Protein AF-A0A194WCG0-F1 (afdb_monomer)

Solvent-accessible surface area (backbone atoms only — not comparable to full-atom values): 43434 Å² total; per-residue (Å²): 142,77,84,77,77,89,77,83,50,80,59,58,76,60,67,34,46,60,79,80,66,92,74,76,60,65,72,45,49,50,42,41,38,70,67,43,61,43,55,81,87,48,47,56,61,50,52,44,55,47,35,55,57,46,24,75,78,45,75,44,50,48,42,30,57,53,47,71,57,54,56,66,57,75,72,36,95,58,32,68,61,48,52,58,54,40,54,40,88,88,36,28,35,36,29,47,62,33,55,50,42,55,51,62,52,50,42,38,69,76,64,28,60,41,70,41,34,32,36,27,28,74,56,62,67,37,47,56,51,18,35,64,71,42,71,33,76,91,72,59,58,45,46,76,43,73,53,58,63,84,52,39,61,79,72,35,66,76,44,44,52,46,44,72,68,35,23,43,38,34,39,46,44,67,49,61,50,67,29,35,60,70,54,34,39,52,37,43,41,42,52,60,58,27,44,31,80,64,10,38,36,37,35,40,34,65,16,15,85,67,57,46,79,41,62,32,93,54,86,97,42,52,12,30,26,38,35,60,70,57,47,36,52,43,43,47,54,23,13,66,80,64,78,48,46,60,47,67,51,61,51,75,46,85,51,87,70,50,88,68,40,95,69,53,54,96,49,40,20,36,32,39,42,38,38,35,31,43,63,88,67,76,38,58,81,77,78,48,76,76,45,44,43,80,80,40,69,67,32,27,53,52,47,47,58,42,43,80,76,45,79,45,46,30,32,63,39,52,74,95,41,43,68,61,44,53,62,48,52,67,82,28,54,27,37,33,45,30,39,58,45,72,57,15,64,65,47,22,59,73,74,64,70,45,53,76,63,57,51,46,53,50,49,50,52,40,45,48,51,52,36,54,75,34,77,68,24,78,91,40,69,80,34,50,71,41,51,30,43,26,43,31,33,37,62,69,26,62,58,69,59,49,44,54,48,51,50,48,44,45,65,65,63,59,52,38,70,92,55,39,31,32,43,33,53,19,20,67,54,43,78,72,60,36,68,62,53,12,53,49,40,26,53,42,55,73,64,51,75,69,54,74,27,48,39,38,26,38,33,32,23,20,69,74,73,42,17,60,56,26,49,57,39,22,39,75,33,60,35,79,42,77,52,61,22,75,81,19,47,61,73,93,62,5,24,18,30,47,53,51,53,36,47,54,35,42,64,73,74,37,84,58,77,56,60,52,50,51,36,65,60,50,48,54,51,50,29,63,75,70,74,47,80,79,56,48,70,38,72,90,72,15,79,46,53,68,40,37,52,46,23,68,53,41,43,45,29,52,54,19,49,53,51,46,57,58,31,39,76,69,74,74,42,88,73,88,70,37,59,98,46,86,60,64,52,60,66,33,60,41,58,79,72,59,29,60,51,41,31,64,63,33,32,44,52,51,53,43,49,37,33,37,66,77,69,52,40,77,72,56,75,70,54,28,52,56,49,31,58,50,53,26,53,52,14,60,74,70,75,39,74,42,52,58,68,55,52,46,50,48,49,36,62,77,42,35,63,87,47,81,52,88,45,54,78,44,72,48,68,43,82,38,51,67,64,71,77,72,76,61,82,79,76,91,79,85,83,90,79,95,71,93,73,86,69,66,53,35,22,38,35,44,30,37,30,49,57,98,87,39,82,43,82,39,61,21,58,23,82,35,60,65,47,2,47,46,48,17,36,50,74,67,72,73,49,61,66,47,80,47,79,50,74,38,80,29,80,44,99,80,79,49,74,47,36,38,40,39,25,41,27,40,37,73,82,73,81,50,77,33,68,12,41,29,63,60,80,48,71,61,47,32,50,46,50,13,46,50,53,15,62,52,76,74,69,95,66,84,129

Structure (mmCIF, N/CA/C/O backbone):
data_AF-A0A194WCG0-F1
#
_entry.id   AF-A0A194WCG0-F1
#
loop_
_atom_site.group_PDB
_atom_site.id
_atom_site.type_symbol
_atom_site.label_atom_id
_atom_site.label_alt_id
_atom_site.label_comp_id
_atom_site.label_asym_id
_atom_site.label_entity_id
_atom_site.label_seq_id
_atom_site.pdbx_PDB_ins_code
_atom_site.Cartn_x
_atom_site.Cartn_y
_atom_site.Cartn_z
_atom_site.occupancy
_atom_site.B_iso_or_equiv
_atom_site.auth_seq_id
_atom_site.auth_comp_id
_atom_site.auth_asym_id
_atom_site.auth_atom_id
_atom_site.pdbx_PDB_model_num
ATOM 1 N N . MET A 1 1 ? -49.045 -46.075 -21.753 1.00 34.19 1 MET A N 1
ATOM 2 C CA . MET A 1 1 ? -50.036 -45.223 -21.065 1.00 34.19 1 MET A CA 1
ATOM 3 C C . MET A 1 1 ? -49.951 -45.493 -19.572 1.00 34.19 1 MET A C 1
ATOM 5 O O . MET A 1 1 ? -50.466 -46.500 -19.114 1.00 34.19 1 MET A O 1
ATOM 9 N N . ALA A 1 2 ? -49.259 -44.629 -18.839 1.00 23.14 2 ALA A N 1
ATOM 10 C CA . ALA A 1 2 ? -49.370 -44.507 -17.391 1.00 23.14 2 ALA A CA 1
ATOM 11 C C . ALA A 1 2 ? -49.388 -43.001 -17.125 1.00 23.14 2 ALA A C 1
ATOM 13 O O . ALA A 1 2 ? -48.493 -42.288 -17.575 1.00 23.14 2 ALA A O 1
ATOM 14 N N . ALA A 1 3 ? -50.490 -42.528 -16.553 1.00 23.86 3 ALA A N 1
ATOM 15 C CA . ALA A 1 3 ? -50.811 -41.120 -16.398 1.00 23.86 3 ALA A CA 1
ATOM 16 C C . ALA A 1 3 ? -49.719 -40.393 -15.601 1.00 23.86 3 ALA A C 1
ATOM 18 O O . ALA A 1 3 ? -49.442 -40.731 -14.451 1.00 23.86 3 ALA A O 1
ATOM 19 N N . THR A 1 4 ? -49.102 -39.389 -16.217 1.00 30.25 4 THR A N 1
ATOM 20 C CA . THR A 1 4 ? -48.288 -38.401 -15.519 1.00 30.25 4 THR A CA 1
ATOM 21 C C . THR A 1 4 ? -49.223 -37.581 -14.634 1.00 30.25 4 THR A C 1
ATOM 23 O O . THR A 1 4 ? -50.083 -36.852 -15.124 1.00 30.25 4 THR A O 1
ATOM 26 N N . ASN A 1 5 ? -49.089 -37.720 -13.314 1.00 29.30 5 ASN A N 1
ATOM 27 C CA . ASN A 1 5 ? -49.716 -36.815 -12.353 1.00 29.30 5 ASN A CA 1
ATOM 28 C C . ASN A 1 5 ? -49.150 -35.401 -12.580 1.00 29.30 5 ASN A C 1
ATOM 30 O O . ASN A 1 5 ? -48.127 -35.028 -12.011 1.00 29.30 5 ASN A O 1
ATOM 34 N N . GLN A 1 6 ? -49.815 -34.617 -13.429 1.00 36.31 6 GLN A N 1
ATOM 35 C CA . GLN A 1 6 ? -49.516 -33.208 -13.726 1.00 36.31 6 GLN A CA 1
ATOM 36 C C . GLN A 1 6 ? -49.820 -32.253 -12.549 1.00 36.31 6 GLN A C 1
ATOM 38 O O . GLN A 1 6 ? -49.759 -31.037 -12.702 1.00 36.31 6 GLN A O 1
ATOM 43 N N . THR A 1 7 ? -50.148 -32.772 -11.363 1.00 35.06 7 THR A N 1
ATOM 44 C CA . THR A 1 7 ? -50.688 -31.985 -10.243 1.00 35.06 7 THR A CA 1
ATOM 45 C C . THR A 1 7 ? -49.753 -31.823 -9.042 1.00 35.06 7 THR A C 1
ATOM 47 O O . THR A 1 7 ? -50.140 -31.141 -8.099 1.00 35.06 7 THR A O 1
ATOM 50 N N . SER A 1 8 ? -48.537 -32.388 -9.025 1.00 42.34 8 SER A N 1
ATOM 51 C CA . SER A 1 8 ? -47.750 -32.436 -7.776 1.00 42.34 8 SER A CA 1
ATOM 52 C C . SER A 1 8 ? -46.796 -31.269 -7.492 1.00 42.34 8 SER A C 1
ATOM 54 O O . SER A 1 8 ? -46.352 -31.169 -6.358 1.00 42.34 8 SER A O 1
ATOM 56 N N . HIS A 1 9 ? -46.512 -30.347 -8.420 1.00 52.53 9 HIS A N 1
ATOM 57 C CA . HIS A 1 9 ? -45.732 -29.136 -8.105 1.00 52.53 9 HIS A CA 1
ATOM 58 C C . HIS A 1 9 ? -46.114 -27.976 -9.041 1.00 52.53 9 HIS A C 1
ATOM 60 O O . HIS A 1 9 ? -45.849 -28.080 -10.241 1.00 52.53 9 HIS A O 1
ATOM 66 N N . PRO A 1 10 ? -46.670 -26.855 -8.538 1.00 54.72 10 PRO A N 1
ATOM 67 C CA . PRO A 1 10 ? -46.996 -25.678 -9.354 1.00 54.72 10 PRO A CA 1
ATOM 68 C C . PRO A 1 10 ? -45.805 -25.153 -10.175 1.00 54.72 10 PRO A C 1
ATOM 70 O O . PRO A 1 10 ? -45.989 -24.619 -11.264 1.00 54.72 10 PRO A O 1
ATOM 73 N N . GLU A 1 11 ? -44.578 -25.357 -9.687 1.00 59.66 11 GLU A N 1
ATOM 74 C CA . GLU A 1 11 ? -43.340 -24.918 -10.342 1.00 59.66 11 GLU A CA 1
ATOM 75 C C . GLU A 1 11 ? -42.967 -25.734 -11.587 1.00 59.66 11 GLU A C 1
ATOM 77 O O . GLU A 1 11 ? -42.365 -25.192 -12.514 1.00 59.66 11 GLU A O 1
ATOM 82 N N . ARG A 1 12 ? -43.398 -27.004 -11.684 1.00 63.03 12 ARG A N 1
ATOM 83 C CA . ARG A 1 12 ? -43.220 -27.805 -12.915 1.00 63.03 12 ARG A CA 1
ATOM 84 C C . ARG A 1 12 ? -43.956 -27.178 -14.103 1.00 63.03 12 ARG A C 1
ATOM 86 O O . ARG A 1 12 ? -43.505 -27.304 -15.235 1.00 63.03 12 ARG A O 1
ATOM 93 N N . ASN A 1 13 ? -45.029 -26.433 -13.834 1.00 53.50 13 ASN A N 1
ATOM 94 C CA . ASN A 1 13 ? -45.828 -25.747 -14.847 1.00 53.50 13 ASN A CA 1
ATOM 95 C C . ASN A 1 13 ? -45.262 -24.369 -15.249 1.00 53.50 13 ASN A C 1
ATOM 97 O O . ASN A 1 13 ? -45.801 -23.748 -16.160 1.00 53.50 13 ASN A O 1
ATOM 101 N N . ARG A 1 14 ? -44.175 -23.888 -14.618 1.00 62.72 14 ARG A N 1
ATOM 102 C CA . ARG A 1 14 ? -43.513 -22.601 -14.934 1.00 62.72 14 ARG A CA 1
ATOM 103 C C . ARG A 1 14 ? -42.373 -22.717 -15.958 1.00 62.72 14 ARG A C 1
ATOM 105 O O . ARG A 1 14 ? -41.613 -21.774 -16.141 1.00 62.72 14 ARG A O 1
ATOM 112 N N . GLY A 1 15 ? -42.219 -23.877 -16.604 1.00 66.38 15 GLY A N 1
ATOM 113 C CA . GLY A 1 15 ? -41.150 -24.113 -17.584 1.00 66.38 15 GLY A CA 1
ATOM 114 C C . GLY A 1 15 ? -39.755 -24.297 -16.970 1.00 66.38 15 GLY A C 1
ATOM 115 O O . GLY A 1 15 ? -38.759 -24.246 -17.686 1.00 66.38 15 GLY A O 1
ATOM 116 N N . TRP A 1 16 ? -39.663 -24.520 -15.654 1.00 73.44 16 TRP A N 1
ATOM 117 C CA . TRP A 1 16 ? -38.401 -24.722 -14.922 1.00 73.44 16 TRP A CA 1
ATOM 118 C C . TRP A 1 16 ? -38.023 -26.185 -14.734 1.00 73.44 16 TRP A C 1
ATOM 120 O O . TRP A 1 16 ? -37.150 -26.510 -13.936 1.00 73.44 16 TRP A O 1
ATOM 130 N N . TYR A 1 17 ? -38.676 -27.077 -15.466 1.00 82.81 17 TYR A N 1
ATOM 131 C CA . TYR A 1 17 ? -38.476 -28.507 -15.362 1.00 82.81 17 TYR A CA 1
ATOM 132 C C . TYR A 1 17 ? -38.464 -29.098 -16.772 1.00 82.81 17 TYR A C 1
ATOM 134 O O . TYR A 1 17 ? -39.476 -29.055 -17.467 1.00 82.81 17 TYR A O 1
ATOM 142 N N . GLN A 1 18 ? -37.314 -29.621 -17.200 1.00 85.00 18 GLN A N 1
ATOM 143 C CA . GLN A 1 18 ? -37.173 -30.294 -18.496 1.00 85.00 18 GLN A CA 1
ATOM 144 C C . GLN A 1 18 ? -37.283 -31.821 -18.370 1.00 85.00 18 GLN A C 1
ATOM 146 O O . GLN A 1 18 ? -37.270 -32.367 -17.263 1.00 85.00 18 GLN A O 1
ATOM 151 N N . GLU A 1 19 ? -37.409 -32.516 -19.499 1.00 87.19 19 GLU A N 1
ATOM 152 C CA . GLU A 1 19 ? -37.378 -33.982 -19.531 1.00 87.19 19 GLU A CA 1
ATOM 153 C C . GLU A 1 19 ? -36.006 -34.535 -19.109 1.00 87.19 19 GLU A C 1
ATOM 155 O O . GLU A 1 19 ? -35.008 -33.812 -19.063 1.00 87.19 19 GLU A O 1
ATOM 160 N N . ASN A 1 20 ? -35.968 -35.825 -18.764 1.00 91.75 20 ASN A N 1
ATOM 161 C CA . ASN A 1 20 ? -34.742 -36.487 -18.326 1.00 91.75 20 ASN A CA 1
ATOM 162 C C . ASN A 1 20 ? -33.634 -36.361 -19.374 1.00 91.75 20 ASN A C 1
ATOM 164 O O . ASN A 1 20 ? -33.873 -36.536 -20.570 1.00 91.75 20 ASN A O 1
ATOM 168 N N . LEU A 1 21 ? -32.407 -36.131 -18.904 1.00 90.88 21 LEU A N 1
ATOM 169 C CA . LEU A 1 21 ? -31.246 -36.113 -19.780 1.00 90.88 21 LEU A CA 1
ATOM 170 C C . LEU A 1 21 ? -31.043 -37.487 -20.420 1.00 90.88 21 LEU A C 1
ATOM 172 O O . LEU A 1 21 ? -31.121 -38.515 -19.742 1.00 90.88 21 LEU A O 1
ATOM 176 N N . THR A 1 22 ? -30.743 -37.477 -21.715 1.00 90.25 22 THR A N 1
ATOM 177 C CA . THR A 1 22 ? -30.221 -38.627 -22.464 1.00 90.25 22 THR A CA 1
ATOM 178 C C . THR A 1 22 ? -28.699 -38.576 -22.591 1.00 90.25 22 THR A C 1
ATOM 180 O O . THR A 1 22 ? -28.074 -39.618 -22.764 1.00 90.25 22 THR A O 1
ATOM 183 N N . ASP A 1 23 ? -28.107 -37.387 -22.450 1.00 90.38 23 ASP A N 1
ATOM 184 C CA . ASP A 1 23 ? -26.667 -37.149 -22.404 1.00 90.38 23 ASP A CA 1
ATOM 185 C C . ASP A 1 23 ? -26.342 -35.948 -21.492 1.00 90.38 23 ASP A C 1
ATOM 187 O O . ASP A 1 23 ? -27.233 -35.182 -21.115 1.00 90.38 23 ASP A O 1
ATOM 191 N N . ILE A 1 24 ? -25.076 -35.789 -21.111 1.00 93.12 24 ILE A N 1
ATOM 192 C CA . ILE A 1 24 ? -24.585 -34.739 -20.215 1.00 93.12 24 ILE A CA 1
ATOM 193 C C . ILE A 1 24 ? -23.322 -34.103 -20.795 1.00 93.12 24 ILE A C 1
ATOM 195 O O . ILE A 1 24 ? -22.564 -34.748 -21.515 1.00 93.12 24 ILE A O 1
ATOM 199 N N . ASN A 1 25 ? -23.084 -32.832 -20.472 1.00 92.69 25 ASN A N 1
ATOM 200 C CA . ASN A 1 25 ? -21.894 -32.131 -20.942 1.00 92.69 25 ASN A CA 1
ATOM 201 C C . ASN A 1 25 ? -20.598 -32.827 -20.484 1.00 92.69 25 ASN A C 1
ATOM 203 O O . ASN A 1 25 ? -20.519 -33.376 -19.381 1.00 92.69 25 ASN A O 1
ATOM 207 N N . GLU A 1 26 ? -19.583 -32.775 -21.347 1.00 94.62 26 GLU A N 1
ATOM 208 C CA . GLU A 1 26 ? -18.306 -33.463 -21.149 1.00 94.62 26 GLU A CA 1
ATOM 209 C C . GLU A 1 26 ? -17.584 -33.064 -19.847 1.00 94.62 26 GLU A C 1
ATOM 211 O O . GLU A 1 26 ? -17.147 -33.976 -19.143 1.00 94.62 26 GLU A O 1
ATOM 216 N N . PRO A 1 27 ? -17.513 -31.777 -19.439 1.00 95.38 27 PRO A N 1
ATOM 217 C CA . PRO A 1 27 ? -16.887 -31.407 -18.167 1.00 95.38 27 PRO A CA 1
ATOM 218 C C . PRO A 1 27 ? -17.516 -32.098 -16.951 1.00 95.38 27 PRO A C 1
ATOM 220 O O . PRO A 1 27 ? -16.807 -32.663 -16.121 1.00 95.38 27 PRO A O 1
ATOM 223 N N . MET A 1 28 ? -18.848 -32.130 -16.862 1.00 96.75 28 MET A N 1
ATOM 224 C CA . MET A 1 28 ? -19.536 -32.794 -15.752 1.00 96.75 28 MET A CA 1
ATOM 225 C C . MET A 1 28 ? -19.419 -34.315 -15.814 1.00 96.75 28 MET A C 1
ATOM 227 O O . MET A 1 28 ? -19.259 -34.956 -14.776 1.00 96.75 28 MET A O 1
ATOM 231 N N . ARG A 1 29 ? -19.466 -34.904 -17.016 1.00 97.00 29 ARG A N 1
ATOM 232 C CA . ARG A 1 29 ? -19.195 -36.336 -17.201 1.00 97.00 29 ARG A CA 1
ATOM 233 C C . ARG A 1 29 ? -17.808 -36.689 -16.670 1.00 97.00 29 ARG A C 1
ATOM 235 O O . ARG A 1 29 ? -17.678 -37.593 -15.852 1.00 97.00 29 ARG A O 1
ATOM 242 N N . ASN A 1 30 ? -16.800 -35.928 -17.086 1.00 96.94 30 ASN A N 1
ATOM 243 C CA . ASN A 1 30 ? -15.416 -36.094 -16.666 1.00 96.94 30 ASN A CA 1
ATOM 244 C C . ASN A 1 30 ? -15.267 -35.970 -15.142 1.00 96.94 30 ASN A C 1
ATOM 246 O O . ASN A 1 30 ? -14.578 -36.786 -14.533 1.00 96.94 30 ASN A O 1
ATOM 250 N N . LEU A 1 31 ? -15.948 -35.004 -14.518 1.00 97.69 31 LEU A N 1
ATOM 251 C CA . LEU A 1 31 ? -15.962 -34.863 -13.065 1.00 97.69 31 LEU A CA 1
ATOM 252 C C . LEU A 1 31 ? -16.551 -36.114 -12.391 1.00 97.69 31 LEU A C 1
ATOM 254 O O . LEU A 1 31 ? -15.888 -36.735 -11.569 1.00 97.69 31 LEU A O 1
ATOM 258 N N . LEU A 1 32 ? -17.747 -36.556 -12.777 1.00 97.88 32 LEU A N 1
ATOM 259 C CA . LEU A 1 32 ? -18.396 -37.726 -12.164 1.00 97.88 32 LEU A CA 1
ATOM 260 C C . LEU A 1 32 ? -17.608 -39.034 -12.379 1.00 97.88 32 LEU A C 1
ATOM 262 O O . LEU A 1 32 ? -17.514 -39.866 -11.476 1.00 97.88 32 LEU A O 1
ATOM 266 N N . GLU A 1 33 ? -16.993 -39.214 -13.544 1.00 97.62 33 GLU A N 1
ATOM 267 C CA . GLU A 1 33 ? -16.214 -40.417 -13.854 1.00 97.62 33 GLU A CA 1
ATOM 268 C C . GLU A 1 33 ? -14.833 -40.399 -13.177 1.00 97.62 33 GLU A C 1
ATOM 270 O O . GLU A 1 33 ? -14.420 -41.385 -12.561 1.00 97.62 33 GLU A O 1
ATOM 275 N N . LYS A 1 34 ? -14.095 -39.282 -13.243 1.00 97.12 34 LYS A N 1
ATOM 276 C CA . LYS A 1 34 ? -12.721 -39.217 -12.715 1.00 97.12 34 LYS A CA 1
ATOM 277 C C . LYS A 1 34 ? -12.653 -38.904 -11.231 1.00 97.12 34 LYS A C 1
ATOM 279 O O . LYS A 1 34 ? -11.806 -39.497 -10.560 1.00 97.12 34 LYS A O 1
ATOM 284 N N . TYR A 1 35 ? -13.495 -38.011 -10.722 1.00 96.94 35 TYR A N 1
ATOM 285 C CA . TYR A 1 35 ? -13.529 -37.664 -9.301 1.00 96.94 35 TYR A CA 1
ATOM 286 C C . TYR A 1 35 ? -14.354 -38.691 -8.519 1.00 96.94 35 TYR A C 1
ATOM 288 O O . TYR A 1 35 ? -13.811 -39.370 -7.650 1.00 96.94 35 TYR A O 1
ATOM 296 N N . SER A 1 36 ? -15.624 -38.882 -8.889 1.00 96.31 36 SER A N 1
ATOM 297 C CA . SER A 1 36 ? -16.563 -39.735 -8.138 1.00 96.31 36 SER A CA 1
ATOM 298 C C . SER A 1 36 ? -16.492 -41.224 -8.476 1.00 96.31 36 SER A C 1
ATOM 300 O O . SER A 1 36 ? -17.112 -42.031 -7.787 1.00 96.31 36 SER A O 1
ATOM 302 N N . LYS A 1 37 ? -15.739 -41.608 -9.517 1.00 96.62 37 LYS A N 1
ATOM 303 C CA . LYS A 1 37 ? -15.576 -43.004 -9.970 1.00 96.62 37 LYS A CA 1
ATOM 304 C C . LYS A 1 37 ? -16.892 -43.681 -10.365 1.00 96.62 37 LYS A C 1
ATOM 306 O O . LYS A 1 37 ? -17.018 -44.900 -10.255 1.00 96.62 37 LYS A O 1
ATOM 311 N N . ILE A 1 38 ? -17.866 -42.904 -10.834 1.00 96.88 38 ILE A N 1
ATOM 312 C CA . ILE A 1 38 ? -19.142 -43.436 -11.319 1.00 96.88 38 ILE A CA 1
ATOM 313 C C . ILE A 1 38 ? -18.917 -44.041 -12.717 1.00 96.88 38 ILE A C 1
ATOM 315 O O . ILE A 1 38 ? -18.371 -43.348 -13.575 1.00 96.88 38 ILE A O 1
ATOM 319 N N . PRO A 1 39 ? -19.322 -45.301 -12.977 1.00 96.81 39 PRO A N 1
ATOM 320 C CA . PRO A 1 39 ? -19.223 -45.903 -14.307 1.00 96.81 39 PRO A CA 1
ATOM 321 C C . PRO A 1 39 ? -20.012 -45.112 -15.357 1.00 96.81 39 PRO A C 1
ATOM 323 O O . PRO A 1 39 ? -21.136 -44.677 -15.085 1.00 96.81 39 PRO A O 1
ATOM 326 N N . SER A 1 40 ? -19.449 -44.944 -16.557 1.00 94.88 40 SER A N 1
ATOM 327 C CA . SER A 1 40 ? -20.010 -44.112 -17.634 1.00 94.88 40 SER A CA 1
ATOM 328 C C . SER A 1 40 ? -21.468 -44.436 -17.978 1.00 94.88 40 SER A C 1
ATOM 330 O O . SER A 1 40 ? -22.245 -43.533 -18.302 1.00 94.88 40 SER A O 1
ATOM 332 N N . GLU A 1 41 ? -21.849 -45.710 -17.890 1.00 95.56 41 GLU A N 1
ATOM 333 C CA . GLU A 1 41 ? -23.197 -46.219 -18.142 1.00 95.56 41 GLU A CA 1
ATOM 334 C C . GLU A 1 41 ? -24.223 -45.828 -17.062 1.00 95.56 41 GLU A C 1
ATOM 336 O O . GLU A 1 41 ? -25.411 -45.703 -17.365 1.00 95.56 41 GLU A O 1
ATOM 341 N N . GLU A 1 42 ? -23.788 -45.565 -15.825 1.00 96.62 42 GLU A N 1
ATOM 342 C CA . GLU A 1 42 ? -24.672 -45.178 -14.716 1.00 96.62 42 GLU A CA 1
ATOM 343 C C . GLU A 1 42 ? -24.774 -43.654 -14.535 1.00 96.62 42 GLU A C 1
ATOM 345 O O . GLU A 1 42 ? -25.716 -43.186 -13.892 1.00 96.62 42 GLU A O 1
ATOM 350 N N . VAL A 1 43 ? -23.873 -42.859 -15.133 1.00 96.62 43 VAL A N 1
ATOM 351 C CA . VAL A 1 43 ? -23.810 -41.389 -14.966 1.00 96.62 43 VAL A CA 1
ATOM 352 C C . VAL A 1 43 ? -25.166 -40.715 -15.203 1.00 96.62 43 VAL A C 1
ATOM 354 O O . VAL A 1 43 ? -25.649 -39.971 -14.352 1.00 96.62 43 VAL A O 1
ATOM 357 N N . ILE A 1 44 ? -25.815 -40.985 -16.339 1.00 97.19 44 ILE A N 1
ATOM 358 C CA . ILE A 1 44 ? -27.073 -40.315 -16.713 1.00 97.19 44 ILE A CA 1
ATOM 359 C C . ILE A 1 44 ? -28.209 -40.683 -15.759 1.00 97.19 44 ILE A C 1
ATOM 361 O O . ILE A 1 44 ? -28.963 -39.821 -15.303 1.00 97.19 44 ILE A O 1
ATOM 365 N N . LYS A 1 45 ? -28.319 -41.969 -15.420 1.00 96.38 45 LYS A N 1
ATOM 366 C CA . LYS A 1 45 ? -29.331 -42.474 -14.491 1.00 96.38 45 LYS A CA 1
ATOM 367 C C . LYS A 1 45 ? -29.139 -41.885 -13.094 1.00 96.38 45 LYS A C 1
ATOM 369 O O . LYS A 1 45 ? -30.119 -41.457 -12.483 1.00 96.38 45 LYS A O 1
ATOM 374 N N . HIS A 1 46 ? -27.894 -41.806 -12.626 1.00 97.06 46 HIS A N 1
ATOM 375 C CA . HIS A 1 46 ? -27.531 -41.200 -11.345 1.00 97.06 46 HIS A CA 1
ATOM 376 C C . HIS A 1 46 ? -27.898 -39.715 -11.295 1.00 97.06 46 HIS A C 1
ATOM 378 O O . HIS A 1 46 ? -28.635 -39.289 -10.406 1.00 97.06 46 HIS A O 1
ATOM 384 N N . VAL A 1 47 ? -27.487 -38.937 -12.302 1.00 96.88 47 VAL A N 1
ATOM 385 C CA . VAL A 1 47 ? -27.779 -37.496 -12.392 1.00 96.88 47 VAL A CA 1
ATOM 386 C C . VAL A 1 47 ? -29.284 -37.228 -12.453 1.00 96.88 47 VAL A C 1
ATOM 388 O O . VAL A 1 47 ? -29.780 -36.366 -11.727 1.00 96.88 47 VAL A O 1
ATOM 391 N N . ASN A 1 48 ? -30.037 -37.986 -13.258 1.00 96.50 48 ASN A N 1
ATOM 392 C CA . ASN A 1 48 ? -31.497 -37.871 -13.322 1.00 96.50 48 ASN A CA 1
ATOM 393 C C . ASN A 1 48 ? -32.151 -38.199 -11.968 1.00 96.50 48 ASN A C 1
ATOM 395 O O . ASN A 1 48 ? -33.047 -37.481 -11.524 1.00 96.50 48 ASN A O 1
ATOM 399 N N . SER A 1 49 ? -31.673 -39.236 -11.271 1.00 95.56 49 SER A N 1
ATOM 400 C CA . SER A 1 49 ? -32.185 -39.599 -9.946 1.00 95.56 49 SER A CA 1
ATOM 401 C C . SER A 1 49 ? -31.898 -38.537 -8.883 1.00 95.56 49 SER A C 1
ATOM 403 O O . SER A 1 49 ? -32.751 -38.301 -8.024 1.00 95.56 49 SER A O 1
ATOM 405 N N . ILE A 1 50 ? -30.717 -37.915 -8.908 1.00 95.88 50 ILE A N 1
ATOM 406 C CA . ILE A 1 50 ? -30.367 -36.806 -8.011 1.00 95.88 50 ILE A CA 1
ATOM 407 C C . ILE A 1 50 ? -31.241 -35.597 -8.317 1.00 95.88 50 ILE A C 1
ATOM 409 O O . ILE A 1 50 ? -31.821 -35.016 -7.405 1.00 95.88 50 ILE A O 1
ATOM 413 N N . ARG A 1 51 ? -31.405 -35.257 -9.599 1.00 94.75 51 ARG A N 1
ATOM 414 C CA . ARG A 1 51 ? -32.236 -34.134 -10.032 1.00 94.75 51 ARG A CA 1
ATOM 415 C C . ARG A 1 51 ? -33.679 -34.268 -9.548 1.00 94.75 51 ARG A C 1
ATOM 417 O O . ARG A 1 51 ? -34.226 -33.284 -9.059 1.00 94.75 51 ARG A O 1
ATOM 424 N N . GLU A 1 52 ? -34.289 -35.452 -9.634 1.00 92.31 52 GLU A N 1
ATOM 425 C CA . GLU A 1 52 ? -35.658 -35.658 -9.132 1.00 92.31 52 GLU A CA 1
ATOM 426 C C . GLU A 1 52 ? -35.777 -35.388 -7.629 1.00 92.31 52 GLU A C 1
ATOM 428 O O . GLU A 1 52 ? -36.691 -34.685 -7.196 1.00 92.31 52 GLU A O 1
ATOM 433 N N . ARG A 1 53 ? -34.842 -35.910 -6.829 1.00 92.38 53 ARG A N 1
ATOM 434 C CA . ARG A 1 53 ? -34.856 -35.755 -5.364 1.00 92.38 53 ARG A CA 1
ATOM 435 C C . ARG A 1 53 ? -34.494 -34.331 -4.934 1.00 92.38 53 ARG A C 1
ATOM 437 O O . ARG A 1 53 ? -35.137 -33.765 -4.047 1.00 92.38 53 ARG A O 1
ATOM 444 N N . GLY A 1 54 ? -33.523 -33.729 -5.613 1.00 90.00 54 GLY A N 1
ATOM 445 C CA . GLY A 1 54 ? -33.141 -32.334 -5.442 1.00 90.00 54 GLY A CA 1
ATOM 446 C C . GLY A 1 54 ? -34.304 -31.394 -5.747 1.00 90.00 54 GLY A C 1
ATOM 447 O O . GLY A 1 54 ? -34.659 -30.583 -4.901 1.00 90.00 54 GLY A O 1
ATOM 448 N N . PHE A 1 55 ? -34.969 -31.557 -6.894 1.00 89.38 55 PHE A N 1
ATOM 449 C CA . PHE A 1 55 ? -36.075 -30.683 -7.297 1.00 89.38 55 PHE A CA 1
ATOM 450 C C . PHE A 1 55 ? -37.319 -30.858 -6.417 1.00 89.38 55 PHE A C 1
ATOM 452 O O . PHE A 1 55 ? -38.020 -29.889 -6.145 1.00 89.38 55 PHE A O 1
ATOM 459 N N . ALA A 1 56 ? -37.595 -32.080 -5.949 1.00 87.00 56 ALA A N 1
ATOM 460 C CA . ALA A 1 56 ? -38.712 -32.335 -5.039 1.00 87.00 56 ALA A CA 1
ATOM 461 C C . ALA A 1 56 ? -38.550 -31.616 -3.689 1.00 87.00 56 ALA A C 1
ATOM 463 O O . ALA A 1 56 ? -39.543 -31.198 -3.097 1.00 87.00 56 ALA A O 1
ATOM 464 N N . SER A 1 57 ? -37.309 -31.475 -3.211 1.00 82.81 57 SER A N 1
ATOM 465 C CA . SER A 1 57 ? -37.001 -30.761 -1.966 1.00 82.81 57 SER A CA 1
ATOM 466 C C . SER A 1 57 ? -36.820 -29.256 -2.172 1.00 82.81 57 SER A C 1
ATOM 468 O O . SER A 1 57 ? -37.225 -28.476 -1.319 1.00 82.81 57 SER A O 1
ATOM 470 N N . ASN A 1 58 ? -36.246 -28.853 -3.307 1.00 83.75 58 ASN A N 1
ATOM 471 C CA . ASN A 1 58 ? -35.877 -27.479 -3.625 1.00 83.75 58 ASN A CA 1
ATOM 472 C C . ASN A 1 58 ? -36.172 -27.215 -5.114 1.00 83.75 58 ASN A C 1
ATOM 474 O O . ASN A 1 58 ? -35.320 -27.498 -5.959 1.00 83.75 58 ASN A O 1
ATOM 478 N N . PRO A 1 59 ? -37.358 -26.706 -5.487 1.00 84.31 59 PRO A N 1
ATOM 479 C CA . PRO A 1 59 ? -37.798 -26.632 -6.885 1.00 84.31 59 PRO A CA 1
ATOM 480 C C . PRO A 1 59 ? -37.119 -25.516 -7.711 1.00 84.31 59 PRO A C 1
ATOM 482 O O . PRO A 1 59 ? -37.721 -24.914 -8.593 1.00 84.31 59 PRO A O 1
ATOM 485 N N . TYR A 1 60 ? -35.830 -25.250 -7.491 1.00 82.06 60 TYR A N 1
ATOM 486 C CA . TYR A 1 60 ? -35.105 -24.202 -8.199 1.00 82.06 60 TYR A CA 1
ATOM 487 C C . TYR A 1 60 ? -34.882 -24.529 -9.688 1.00 82.06 60 TYR A C 1
ATOM 489 O O . TYR A 1 60 ? -34.565 -25.675 -10.042 1.00 82.06 60 TYR A O 1
ATOM 497 N N . PRO A 1 61 ? -34.911 -23.514 -10.580 1.00 82.44 61 PRO A N 1
ATOM 498 C CA . PRO A 1 61 ? -34.635 -23.700 -12.006 1.00 82.44 61 PRO A CA 1
ATOM 499 C C . PRO A 1 61 ? -33.253 -24.291 -12.287 1.00 82.44 61 PRO A C 1
ATOM 501 O O . PRO A 1 61 ? -33.074 -25.006 -13.272 1.00 82.44 61 PRO A O 1
ATOM 504 N N . CYS A 1 62 ? -32.262 -24.019 -11.431 1.00 85.69 62 CYS A N 1
ATOM 505 C CA . CYS A 1 62 ? -30.925 -24.583 -11.589 1.00 85.69 62 CYS A CA 1
ATOM 506 C C . CYS A 1 62 ? -30.907 -26.115 -11.462 1.00 85.69 62 CYS A C 1
ATOM 508 O O . CYS A 1 62 ? -30.085 -26.761 -12.113 1.00 85.69 62 CYS A O 1
ATOM 510 N N . ILE A 1 63 ? -31.848 -26.692 -10.708 1.00 89.88 63 ILE A N 1
ATOM 511 C CA . ILE A 1 63 ? -32.012 -28.137 -10.537 1.00 89.88 63 ILE A CA 1
ATOM 512 C C . ILE A 1 63 ? -32.916 -28.694 -11.632 1.00 89.88 63 ILE A C 1
ATOM 514 O O . ILE A 1 63 ? -32.544 -29.620 -12.355 1.00 89.88 63 ILE A O 1
ATOM 518 N N . GLY A 1 64 ? -34.091 -28.091 -11.812 1.00 88.12 64 GLY A N 1
ATOM 519 C CA . GLY A 1 64 ? -35.089 -28.579 -12.759 1.00 88.12 64 GLY A CA 1
ATOM 520 C C . GLY A 1 64 ? -34.651 -28.488 -14.226 1.00 88.12 64 GLY A C 1
ATOM 521 O O . GLY A 1 64 ? -35.070 -29.318 -15.030 1.00 88.12 64 GLY A O 1
ATOM 522 N N . LEU A 1 65 ? -33.751 -27.567 -14.575 1.00 87.06 65 LEU A N 1
ATOM 523 C CA . LEU A 1 65 ? -33.172 -27.433 -15.920 1.00 87.06 65 LEU A CA 1
ATOM 524 C C . LEU A 1 65 ? -31.745 -28.000 -16.026 1.00 87.06 65 LEU A C 1
ATOM 526 O O . LEU A 1 65 ? -31.026 -27.664 -16.962 1.00 87.06 65 LEU A O 1
ATOM 530 N N . TYR A 1 66 ? -31.303 -28.810 -15.056 1.00 91.50 66 TYR A N 1
ATOM 531 C CA . TYR A 1 66 ? -29.959 -29.408 -15.011 1.00 91.50 66 TYR A CA 1
ATOM 532 C C . TYR A 1 66 ? -28.800 -28.399 -15.089 1.00 91.50 66 TYR A C 1
ATOM 534 O O . TYR A 1 66 ? -27.674 -28.769 -15.422 1.00 91.50 66 TYR A O 1
ATOM 542 N N . ARG A 1 67 ? -29.016 -27.120 -14.748 1.00 88.81 67 ARG A N 1
ATOM 543 C CA . ARG A 1 67 ? -27.942 -26.110 -14.775 1.00 88.81 67 ARG A CA 1
ATOM 544 C C . ARG A 1 67 ? -26.850 -26.395 -13.739 1.00 88.81 67 ARG A C 1
ATOM 546 O O . ARG A 1 67 ? -25.723 -25.979 -13.970 1.00 88.81 67 ARG A O 1
ATOM 553 N N . PHE A 1 68 ? -27.144 -27.150 -12.673 1.00 91.94 68 PHE A N 1
ATOM 554 C CA . PHE A 1 68 ? -26.137 -27.665 -11.728 1.00 91.94 68 PHE A CA 1
ATOM 555 C C . PHE A 1 68 ? -25.086 -28.576 -12.387 1.00 91.94 68 PHE A C 1
ATOM 557 O O . PHE A 1 68 ? -24.036 -28.822 -11.809 1.00 91.94 68 PHE A O 1
ATOM 564 N N . THR A 1 69 ? -25.351 -29.086 -13.596 1.00 93.38 69 THR A N 1
ATOM 565 C CA . THR A 1 69 ? -24.359 -29.843 -14.373 1.00 93.38 69 THR A CA 1
ATOM 566 C C . THR A 1 69 ? -23.366 -28.935 -15.095 1.00 93.38 69 THR A C 1
ATOM 568 O O . THR A 1 69 ? -22.435 -29.431 -15.711 1.00 93.38 69 THR A O 1
ATOM 571 N N . ILE A 1 70 ? -23.540 -27.613 -15.077 1.00 91.31 70 ILE A N 1
ATOM 572 C CA . ILE A 1 70 ? -22.641 -26.685 -15.764 1.00 91.31 70 ILE A CA 1
ATOM 573 C C . ILE A 1 70 ? -21.594 -26.187 -14.766 1.00 91.31 70 ILE A C 1
ATOM 575 O O . ILE A 1 70 ? -21.935 -25.443 -13.851 1.00 91.31 70 ILE A O 1
ATOM 579 N N . LEU A 1 71 ? -20.328 -26.548 -14.985 1.00 94.06 71 LEU A N 1
ATOM 580 C CA . LEU A 1 71 ? -19.189 -26.079 -14.185 1.00 94.06 71 LEU A CA 1
ATOM 581 C C . LEU A 1 71 ? -18.876 -24.624 -14.546 1.00 94.06 71 LEU A C 1
ATOM 583 O O . LEU A 1 71 ? -18.242 -24.329 -15.564 1.00 94.06 71 LEU A O 1
ATOM 587 N N . THR A 1 72 ? -19.436 -23.695 -13.776 1.00 92.38 72 THR A N 1
ATOM 588 C CA . THR A 1 72 ? -19.441 -22.275 -14.144 1.00 92.38 72 THR A CA 1
ATOM 589 C C . THR A 1 72 ? -18.091 -21.610 -13.941 1.00 92.38 72 THR A C 1
ATOM 591 O O . THR A 1 72 ? -17.731 -20.751 -14.747 1.00 92.38 72 THR A O 1
ATOM 594 N N . LEU A 1 73 ? -17.348 -22.025 -12.915 1.00 94.81 73 LEU A N 1
ATOM 595 C CA . LEU A 1 73 ? -16.003 -21.538 -12.639 1.00 94.81 73 LEU A CA 1
ATOM 596 C C . LEU A 1 73 ? -15.004 -22.128 -13.633 1.00 94.81 73 LEU A C 1
ATOM 598 O O . LEU A 1 73 ? -14.168 -21.398 -14.151 1.00 94.81 73 LEU A O 1
ATOM 602 N N . HIS A 1 74 ? -15.140 -23.417 -13.958 1.00 94.38 74 HIS A N 1
ATOM 603 C CA . HIS A 1 74 ? -14.270 -24.106 -14.920 1.00 94.38 74 HIS A CA 1
ATOM 604 C C . HIS A 1 74 ? -14.280 -23.462 -16.314 1.00 94.38 74 HIS A C 1
ATOM 606 O O . HIS A 1 74 ? -13.267 -23.427 -17.000 1.00 94.38 74 HIS A O 1
ATOM 612 N N . ALA A 1 75 ? -15.423 -22.910 -16.727 1.00 90.38 75 ALA A N 1
ATOM 613 C CA . ALA A 1 75 ? -15.557 -22.196 -17.995 1.00 90.38 75 ALA A CA 1
ATOM 614 C C . ALA A 1 75 ? -15.097 -20.723 -17.939 1.00 90.38 75 ALA A C 1
ATOM 616 O O . ALA A 1 75 ? -15.214 -20.010 -18.937 1.00 90.38 75 ALA A O 1
ATOM 617 N N . HIS A 1 76 ? -14.646 -20.229 -16.782 1.00 92.31 76 HIS A N 1
ATOM 618 C CA . HIS A 1 76 ? -14.218 -18.845 -16.615 1.00 92.31 76 HIS A CA 1
ATOM 619 C C . HIS A 1 76 ? -12.803 -18.640 -17.202 1.00 92.31 76 HIS A C 1
ATOM 621 O O . HIS A 1 76 ? -11.925 -19.456 -16.933 1.00 92.31 76 HIS A O 1
ATOM 627 N N . PRO A 1 77 ? -12.516 -17.541 -17.931 1.00 89.12 77 PRO A N 1
ATOM 628 C CA . PRO A 1 77 ? -11.198 -17.292 -18.531 1.00 89.12 77 PRO A CA 1
ATOM 629 C C . PRO A 1 77 ? -10.025 -17.304 -17.541 1.00 89.12 77 PRO A C 1
ATOM 631 O O . PRO A 1 77 ? -8.906 -17.631 -17.909 1.00 89.12 77 PRO A O 1
ATOM 634 N N . LEU A 1 78 ? -10.288 -16.959 -16.278 1.00 87.06 78 LEU A N 1
ATOM 635 C CA . LEU A 1 78 ? -9.296 -16.965 -15.194 1.00 87.06 78 LEU A CA 1
ATOM 636 C C . LEU A 1 78 ? -9.166 -18.311 -14.460 1.00 87.06 78 LEU A C 1
ATOM 638 O O . LEU A 1 78 ? -8.529 -18.353 -13.410 1.00 87.06 78 LEU A O 1
ATOM 642 N N . TYR A 1 79 ? -9.784 -19.393 -14.943 1.00 93.88 79 TYR A N 1
ATOM 643 C CA . TYR A 1 79 ? -9.817 -20.663 -14.213 1.00 93.88 79 TYR A CA 1
ATOM 644 C C . TYR A 1 79 ? -8.418 -21.192 -13.870 1.00 93.88 79 TYR A C 1
ATOM 646 O O . TYR A 1 79 ? -8.138 -21.461 -12.703 1.00 93.88 79 TYR A O 1
ATOM 654 N N . ASP A 1 80 ? -7.513 -21.257 -14.849 1.00 88.56 80 ASP A N 1
ATOM 655 C CA . ASP A 1 80 ? -6.152 -21.766 -14.632 1.00 88.56 80 ASP A CA 1
ATOM 656 C C . ASP A 1 80 ? -5.365 -20.894 -13.641 1.00 88.56 80 ASP A C 1
ATOM 658 O O . ASP A 1 80 ? -4.676 -21.407 -12.755 1.00 88.56 80 ASP A O 1
ATOM 662 N N . THR A 1 81 ? -5.528 -19.570 -13.722 1.00 80.19 81 THR A N 1
ATOM 663 C CA . THR A 1 81 ? -4.946 -18.613 -12.768 1.00 80.19 81 THR A CA 1
ATOM 664 C C . THR A 1 81 ? -5.484 -18.834 -11.353 1.00 80.19 81 THR A C 1
ATOM 666 O O . THR A 1 81 ? -4.723 -18.800 -10.386 1.00 80.19 81 THR A O 1
ATOM 669 N N . ILE A 1 82 ? -6.786 -19.099 -11.214 1.00 92.38 82 ILE A N 1
ATOM 670 C CA . ILE A 1 82 ? -7.435 -19.390 -9.930 1.00 92.38 82 ILE A CA 1
ATOM 671 C C . ILE A 1 82 ? -6.922 -20.705 -9.349 1.00 92.38 82 ILE A C 1
ATOM 673 O O . ILE A 1 82 ? -6.556 -20.743 -8.176 1.00 92.38 82 ILE A O 1
ATOM 677 N N . VAL A 1 83 ? -6.842 -21.767 -10.155 1.00 93.94 83 VAL A N 1
ATOM 678 C CA . VAL A 1 83 ? -6.294 -23.061 -9.723 1.00 93.94 83 VAL A CA 1
ATOM 679 C C . VAL A 1 83 ? -4.851 -22.899 -9.255 1.00 93.94 83 VAL A C 1
ATOM 681 O O . VAL A 1 83 ? -4.489 -23.424 -8.202 1.00 93.94 83 VAL A O 1
ATOM 684 N N . HIS A 1 84 ? -4.031 -22.154 -9.999 1.00 82.69 84 HIS A N 1
ATOM 685 C CA . HIS A 1 84 ? -2.654 -21.873 -9.606 1.00 82.69 84 HIS A CA 1
ATOM 686 C C . HIS A 1 84 ? -2.592 -21.128 -8.266 1.00 82.69 84 HIS A C 1
ATOM 688 O O . HIS A 1 84 ? -1.897 -21.569 -7.352 1.00 82.69 84 HIS A O 1
ATOM 694 N N . ARG A 1 85 ? -3.385 -20.060 -8.106 1.00 84.12 85 ARG A N 1
ATOM 695 C CA . ARG A 1 85 ? -3.453 -19.274 -6.866 1.00 84.12 85 ARG A CA 1
ATOM 696 C C . ARG A 1 85 ? -3.898 -20.110 -5.666 1.00 84.12 85 ARG A C 1
ATOM 698 O O . ARG A 1 85 ? -3.316 -19.993 -4.593 1.00 84.12 85 ARG A O 1
ATOM 705 N N . LEU A 1 86 ? -4.913 -20.956 -5.831 1.00 90.06 86 LEU A N 1
ATOM 706 C CA . LEU A 1 86 ? -5.481 -21.753 -4.738 1.00 90.06 86 LEU A CA 1
ATOM 707 C C . LEU A 1 86 ? -4.612 -22.952 -4.325 1.00 90.06 86 LEU A C 1
ATOM 709 O O . LEU A 1 86 ? -4.839 -23.529 -3.261 1.00 90.06 86 LEU A O 1
ATOM 713 N N . LYS A 1 87 ? -3.606 -23.322 -5.126 1.00 86.31 87 LYS A N 1
ATOM 714 C CA . LYS A 1 87 ? -2.587 -24.313 -4.737 1.00 86.31 87 LYS A CA 1
ATOM 715 C C . LYS A 1 87 ? -1.558 -23.754 -3.753 1.00 86.31 87 LYS A C 1
ATOM 717 O O . LYS A 1 87 ? -0.881 -24.540 -3.089 1.00 86.31 87 LYS A O 1
ATOM 722 N N . SER A 1 88 ? -1.449 -22.432 -3.632 1.00 75.38 88 SER A N 1
ATOM 723 C CA . SER A 1 88 ? -0.556 -21.795 -2.665 1.00 75.38 88 SER A CA 1
ATOM 724 C C . SER A 1 88 ? -0.990 -22.091 -1.220 1.00 75.38 88 SER A C 1
ATOM 726 O O . SER A 1 88 ? -2.189 -22.079 -0.917 1.00 75.38 88 SER A O 1
ATOM 728 N N . PRO A 1 89 ? -0.045 -22.338 -0.292 1.00 75.06 89 PRO A N 1
ATOM 729 C CA . PRO A 1 89 ? -0.368 -22.560 1.115 1.00 75.06 89 PRO A CA 1
ATOM 730 C C . PRO A 1 89 ? -1.176 -21.397 1.710 1.00 75.06 89 PRO A C 1
ATOM 732 O O . PRO A 1 89 ? -0.795 -20.240 1.577 1.00 75.06 89 PRO A O 1
ATOM 735 N N . GLY A 1 90 ? -2.291 -21.706 2.377 1.00 75.94 90 GLY A N 1
ATOM 736 C CA . GLY A 1 90 ? -3.137 -20.708 3.047 1.00 75.94 90 GLY A CA 1
ATOM 737 C C . GLY A 1 90 ? -4.091 -19.915 2.143 1.00 75.94 90 GLY A C 1
ATOM 738 O O . GLY A 1 90 ? -4.866 -19.113 2.666 1.00 75.94 90 GLY A O 1
ATOM 739 N N . ALA A 1 91 ? -4.083 -20.143 0.824 1.00 83.94 91 ALA A N 1
ATOM 740 C CA . ALA A 1 91 ? -5.054 -19.535 -0.085 1.00 83.94 91 ALA A CA 1
ATOM 741 C C . ALA A 1 91 ? -6.464 -20.091 0.169 1.00 83.94 91 ALA A C 1
ATOM 743 O O . ALA A 1 91 ? -6.632 -21.302 0.324 1.00 83.94 91 ALA A O 1
ATOM 744 N N . THR A 1 92 ? -7.474 -19.221 0.204 1.00 95.00 92 THR A N 1
ATOM 745 C CA . THR A 1 92 ? -8.854 -19.584 0.575 1.00 95.00 92 THR A CA 1
ATOM 746 C C . THR A 1 92 ? -9.858 -19.339 -0.549 1.00 95.00 92 THR A C 1
ATOM 748 O O . THR A 1 92 ? -9.790 -18.340 -1.268 1.00 95.00 92 THR A O 1
ATOM 751 N N . TYR A 1 93 ? -10.839 -20.235 -0.674 1.00 98.19 93 TYR A N 1
ATOM 752 C CA . TYR A 1 93 ? -11.914 -20.135 -1.663 1.00 98.19 93 TYR A CA 1
ATOM 753 C C . TYR A 1 93 ? -13.297 -20.224 -1.015 1.00 98.19 93 TYR A C 1
ATOM 755 O O . TYR A 1 93 ? -13.511 -21.034 -0.109 1.00 98.19 93 TYR A O 1
ATOM 763 N N . LEU A 1 94 ? -14.241 -19.428 -1.519 1.00 98.25 94 LEU A N 1
ATOM 764 C CA . LEU A 1 94 ? -15.649 -19.467 -1.125 1.00 98.25 94 LEU A CA 1
ATOM 765 C C . LEU A 1 94 ? -16.559 -19.474 -2.356 1.00 98.25 94 LEU A C 1
ATOM 767 O O . LEU A 1 94 ? -16.454 -18.575 -3.182 1.00 98.25 94 LEU A O 1
ATOM 771 N N . ASP A 1 95 ? -1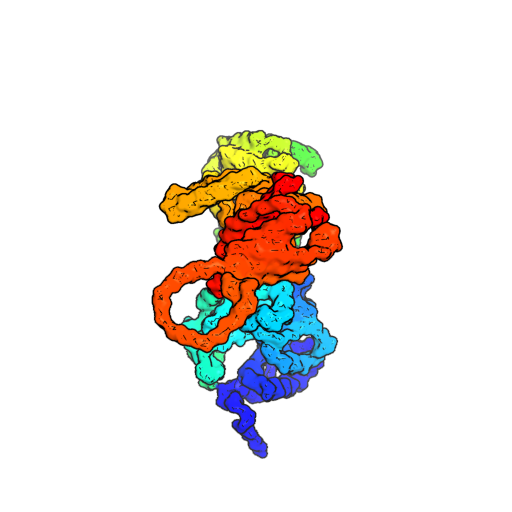7.491 -20.420 -2.427 1.00 98.00 95 ASP A N 1
ATOM 772 C CA . ASP A 1 95 ? -18.581 -20.449 -3.413 1.00 98.00 95 ASP A CA 1
ATOM 773 C C . ASP A 1 95 ? -19.905 -20.037 -2.749 1.00 98.00 95 ASP A C 1
ATOM 775 O O . ASP A 1 95 ? -20.388 -20.735 -1.854 1.00 98.00 95 ASP A O 1
ATOM 779 N N . ILE A 1 96 ? -20.475 -18.896 -3.144 1.00 96.62 96 ILE A N 1
ATOM 780 C CA . ILE A 1 96 ? -21.765 -18.396 -2.646 1.00 96.62 96 ILE A CA 1
ATOM 781 C C . ILE A 1 96 ? -22.886 -18.842 -3.585 1.00 96.62 96 ILE A C 1
ATOM 783 O O . ILE A 1 96 ? -22.907 -18.475 -4.760 1.00 96.62 96 ILE A O 1
ATOM 787 N N . GLY A 1 97 ? -23.871 -19.552 -3.031 1.00 93.31 97 GLY A N 1
ATOM 788 C CA . GLY A 1 97 ? -24.933 -20.185 -3.815 1.00 93.31 97 GLY A CA 1
ATOM 789 C C . GLY A 1 97 ? -24.441 -21.464 -4.489 1.00 93.31 97 GLY A C 1
ATOM 790 O O . GLY A 1 97 ? -24.774 -21.730 -5.644 1.00 93.31 97 GLY A O 1
ATOM 791 N N . CYS A 1 98 ? -23.617 -22.237 -3.772 1.00 94.19 98 CYS A N 1
ATOM 792 C CA . CYS A 1 98 ? -22.886 -23.375 -4.326 1.00 94.19 98 CYS A CA 1
ATOM 793 C C . CYS A 1 98 ? -23.785 -24.532 -4.797 1.00 94.19 98 CYS A C 1
ATOM 795 O O . CYS A 1 98 ? -23.321 -25.413 -5.528 1.00 94.19 98 CYS A O 1
ATOM 797 N N . CYS A 1 99 ? -25.069 -24.554 -4.417 1.00 94.00 99 CYS A N 1
ATOM 798 C CA . CYS A 1 99 ? -26.014 -25.613 -4.757 1.00 94.00 99 CYS A CA 1
ATOM 799 C C . CYS A 1 99 ? -25.482 -27.002 -4.343 1.00 94.00 99 CYS A C 1
ATOM 801 O O . CYS A 1 99 ? -25.379 -27.296 -3.154 1.00 94.00 99 CYS A O 1
ATOM 803 N N . PHE A 1 100 ? -25.135 -27.870 -5.300 1.00 96.06 100 PHE A N 1
ATOM 804 C CA . PHE A 1 100 ? -24.571 -29.199 -5.030 1.00 96.06 100 PHE A CA 1
ATOM 805 C C . PHE A 1 100 ? -23.041 -29.187 -4.851 1.00 96.06 100 PHE A C 1
ATOM 807 O O . PHE A 1 100 ? -22.449 -30.230 -4.573 1.00 96.06 100 PHE A O 1
ATOM 814 N N . GLY A 1 101 ? -22.382 -28.032 -4.989 1.00 95.81 101 GLY A N 1
ATOM 815 C CA . GLY A 1 101 ? -20.942 -27.855 -4.790 1.00 95.81 101 GLY A CA 1
ATOM 816 C C . GLY A 1 101 ? -20.087 -28.494 -5.886 1.00 95.81 101 GLY A C 1
ATOM 817 O O . GLY A 1 101 ? -19.044 -29.081 -5.589 1.00 95.81 101 GLY A O 1
ATOM 818 N N . GLN A 1 102 ? -20.550 -28.451 -7.137 1.00 96.00 102 GLN A N 1
ATOM 819 C CA . GLN A 1 102 ? -19.868 -29.046 -8.292 1.00 96.00 102 GLN A CA 1
ATOM 820 C C . GLN A 1 102 ? -18.539 -28.354 -8.636 1.00 96.00 102 GLN A C 1
ATOM 822 O O . GLN A 1 102 ? -17.558 -29.035 -8.928 1.00 96.00 102 GLN A O 1
ATOM 827 N N . ASP A 1 103 ? -18.475 -27.021 -8.549 1.00 96.44 103 ASP A N 1
ATOM 828 C CA . ASP A 1 103 ? -17.272 -26.255 -8.899 1.00 96.44 103 ASP A CA 1
ATOM 829 C C . ASP A 1 103 ? -16.146 -26.480 -7.864 1.00 96.44 103 ASP A C 1
ATOM 831 O O . ASP A 1 103 ? -14.988 -26.643 -8.249 1.00 96.44 103 ASP A O 1
ATOM 835 N N . LEU A 1 104 ? -16.475 -26.649 -6.570 1.00 97.25 104 LEU A N 1
ATOM 836 C CA . LEU A 1 104 ? -15.501 -27.055 -5.541 1.00 97.25 104 LEU A CA 1
ATOM 837 C C . LEU A 1 104 ? -14.809 -28.371 -5.904 1.00 97.25 104 LEU A C 1
ATOM 839 O O . LEU A 1 104 ? -13.599 -28.511 -5.758 1.00 97.25 104 LEU A O 1
ATOM 843 N N . ARG A 1 105 ? -15.573 -29.359 -6.367 1.00 97.50 105 ARG A N 1
ATOM 844 C CA . ARG A 1 105 ? -15.046 -30.698 -6.660 1.00 97.50 105 ARG A CA 1
ATOM 845 C C . ARG A 1 105 ? -14.232 -30.723 -7.940 1.00 97.50 105 ARG A C 1
ATOM 847 O O . ARG A 1 105 ? -13.260 -31.471 -8.011 1.00 97.50 105 ARG A O 1
ATOM 854 N N . GLN A 1 106 ? -14.569 -29.866 -8.900 1.00 98.00 106 GLN A N 1
ATOM 855 C CA . GLN A 1 106 ? -13.715 -29.633 -10.058 1.00 98.00 106 GLN A CA 1
ATOM 856 C C . GLN A 1 106 ? -12.359 -29.041 -9.638 1.00 98.00 106 GLN A C 1
ATOM 858 O O . GLN A 1 106 ? -11.327 -29.557 -10.061 1.00 98.00 106 GLN A O 1
ATOM 863 N N . LEU A 1 107 ? -12.331 -28.065 -8.719 1.00 98.00 107 LEU A N 1
ATOM 864 C CA . LEU A 1 107 ? -11.071 -27.545 -8.162 1.00 98.00 107 LEU A CA 1
ATOM 865 C C . LEU A 1 107 ? -10.252 -28.643 -7.460 1.00 98.00 107 LEU A C 1
ATOM 867 O O . LEU A 1 107 ? -9.033 -28.708 -7.628 1.00 98.00 107 LEU A O 1
ATOM 871 N N . VAL A 1 108 ? -10.904 -29.529 -6.697 1.00 97.69 108 VAL A N 1
ATOM 872 C CA . VAL A 1 108 ? -10.226 -30.664 -6.042 1.00 97.69 108 VAL A CA 1
ATOM 873 C C . VAL A 1 108 ? -9.658 -31.643 -7.068 1.00 97.69 108 VAL A C 1
ATOM 875 O O . VAL A 1 108 ? -8.516 -32.081 -6.916 1.00 97.69 108 VAL A O 1
ATOM 878 N N . LEU A 1 109 ? -10.416 -31.970 -8.119 1.00 97.38 109 LEU A N 1
ATOM 879 C CA . LEU A 1 109 ? -9.940 -32.817 -9.215 1.00 97.38 109 LEU A CA 1
ATOM 880 C C . LEU A 1 109 ? -8.691 -32.220 -9.886 1.00 97.38 109 LEU A C 1
ATOM 882 O O . LEU A 1 109 ? -7.761 -32.961 -10.203 1.00 97.38 109 LEU A O 1
ATOM 886 N N . ASP A 1 110 ? -8.632 -30.893 -10.013 1.00 97.00 110 ASP A N 1
ATOM 887 C CA . ASP A 1 110 ? -7.504 -30.164 -10.606 1.00 97.00 110 ASP A CA 1
ATOM 888 C C . ASP A 1 110 ? -6.350 -29.893 -9.612 1.00 97.00 110 ASP A C 1
ATOM 890 O O . ASP A 1 110 ? -5.352 -29.237 -9.942 1.00 97.00 110 ASP A O 1
ATOM 894 N N . GLY A 1 111 ? -6.434 -30.457 -8.402 1.00 95.50 111 GLY A N 1
ATOM 895 C CA . GLY A 1 111 ? -5.352 -30.519 -7.420 1.00 95.50 111 GLY A CA 1
ATOM 896 C C . GLY A 1 111 ? -5.347 -29.403 -6.376 1.00 95.50 111 GLY A C 1
ATOM 897 O O . GLY A 1 111 ? -4.317 -29.197 -5.733 1.00 95.50 111 GLY A O 1
ATOM 898 N N . VAL A 1 112 ? -6.448 -28.669 -6.204 1.00 96.62 112 VAL A N 1
ATOM 899 C CA . VAL A 1 112 ? -6.588 -27.690 -5.116 1.00 96.62 112 VAL A CA 1
ATOM 900 C C . VAL A 1 112 ? -6.885 -28.413 -3.788 1.00 96.62 112 VAL A C 1
ATOM 902 O O . VAL A 1 112 ? -7.755 -29.290 -3.753 1.00 96.62 112 VAL A O 1
ATOM 905 N N . PRO A 1 113 ? -6.209 -28.072 -2.670 1.00 93.56 113 PRO A N 1
ATOM 906 C CA . PRO A 1 113 ? -6.464 -28.705 -1.375 1.00 93.56 113 PRO A CA 1
ATOM 907 C C . PRO A 1 113 ? -7.904 -28.490 -0.888 1.00 93.56 113 PRO A C 1
ATOM 909 O O . PRO A 1 113 ? -8.313 -27.368 -0.596 1.00 93.56 113 PRO A O 1
ATOM 912 N N . SER A 1 114 ? -8.670 -29.576 -0.742 1.00 95.81 114 SER A N 1
ATOM 913 C CA . SER A 1 114 ? -10.102 -29.491 -0.400 1.00 95.81 114 SER A CA 1
ATOM 914 C C . SER A 1 114 ? -10.397 -28.781 0.930 1.00 95.81 114 SER A C 1
ATOM 916 O O . SER A 1 114 ? -11.416 -28.103 1.031 1.00 95.81 114 SER A O 1
ATOM 918 N N . GLN A 1 115 ? -9.494 -28.861 1.914 1.00 94.06 115 GLN A N 1
ATOM 919 C CA . GLN A 1 115 ? -9.607 -28.192 3.222 1.00 94.06 115 GLN A CA 1
ATOM 920 C C . GLN A 1 115 ? -9.657 -26.654 3.146 1.00 94.06 115 GLN A C 1
ATOM 922 O O . GLN A 1 115 ? -10.106 -26.006 4.089 1.00 94.06 115 GLN A O 1
ATOM 927 N N . ASN A 1 116 ? -9.219 -26.073 2.025 1.00 90.94 116 ASN A N 1
ATOM 928 C CA . ASN A 1 116 ? -9.202 -24.627 1.802 1.00 90.94 116 ASN A CA 1
ATOM 929 C C . ASN A 1 116 ? -10.474 -24.115 1.105 1.00 90.94 116 ASN A C 1
ATOM 931 O O . ASN A 1 116 ? -10.620 -22.910 0.889 1.00 90.94 116 ASN A O 1
ATOM 935 N N . LEU A 1 117 ? -11.373 -25.025 0.716 1.00 97.62 117 LEU A N 1
ATOM 936 C CA . LEU A 1 117 ? -12.572 -24.713 -0.049 1.00 97.62 117 LEU A CA 1
ATOM 937 C C . LEU A 1 117 ? -13.793 -24.683 0.866 1.00 97.62 117 LEU A C 1
ATOM 939 O O . LEU A 1 117 ? -14.033 -25.612 1.649 1.00 97.62 117 LEU A O 1
ATOM 943 N N . VAL A 1 118 ? -14.590 -23.629 0.726 1.00 97.81 118 VAL A N 1
ATOM 944 C CA . VAL A 1 118 ? -15.846 -23.462 1.449 1.00 97.81 118 VAL A CA 1
ATOM 945 C C . VAL A 1 118 ? -16.994 -23.300 0.459 1.00 97.81 118 VAL A C 1
ATOM 947 O O . VAL A 1 118 ? -16.922 -22.481 -0.451 1.00 97.81 118 VAL A O 1
ATOM 950 N N . GLY A 1 119 ? -18.057 -24.081 0.637 1.00 97.38 119 GLY A N 1
ATOM 951 C CA . GLY A 1 119 ? -19.318 -23.915 -0.086 1.00 97.38 119 GLY A CA 1
ATOM 952 C C . GLY A 1 119 ? -20.363 -23.297 0.832 1.00 97.38 119 GLY A C 1
ATOM 953 O O . GLY A 1 119 ? -20.515 -23.738 1.972 1.00 97.38 119 GLY A O 1
ATOM 954 N N . LEU A 1 120 ? -21.076 -22.281 0.363 1.00 96.31 120 LEU A N 1
ATOM 955 C CA . LEU A 1 120 ? -22.113 -21.587 1.116 1.00 96.31 120 LEU A CA 1
ATOM 956 C C . LEU A 1 120 ? -23.434 -21.638 0.357 1.00 96.31 120 LEU A C 1
ATOM 958 O O . LEU A 1 120 ? -23.498 -21.323 -0.831 1.00 96.31 120 LEU A O 1
ATOM 962 N N . ASP A 1 121 ? -24.496 -22.011 1.060 1.00 94.38 121 ASP A N 1
ATOM 963 C CA . ASP A 1 121 ? -25.866 -21.936 0.553 1.00 94.38 121 ASP A CA 1
ATOM 964 C C . ASP A 1 121 ? -26.835 -21.665 1.711 1.00 94.38 121 ASP A C 1
ATOM 966 O O . ASP A 1 121 ? -26.503 -21.899 2.873 1.00 94.38 121 ASP A O 1
ATOM 970 N N . ILE A 1 122 ? -28.034 -21.176 1.412 1.00 91.44 122 ILE A N 1
ATOM 971 C CA . ILE A 1 122 ? -29.083 -20.990 2.423 1.00 91.44 122 ILE A CA 1
ATOM 972 C C . ILE A 1 122 ? -29.801 -22.307 2.743 1.00 91.44 122 ILE A C 1
ATOM 974 O O . ILE A 1 122 ? -30.335 -22.452 3.842 1.00 91.44 122 ILE A O 1
ATOM 978 N N . GLU A 1 123 ? -29.775 -23.280 1.824 1.00 89.25 123 GLU A N 1
ATOM 979 C CA . GLU A 1 123 ? -30.480 -24.558 1.963 1.00 89.25 123 GLU A CA 1
ATOM 980 C C . GLU A 1 123 ? -29.515 -25.729 2.186 1.00 89.25 123 GLU A C 1
ATOM 982 O O . GLU A 1 123 ? -28.925 -26.279 1.252 1.00 89.25 123 GLU A O 1
ATOM 987 N N . GLY A 1 124 ? -29.407 -26.193 3.434 1.00 89.06 124 GLY A N 1
ATOM 988 C CA . GLY A 1 124 ? -28.524 -27.313 3.791 1.00 89.06 124 GLY A CA 1
ATOM 989 C C . GLY A 1 124 ? -28.834 -28.627 3.057 1.00 89.06 124 GLY A C 1
ATOM 990 O O . GLY A 1 124 ? -27.940 -29.440 2.840 1.00 89.06 124 GLY A O 1
ATOM 991 N N . ALA A 1 125 ? -30.077 -28.830 2.608 1.00 90.00 125 ALA A N 1
ATOM 992 C CA . ALA A 1 125 ? -30.468 -30.026 1.859 1.00 90.00 125 ALA A CA 1
ATOM 993 C C . ALA A 1 125 ? -29.758 -30.144 0.496 1.00 90.00 125 ALA A C 1
ATOM 995 O O . ALA A 1 125 ? -29.542 -31.254 0.012 1.00 90.00 125 ALA A O 1
ATOM 996 N N . LEU A 1 126 ? -29.369 -29.023 -0.123 1.00 91.56 126 LEU A N 1
ATOM 997 C CA . LEU A 1 126 ? -28.630 -29.032 -1.390 1.00 91.56 126 LEU A CA 1
ATOM 998 C C . LEU A 1 126 ? -27.232 -29.637 -1.212 1.00 91.56 126 LEU A C 1
ATOM 1000 O O . LEU A 1 126 ? -26.788 -30.434 -2.036 1.00 91.56 126 LEU A O 1
ATOM 1004 N N . MET A 1 127 ? -26.582 -29.343 -0.088 1.00 92.19 127 MET A N 1
ATOM 1005 C CA . MET A 1 127 ? -25.261 -29.880 0.250 1.00 92.19 127 MET A CA 1
ATOM 1006 C C . MET A 1 127 ? -25.314 -31.404 0.415 1.00 92.19 127 MET A C 1
ATOM 1008 O O . MET A 1 127 ? -24.435 -32.121 -0.067 1.00 92.19 127 MET A O 1
ATOM 1012 N N . GLU A 1 128 ? -26.387 -31.906 1.031 1.00 93.94 128 GLU A N 1
ATOM 1013 C CA . GLU A 1 128 ? -26.627 -33.339 1.212 1.00 93.94 128 GLU A CA 1
ATOM 1014 C C . GLU A 1 128 ? -26.787 -34.064 -0.132 1.00 93.94 128 GLU A C 1
ATOM 1016 O O . GLU A 1 128 ? -26.120 -35.076 -0.361 1.00 93.94 128 GLU A O 1
ATOM 1021 N N . HIS A 1 129 ? -27.573 -33.505 -1.060 1.00 95.31 129 HIS A N 1
ATOM 1022 C CA . HIS A 1 129 ? -27.673 -34.028 -2.431 1.00 95.31 129 HIS A CA 1
ATOM 1023 C C . HIS A 1 129 ? -26.346 -33.936 -3.188 1.00 95.31 129 HIS A C 1
ATOM 1025 O O . HIS A 1 129 ? -26.054 -34.807 -4.004 1.00 95.31 129 HIS A O 1
ATOM 1031 N N . GLY A 1 130 ? -25.514 -32.931 -2.903 1.00 96.31 130 GLY A N 1
ATOM 1032 C CA . GLY A 1 130 ? -24.158 -32.824 -3.439 1.00 96.31 130 GLY A CA 1
ATOM 1033 C C . GLY A 1 130 ? -23.273 -34.005 -3.038 1.00 96.31 130 GLY A C 1
ATOM 1034 O O . GLY A 1 130 ? -22.673 -34.648 -3.898 1.00 96.31 130 GLY A O 1
ATOM 1035 N N . TYR A 1 131 ? -23.245 -34.363 -1.752 1.00 97.38 131 TYR A N 1
ATOM 1036 C CA . TYR A 1 131 ? -22.499 -35.540 -1.286 1.00 97.38 131 TYR A CA 1
ATOM 1037 C C . TYR A 1 131 ? -22.966 -36.846 -1.937 1.00 97.38 131 TYR A C 1
ATOM 1039 O O . TYR A 1 131 ? -22.163 -37.749 -2.168 1.00 97.38 131 TYR A O 1
ATOM 1047 N N . GLU A 1 132 ? -24.256 -36.966 -2.237 1.00 96.56 132 GLU A N 1
ATOM 1048 C CA . GLU A 1 132 ? -24.802 -38.132 -2.931 1.00 96.56 132 GLU A CA 1
ATOM 1049 C C . GLU A 1 132 ? -24.520 -38.112 -4.436 1.00 96.56 132 GLU A C 1
ATOM 1051 O O . GLU A 1 132 ? -24.275 -39.160 -5.031 1.00 96.56 132 GLU A O 1
ATOM 1056 N N . LEU A 1 133 ? -24.525 -36.931 -5.059 1.00 97.06 133 LEU A N 1
ATOM 1057 C CA . LEU A 1 133 ? -24.183 -36.766 -6.468 1.00 97.06 133 LEU A CA 1
ATOM 1058 C C . LEU A 1 133 ? -22.736 -37.190 -6.723 1.00 97.06 133 LEU A C 1
ATOM 1060 O O . LEU A 1 133 ? -22.475 -37.876 -7.708 1.00 97.06 133 LEU A O 1
ATOM 1064 N N . PHE A 1 134 ? -21.829 -36.827 -5.816 1.00 97.94 134 PHE A N 1
ATOM 1065 C CA . PHE A 1 134 ? -20.394 -37.024 -5.993 1.00 97.94 134 PHE A CA 1
ATOM 1066 C C . PHE A 1 134 ? -19.782 -38.167 -5.171 1.00 97.94 134 PHE A C 1
ATOM 1068 O O . PHE A 1 134 ? -18.600 -38.456 -5.345 1.00 97.94 134 PHE A O 1
ATOM 1075 N N . LEU A 1 135 ? -20.574 -38.843 -4.331 1.00 97.19 135 LEU A N 1
ATOM 1076 C CA . LEU A 1 135 ? -20.187 -40.026 -3.547 1.00 97.19 135 LEU A CA 1
ATOM 1077 C C . LEU A 1 135 ? -18.966 -39.813 -2.630 1.00 97.19 135 LEU A C 1
ATOM 1079 O O . LEU A 1 135 ? -18.154 -40.717 -2.442 1.00 97.19 135 LEU A O 1
ATOM 1083 N N . ASP A 1 136 ? -18.836 -38.629 -2.032 1.00 96.88 136 ASP A N 1
ATOM 1084 C CA . ASP A 1 136 ? -17.572 -38.157 -1.449 1.00 96.88 136 ASP A CA 1
ATOM 1085 C C . ASP A 1 136 ? -17.659 -37.689 0.011 1.00 96.88 136 ASP A C 1
ATOM 1087 O O . ASP A 1 136 ? -16.723 -37.076 0.527 1.00 96.88 136 ASP A O 1
ATOM 1091 N N . ARG A 1 137 ? -18.745 -38.016 0.725 1.00 95.69 137 ARG A N 1
ATOM 1092 C CA . ARG A 1 137 ? -18.956 -37.601 2.129 1.00 95.69 137 ARG A CA 1
ATOM 1093 C C . ARG A 1 137 ? -17.793 -37.940 3.065 1.00 95.69 137 ARG A C 1
ATOM 1095 O O . ARG A 1 137 ? -17.576 -37.242 4.047 1.00 95.69 137 ARG A O 1
ATOM 1102 N N . GLN A 1 138 ? -17.079 -39.027 2.788 1.00 93.81 138 GLN A N 1
ATOM 1103 C CA . GLN A 1 138 ? -15.953 -39.480 3.608 1.00 93.81 138 GLN A CA 1
ATOM 1104 C C . GLN A 1 138 ? -14.594 -38.970 3.108 1.00 93.81 138 GLN A C 1
ATOM 1106 O O . GLN A 1 138 ? -13.611 -39.069 3.837 1.00 93.81 138 GLN A O 1
ATOM 1111 N N . THR A 1 139 ? -14.516 -38.458 1.878 1.00 94.12 139 THR A N 1
ATOM 1112 C CA . THR A 1 139 ? -13.251 -38.116 1.208 1.00 94.12 139 THR A CA 1
ATOM 1113 C C . THR A 1 139 ? -13.049 -36.614 1.038 1.00 94.12 139 THR A C 1
ATOM 1115 O O . THR A 1 139 ? -11.907 -36.155 1.035 1.00 94.12 139 THR A O 1
ATOM 1118 N N . LEU A 1 140 ? -14.125 -35.838 0.899 1.00 96.56 140 LEU A N 1
ATOM 1119 C CA . LEU A 1 140 ? -14.058 -34.390 0.732 1.00 96.56 140 LEU A CA 1
ATOM 1120 C C . LEU A 1 140 ? -13.867 -33.695 2.089 1.00 96.56 140 LEU A C 1
ATOM 1122 O O . LEU A 1 140 ? -14.709 -33.820 2.973 1.00 96.56 140 LEU A O 1
ATOM 1126 N N . GLN A 1 141 ? -12.784 -32.924 2.239 1.00 96.31 141 GLN A N 1
ATOM 1127 C CA . GLN A 1 141 ? -12.492 -32.168 3.472 1.00 96.31 141 GLN A CA 1
ATOM 1128 C C . GLN A 1 141 ? -12.978 -30.710 3.422 1.00 96.31 141 GLN A C 1
ATOM 1130 O O . GLN A 1 141 ? -12.738 -29.944 4.353 1.00 96.31 141 GLN A O 1
ATOM 1135 N N . SER A 1 142 ? -13.643 -30.310 2.335 1.00 96.00 142 SER A N 1
ATOM 1136 C CA . SER A 1 142 ? -14.231 -28.977 2.188 1.00 96.00 142 SER A CA 1
ATOM 1137 C C . SER A 1 142 ? -15.348 -28.737 3.193 1.00 96.00 142 SER A C 1
ATOM 1139 O O . SER A 1 142 ? -16.092 -29.650 3.561 1.00 96.00 142 SER A O 1
ATOM 1141 N N . ARG A 1 143 ? -15.495 -27.480 3.615 1.00 94.44 143 ARG A N 1
ATOM 1142 C CA . ARG A 1 143 ? -16.519 -27.082 4.582 1.00 94.44 143 ARG A CA 1
ATOM 1143 C C . ARG A 1 143 ? -17.748 -26.552 3.855 1.00 94.44 143 ARG A C 1
ATOM 1145 O O . ARG A 1 143 ? -17.646 -25.575 3.123 1.00 94.44 143 ARG A O 1
ATOM 1152 N N . PHE A 1 144 ? -18.914 -27.134 4.112 1.00 95.75 144 PHE A N 1
ATOM 1153 C CA . PHE A 1 144 ? -20.186 -26.561 3.675 1.00 95.75 144 PHE A CA 1
ATOM 1154 C C . PHE A 1 144 ? -20.857 -25.795 4.810 1.00 95.75 144 PHE A C 1
ATOM 1156 O O . PHE A 1 144 ? -20.851 -26.229 5.964 1.00 95.75 144 PHE A O 1
ATOM 1163 N N . VAL A 1 145 ? -21.389 -24.623 4.485 1.00 94.62 145 VAL A N 1
ATOM 1164 C CA . VAL A 1 145 ? -21.868 -23.641 5.451 1.00 94.62 145 VAL A CA 1
ATOM 1165 C C . VAL A 1 145 ? -23.266 -23.185 5.078 1.00 94.62 145 VAL A C 1
ATOM 1167 O O . VAL A 1 145 ? -23.470 -22.629 4.003 1.00 94.62 145 VAL A O 1
ATOM 1170 N N . VAL A 1 146 ? -24.213 -23.365 6.000 1.00 94.62 146 VAL A N 1
ATOM 1171 C CA . VAL A 1 146 ? -25.559 -22.805 5.863 1.00 94.62 146 VAL A CA 1
ATOM 1172 C C . VAL A 1 146 ? -25.562 -21.382 6.408 1.00 94.62 146 VAL A C 1
ATOM 1174 O O . VAL A 1 146 ? -25.413 -21.188 7.617 1.00 94.62 146 VAL A O 1
ATOM 1177 N N . ALA A 1 147 ? -25.680 -20.390 5.527 1.00 94.06 147 ALA A N 1
ATOM 1178 C CA . ALA A 1 147 ? -25.639 -18.979 5.904 1.00 94.06 147 ALA A CA 1
ATOM 1179 C C . ALA A 1 147 ? -26.383 -18.087 4.904 1.00 94.06 147 ALA A C 1
ATOM 1181 O O . ALA A 1 147 ? -26.462 -18.376 3.714 1.00 94.06 147 ALA A O 1
ATOM 1182 N N . ASP A 1 148 ? -26.888 -16.968 5.412 1.00 93.88 148 ASP A N 1
ATOM 1183 C CA . ASP A 1 148 ? -27.585 -15.932 4.661 1.00 93.88 148 ASP A CA 1
ATOM 1184 C C . ASP A 1 148 ? -26.675 -14.703 4.522 1.00 93.88 148 ASP A C 1
ATOM 1186 O O . ASP A 1 148 ? -26.321 -14.055 5.514 1.00 93.88 148 ASP A O 1
ATOM 1190 N N . VAL A 1 149 ? -26.296 -14.376 3.284 1.00 94.12 149 VAL A N 1
ATOM 1191 C CA . VAL A 1 149 ? -25.408 -13.244 2.970 1.00 94.12 149 VAL A CA 1
ATOM 1192 C C . VAL A 1 149 ? -25.962 -11.927 3.518 1.00 94.12 149 VAL A C 1
ATOM 1194 O O . VAL A 1 149 ? -25.193 -11.102 4.011 1.00 94.12 149 VAL A O 1
ATOM 1197 N N . PHE A 1 150 ? -27.284 -11.741 3.523 1.00 93.81 150 PHE A N 1
ATOM 1198 C CA . PHE A 1 150 ? -27.916 -10.495 3.964 1.00 93.81 150 PHE A CA 1
ATOM 1199 C C . PHE A 1 150 ? -27.818 -10.278 5.476 1.00 93.81 150 PHE A C 1
ATOM 1201 O O . PHE A 1 150 ? -27.819 -9.137 5.940 1.00 93.81 150 PHE A O 1
ATOM 1208 N N . LYS A 1 151 ? -27.686 -11.354 6.260 1.00 92.06 151 LYS A N 1
ATOM 1209 C CA . LYS A 1 151 ? -27.551 -11.259 7.720 1.00 92.06 151 LYS A CA 1
ATOM 1210 C C . LYS A 1 151 ? -26.135 -10.888 8.154 1.00 92.06 151 LYS A C 1
ATOM 1212 O O . LYS A 1 151 ? -25.972 -10.347 9.251 1.00 92.06 151 LYS A O 1
ATOM 1217 N N . GLY A 1 152 ? -25.117 -11.147 7.333 1.00 90.81 152 GLY A N 1
ATOM 1218 C CA . GLY A 1 152 ? -23.721 -10.849 7.664 1.00 90.81 152 GLY A CA 1
ATOM 1219 C C . GLY A 1 152 ? -23.330 -11.349 9.062 1.00 90.81 152 GLY A C 1
ATOM 1220 O O . GLY A 1 152 ? -23.776 -12.413 9.494 1.00 90.81 152 GLY A O 1
ATOM 1221 N N . ALA A 1 153 ? -22.573 -10.554 9.822 1.00 88.19 153 ALA A N 1
ATOM 1222 C CA . ALA A 1 153 ? -22.146 -10.895 11.184 1.00 88.19 153 ALA A CA 1
ATOM 1223 C C . ALA A 1 153 ? -23.296 -11.120 12.195 1.00 88.19 153 ALA A C 1
ATOM 1225 O O . ALA A 1 153 ? -23.085 -11.761 13.226 1.00 88.19 153 ALA A O 1
ATOM 1226 N N . SER A 1 154 ? -24.523 -10.653 11.919 1.00 90.50 154 SER A N 1
ATOM 1227 C CA . SER A 1 154 ? -25.661 -10.845 12.838 1.00 90.50 154 SER A CA 1
ATOM 1228 C C . SER A 1 154 ? -26.095 -12.310 12.972 1.00 90.50 154 SER A C 1
ATOM 1230 O O . SER A 1 154 ? -26.712 -12.674 13.972 1.00 90.50 154 SER A O 1
ATOM 1232 N N . GLN A 1 155 ? -25.719 -13.174 12.019 1.00 89.56 155 GLN A N 1
ATOM 1233 C CA . GLN A 1 155 ? -25.957 -14.621 12.103 1.00 89.56 155 GLN A CA 1
ATOM 1234 C C . GLN A 1 155 ? -24.902 -15.375 12.934 1.00 89.56 155 GLN A C 1
ATOM 1236 O O . GLN A 1 155 ? -24.942 -16.600 13.038 1.00 89.56 155 GLN A O 1
ATOM 1241 N N . GLY A 1 156 ? -23.967 -14.649 13.551 1.00 92.19 156 GLY A N 1
ATOM 1242 C CA . GLY A 1 156 ? -23.028 -15.181 14.529 1.00 92.19 156 GLY A CA 1
ATOM 1243 C C . GLY A 1 156 ? -21.751 -15.764 13.927 1.00 92.19 156 GLY A C 1
ATOM 1244 O O . GLY A 1 156 ? -21.288 -15.369 12.856 1.00 92.19 156 GLY A O 1
ATOM 1245 N N . LYS A 1 157 ? -21.155 -16.704 14.673 1.00 90.56 157 LYS A N 1
ATOM 1246 C CA . LYS A 1 157 ? -19.766 -17.159 14.497 1.00 90.56 157 LYS A CA 1
ATOM 1247 C C . LYS A 1 157 ? -19.443 -17.624 13.076 1.00 90.56 157 LYS A C 1
ATOM 1249 O O . LYS A 1 157 ? -18.365 -17.347 12.576 1.00 90.56 157 LYS A O 1
ATOM 1254 N N . VAL A 1 158 ? -20.390 -18.287 12.419 1.00 89.06 158 VAL A N 1
ATOM 1255 C CA . VAL A 1 158 ? -20.213 -18.851 11.075 1.00 89.06 158 VAL A CA 1
ATOM 1256 C C . VAL A 1 158 ? -19.755 -17.803 10.055 1.00 89.06 158 VAL A C 1
ATOM 1258 O O . VAL A 1 158 ? -18.855 -18.082 9.264 1.00 89.06 158 VAL A O 1
ATOM 1261 N N . TRP A 1 159 ? -20.357 -16.611 10.088 1.00 93.00 159 TRP A N 1
ATOM 1262 C CA . TRP A 1 159 ? -20.007 -15.514 9.187 1.00 93.00 159 TRP A CA 1
ATOM 1263 C C . TRP A 1 159 ? -18.780 -14.745 9.677 1.00 93.00 159 TRP A C 1
ATOM 1265 O O . TRP A 1 159 ? -17.901 -14.417 8.888 1.00 93.00 159 TRP A O 1
ATOM 1275 N N . VAL A 1 160 ? -18.684 -14.521 10.991 1.00 90.75 160 VAL A N 1
ATOM 1276 C CA . VAL A 1 160 ? -17.534 -13.844 11.613 1.00 90.75 160 VAL A CA 1
ATOM 1277 C C . VAL A 1 160 ? -16.224 -14.584 11.320 1.00 90.75 160 VAL A C 1
ATOM 1279 O O . VAL A 1 160 ? -15.219 -13.945 11.031 1.00 90.75 160 VAL A O 1
ATOM 1282 N N . ASP A 1 161 ? -16.233 -15.919 11.319 1.00 90.75 161 ASP A N 1
ATOM 1283 C CA . ASP A 1 161 ? -15.062 -16.729 10.964 1.00 90.75 161 ASP A CA 1
ATOM 1284 C C . ASP A 1 161 ? -14.641 -16.526 9.495 1.00 90.75 161 ASP A C 1
ATOM 1286 O O . ASP A 1 161 ? -13.449 -16.537 9.190 1.00 90.75 161 ASP A O 1
ATOM 1290 N N . LEU A 1 162 ? -15.600 -16.335 8.577 1.00 92.31 162 LEU A N 1
ATOM 1291 C CA . LEU A 1 162 ? -15.310 -16.051 7.165 1.00 92.31 162 LEU A CA 1
ATOM 1292 C C . LEU A 1 162 ? -14.723 -14.646 6.987 1.00 92.31 162 LEU A C 1
ATOM 1294 O O . LEU A 1 162 ? -13.743 -14.492 6.261 1.00 92.31 162 LEU A O 1
ATOM 1298 N N . GLU A 1 163 ? -15.279 -13.642 7.673 1.00 90.69 163 GLU A N 1
ATOM 1299 C CA . GLU A 1 163 ? -14.746 -12.271 7.675 1.00 90.69 163 GLU A CA 1
ATOM 1300 C C . GLU A 1 163 ? -13.320 -12.220 8.244 1.00 90.69 163 GLU A C 1
ATOM 1302 O O . GLU A 1 163 ? -12.450 -11.573 7.667 1.00 90.69 163 GLU A O 1
ATOM 1307 N N . GLN A 1 164 ? -13.056 -12.928 9.347 1.00 85.31 164 GLN A N 1
ATOM 1308 C CA . GLN A 1 164 ? -11.735 -12.954 9.984 1.00 85.31 164 GLN A CA 1
ATOM 1309 C C . GLN A 1 164 ? -10.695 -13.745 9.184 1.00 85.31 164 GLN A C 1
ATOM 1311 O O . GLN A 1 164 ? -9.531 -13.351 9.150 1.00 85.31 164 GLN A O 1
ATOM 1316 N N . GLY A 1 165 ? -11.089 -14.861 8.562 1.00 84.44 165 GLY A N 1
ATOM 1317 C CA . GLY A 1 165 ? -10.180 -15.679 7.753 1.00 84.44 165 GLY A CA 1
ATOM 1318 C C . GLY A 1 165 ? -9.833 -15.045 6.405 1.00 84.44 165 GLY A C 1
ATOM 1319 O O . GLY A 1 165 ? -8.725 -15.231 5.898 1.00 84.44 165 GLY A O 1
ATOM 1320 N N . GLY A 1 166 ? -10.769 -14.280 5.838 1.00 91.62 166 GLY A N 1
ATOM 1321 C CA . GLY A 1 166 ? -10.639 -13.657 4.529 1.00 91.62 166 GLY A CA 1
ATOM 1322 C C . GLY A 1 166 ? -10.650 -14.668 3.374 1.00 91.62 166 GLY A C 1
ATOM 132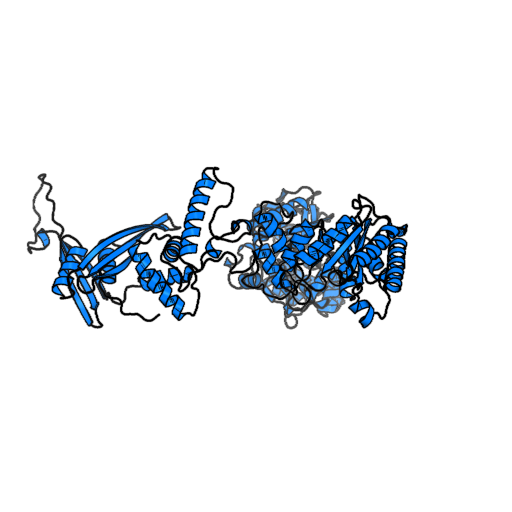3 O O . GLY A 1 166 ? -10.206 -15.811 3.500 1.00 91.62 166 GLY A O 1
ATOM 1324 N N . ILE A 1 167 ? -11.121 -14.234 2.209 1.00 97.06 167 ILE A N 1
ATOM 1325 C CA . ILE A 1 167 ? -11.263 -15.050 0.998 1.00 97.06 167 ILE A CA 1
ATOM 1326 C C . ILE A 1 167 ? -10.369 -14.514 -0.127 1.00 97.06 167 ILE A C 1
ATOM 1328 O O . ILE A 1 167 ? -10.476 -13.345 -0.496 1.00 97.06 167 ILE A O 1
ATOM 1332 N N . ASP A 1 168 ? -9.499 -15.358 -0.686 1.00 93.19 168 ASP A N 1
ATOM 1333 C CA . ASP A 1 168 ? -8.658 -15.012 -1.843 1.00 93.19 168 ASP A CA 1
ATOM 1334 C C . ASP A 1 168 ? -9.433 -15.035 -3.160 1.00 93.19 168 ASP A C 1
ATOM 1336 O O . ASP A 1 168 ? -9.285 -14.139 -3.994 1.00 93.19 168 ASP A O 1
ATOM 1340 N N . VAL A 1 169 ? -10.257 -16.067 -3.345 1.00 97.44 169 VAL A N 1
ATOM 1341 C CA . VAL A 1 169 ? -11.101 -16.240 -4.529 1.00 97.44 169 VAL A CA 1
ATOM 1342 C C . VAL A 1 169 ? -12.527 -16.516 -4.084 1.00 97.44 169 VAL A C 1
ATOM 1344 O O . VAL A 1 169 ? -12.812 -17.548 -3.478 1.00 97.44 169 VAL A O 1
ATOM 1347 N N . LEU A 1 170 ? -13.434 -15.601 -4.398 1.00 98.31 170 LEU A N 1
ATOM 1348 C CA . LEU A 1 170 ? -14.856 -15.770 -4.147 1.00 98.31 170 LEU A CA 1
ATOM 1349 C C . LEU A 1 170 ? -15.568 -16.042 -5.468 1.00 98.31 170 LEU A C 1
ATOM 1351 O O . LEU A 1 170 ? -15.510 -15.250 -6.403 1.00 98.31 170 LEU A O 1
ATOM 1355 N N . HIS A 1 171 ? -16.254 -17.166 -5.562 1.00 98.19 171 HIS A N 1
ATOM 1356 C CA . HIS A 1 171 ? -17.085 -17.510 -6.703 1.00 98.19 171 HIS A CA 1
ATOM 1357 C C . HIS A 1 171 ? -18.546 -17.245 -6.357 1.00 98.19 171 HIS A C 1
ATOM 1359 O O . HIS A 1 171 ? -19.029 -17.605 -5.288 1.00 98.19 171 HIS A O 1
ATOM 1365 N N . CYS A 1 172 ? -19.232 -16.525 -7.237 1.00 94.88 172 CYS A N 1
ATOM 1366 C CA . CYS A 1 172 ? -20.608 -16.105 -7.020 1.00 94.88 172 CYS A CA 1
ATOM 1367 C C . CYS A 1 172 ? -21.333 -16.083 -8.365 1.00 94.88 172 CYS A C 1
ATOM 1369 O O . CYS A 1 172 ? -21.337 -15.082 -9.082 1.00 94.88 172 CYS A O 1
ATOM 1371 N N . SER A 1 173 ? -21.895 -17.223 -8.762 1.00 93.94 173 SER A N 1
ATOM 1372 C CA . SER A 1 173 ? -22.612 -17.356 -10.032 1.00 93.94 173 SER A CA 1
ATOM 1373 C C . SER A 1 173 ? -24.113 -17.444 -9.822 1.00 93.94 173 SER A C 1
ATOM 1375 O O . SER A 1 173 ? -24.597 -18.041 -8.873 1.00 93.94 173 SER A O 1
ATOM 1377 N N . ALA A 1 174 ? -24.862 -16.851 -10.748 1.00 90.12 174 ALA A N 1
ATOM 1378 C CA . ALA A 1 174 ? -26.319 -16.821 -10.731 1.00 90.12 174 ALA A CA 1
ATOM 1379 C C . ALA A 1 174 ? -26.948 -16.271 -9.428 1.00 90.12 174 ALA A C 1
ATOM 1381 O O . ALA A 1 174 ? -28.047 -16.678 -9.070 1.00 90.12 174 ALA A O 1
ATOM 1382 N N . PHE A 1 175 ? -26.275 -15.321 -8.769 1.00 92.94 175 PHE A N 1
ATOM 1383 C CA . PHE A 1 175 ? -26.663 -14.810 -7.452 1.00 92.94 175 PHE A CA 1
ATOM 1384 C C . PHE A 1 175 ? -27.280 -13.404 -7.490 1.00 92.94 175 PHE A C 1
ATOM 1386 O O . PHE A 1 175 ? -28.469 -13.264 -7.224 1.00 92.94 175 PHE A O 1
ATOM 1393 N N . PHE A 1 176 ? -26.522 -12.356 -7.856 1.00 94.81 176 PHE A N 1
ATOM 1394 C CA . PHE A 1 176 ? -26.998 -10.966 -7.707 1.00 94.81 176 PHE A CA 1
ATOM 1395 C C . PHE A 1 176 ? -28.297 -10.714 -8.468 1.00 94.81 176 PHE A C 1
ATOM 1397 O O . PHE A 1 176 ? -29.232 -10.115 -7.949 1.00 94.81 176 PHE A O 1
ATOM 1404 N N . HIS A 1 177 ? -28.401 -11.270 -9.672 1.00 91.75 177 HIS A N 1
ATOM 1405 C CA . HIS A 1 177 ? -29.573 -11.105 -10.519 1.00 91.75 177 HIS A CA 1
ATOM 1406 C C . HIS A 1 177 ? -30.882 -11.668 -9.937 1.00 91.75 177 HIS A C 1
ATOM 1408 O O . HIS A 1 177 ? -31.924 -11.545 -10.574 1.00 91.75 177 HIS A O 1
ATOM 1414 N N . LEU A 1 178 ? -30.861 -12.346 -8.792 1.00 90.00 178 LEU A N 1
ATOM 1415 C CA . LEU A 1 178 ? -32.067 -12.826 -8.120 1.00 90.00 178 LEU A CA 1
ATOM 1416 C C . LEU A 1 178 ? -32.801 -11.711 -7.361 1.00 90.00 178 LEU A C 1
ATOM 1418 O O . LEU A 1 178 ? -33.962 -11.898 -7.005 1.00 90.00 178 LEU A O 1
ATOM 1422 N N . PHE A 1 179 ? -32.149 -10.568 -7.143 1.00 93.81 179 PHE A N 1
ATOM 1423 C CA . PHE A 1 179 ? -32.594 -9.541 -6.205 1.00 93.81 179 PHE A CA 1
ATOM 1424 C C . PHE A 1 179 ? -32.831 -8.181 -6.883 1.00 93.81 179 PHE A C 1
ATOM 1426 O O . PHE A 1 179 ? -32.282 -7.924 -7.962 1.00 93.81 179 PHE A O 1
ATOM 1433 N N . PRO A 1 180 ? -33.631 -7.285 -6.282 1.00 95.38 180 PRO A N 1
ATOM 1434 C CA . PRO A 1 180 ? -33.689 -5.878 -6.679 1.00 95.38 180 PRO A CA 1
ATOM 1435 C C . PRO A 1 180 ? -32.366 -5.156 -6.370 1.00 95.38 180 PRO A C 1
ATOM 1437 O O . PRO A 1 180 ? -31.547 -5.642 -5.590 1.00 95.38 180 PRO A O 1
ATOM 1440 N N . LEU A 1 181 ? -32.148 -3.988 -6.982 1.00 95.56 181 LEU A N 1
ATOM 1441 C CA . LEU A 1 181 ? -30.862 -3.277 -6.926 1.00 95.56 181 LEU A CA 1
ATOM 1442 C C . LEU A 1 181 ? -30.376 -2.993 -5.491 1.00 95.56 181 LEU A C 1
ATOM 1444 O O . LEU A 1 181 ? -29.205 -3.217 -5.193 1.00 95.56 181 LEU A O 1
ATOM 1448 N N . GLU A 1 182 ? -31.263 -2.554 -4.595 1.00 95.38 182 GLU A N 1
ATOM 1449 C CA . GLU A 1 182 ? -30.913 -2.247 -3.197 1.00 95.38 182 GLU A CA 1
ATOM 1450 C C . GLU A 1 182 ? -30.368 -3.472 -2.448 1.00 95.38 182 GLU A C 1
ATOM 1452 O O . GLU A 1 182 ? -29.363 -3.391 -1.736 1.00 95.38 182 GLU A O 1
ATOM 1457 N N . ASP A 1 183 ? -30.984 -4.632 -2.668 1.00 95.75 183 ASP A N 1
ATOM 1458 C CA . ASP A 1 183 ? -30.543 -5.895 -2.087 1.00 95.75 183 ASP A CA 1
ATOM 1459 C C . ASP A 1 183 ? -29.218 -6.350 -2.713 1.00 95.75 183 ASP A C 1
ATOM 1461 O O . ASP A 1 183 ? -28.327 -6.814 -2.001 1.00 95.75 183 ASP A O 1
ATOM 1465 N N . GLN A 1 184 ? -29.021 -6.158 -4.022 1.00 97.38 184 GLN A N 1
ATOM 1466 C CA . GLN A 1 184 ? -27.734 -6.454 -4.664 1.00 97.38 184 GLN A CA 1
ATOM 1467 C C . GLN A 1 184 ? -26.596 -5.622 -4.063 1.00 97.38 184 GLN A C 1
ATOM 1469 O O . GLN A 1 184 ? -25.528 -6.163 -3.770 1.00 97.38 184 GLN A O 1
ATOM 1474 N N . ILE A 1 185 ? -26.834 -4.331 -3.820 1.00 96.56 185 ILE A N 1
ATOM 1475 C CA . ILE A 1 185 ? -25.886 -3.431 -3.153 1.00 96.56 185 ILE A CA 1
ATOM 1476 C C . ILE A 1 185 ? -25.615 -3.909 -1.719 1.00 96.56 185 ILE A C 1
ATOM 1478 O O . ILE A 1 185 ? -24.463 -3.951 -1.282 1.00 96.56 185 ILE A O 1
ATOM 1482 N N . SER A 1 186 ? -26.660 -4.286 -0.976 1.00 96.88 186 SER A N 1
ATOM 1483 C CA . SER A 1 186 ? -26.533 -4.815 0.388 1.00 96.88 186 SER A CA 1
ATOM 1484 C C . SER A 1 186 ? -25.671 -6.081 0.426 1.00 96.88 186 SER A C 1
ATOM 1486 O O . SER A 1 186 ? -24.724 -6.172 1.213 1.00 96.88 186 SER A O 1
ATOM 1488 N N . ALA A 1 187 ? -25.920 -7.023 -0.485 1.00 96.88 187 ALA A N 1
ATOM 1489 C CA . ALA A 1 187 ? -25.128 -8.238 -0.609 1.00 96.88 187 ALA A CA 1
ATOM 1490 C C . ALA A 1 187 ? -23.674 -7.935 -1.001 1.00 96.88 187 ALA A C 1
ATOM 1492 O O . ALA A 1 187 ? -22.755 -8.481 -0.389 1.00 96.88 187 ALA A O 1
ATOM 1493 N N . ALA A 1 188 ? -23.443 -7.022 -1.951 1.00 97.81 188 ALA A N 1
ATOM 1494 C CA . ALA A 1 188 ? -22.100 -6.603 -2.352 1.00 97.81 188 ALA A CA 1
ATOM 1495 C C . ALA A 1 188 ? -21.309 -6.008 -1.175 1.00 97.81 188 ALA A C 1
ATOM 1497 O O . ALA A 1 188 ? -20.145 -6.355 -0.986 1.00 97.81 188 ALA A O 1
ATOM 1498 N N . LYS A 1 189 ? -21.948 -5.198 -0.317 1.00 96.81 189 LYS A N 1
ATOM 1499 C CA . LYS A 1 189 ? -21.333 -4.647 0.907 1.00 96.81 189 LYS A CA 1
ATOM 1500 C C . LYS A 1 189 ? -20.914 -5.736 1.899 1.00 96.81 189 LYS A C 1
ATOM 1502 O O . LYS A 1 189 ? -19.899 -5.578 2.571 1.00 96.81 189 LYS A O 1
ATOM 1507 N N . GLN A 1 190 ? -21.670 -6.828 2.018 1.00 96.38 190 GLN A N 1
ATOM 1508 C CA . GLN A 1 190 ? -21.290 -7.948 2.891 1.00 96.38 190 GLN A CA 1
ATOM 1509 C C . GLN A 1 190 ? -20.179 -8.794 2.263 1.00 96.38 190 GLN A C 1
ATOM 1511 O O . GLN A 1 190 ? -19.206 -9.122 2.935 1.00 96.38 190 GLN A O 1
ATOM 1516 N N . ILE A 1 191 ? -20.275 -9.080 0.963 1.00 97.12 191 ILE A N 1
ATOM 1517 C CA . ILE A 1 191 ? -19.258 -9.824 0.208 1.00 97.12 191 ILE A CA 1
ATOM 1518 C C . ILE A 1 191 ? -17.912 -9.083 0.223 1.00 97.12 191 ILE A C 1
ATOM 1520 O O . ILE A 1 191 ? -16.874 -9.705 0.444 1.00 97.12 191 ILE A O 1
ATOM 1524 N N . ALA A 1 192 ? -17.916 -7.757 0.076 1.00 95.44 192 ALA A N 1
ATOM 1525 C CA . ALA A 1 192 ? -16.714 -6.924 0.108 1.00 95.44 192 ALA A CA 1
ATOM 1526 C C . ALA A 1 192 ? -15.898 -7.075 1.405 1.00 95.44 192 ALA A C 1
ATOM 1528 O O . ALA A 1 192 ? -14.671 -6.972 1.374 1.00 95.44 192 ALA A O 1
ATOM 1529 N N . LYS A 1 193 ? -16.556 -7.359 2.538 1.00 94.19 193 LYS A N 1
ATOM 1530 C CA . LYS A 1 193 ? -15.893 -7.590 3.833 1.00 94.19 193 LYS A CA 1
ATOM 1531 C C . LYS A 1 193 ? -15.192 -8.944 3.914 1.00 94.19 193 LYS A C 1
ATOM 1533 O O . LYS A 1 193 ? -14.271 -9.090 4.709 1.00 94.19 193 LYS A O 1
ATOM 1538 N N . LEU A 1 194 ? -15.621 -9.923 3.115 1.00 95.75 194 LEU A N 1
ATOM 1539 C CA . LEU A 1 194 ? -15.057 -11.274 3.116 1.00 95.75 194 LEU A CA 1
ATOM 1540 C C . LEU A 1 194 ? -13.763 -11.366 2.311 1.00 95.75 194 LEU A C 1
ATOM 1542 O O . LEU A 1 194 ? -12.878 -12.144 2.643 1.00 95.75 194 LEU A O 1
ATOM 1546 N N . VAL A 1 195 ? -13.657 -10.627 1.214 1.00 95.69 195 VAL A N 1
ATOM 1547 C CA . VAL A 1 195 ? -12.591 -10.825 0.224 1.00 95.69 195 VAL A CA 1
ATOM 1548 C C . VAL A 1 195 ? -11.324 -10.096 0.657 1.00 95.69 195 VAL A C 1
ATOM 1550 O O . VAL A 1 195 ? -11.379 -8.909 0.962 1.00 95.69 195 VAL A O 1
ATOM 1553 N N . LYS A 1 196 ? -10.171 -10.771 0.661 1.00 89.00 196 LYS A N 1
ATOM 1554 C CA . LYS A 1 196 ? -8.861 -10.190 1.011 1.00 89.00 196 LYS A CA 1
ATOM 1555 C C . LYS A 1 196 ? -8.442 -9.100 0.019 1.00 89.00 196 LYS A C 1
ATOM 1557 O O . LYS A 1 196 ? -8.935 -9.040 -1.106 1.00 89.00 196 LYS A O 1
ATOM 1562 N N . LYS A 1 197 ? -7.511 -8.229 0.419 1.00 80.75 197 LYS A N 1
ATOM 1563 C CA . LYS A 1 197 ? -6.862 -7.278 -0.502 1.00 80.75 197 LYS A CA 1
ATOM 1564 C C . LYS A 1 197 ? -6.187 -8.052 -1.648 1.00 80.75 197 LYS A C 1
ATOM 1566 O O . LYS A 1 197 ? -5.600 -9.100 -1.405 1.00 80.75 197 LYS A O 1
ATOM 1571 N N . GLY A 1 198 ? -6.339 -7.596 -2.894 1.00 77.81 198 GLY A N 1
ATOM 1572 C CA . GLY A 1 198 ? -5.895 -8.350 -4.077 1.00 77.81 198 GLY A CA 1
ATOM 1573 C C . GLY A 1 198 ? -6.698 -9.634 -4.351 1.00 77.81 198 GLY A C 1
ATOM 1574 O O . GLY A 1 198 ? -6.365 -10.402 -5.255 1.00 77.81 198 GLY A O 1
ATOM 1575 N N . GLY A 1 199 ? -7.738 -9.916 -3.564 1.00 88.69 199 GLY A N 1
ATOM 1576 C CA . GLY A 1 199 ? -8.683 -11.000 -3.800 1.00 88.69 199 GLY A CA 1
ATOM 1577 C C . GLY A 1 199 ? -9.595 -10.706 -4.987 1.00 88.69 199 GLY A C 1
ATOM 1578 O O . GLY A 1 199 ? -9.806 -9.551 -5.367 1.00 88.69 199 GLY A O 1
ATOM 1579 N N . VAL A 1 200 ? -10.136 -11.766 -5.577 1.00 94.56 200 VAL A N 1
ATOM 1580 C CA . VAL A 1 200 ? -10.998 -11.673 -6.760 1.00 94.56 200 VAL A CA 1
ATOM 1581 C C . VAL A 1 200 ? -12.352 -12.302 -6.496 1.00 94.56 200 VAL A C 1
ATOM 1583 O O . VAL A 1 200 ? -12.461 -13.329 -5.827 1.00 94.56 200 VAL A O 1
ATOM 1586 N N . ILE A 1 201 ? -13.385 -11.691 -7.061 1.00 97.94 201 ILE A N 1
ATOM 1587 C CA . ILE A 1 201 ? -14.726 -12.248 -7.137 1.00 97.94 201 ILE A CA 1
ATOM 1588 C C . ILE A 1 201 ? -14.983 -12.597 -8.591 1.00 97.94 201 ILE A C 1
ATOM 1590 O O . ILE A 1 201 ? -14.900 -11.733 -9.459 1.00 97.94 201 ILE A O 1
ATOM 1594 N N . VAL A 1 202 ? -15.314 -13.846 -8.867 1.00 97.44 202 VAL A N 1
ATOM 1595 C CA . VAL A 1 202 ? -15.597 -14.310 -10.224 1.00 97.44 202 VAL A CA 1
ATOM 1596 C C . VAL A 1 202 ? -16.984 -14.902 -10.303 1.00 97.44 202 VAL A C 1
ATOM 1598 O O . VAL A 1 202 ? -17.493 -15.503 -9.354 1.00 97.44 202 VAL A O 1
ATOM 1601 N N . GLY A 1 203 ? -17.612 -14.759 -11.456 1.00 95.62 203 GLY A N 1
ATOM 1602 C CA . GLY A 1 203 ? -18.912 -15.359 -11.650 1.00 95.62 203 GLY A CA 1
ATOM 1603 C C . GLY A 1 203 ? -19.524 -15.046 -12.990 1.00 95.62 203 GLY A C 1
ATOM 1604 O O . GLY A 1 203 ? -18.996 -14.304 -13.819 1.00 95.62 203 GLY A O 1
ATOM 1605 N N . ARG A 1 204 ? -20.688 -15.647 -13.196 1.00 93.81 204 ARG A N 1
ATOM 1606 C CA . ARG A 1 204 ? -21.544 -15.333 -14.329 1.00 93.81 204 ARG A CA 1
ATOM 1607 C C . ARG A 1 204 ? -22.988 -15.235 -13.891 1.00 93.81 204 ARG A C 1
ATOM 1609 O O . ARG A 1 204 ? -23.443 -15.981 -13.023 1.00 93.81 204 ARG A O 1
ATOM 1616 N N . GLN A 1 205 ? -23.746 -14.377 -14.550 1.00 92.75 205 GLN A N 1
ATOM 1617 C CA . GLN A 1 205 ? -25.166 -14.219 -14.287 1.00 92.75 205 GLN A CA 1
ATOM 1618 C C . GLN A 1 205 ? -25.934 -13.755 -15.516 1.00 92.75 205 GLN A C 1
ATOM 1620 O O . GLN A 1 205 ? -25.346 -13.403 -16.532 1.00 92.75 205 GLN A O 1
ATOM 1625 N N . ILE A 1 206 ? -27.262 -13.773 -15.437 1.00 91.00 206 ILE A N 1
ATOM 1626 C CA . ILE A 1 206 ? -28.092 -13.168 -16.477 1.00 91.00 206 ILE A CA 1
ATOM 1627 C C . ILE A 1 206 ? -28.117 -11.653 -16.231 1.00 91.00 206 ILE A C 1
ATOM 1629 O O . ILE A 1 206 ? -28.592 -11.199 -15.186 1.00 91.00 206 ILE A O 1
ATOM 1633 N N . GLY A 1 207 ? -27.607 -10.905 -17.204 1.00 93.38 207 GLY A N 1
ATOM 1634 C CA . GLY A 1 207 ? -27.669 -9.452 -17.319 1.00 93.38 207 GLY A CA 1
ATOM 1635 C C . GLY A 1 207 ? -28.546 -9.014 -18.496 1.00 93.38 207 GLY A C 1
ATOM 1636 O O . GLY A 1 207 ? -29.278 -9.816 -19.079 1.00 93.38 207 GLY A O 1
ATOM 1637 N N . SER A 1 208 ? -28.466 -7.739 -18.863 1.00 92.81 208 SER A N 1
ATOM 1638 C CA . SER A 1 208 ? -29.248 -7.159 -19.960 1.00 92.81 208 SER A CA 1
ATOM 1639 C C . SER A 1 208 ? -28.451 -6.088 -20.692 1.00 92.81 208 SER A C 1
ATOM 1641 O O . SER A 1 208 ? -27.768 -5.290 -20.057 1.00 92.81 208 SER A O 1
ATOM 1643 N N . VAL A 1 209 ? -28.572 -6.018 -22.022 1.00 91.94 209 VAL A N 1
ATOM 1644 C CA . VAL A 1 209 ? -28.040 -4.867 -22.785 1.00 91.94 209 VAL A CA 1
ATOM 1645 C C . VAL A 1 209 ? -28.714 -3.548 -22.391 1.00 91.94 209 VAL A C 1
ATOM 1647 O O . VAL A 1 209 ? -28.127 -2.486 -22.568 1.00 91.94 209 VAL A O 1
ATOM 1650 N N . LYS A 1 210 ? -29.939 -3.614 -21.857 1.00 92.75 210 LYS A N 1
ATOM 1651 C CA . LYS A 1 210 ? -30.676 -2.483 -21.286 1.00 92.75 210 LYS A CA 1
ATOM 1652 C C . LYS A 1 210 ? -30.855 -2.734 -19.789 1.00 92.75 210 LYS A C 1
ATOM 1654 O O . LYS A 1 210 ? -31.769 -3.485 -19.434 1.00 92.75 210 LYS A O 1
ATOM 1659 N N . PRO A 1 211 ? -29.973 -2.202 -18.930 1.00 93.50 211 PRO A N 1
ATOM 1660 C CA . PRO A 1 211 ? -30.054 -2.465 -17.504 1.00 93.50 211 PRO A CA 1
ATOM 1661 C C . PRO A 1 211 ? -31.335 -1.879 -16.902 1.00 93.50 211 PRO A C 1
ATOM 1663 O O . PRO A 1 211 ? -31.824 -0.845 -17.362 1.00 93.50 211 PRO A O 1
ATOM 1666 N N . GLY A 1 212 ? -31.890 -2.550 -15.896 1.00 93.44 212 GLY A N 1
ATOM 1667 C CA . GLY A 1 212 ? -33.151 -2.145 -15.277 1.00 93.44 212 GLY A CA 1
ATOM 1668 C C . GLY A 1 212 ? -33.883 -3.274 -14.563 1.00 93.44 212 GLY A C 1
ATOM 1669 O O . GLY A 1 212 ? -33.432 -4.424 -14.550 1.00 93.44 212 GLY A O 1
ATOM 1670 N N . ASP A 1 213 ? -35.030 -2.922 -13.986 1.00 92.00 213 ASP A N 1
ATOM 1671 C CA . ASP A 1 213 ? -35.908 -3.865 -13.302 1.00 92.00 213 ASP A CA 1
ATOM 1672 C C . ASP A 1 213 ? -36.651 -4.768 -14.289 1.00 92.00 213 ASP A C 1
ATOM 1674 O O . ASP A 1 213 ? -37.223 -4.322 -15.287 1.00 92.00 213 ASP A O 1
ATOM 1678 N N . VAL A 1 214 ? -36.682 -6.055 -13.968 1.00 88.06 214 VAL A N 1
ATOM 1679 C CA . VAL A 1 214 ? -37.452 -7.087 -14.659 1.00 88.06 214 VAL A CA 1
ATOM 1680 C C . VAL A 1 214 ? -38.271 -7.883 -13.648 1.00 88.06 214 VAL A C 1
ATOM 1682 O O . VAL A 1 214 ? -37.990 -7.875 -12.447 1.00 88.06 214 VAL A O 1
ATOM 1685 N N . ALA A 1 215 ? -39.283 -8.606 -14.128 1.00 83.69 215 ALA A N 1
ATOM 1686 C CA . ALA A 1 215 ? -39.994 -9.565 -13.293 1.00 83.69 215 ALA A CA 1
ATOM 1687 C C . ALA A 1 215 ? -39.012 -10.626 -12.765 1.00 83.69 215 ALA A C 1
ATOM 1689 O O . ALA A 1 215 ? -38.205 -11.174 -13.521 1.00 83.69 215 ALA A O 1
ATOM 1690 N N . ALA A 1 216 ? -39.059 -10.907 -11.465 1.00 79.62 216 ALA A N 1
ATOM 1691 C CA . ALA A 1 216 ? -38.264 -11.969 -10.870 1.00 79.62 216 ALA A CA 1
ATOM 1692 C C . ALA A 1 216 ? -38.969 -13.330 -10.983 1.00 79.62 216 ALA A C 1
ATOM 1694 O O . ALA A 1 216 ? -40.134 -13.446 -11.357 1.00 79.62 216 ALA A O 1
ATOM 1695 N N . ILE A 1 217 ? -38.231 -14.382 -10.625 1.00 71.56 217 ILE A N 1
ATOM 1696 C CA . ILE A 1 217 ? -38.709 -15.772 -10.561 1.00 71.56 217 ILE A CA 1
ATOM 1697 C C . ILE A 1 217 ? -39.910 -15.880 -9.604 1.00 71.56 217 ILE A C 1
ATOM 1699 O O . ILE A 1 217 ? -40.915 -16.526 -9.909 1.00 71.56 217 ILE A O 1
ATOM 1703 N N . LYS A 1 218 ? -39.843 -15.212 -8.449 1.00 73.62 218 LYS A N 1
ATOM 1704 C CA . LYS A 1 218 ? -40.947 -15.191 -7.490 1.00 73.62 218 LYS A CA 1
ATOM 1705 C C . LYS A 1 218 ? -42.035 -14.220 -7.958 1.00 73.62 218 LYS A C 1
ATOM 1707 O O . LYS A 1 218 ? -41.789 -13.050 -8.238 1.00 73.62 218 LYS A O 1
ATOM 1712 N N . GLU A 1 219 ? -43.263 -14.715 -8.017 1.00 71.50 219 GLU A N 1
ATOM 1713 C CA . GLU A 1 219 ? -44.407 -13.950 -8.513 1.00 71.50 219 GLU A CA 1
ATOM 1714 C C . GLU A 1 219 ? -44.639 -12.697 -7.655 1.00 71.50 219 GLU A C 1
ATOM 1716 O O . GLU A 1 219 ? -44.617 -12.770 -6.426 1.00 71.50 219 GLU A O 1
ATOM 1721 N N . GLY A 1 220 ? -44.806 -11.541 -8.306 1.00 75.62 220 GLY A N 1
ATOM 1722 C CA . GLY A 1 220 ? -44.967 -10.247 -7.635 1.00 75.62 220 GLY A CA 1
ATOM 1723 C C . GLY A 1 220 ? -43.671 -9.599 -7.129 1.00 75.62 220 GLY A C 1
ATOM 1724 O O . GLY A 1 220 ? -43.749 -8.557 -6.486 1.00 75.62 220 GLY A O 1
ATOM 1725 N N . SER A 1 221 ? -42.496 -10.178 -7.408 1.00 83.31 221 SER A N 1
ATOM 1726 C CA . SER A 1 221 ? -41.193 -9.574 -7.085 1.00 83.31 221 SER A CA 1
ATOM 1727 C C . SER A 1 221 ? -40.434 -9.099 -8.327 1.00 83.31 221 SER A C 1
ATOM 1729 O O . SER A 1 221 ? -40.703 -9.540 -9.449 1.00 83.31 221 SER A O 1
ATOM 1731 N N . THR A 1 222 ? -39.490 -8.181 -8.120 1.00 88.88 222 THR A N 1
ATOM 1732 C CA . THR A 1 222 ? -38.621 -7.612 -9.156 1.00 88.88 222 THR A CA 1
ATOM 1733 C C . THR A 1 222 ? -37.167 -8.021 -8.947 1.00 88.88 222 THR A C 1
ATOM 1735 O O . THR A 1 222 ? -36.742 -8.375 -7.849 1.00 88.88 222 THR A O 1
ATOM 1738 N N . SER A 1 223 ? -36.406 -8.001 -10.034 1.00 91.38 223 SER A N 1
ATOM 1739 C CA . SER A 1 223 ? -34.968 -8.250 -10.071 1.00 91.38 223 SER A CA 1
ATOM 1740 C C . SER A 1 223 ? -34.316 -7.185 -10.942 1.00 91.38 223 SER A C 1
ATOM 1742 O O . SER A 1 223 ? -34.886 -6.807 -11.964 1.00 91.38 223 SER A O 1
ATOM 1744 N N . TYR A 1 224 ? -33.121 -6.726 -10.577 1.00 94.81 224 TYR A N 1
ATOM 1745 C CA . TYR A 1 224 ? -32.373 -5.779 -11.399 1.00 94.81 224 TYR A CA 1
ATOM 1746 C C . TYR A 1 224 ? -31.353 -6.505 -12.286 1.00 94.81 224 TYR A C 1
ATOM 1748 O O . TYR A 1 224 ? -30.541 -7.309 -11.812 1.00 94.81 224 TYR A O 1
ATOM 1756 N N . ARG A 1 225 ? -31.368 -6.226 -13.592 1.00 94.38 225 ARG A N 1
ATOM 1757 C CA . ARG A 1 225 ? -30.416 -6.794 -14.560 1.00 94.38 225 ARG A CA 1
ATOM 1758 C C . ARG A 1 225 ? -29.366 -5.765 -14.926 1.00 94.38 225 ARG A C 1
ATOM 1760 O O . ARG A 1 225 ? -29.694 -4.685 -15.397 1.00 94.38 225 ARG A O 1
ATOM 1767 N N . HIS A 1 226 ? -28.105 -6.146 -14.777 1.00 96.81 226 HIS A N 1
ATOM 1768 C CA . HIS A 1 226 ? -26.969 -5.289 -15.086 1.00 96.81 226 HIS A CA 1
ATOM 1769 C C . HIS A 1 226 ? -26.440 -5.498 -16.513 1.00 96.81 226 HIS A C 1
ATOM 1771 O O . HIS A 1 226 ? -26.450 -6.615 -17.040 1.00 96.81 226 HIS A O 1
ATOM 1777 N N . ASN A 1 227 ? -25.925 -4.424 -17.106 1.00 96.25 227 ASN A N 1
ATOM 1778 C CA . ASN A 1 227 ? -24.829 -4.485 -18.077 1.00 96.25 227 ASN A CA 1
ATOM 1779 C C . ASN A 1 227 ? -23.482 -4.346 -17.329 1.00 96.25 227 ASN A C 1
ATOM 1781 O O . ASN A 1 227 ? -23.474 -4.189 -16.109 1.00 96.25 227 ASN A O 1
ATOM 1785 N N . VAL A 1 228 ? -22.341 -4.382 -18.028 1.00 95.31 228 VAL A N 1
ATOM 1786 C CA . VAL A 1 228 ? -21.019 -4.237 -17.376 1.00 95.31 228 VAL A CA 1
ATOM 1787 C C . VAL A 1 228 ? -20.908 -2.915 -16.602 1.00 95.31 228 VAL A C 1
ATOM 1789 O O . VAL A 1 228 ? -20.519 -2.921 -15.441 1.00 95.31 228 VAL A O 1
ATOM 1792 N N . GLU A 1 229 ? -21.330 -1.799 -17.202 1.00 96.25 229 GLU A N 1
ATOM 1793 C CA . GLU A 1 229 ? -21.221 -0.449 -16.621 1.00 96.25 229 GLU A CA 1
ATOM 1794 C C . GLU A 1 229 ? -22.019 -0.286 -15.319 1.00 96.25 229 GLU A C 1
ATOM 1796 O O . GLU A 1 229 ? -21.539 0.274 -14.338 1.00 96.25 229 GLU A O 1
ATOM 1801 N N . THR A 1 230 ? -23.254 -0.786 -15.282 1.00 97.25 230 THR A N 1
ATOM 1802 C CA . THR A 1 230 ? -24.090 -0.710 -14.074 1.00 97.25 230 THR A CA 1
ATOM 1803 C C . THR A 1 230 ? -23.641 -1.700 -13.006 1.00 97.25 230 THR A C 1
ATOM 1805 O O . THR A 1 230 ? -23.888 -1.456 -11.827 1.00 97.25 230 THR A O 1
ATOM 1808 N N . PHE A 1 231 ? -22.994 -2.807 -13.385 1.00 97.75 231 PHE A N 1
ATOM 1809 C CA . PHE A 1 231 ? -22.385 -3.719 -12.418 1.00 97.75 231 PHE A CA 1
ATOM 1810 C C . PHE A 1 231 ? -21.128 -3.100 -11.790 1.00 97.75 231 PHE A C 1
ATOM 1812 O O . PHE A 1 231 ? -20.940 -3.207 -10.582 1.00 97.75 231 PHE A O 1
ATOM 1819 N N . ASP A 1 232 ? -20.321 -2.382 -12.577 1.00 95.75 232 ASP A N 1
ATOM 1820 C CA . ASP A 1 232 ? -19.217 -1.554 -12.072 1.00 95.75 232 ASP A CA 1
ATOM 1821 C C . ASP A 1 232 ? -19.713 -0.480 -11.091 1.00 95.75 232 ASP A C 1
ATOM 1823 O O . ASP A 1 232 ? -19.196 -0.361 -9.980 1.00 95.75 232 ASP A O 1
ATOM 1827 N N . ALA A 1 233 ? -20.798 0.222 -11.433 1.00 95.75 233 ALA A N 1
ATOM 1828 C CA . ALA A 1 233 ? -21.400 1.217 -10.546 1.00 95.75 233 ALA A CA 1
ATOM 1829 C C . ALA A 1 233 ? -21.851 0.630 -9.193 1.00 95.75 233 ALA A C 1
ATOM 1831 O O . ALA A 1 233 ? -21.644 1.263 -8.157 1.00 95.75 233 ALA A O 1
ATOM 1832 N N . LEU A 1 234 ? -22.413 -0.585 -9.187 1.00 97.69 234 LEU A N 1
ATOM 1833 C CA . LEU A 1 234 ? -22.780 -1.301 -7.961 1.00 97.69 234 LEU A CA 1
ATOM 1834 C C . LEU A 1 234 ? -21.556 -1.574 -7.072 1.00 97.69 234 LEU A C 1
ATOM 1836 O O . LEU A 1 234 ? -21.608 -1.355 -5.860 1.00 97.69 234 LEU A O 1
ATOM 1840 N N . TRP A 1 235 ? -20.441 -2.011 -7.661 1.00 97.00 235 TRP A N 1
ATOM 1841 C CA . TRP A 1 235 ? -19.204 -2.264 -6.917 1.00 97.00 235 TRP A CA 1
ATOM 1842 C C . TRP A 1 235 ? -18.504 -0.990 -6.451 1.00 97.00 235 TRP A C 1
ATOM 1844 O O . TRP A 1 235 ? -17.899 -0.999 -5.377 1.00 97.00 235 TRP A O 1
ATOM 1854 N N . ARG A 1 236 ? -18.645 0.121 -7.180 1.00 91.38 236 ARG A N 1
ATOM 1855 C CA . ARG A 1 236 ? -18.199 1.440 -6.715 1.00 91.38 236 ARG A CA 1
ATOM 1856 C C . ARG A 1 236 ? -18.951 1.870 -5.457 1.00 91.38 236 ARG A C 1
ATOM 1858 O O . ARG A 1 236 ? -18.315 2.230 -4.471 1.00 91.38 236 ARG A O 1
ATOM 1865 N N . GLU A 1 237 ? -20.278 1.748 -5.443 1.00 94.69 237 GLU A N 1
ATOM 1866 C CA . GLU A 1 237 ? -21.084 2.082 -4.260 1.00 94.69 237 GLU A CA 1
ATOM 1867 C C . GLU A 1 237 ? -20.782 1.154 -3.069 1.00 94.69 237 GLU A C 1
ATOM 1869 O O . GLU A 1 237 ? -20.644 1.601 -1.925 1.00 94.69 237 GLU A O 1
ATOM 1874 N N . ALA A 1 238 ? -20.646 -0.153 -3.318 1.00 94.00 238 ALA A N 1
ATOM 1875 C CA . ALA A 1 238 ? -20.236 -1.097 -2.281 1.00 94.00 238 ALA A CA 1
ATOM 1876 C C . ALA A 1 238 ? -18.842 -0.755 -1.725 1.00 94.00 238 ALA A C 1
ATOM 1878 O O . ALA A 1 238 ? -18.631 -0.828 -0.510 1.00 94.00 238 ALA A O 1
ATOM 1879 N N . GLY A 1 239 ? -17.918 -0.340 -2.595 1.00 89.12 239 GLY A N 1
ATOM 1880 C CA . GLY A 1 239 ? -16.581 0.130 -2.246 1.00 89.12 239 GLY A CA 1
ATOM 1881 C C . GLY A 1 239 ? -16.595 1.353 -1.334 1.00 89.12 239 GLY A C 1
ATOM 1882 O O . GLY A 1 239 ? -16.003 1.313 -0.256 1.00 89.12 239 GLY A O 1
ATOM 1883 N N . GLU A 1 240 ? -17.345 2.395 -1.696 1.00 85.25 240 GLU A N 1
ATOM 1884 C CA . GLU A 1 240 ? -17.504 3.612 -0.885 1.00 85.25 240 GLU A CA 1
ATOM 1885 C C . GLU A 1 240 ? -18.018 3.295 0.527 1.00 85.25 240 GLU A C 1
ATOM 1887 O O . GLU A 1 240 ? -17.440 3.730 1.524 1.00 85.25 240 GLU A O 1
ATOM 1892 N N . ALA A 1 241 ? -19.061 2.466 0.631 1.00 84.56 241 ALA A N 1
ATOM 1893 C CA . ALA A 1 241 ? -19.664 2.111 1.915 1.00 84.56 241 ALA A CA 1
ATOM 1894 C C . ALA A 1 241 ? -18.772 1.228 2.802 1.00 84.56 241 ALA A C 1
ATOM 1896 O O . ALA A 1 241 ? -18.963 1.181 4.018 1.00 84.56 241 ALA A O 1
ATOM 1897 N N . THR A 1 242 ? -17.828 0.499 2.207 1.00 86.44 242 THR A N 1
ATOM 1898 C CA . THR A 1 242 ? -16.930 -0.421 2.922 1.00 86.44 242 THR A CA 1
ATOM 1899 C C . THR A 1 242 ? -15.492 0.082 3.000 1.00 86.44 242 THR A C 1
ATOM 1901 O O . THR A 1 242 ? -14.643 -0.627 3.534 1.00 86.44 242 THR A O 1
ATOM 1904 N N . GLN A 1 243 ? -15.216 1.294 2.503 1.00 82.19 243 GLN A N 1
ATOM 1905 C CA . GLN A 1 243 ? -13.872 1.870 2.395 1.00 82.19 243 GLN A CA 1
ATOM 1906 C C . GLN A 1 243 ? -12.901 0.943 1.645 1.00 82.19 243 GLN A C 1
ATOM 1908 O O . GLN A 1 243 ? -11.782 0.671 2.081 1.00 82.19 243 GLN A O 1
ATOM 1913 N N . THR A 1 244 ? -13.351 0.420 0.506 1.00 83.81 244 THR A N 1
ATOM 1914 C CA . THR A 1 244 ? -12.578 -0.456 -0.380 1.00 83.81 244 THR A CA 1
ATOM 1915 C C . THR A 1 244 ? -12.653 0.026 -1.829 1.00 83.81 244 THR A C 1
ATOM 1917 O O . THR A 1 244 ? -13.591 0.719 -2.208 1.00 83.81 244 THR A O 1
ATOM 1920 N N . GLN A 1 245 ? -11.661 -0.326 -2.650 1.00 82.62 245 GLN A N 1
ATOM 1921 C CA . GLN A 1 245 ? -11.685 -0.065 -4.092 1.00 82.62 245 GLN A CA 1
ATOM 1922 C C . GLN A 1 245 ? -11.805 -1.369 -4.871 1.00 82.62 245 GLN A C 1
ATOM 1924 O O . GLN A 1 245 ? -11.191 -2.382 -4.524 1.00 82.62 245 GLN A O 1
ATOM 1929 N N . TRP A 1 246 ? -12.589 -1.321 -5.942 1.00 89.69 246 TRP A N 1
ATOM 1930 C CA . TRP A 1 246 ? -12.906 -2.465 -6.782 1.00 89.69 246 TRP A CA 1
ATOM 1931 C C . TRP A 1 246 ? -12.785 -2.076 -8.243 1.00 89.69 246 TRP A C 1
ATOM 1933 O O . TRP A 1 246 ? -13.160 -0.971 -8.625 1.00 89.69 246 TRP A O 1
ATOM 1943 N N . ARG A 1 247 ? -12.283 -3.005 -9.050 1.00 87.50 247 ARG A N 1
ATOM 1944 C CA . ARG A 1 247 ? -12.312 -2.920 -10.509 1.00 87.50 247 ARG A CA 1
ATOM 1945 C C . ARG A 1 247 ? -13.184 -4.044 -11.037 1.00 87.50 247 ARG A C 1
ATOM 1947 O O . ARG A 1 247 ? -12.984 -5.187 -10.626 1.00 87.50 247 ARG A O 1
ATOM 1954 N N . VAL A 1 248 ? -14.100 -3.732 -11.948 1.00 93.62 248 VAL A N 1
ATOM 1955 C CA . VAL A 1 248 ? -14.925 -4.725 -12.638 1.00 93.62 248 VAL A CA 1
ATOM 1956 C C . VAL A 1 248 ? -14.443 -4.900 -14.072 1.00 93.62 248 VAL A C 1
ATOM 1958 O O . VAL A 1 248 ? -14.483 -3.971 -14.871 1.00 93.62 248 VAL A O 1
ATOM 1961 N N . ASP A 1 249 ? -14.049 -6.121 -14.416 1.00 91.12 249 ASP A N 1
ATOM 1962 C CA . ASP A 1 249 ? -13.817 -6.555 -15.789 1.00 91.12 249 ASP A CA 1
ATOM 1963 C C . ASP A 1 249 ? -14.956 -7.499 -16.185 1.00 91.12 249 ASP A C 1
ATOM 1965 O O . ASP A 1 249 ? -15.188 -8.524 -15.540 1.00 91.12 249 ASP A O 1
ATOM 1969 N N . GLY A 1 250 ? -15.710 -7.153 -17.229 1.00 91.31 250 GLY A N 1
ATOM 1970 C CA . GLY A 1 250 ? -16.897 -7.908 -17.615 1.00 91.31 250 GLY A CA 1
ATOM 1971 C C . GLY A 1 250 ? -17.085 -8.022 -19.118 1.00 91.31 250 GLY A C 1
ATOM 1972 O O . GLY A 1 250 ? -16.737 -7.124 -19.881 1.00 91.31 250 GLY A O 1
ATOM 1973 N N . THR A 1 251 ? -17.678 -9.132 -19.545 1.00 92.81 251 THR A N 1
ATOM 1974 C CA . THR A 1 251 ? -18.098 -9.350 -20.933 1.00 92.81 251 THR A CA 1
ATOM 1975 C C . THR A 1 251 ? -19.547 -9.802 -20.976 1.00 92.81 251 THR A C 1
ATOM 1977 O O . THR A 1 251 ? -20.076 -10.362 -20.012 1.00 92.81 251 THR A O 1
ATOM 1980 N N . MET A 1 252 ? -20.211 -9.523 -22.097 1.00 92.19 252 MET A N 1
ATOM 1981 C CA . MET A 1 252 ? -21.600 -9.906 -22.305 1.00 92.19 252 MET A CA 1
ATOM 1982 C C . MET A 1 252 ? -21.753 -10.682 -23.599 1.00 92.19 252 MET A C 1
ATOM 1984 O O . MET A 1 252 ? -21.341 -10.213 -24.659 1.00 92.19 252 MET A O 1
ATOM 1988 N N . ASP A 1 253 ? -22.400 -11.837 -23.522 1.00 88.38 253 ASP A N 1
ATOM 1989 C CA . ASP A 1 253 ? -22.692 -12.666 -24.683 1.00 88.38 253 ASP A CA 1
ATOM 1990 C C . ASP A 1 253 ? -24.140 -13.171 -24.691 1.00 88.38 253 ASP A C 1
ATOM 1992 O O . ASP A 1 253 ? -24.910 -12.996 -23.740 1.00 88.38 253 ASP A O 1
ATOM 1996 N N . MET A 1 254 ? -24.562 -13.715 -25.831 1.00 82.44 254 MET A N 1
ATOM 1997 C CA . MET A 1 254 ? -25.939 -14.163 -26.025 1.00 82.44 254 MET A CA 1
ATOM 1998 C C . MET A 1 254 ? -26.246 -15.367 -25.135 1.00 82.44 254 MET A C 1
ATOM 2000 O O . MET A 1 254 ? -25.525 -16.361 -25.137 1.00 82.44 254 MET A O 1
ATOM 2004 N N . VAL A 1 255 ? -27.373 -15.305 -24.430 1.00 70.44 255 VAL A N 1
ATOM 2005 C CA . VAL A 1 255 ? -27.998 -16.490 -23.837 1.00 70.44 255 VAL A CA 1
ATOM 2006 C C . VAL A 1 255 ? -29.019 -17.047 -24.817 1.00 70.44 255 VAL A C 1
ATOM 2008 O O . VAL A 1 255 ? -29.700 -16.287 -25.504 1.00 70.44 255 VAL A O 1
ATOM 2011 N N . GLY A 1 256 ? -29.129 -18.373 -24.899 1.00 64.31 256 GLY A N 1
ATOM 2012 C CA . GLY A 1 256 ? -30.261 -18.993 -25.581 1.00 64.31 256 GLY A CA 1
ATOM 2013 C C . GLY A 1 256 ? -31.540 -18.589 -24.854 1.00 64.31 256 GLY A C 1
ATOM 2014 O O . GLY A 1 256 ? -31.714 -18.963 -23.699 1.00 64.31 256 GLY A O 1
ATOM 2015 N N . ILE A 1 257 ? -32.387 -17.790 -25.505 1.00 62.47 257 ILE A N 1
ATOM 2016 C CA . ILE A 1 257 ? -33.647 -17.314 -24.928 1.00 62.47 257 ILE A CA 1
ATOM 2017 C C . ILE A 1 257 ? -34.590 -18.508 -24.852 1.00 62.47 257 ILE A C 1
ATOM 2019 O O . ILE A 1 257 ? -34.937 -19.070 -25.893 1.00 62.47 257 ILE A O 1
ATOM 2023 N N . ASN A 1 258 ? -35.013 -18.895 -23.649 1.00 64.88 258 ASN A N 1
ATOM 2024 C CA . ASN A 1 258 ? -36.107 -19.847 -23.515 1.00 64.88 258 ASN A CA 1
ATOM 2025 C C . ASN A 1 258 ? -37.430 -19.112 -23.804 1.00 64.88 258 ASN A C 1
ATOM 2027 O O . ASN A 1 258 ? -37.839 -18.293 -22.981 1.00 64.88 258 ASN A O 1
ATOM 2031 N N . PRO A 1 259 ? -38.143 -19.405 -24.911 1.00 58.78 259 PRO A N 1
ATOM 2032 C CA . PRO A 1 259 ? -39.384 -18.703 -25.255 1.00 58.78 259 PRO A CA 1
ATOM 2033 C C . PRO A 1 259 ? -40.499 -18.915 -24.223 1.00 58.78 259 PRO A C 1
ATOM 2035 O O . PRO A 1 259 ? -41.463 -18.157 -24.194 1.00 58.78 259 PRO A O 1
ATOM 2038 N N . ALA A 1 260 ? -40.382 -19.957 -23.394 1.00 58.19 260 ALA A N 1
ATOM 2039 C CA . ALA A 1 260 ? -41.305 -20.258 -22.306 1.00 58.19 260 ALA A CA 1
ATOM 2040 C C . ALA A 1 260 ? -40.917 -19.588 -20.974 1.00 58.19 260 ALA A C 1
ATOM 2042 O O . ALA A 1 260 ? -41.652 -19.721 -19.997 1.00 58.19 260 ALA A O 1
ATOM 2043 N N . SER A 1 261 ? -39.771 -18.899 -20.901 1.00 63.59 261 SER A N 1
ATOM 2044 C CA . SER A 1 261 ? -39.341 -18.198 -19.690 1.00 63.59 261 SER A CA 1
ATOM 2045 C C . SER A 1 261 ? -40.047 -16.843 -19.580 1.00 63.59 261 SER A C 1
ATOM 2047 O O . SER A 1 261 ? -39.888 -16.007 -20.467 1.00 63.59 261 SER A O 1
ATOM 2049 N N . PRO A 1 262 ? -40.771 -16.563 -18.482 1.00 62.00 262 PRO A N 1
ATOM 2050 C CA . PRO A 1 262 ? -41.441 -15.276 -18.291 1.00 62.00 262 PRO A CA 1
ATOM 2051 C C . PRO A 1 262 ? -40.477 -14.127 -17.941 1.00 62.00 262 PRO A C 1
ATOM 2053 O O . PRO A 1 262 ? -40.916 -12.991 -17.788 1.00 62.00 262 PRO A O 1
ATOM 2056 N N . VAL A 1 263 ? -39.182 -14.420 -17.774 1.00 67.88 263 VAL A N 1
ATOM 2057 C CA . VAL A 1 263 ? -38.163 -13.485 -17.262 1.00 67.88 263 VAL A CA 1
ATOM 2058 C C . VAL A 1 263 ? -36.969 -13.297 -18.205 1.00 67.88 263 VAL A C 1
ATOM 2060 O O . VAL A 1 263 ? -36.050 -12.553 -17.872 1.00 67.88 263 VAL A O 1
ATOM 2063 N N . GLU A 1 264 ? -36.955 -13.975 -19.357 1.00 73.81 264 GLU A N 1
ATOM 2064 C CA . GLU A 1 264 ? -35.929 -13.813 -20.395 1.00 73.81 264 GLU A CA 1
ATOM 2065 C C . GLU A 1 264 ? -36.551 -13.141 -21.629 1.00 73.81 264 GLU A C 1
ATOM 2067 O O . GLU A 1 264 ? -37.643 -13.495 -22.065 1.00 73.81 264 GLU A O 1
ATOM 2072 N N . ASP A 1 265 ? -35.850 -12.164 -22.199 1.00 78.56 265 ASP A N 1
ATOM 2073 C CA . ASP A 1 265 ? -36.291 -11.375 -23.352 1.00 78.56 265 ASP A CA 1
ATOM 2074 C C . ASP A 1 265 ? -35.162 -11.204 -24.389 1.00 78.56 265 ASP A C 1
ATOM 2076 O O . ASP A 1 265 ? -34.045 -11.700 -24.225 1.00 78.56 265 ASP A O 1
ATOM 2080 N N . SER A 1 266 ? -35.417 -10.453 -25.466 1.00 83.19 266 SER A N 1
ATOM 2081 C CA . SER A 1 266 ? -34.406 -10.182 -26.502 1.00 83.19 266 SER A CA 1
ATOM 2082 C C . SER A 1 266 ? -33.188 -9.389 -26.004 1.00 83.19 266 SER A C 1
ATOM 2084 O O . SER A 1 266 ? -32.149 -9.368 -26.674 1.00 83.19 266 SER A O 1
ATOM 2086 N N . ASN A 1 267 ? -33.293 -8.715 -24.855 1.00 87.62 267 ASN A N 1
ATOM 2087 C CA . ASN A 1 267 ? -32.215 -7.925 -24.257 1.00 87.62 267 ASN A CA 1
ATOM 2088 C C . ASN A 1 267 ? -31.344 -8.749 -23.302 1.00 87.62 267 ASN A C 1
ATOM 2090 O O . ASN A 1 267 ? -30.230 -8.334 -22.980 1.00 87.62 267 ASN A O 1
ATOM 2094 N N . SER A 1 268 ? -31.820 -9.919 -22.887 1.00 88.94 268 SER A N 1
ATOM 2095 C CA . SER A 1 268 ? -31.140 -10.793 -21.939 1.00 88.94 268 SER A CA 1
ATOM 2096 C C . SER A 1 268 ? -29.791 -11.263 -22.484 1.00 88.94 268 SER A C 1
ATOM 2098 O O . SER A 1 268 ? -29.666 -11.692 -23.635 1.00 88.94 268 SER A O 1
ATOM 2100 N N . ARG A 1 269 ? -28.748 -11.157 -21.662 1.00 91.19 269 ARG A N 1
ATOM 2101 C CA . ARG A 1 269 ? -27.374 -11.581 -21.975 1.00 91.19 269 ARG A CA 1
ATOM 2102 C C . ARG A 1 269 ? -26.789 -12.332 -20.794 1.00 91.19 269 ARG A C 1
ATOM 2104 O O . ARG A 1 269 ? -27.222 -12.146 -19.659 1.00 91.19 269 ARG A O 1
ATOM 2111 N N . ARG A 1 270 ? -25.768 -13.142 -21.032 1.00 91.81 270 ARG A N 1
ATOM 2112 C CA . ARG A 1 270 ? -24.915 -13.648 -19.961 1.00 91.81 270 ARG A CA 1
ATOM 2113 C C . ARG A 1 270 ? -23.861 -12.586 -19.691 1.00 91.81 270 ARG A C 1
ATOM 2115 O O . ARG A 1 270 ? -23.129 -12.213 -20.593 1.00 91.81 270 ARG A O 1
ATOM 2122 N N . LEU A 1 271 ? -23.834 -12.085 -18.463 1.00 94.56 271 LEU A N 1
ATOM 2123 C CA . LEU A 1 271 ? -22.783 -11.232 -17.931 1.00 94.56 271 LEU A CA 1
ATOM 2124 C C . LEU A 1 271 ? -21.770 -12.134 -17.231 1.00 94.56 271 LEU A C 1
ATOM 2126 O O . LEU A 1 271 ? -22.091 -12.748 -16.211 1.00 94.56 271 LEU A O 1
ATOM 2130 N N . LEU A 1 272 ? -20.577 -12.230 -17.797 1.00 94.94 272 LEU A N 1
ATOM 2131 C CA . LEU A 1 272 ? -19.410 -12.843 -17.176 1.00 94.94 272 LEU A CA 1
ATOM 2132 C C . LEU A 1 272 ? -18.591 -11.728 -16.530 1.00 94.94 272 LEU A C 1
ATOM 2134 O O . LEU A 1 272 ? -18.363 -10.709 -17.183 1.00 94.94 272 LEU A O 1
ATOM 2138 N N . PHE A 1 273 ? -18.173 -11.895 -15.279 1.00 96.00 273 PHE A N 1
ATOM 2139 C CA . PHE A 1 273 ? -17.491 -10.835 -14.545 1.00 96.00 273 PHE A CA 1
ATOM 2140 C C . PHE A 1 273 ? -16.342 -11.349 -13.680 1.00 96.00 273 PHE A C 1
ATOM 2142 O O . PHE A 1 273 ? -16.396 -12.433 -13.097 1.00 96.00 273 PHE A O 1
ATOM 2149 N N . THR A 1 274 ? -15.332 -10.498 -13.554 1.00 96.31 274 THR A N 1
ATOM 2150 C CA . THR A 1 274 ? -14.301 -10.525 -12.523 1.00 96.31 274 THR A CA 1
ATOM 2151 C C . THR A 1 274 ? -14.331 -9.185 -11.802 1.00 96.31 274 THR A C 1
ATOM 2153 O O . THR A 1 274 ? -14.271 -8.137 -12.435 1.00 96.31 274 THR A O 1
ATOM 2156 N N . VAL A 1 275 ? -14.435 -9.212 -10.481 1.00 96.56 275 VAL A N 1
ATOM 2157 C CA . VAL A 1 275 ? -14.353 -8.030 -9.624 1.00 96.56 275 VAL A CA 1
ATOM 2158 C C . VAL A 1 275 ? -13.106 -8.184 -8.773 1.00 96.56 275 VAL A C 1
ATOM 2160 O O . VAL A 1 275 ? -13.023 -9.074 -7.928 1.00 96.56 275 VAL A O 1
ATOM 2163 N N . THR A 1 276 ? -12.120 -7.335 -9.001 1.00 91.38 276 THR A N 1
ATOM 2164 C CA . THR A 1 276 ? -10.841 -7.394 -8.296 1.00 91.38 276 THR A CA 1
ATOM 2165 C C . THR A 1 276 ? -10.844 -6.369 -7.178 1.00 91.38 276 THR A C 1
ATOM 2167 O O . THR A 1 276 ? -11.005 -5.174 -7.454 1.00 91.38 276 THR A O 1
ATOM 2170 N N . ARG A 1 277 ? -10.632 -6.812 -5.930 1.00 90.06 277 ARG A N 1
ATOM 2171 C CA . ARG A 1 277 ? -10.376 -5.895 -4.814 1.00 90.06 277 ARG A CA 1
ATOM 2172 C C . ARG A 1 277 ? -9.022 -5.260 -5.063 1.00 90.06 277 ARG A C 1
ATOM 2174 O O . ARG A 1 277 ? -7.995 -5.926 -4.925 1.00 90.06 277 ARG A O 1
ATOM 2181 N N . GLN A 1 278 ? -9.025 -3.990 -5.446 1.00 76.56 278 GLN A N 1
ATOM 2182 C CA . GLN A 1 278 ? -7.785 -3.276 -5.681 1.00 76.56 278 GLN A CA 1
ATOM 2183 C C . GLN A 1 278 ? -6.978 -3.265 -4.386 1.00 76.56 278 GLN A C 1
ATOM 2185 O O . GLN A 1 278 ? -7.506 -3.065 -3.284 1.00 76.56 278 GLN A O 1
ATOM 2190 N N . LEU A 1 279 ? -5.680 -3.508 -4.533 1.00 60.59 279 LEU A N 1
ATOM 2191 C CA . LEU A 1 279 ? -4.723 -3.072 -3.537 1.00 60.59 279 LEU A CA 1
ATOM 2192 C C . LEU A 1 279 ? -4.894 -1.556 -3.498 1.00 60.59 279 LEU A C 1
ATOM 2194 O O . LEU A 1 279 ? -4.689 -0.884 -4.498 1.00 60.59 279 LEU A O 1
ATOM 2198 N N . LEU A 1 280 ? -5.414 -1.048 -2.386 1.00 51.25 280 LEU A N 1
ATOM 2199 C CA . LEU A 1 280 ? -5.898 0.326 -2.212 1.00 51.25 280 LEU A CA 1
ATOM 2200 C C . LEU A 1 280 ? -4.765 1.377 -2.220 1.00 51.25 280 LEU A C 1
ATOM 2202 O O . LEU A 1 280 ? -4.822 2.365 -1.494 1.00 51.25 280 LEU A O 1
ATOM 2206 N N . ILE A 1 281 ? -3.674 1.109 -2.931 1.00 58.31 281 ILE A N 1
ATOM 2207 C CA . ILE A 1 281 ? -2.421 1.845 -2.856 1.00 58.31 281 ILE A CA 1
ATOM 2208 C C . ILE A 1 281 ? -1.867 1.917 -4.275 1.00 58.31 281 ILE A C 1
ATOM 2210 O O . ILE A 1 281 ? -0.982 1.159 -4.658 1.00 58.31 281 ILE A O 1
ATOM 2214 N N . ASP A 1 282 ? -2.425 2.836 -5.053 1.00 69.12 282 ASP A N 1
ATOM 2215 C CA . ASP A 1 282 ? -1.698 3.461 -6.150 1.00 69.12 282 ASP A CA 1
ATOM 2216 C C . ASP A 1 282 ? -1.345 4.874 -5.683 1.00 69.12 282 ASP A C 1
ATOM 2218 O O . ASP A 1 282 ? -2.168 5.782 -5.812 1.00 69.12 282 ASP A O 1
ATOM 2222 N N . PRO A 1 283 ? -0.149 5.085 -5.103 1.00 74.94 283 PRO A N 1
ATOM 2223 C CA . PRO A 1 283 ? 0.292 6.420 -4.742 1.00 74.94 283 PRO A CA 1
ATOM 2224 C C . PRO A 1 283 ? 0.463 7.308 -5.977 1.00 74.94 283 PRO A C 1
ATOM 2226 O O . PRO A 1 283 ? 0.680 8.493 -5.813 1.00 74.94 283 PRO A O 1
ATOM 2229 N N . GLY A 1 284 ? 0.391 6.789 -7.207 1.00 85.00 284 GLY A N 1
ATOM 2230 C CA . GLY A 1 284 ? 0.464 7.577 -8.433 1.00 85.00 284 GLY A CA 1
ATOM 2231 C C . GLY A 1 284 ? 1.801 7.493 -9.172 1.00 85.00 284 GLY A C 1
ATOM 2232 O O . GLY A 1 284 ? 1.971 8.213 -10.158 1.00 85.00 284 GLY A O 1
ATOM 2233 N N . TYR A 1 285 ? 2.726 6.615 -8.762 1.00 87.88 285 TYR A N 1
ATOM 2234 C CA . TYR A 1 285 ? 4.006 6.407 -9.456 1.00 87.88 285 TYR A CA 1
ATOM 2235 C C . TYR A 1 285 ? 3.796 5.974 -10.916 1.00 87.88 285 TYR A C 1
ATOM 2237 O O . TYR A 1 285 ? 2.964 5.120 -11.213 1.00 87.88 285 TYR A O 1
ATOM 2245 N N . LYS A 1 286 ? 4.553 6.579 -11.842 1.00 86.19 286 LYS A N 1
ATOM 2246 C CA . LYS A 1 286 ? 4.420 6.349 -13.298 1.00 86.19 286 LYS A CA 1
ATOM 2247 C C . LYS A 1 286 ? 5.534 5.504 -13.902 1.00 86.19 286 LYS A C 1
ATOM 2249 O O . LYS A 1 286 ? 5.363 4.949 -14.982 1.00 86.19 286 LYS A O 1
ATOM 2254 N N . GLU A 1 287 ? 6.654 5.402 -13.201 1.00 87.50 287 GLU A N 1
ATOM 2255 C CA . GLU A 1 287 ? 7.780 4.554 -13.564 1.00 87.50 287 GLU A CA 1
ATOM 2256 C C . GLU A 1 287 ? 8.051 3.617 -12.394 1.00 87.50 287 GLU A C 1
ATOM 2258 O O . GLU A 1 287 ? 8.329 4.073 -11.286 1.00 87.50 287 GLU A O 1
ATOM 2263 N N . ILE A 1 288 ? 7.919 2.314 -12.634 1.00 87.50 288 ILE A N 1
ATOM 2264 C CA . ILE A 1 288 ? 8.075 1.275 -11.617 1.00 87.50 288 ILE A CA 1
ATOM 2265 C C . ILE A 1 288 ? 9.109 0.281 -12.133 1.00 87.50 288 ILE A C 1
ATOM 2267 O O . ILE A 1 288 ? 8.955 -0.270 -13.227 1.00 87.50 288 ILE A O 1
ATOM 2271 N N . GLU A 1 289 ? 10.166 0.069 -11.351 1.00 88.12 289 GLU A N 1
ATOM 2272 C CA . GLU A 1 289 ? 11.088 -1.043 -11.559 1.00 88.12 289 GLU A CA 1
ATOM 2273 C C . GLU A 1 289 ? 10.397 -2.331 -11.121 1.00 88.12 289 GLU A C 1
ATOM 2275 O O . GLU A 1 289 ? 10.078 -2.496 -9.945 1.00 88.12 289 GLU A O 1
ATOM 2280 N N . VAL A 1 290 ? 10.086 -3.206 -12.077 1.00 80.00 290 VAL A N 1
ATOM 2281 C CA . VAL A 1 290 ? 9.162 -4.322 -11.820 1.00 80.00 290 VAL A CA 1
ATOM 2282 C C . VAL A 1 290 ? 9.860 -5.595 -11.356 1.00 80.00 290 VAL A C 1
ATOM 2284 O O . VAL A 1 290 ? 9.336 -6.300 -10.500 1.00 80.00 290 VAL A O 1
ATOM 2287 N N . SER A 1 291 ? 11.012 -5.910 -11.943 1.00 82.50 291 SER A N 1
ATOM 2288 C CA . SER A 1 291 ? 11.701 -7.191 -11.771 1.00 82.50 291 SER A CA 1
ATOM 2289 C C . SER A 1 291 ? 13.018 -7.208 -12.537 1.00 82.50 291 SER A C 1
ATOM 2291 O O . SER A 1 291 ? 13.240 -6.417 -13.457 1.00 82.50 291 SER A O 1
ATOM 2293 N N . THR A 1 292 ? 13.874 -8.173 -12.204 1.00 84.88 292 THR A N 1
ATOM 2294 C CA . THR A 1 292 ? 15.061 -8.531 -12.988 1.00 84.88 292 THR A CA 1
ATOM 2295 C C . THR A 1 292 ? 14.812 -9.875 -13.697 1.00 84.88 292 THR A C 1
ATOM 2297 O O . THR A 1 292 ? 15.174 -10.929 -13.170 1.00 84.88 292 THR A O 1
ATOM 2300 N N . PRO A 1 293 ? 14.242 -9.897 -14.921 1.00 82.94 293 PRO A N 1
ATOM 2301 C CA . PRO A 1 293 ? 13.763 -11.103 -15.622 1.00 82.94 293 PRO A CA 1
ATOM 2302 C C . PRO A 1 293 ? 14.856 -12.128 -15.932 1.00 82.94 293 PRO A C 1
ATOM 2304 O O . PRO A 1 293 ? 14.594 -13.253 -16.353 1.00 82.94 293 PRO A O 1
ATOM 2307 N N . THR A 1 294 ? 16.113 -11.734 -15.789 1.00 84.06 294 THR A N 1
ATOM 2308 C CA . THR A 1 294 ? 17.264 -12.592 -16.047 1.00 84.06 294 THR A CA 1
ATOM 2309 C C . THR A 1 294 ? 17.780 -13.272 -14.780 1.00 84.06 294 THR A C 1
ATOM 2311 O O . THR A 1 294 ? 18.544 -14.229 -14.893 1.00 84.06 294 THR A O 1
ATOM 2314 N N . ALA A 1 295 ? 17.320 -12.844 -13.598 1.00 82.44 295 ALA A N 1
ATOM 2315 C CA . ALA A 1 295 ? 17.721 -13.402 -12.311 1.00 82.44 295 ALA A CA 1
ATOM 2316 C C . ALA A 1 295 ? 17.065 -14.764 -12.025 1.00 82.44 295 ALA A C 1
ATOM 2318 O O . ALA A 1 295 ? 17.707 -15.648 -11.460 1.00 82.44 295 ALA A O 1
ATOM 2319 N N . SER A 1 296 ? 15.806 -14.967 -12.428 1.00 84.19 296 SER A N 1
ATOM 2320 C CA . SER A 1 296 ? 15.105 -16.246 -12.257 1.00 84.19 296 SER A CA 1
ATOM 2321 C C . SER A 1 296 ? 13.961 -16.428 -13.261 1.00 84.19 296 SER A C 1
ATOM 2323 O O . SER A 1 296 ? 13.522 -15.476 -13.903 1.00 84.19 296 SER A O 1
ATOM 2325 N N . THR A 1 297 ? 13.453 -17.659 -13.393 1.00 84.12 297 THR A N 1
ATOM 2326 C CA . THR A 1 297 ? 12.236 -17.931 -14.179 1.00 84.12 297 THR A CA 1
ATOM 2327 C C . THR A 1 297 ? 11.023 -17.203 -13.602 1.00 84.12 297 THR A C 1
ATOM 2329 O O . THR A 1 297 ? 10.244 -16.650 -14.363 1.00 84.12 297 THR A O 1
ATOM 2332 N N . THR A 1 298 ? 10.904 -17.124 -12.274 1.00 83.75 298 THR A N 1
ATOM 2333 C CA . THR A 1 298 ? 9.813 -16.401 -11.606 1.00 83.75 298 THR A CA 1
ATOM 2334 C C . THR A 1 298 ? 9.796 -14.925 -11.995 1.00 83.75 298 THR A C 1
ATOM 2336 O O . THR A 1 298 ? 8.755 -14.402 -12.373 1.00 83.75 298 THR A O 1
ATOM 2339 N N . GLU A 1 299 ? 10.957 -14.268 -11.967 1.00 86.00 299 GLU A N 1
ATOM 2340 C CA . GLU A 1 299 ? 11.099 -12.866 -12.380 1.00 86.00 299 GLU A CA 1
ATOM 2341 C C . GLU A 1 299 ? 10.776 -12.685 -13.868 1.00 86.00 299 GLU A C 1
ATOM 2343 O O . GLU A 1 299 ? 10.149 -11.702 -14.265 1.00 86.00 299 GLU A O 1
ATOM 2348 N N . TYR A 1 300 ? 11.185 -13.643 -14.707 1.00 85.75 300 TYR A N 1
ATOM 2349 C CA . TYR A 1 300 ? 10.873 -13.634 -16.133 1.00 85.75 300 TYR A CA 1
ATOM 2350 C C . TYR A 1 300 ? 9.362 -13.714 -16.371 1.00 85.75 300 TYR A C 1
ATOM 2352 O O . TYR A 1 300 ? 8.809 -12.873 -17.079 1.00 85.75 300 TYR A O 1
ATOM 2360 N N . ASP A 1 301 ? 8.694 -14.688 -15.757 1.00 84.00 301 ASP A N 1
ATOM 2361 C CA . ASP A 1 301 ? 7.258 -14.923 -15.914 1.00 84.00 301 ASP A CA 1
ATOM 2362 C C . ASP A 1 301 ? 6.439 -13.757 -15.347 1.00 84.00 301 ASP A C 1
ATOM 2364 O O . ASP A 1 301 ? 5.485 -13.309 -15.984 1.00 84.00 301 ASP A O 1
ATOM 2368 N N . PHE A 1 302 ? 6.864 -13.189 -14.213 1.00 84.00 302 PHE A N 1
ATOM 2369 C CA . PHE A 1 302 ? 6.265 -11.983 -13.643 1.00 84.00 302 PHE A CA 1
ATOM 2370 C C . PHE A 1 302 ? 6.378 -10.786 -14.597 1.00 84.00 302 PHE A C 1
ATOM 2372 O O . PHE A 1 302 ? 5.383 -10.118 -14.881 1.00 84.00 302 PHE A O 1
ATOM 2379 N N . THR A 1 303 ? 7.560 -10.574 -15.187 1.00 86.06 303 THR A N 1
ATOM 2380 C CA . THR A 1 303 ? 7.770 -9.536 -16.212 1.00 86.06 303 THR A CA 1
ATOM 2381 C C . THR A 1 303 ? 6.844 -9.753 -17.412 1.00 86.06 303 THR A C 1
ATOM 2383 O O . THR A 1 303 ? 6.207 -8.811 -17.882 1.00 86.06 303 THR A O 1
ATOM 2386 N N . ARG A 1 304 ? 6.722 -10.998 -17.901 1.00 86.19 304 ARG A N 1
ATOM 2387 C CA . ARG A 1 304 ? 5.833 -11.351 -19.023 1.00 86.19 304 ARG A CA 1
ATOM 2388 C C . ARG A 1 304 ? 4.373 -11.051 -18.724 1.00 86.19 304 ARG A C 1
ATOM 2390 O O . ARG A 1 304 ? 3.692 -10.522 -19.598 1.00 86.19 304 ARG A O 1
ATOM 2397 N N . GLN A 1 305 ? 3.919 -11.367 -17.517 1.00 81.75 305 GLN A N 1
ATOM 2398 C CA . GLN A 1 305 ? 2.554 -11.102 -17.082 1.00 81.75 305 GLN A CA 1
ATOM 2399 C C . GLN A 1 305 ? 2.271 -9.596 -17.003 1.00 81.75 305 GLN A C 1
ATOM 2401 O O . GLN A 1 305 ? 1.230 -9.134 -17.468 1.00 81.75 305 GLN A O 1
ATOM 2406 N N . LEU A 1 306 ? 3.204 -8.811 -16.458 1.00 79.19 306 LEU A N 1
ATOM 2407 C CA . LEU A 1 306 ? 3.012 -7.371 -16.291 1.00 79.19 306 LEU A CA 1
ATOM 2408 C C . LEU A 1 306 ? 2.905 -6.618 -17.615 1.00 79.19 306 LEU A C 1
ATOM 2410 O O . LEU A 1 306 ? 2.122 -5.677 -17.702 1.00 79.19 306 LEU A O 1
ATOM 2414 N N . ILE A 1 307 ? 3.616 -7.053 -18.656 1.00 79.25 307 ILE A N 1
ATOM 2415 C CA . ILE A 1 307 ? 3.581 -6.431 -19.993 1.00 79.25 307 ILE A CA 1
ATOM 2416 C C . ILE A 1 307 ? 2.173 -6.389 -20.596 1.00 79.25 307 ILE A C 1
ATOM 2418 O O . ILE A 1 307 ? 1.876 -5.502 -21.392 1.00 79.25 307 ILE A O 1
ATOM 2422 N N . GLU A 1 308 ? 1.295 -7.315 -20.216 1.00 68.62 308 GLU A N 1
ATOM 2423 C CA . GLU A 1 308 ? -0.095 -7.329 -20.681 1.00 68.62 308 GLU A CA 1
ATOM 2424 C C . GLU A 1 308 ? -0.965 -6.268 -19.988 1.00 68.62 308 GLU A C 1
ATOM 2426 O O . GLU A 1 308 ? -2.052 -5.950 -20.469 1.00 68.62 308 GLU A O 1
ATOM 2431 N N . THR A 1 309 ? -0.499 -5.720 -18.863 1.00 62.12 309 THR A N 1
ATOM 2432 C CA . THR A 1 309 ? -1.308 -4.895 -17.949 1.00 62.12 309 THR A CA 1
ATOM 2433 C C . THR A 1 309 ? -0.717 -3.525 -17.622 1.00 62.12 309 THR A C 1
ATOM 2435 O O . THR A 1 309 ? -1.466 -2.645 -17.206 1.00 62.12 309 THR A O 1
ATOM 2438 N N . ALA A 1 310 ? 0.593 -3.331 -17.790 1.00 62.59 310 ALA A N 1
ATOM 2439 C CA . ALA A 1 310 ? 1.309 -2.126 -17.387 1.00 62.59 310 ALA A CA 1
ATOM 2440 C C . ALA A 1 310 ? 1.579 -1.187 -18.572 1.00 62.59 310 ALA A C 1
ATOM 2442 O O . ALA A 1 310 ? 1.969 -1.619 -19.658 1.00 62.59 310 ALA A O 1
ATOM 2443 N N . ASP A 1 311 ? 1.439 0.118 -18.335 1.00 61.06 311 ASP A N 1
ATOM 2444 C CA . ASP A 1 311 ? 1.659 1.156 -19.351 1.00 61.06 311 ASP A CA 1
ATOM 2445 C C . ASP A 1 311 ? 3.144 1.452 -19.623 1.00 61.06 311 ASP A C 1
ATOM 2447 O O . ASP A 1 311 ? 3.492 1.953 -20.696 1.00 61.06 311 ASP A O 1
ATOM 2451 N N . ALA A 1 312 ? 4.024 1.173 -18.658 1.00 66.25 312 ALA A N 1
ATOM 2452 C CA . ALA A 1 312 ? 5.470 1.333 -18.775 1.00 66.25 312 ALA A CA 1
ATOM 2453 C C . ALA A 1 312 ? 6.203 0.343 -17.860 1.00 66.25 312 ALA A C 1
ATOM 2455 O O . ALA A 1 312 ? 5.750 0.070 -16.749 1.00 66.25 312 ALA A O 1
ATOM 2456 N N . VAL A 1 313 ? 7.346 -0.173 -18.321 1.00 77.75 313 VAL A N 1
ATOM 2457 C CA . VAL A 1 313 ? 8.152 -1.159 -17.584 1.00 77.75 313 VAL A CA 1
ATOM 2458 C C . VAL A 1 313 ? 9.612 -0.707 -17.507 1.00 77.75 313 VAL A C 1
ATOM 2460 O O . VAL A 1 313 ? 10.239 -0.504 -18.549 1.00 77.75 313 VAL A O 1
ATOM 2463 N N . LEU A 1 314 ? 10.161 -0.570 -16.294 1.00 79.81 314 LEU A N 1
ATOM 2464 C CA . LEU A 1 314 ? 11.596 -0.373 -16.044 1.00 79.81 314 LEU A CA 1
ATOM 2465 C C . LEU A 1 314 ? 12.232 -1.708 -15.634 1.00 79.81 314 LEU A C 1
ATOM 2467 O O . LEU A 1 314 ? 11.709 -2.401 -14.762 1.00 79.81 314 LEU A O 1
ATOM 2471 N N . CYS A 1 315 ? 13.347 -2.068 -16.272 1.00 79.94 315 CYS A N 1
ATOM 2472 C CA . CYS A 1 315 ? 13.975 -3.375 -16.095 1.00 79.94 315 CYS A CA 1
ATOM 2473 C C . CYS A 1 315 ? 15.510 -3.281 -16.001 1.00 79.94 315 CYS A C 1
ATOM 2475 O O . CYS A 1 315 ? 16.150 -2.919 -16.998 1.00 79.94 315 CYS A O 1
ATOM 2477 N N . PRO A 1 316 ? 16.123 -3.668 -14.866 1.00 78.12 316 PRO A N 1
ATOM 2478 C CA . PRO A 1 316 ? 17.567 -3.826 -14.737 1.00 78.12 316 PRO A CA 1
ATOM 2479 C C . PRO A 1 316 ? 18.114 -4.877 -15.697 1.00 78.12 316 PRO A C 1
ATOM 2481 O O . PRO A 1 316 ? 17.489 -5.907 -15.972 1.00 78.12 316 PRO A O 1
ATOM 2484 N N . CYS A 1 317 ? 19.301 -4.613 -16.228 1.00 79.12 317 CYS A N 1
ATOM 2485 C CA . CYS A 1 317 ? 19.887 -5.407 -17.286 1.00 79.12 317 CYS A CA 1
ATOM 2486 C C . CYS A 1 317 ? 21.419 -5.364 -17.248 1.00 79.12 317 CYS A C 1
ATOM 2488 O O . CYS A 1 317 ? 22.052 -4.355 -17.552 1.00 79.12 317 CYS A O 1
ATOM 2490 N N . ARG A 1 318 ? 22.031 -6.516 -16.967 1.00 77.62 318 ARG A N 1
ATOM 2491 C CA . ARG A 1 318 ? 23.473 -6.721 -17.158 1.00 77.62 318 ARG A CA 1
ATOM 2492 C C . ARG A 1 318 ? 23.813 -6.859 -18.649 1.00 77.62 318 ARG A C 1
ATOM 2494 O O . ARG A 1 318 ? 22.977 -7.359 -19.408 1.00 77.62 318 ARG A O 1
ATOM 2501 N N . LEU A 1 319 ? 25.020 -6.470 -19.092 1.00 72.56 319 LEU A N 1
ATOM 2502 C CA . LEU A 1 319 ? 25.342 -6.468 -20.541 1.00 72.56 319 LEU A CA 1
ATOM 2503 C C . LEU A 1 319 ? 25.277 -7.857 -21.161 1.00 72.56 319 LEU A C 1
ATOM 2505 O O . LEU A 1 319 ? 24.819 -8.011 -22.291 1.00 72.56 319 LEU A O 1
ATOM 2509 N N . ASP A 1 320 ? 25.720 -8.871 -20.423 1.00 77.06 320 ASP A N 1
ATOM 2510 C CA . ASP A 1 320 ? 25.732 -10.260 -20.871 1.00 77.06 320 ASP A CA 1
ATOM 2511 C C . ASP A 1 320 ? 24.318 -10.817 -21.103 1.00 77.06 320 ASP A C 1
ATOM 2513 O O . ASP A 1 320 ? 24.146 -11.818 -21.800 1.00 77.06 320 ASP A O 1
ATOM 2517 N N . LEU A 1 321 ? 23.291 -10.142 -20.577 1.00 87.81 321 LEU A N 1
ATOM 2518 C CA . LEU A 1 321 ? 21.910 -10.614 -20.562 1.00 87.81 321 LEU A CA 1
ATOM 2519 C C . LEU A 1 321 ? 20.941 -9.708 -21.343 1.00 87.81 321 LEU A C 1
ATOM 2521 O O . LEU A 1 321 ? 19.744 -9.999 -21.363 1.00 87.81 321 LEU A O 1
ATOM 2525 N N . ILE A 1 322 ? 21.442 -8.691 -22.066 1.00 91.50 322 ILE A N 1
ATOM 2526 C CA . ILE A 1 322 ? 20.634 -7.726 -22.849 1.00 91.50 322 ILE A CA 1
ATOM 2527 C C . ILE A 1 322 ? 19.602 -8.427 -23.728 1.00 91.50 322 ILE A C 1
ATOM 2529 O O . ILE A 1 322 ? 18.423 -8.079 -23.710 1.00 91.50 322 ILE A O 1
ATOM 2533 N N . LYS A 1 323 ? 20.018 -9.463 -24.461 1.00 92.19 323 LYS A N 1
ATOM 2534 C CA . LYS A 1 323 ? 19.117 -10.196 -25.357 1.00 92.19 323 LYS A CA 1
ATOM 2535 C C . LYS A 1 323 ? 17.931 -10.808 -24.606 1.00 92.19 323 LYS A C 1
ATOM 2537 O O . LYS A 1 323 ? 16.795 -10.658 -25.043 1.00 92.19 323 LYS A O 1
ATOM 2542 N N . ARG A 1 324 ? 18.193 -11.475 -23.479 1.00 89.50 324 ARG A N 1
ATOM 2543 C CA . ARG A 1 324 ? 17.159 -12.150 -22.684 1.00 89.50 324 ARG A CA 1
ATOM 2544 C C . ARG A 1 324 ? 16.217 -11.141 -22.029 1.00 89.50 324 ARG A C 1
ATOM 2546 O O . ARG A 1 324 ? 15.012 -11.378 -21.997 1.00 89.50 324 ARG A O 1
ATOM 2553 N N . THR A 1 325 ? 16.746 -10.010 -21.565 1.00 91.25 325 THR A N 1
ATOM 2554 C CA . THR A 1 325 ? 15.934 -8.903 -21.051 1.00 91.25 325 THR A CA 1
ATOM 2555 C C . THR A 1 325 ? 15.007 -8.352 -22.134 1.00 91.25 325 THR A C 1
ATOM 2557 O O . THR A 1 325 ? 13.798 -8.296 -21.932 1.00 91.25 325 THR A O 1
ATOM 2560 N N . VAL A 1 326 ? 15.526 -8.040 -23.325 1.00 91.62 326 VAL A N 1
ATOM 2561 C CA . VAL A 1 326 ? 14.708 -7.548 -24.450 1.00 91.62 326 VAL A CA 1
ATOM 2562 C C . VAL A 1 326 ? 13.654 -8.575 -24.876 1.00 91.62 326 VAL A C 1
ATOM 2564 O O . VAL A 1 326 ? 12.507 -8.211 -25.127 1.00 91.62 326 VAL A O 1
ATOM 2567 N N . GLU A 1 327 ? 13.997 -9.865 -24.906 1.00 89.69 327 GLU A N 1
ATOM 2568 C CA . GLU A 1 327 ? 13.036 -10.944 -25.172 1.00 89.69 327 GLU A CA 1
ATOM 2569 C C . GLU A 1 327 ? 11.906 -10.976 -24.141 1.00 89.69 327 GLU A C 1
ATOM 2571 O O . GLU A 1 327 ? 10.744 -11.118 -24.526 1.00 89.69 327 GLU A O 1
ATOM 2576 N N . SER A 1 328 ? 12.230 -10.785 -22.858 1.00 88.81 328 SER A N 1
ATOM 2577 C CA . SER A 1 328 ? 11.223 -10.697 -21.800 1.00 88.81 328 SER A CA 1
ATOM 2578 C C . SER A 1 328 ? 10.290 -9.501 -21.981 1.00 88.81 328 SER A C 1
ATOM 2580 O O . SER A 1 328 ? 9.133 -9.611 -21.613 1.00 88.81 328 SER A O 1
ATOM 2582 N N . LEU A 1 329 ? 10.722 -8.417 -22.636 1.00 89.94 329 LEU A N 1
ATOM 2583 C CA . LEU A 1 329 ? 9.979 -7.151 -22.757 1.00 89.94 329 LEU A CA 1
ATOM 2584 C C . LEU A 1 329 ? 9.134 -7.030 -24.039 1.00 89.94 329 LEU A C 1
ATOM 2586 O O . LEU A 1 329 ? 8.431 -6.039 -24.247 1.00 89.94 329 LEU A O 1
ATOM 2590 N N . ARG A 1 330 ? 9.150 -8.048 -24.908 1.00 87.38 330 ARG A N 1
ATOM 2591 C CA . ARG A 1 330 ? 8.408 -8.029 -26.180 1.00 87.38 330 ARG A CA 1
ATOM 2592 C C . ARG A 1 330 ? 6.904 -7.855 -25.973 1.00 87.38 330 ARG A C 1
ATOM 2594 O O . ARG A 1 330 ? 6.273 -8.677 -25.306 1.00 87.38 330 ARG A O 1
ATOM 2601 N N . GLY A 1 331 ? 6.332 -6.854 -26.638 1.00 86.06 331 GLY A N 1
ATOM 2602 C CA . GLY A 1 331 ? 4.900 -6.541 -26.588 1.00 86.06 331 GLY A CA 1
ATOM 2603 C C . GLY A 1 331 ? 4.548 -5.348 -25.699 1.00 86.06 331 GLY A C 1
ATOM 2604 O O . GLY A 1 331 ? 3.434 -4.847 -25.816 1.00 86.06 331 GLY A O 1
ATOM 2605 N N . ALA A 1 332 ? 5.485 -4.853 -24.884 1.00 87.25 332 ALA A N 1
ATOM 2606 C CA . ALA A 1 332 ? 5.281 -3.651 -24.081 1.00 87.25 332 ALA A CA 1
ATOM 2607 C C . ALA A 1 332 ? 5.147 -2.400 -24.962 1.00 87.25 332 ALA A C 1
ATOM 2609 O O . ALA A 1 332 ? 5.808 -2.278 -25.994 1.00 87.25 332 ALA A O 1
ATOM 2610 N N . SER A 1 333 ? 4.309 -1.449 -24.551 1.00 87.31 333 SER A N 1
ATOM 2611 C CA . SER A 1 333 ? 4.114 -0.178 -25.262 1.00 87.31 333 SER A CA 1
ATOM 2612 C C . SER A 1 333 ? 5.252 0.812 -24.988 1.00 87.31 333 SER A C 1
ATOM 2614 O O . SER A 1 333 ? 5.743 1.459 -25.916 1.00 87.31 333 SER A O 1
ATOM 2616 N N . LYS A 1 334 ? 5.713 0.900 -23.735 1.00 90.56 334 LYS A N 1
ATOM 2617 C CA . LYS A 1 334 ? 6.837 1.738 -23.297 1.00 90.56 334 LYS A CA 1
ATOM 2618 C C . LYS A 1 334 ? 7.762 0.958 -22.374 1.00 90.56 334 LYS A C 1
ATOM 2620 O O . LYS A 1 334 ? 7.303 0.268 -21.465 1.00 90.56 334 LYS A O 1
ATOM 2625 N N . VAL A 1 335 ? 9.065 1.089 -22.594 1.00 92.12 335 VAL A N 1
ATOM 2626 C CA . VAL A 1 335 ? 10.083 0.360 -21.833 1.00 92.12 335 VAL A CA 1
ATOM 2627 C C . VAL A 1 335 ? 11.259 1.268 -21.512 1.00 92.12 335 VAL A C 1
ATOM 2629 O O . VAL A 1 335 ? 11.737 1.992 -22.384 1.00 92.12 335 VAL A O 1
ATOM 2632 N N . ILE A 1 336 ? 11.763 1.165 -20.285 1.00 93.62 336 ILE A N 1
ATOM 2633 C CA . ILE A 1 336 ? 13.060 1.701 -19.879 1.00 93.62 336 ILE A CA 1
ATOM 2634 C C . ILE A 1 336 ? 13.978 0.511 -19.578 1.00 93.62 336 ILE A C 1
ATOM 2636 O O . ILE A 1 336 ? 13.750 -0.244 -18.632 1.00 93.62 336 ILE A O 1
ATOM 2640 N N . ILE A 1 337 ? 15.019 0.318 -20.388 1.00 93.75 337 ILE A N 1
ATOM 2641 C CA . ILE A 1 337 ? 16.066 -0.669 -20.084 1.00 93.75 337 ILE A CA 1
ATOM 2642 C C . ILE A 1 337 ? 17.113 0.012 -19.209 1.00 93.75 337 ILE A C 1
ATOM 2644 O O . ILE A 1 337 ? 17.678 1.018 -19.625 1.00 93.75 337 ILE A O 1
ATOM 2648 N N . SER A 1 338 ? 17.396 -0.547 -18.036 1.00 93.81 338 SER A N 1
ATOM 2649 C CA . SER A 1 338 ? 18.418 -0.050 -17.111 1.00 93.81 338 SER A CA 1
ATOM 2650 C C . SER A 1 338 ? 19.713 -0.849 -17.251 1.00 93.81 338 SER A C 1
ATOM 2652 O O . SER A 1 338 ? 19.814 -1.979 -16.777 1.00 93.81 338 SER A O 1
ATOM 2654 N N . LEU A 1 339 ? 20.704 -0.281 -17.942 1.00 94.50 339 LEU A N 1
ATOM 2655 C CA . LEU A 1 339 ? 22.060 -0.828 -18.035 1.00 94.50 339 LEU A CA 1
ATOM 2656 C C . LEU A 1 339 ? 22.944 -0.226 -16.941 1.00 94.50 339 LEU A C 1
ATOM 2658 O O . LEU A 1 339 ? 22.933 0.984 -16.733 1.00 94.50 339 LEU A O 1
ATOM 2662 N N . TYR A 1 340 ? 23.773 -1.040 -16.291 1.00 92.25 340 TYR A N 1
ATOM 2663 C CA . TYR A 1 340 ? 24.669 -0.556 -15.240 1.00 92.25 340 TYR A CA 1
ATOM 2664 C C . TYR A 1 340 ? 26.022 -1.272 -15.235 1.00 92.25 340 TYR A C 1
ATOM 2666 O O . TYR A 1 340 ? 26.095 -2.453 -15.578 1.00 92.25 340 TYR A O 1
ATOM 2674 N N . TYR A 1 341 ? 27.077 -0.543 -14.846 1.00 91.19 341 TYR A N 1
ATOM 2675 C CA . TYR A 1 341 ? 28.443 -1.048 -14.623 1.00 91.19 341 TYR A CA 1
ATOM 2676 C C . TYR A 1 341 ? 29.074 -0.421 -13.397 1.00 91.19 341 TYR A C 1
ATOM 2678 O O . TYR A 1 341 ? 29.065 0.803 -13.289 1.00 91.19 341 TYR A O 1
ATOM 2686 N N . ALA A 1 342 ? 29.726 -1.223 -12.557 1.00 93.12 342 ALA A N 1
ATOM 2687 C CA . ALA A 1 342 ? 30.549 -0.682 -11.485 1.00 93.12 342 ALA A CA 1
ATOM 2688 C C . ALA A 1 342 ? 31.747 0.082 -12.058 1.00 93.12 342 ALA A C 1
ATOM 2690 O O . ALA A 1 342 ? 32.579 -0.474 -12.777 1.00 93.12 342 ALA A O 1
ATOM 2691 N N . SER A 1 343 ? 31.830 1.368 -11.723 1.00 94.06 343 SER A N 1
ATOM 2692 C CA . SER A 1 343 ? 32.863 2.283 -12.214 1.00 94.06 343 SER A CA 1
ATOM 2693 C C . SER A 1 343 ? 33.904 2.658 -11.164 1.00 94.06 343 SER A C 1
ATOM 2695 O O . SER A 1 343 ? 34.859 3.371 -11.483 1.00 94.06 343 SER A O 1
ATOM 2697 N N . SER A 1 344 ? 33.729 2.220 -9.914 1.00 96.12 344 SER A N 1
ATOM 2698 C CA . SER A 1 344 ? 34.620 2.635 -8.834 1.00 96.12 344 SER A CA 1
ATOM 2699 C C . SER A 1 344 ? 36.005 2.003 -8.984 1.00 96.12 344 SER A C 1
ATOM 2701 O O . SER A 1 344 ? 36.112 0.840 -9.388 1.00 96.12 344 SER A O 1
ATOM 2703 N N . PRO A 1 345 ? 37.084 2.728 -8.629 1.00 95.12 345 PRO A N 1
ATOM 2704 C CA . PRO A 1 345 ? 38.442 2.206 -8.747 1.00 95.12 345 PRO A CA 1
ATOM 2705 C C . PRO A 1 345 ? 38.632 0.861 -8.041 1.00 95.12 345 PRO A C 1
ATOM 2707 O O . PRO A 1 345 ? 39.302 -0.017 -8.569 1.00 95.12 345 PRO A O 1
ATOM 2710 N N . ILE A 1 346 ? 37.997 0.676 -6.877 1.00 94.75 346 ILE A N 1
ATOM 2711 C CA . ILE A 1 346 ? 38.095 -0.570 -6.115 1.00 94.75 346 ILE A CA 1
ATOM 2712 C C . ILE A 1 346 ? 37.416 -1.741 -6.828 1.00 94.75 346 ILE A C 1
ATOM 2714 O O . ILE A 1 346 ? 37.965 -2.835 -6.831 1.00 94.75 346 ILE A O 1
ATOM 2718 N N . MET A 1 347 ? 36.260 -1.535 -7.464 1.00 93.75 347 MET A N 1
ATOM 2719 C CA . MET A 1 347 ? 35.568 -2.605 -8.191 1.00 93.75 347 MET A CA 1
ATOM 2720 C C . MET A 1 347 ? 36.334 -2.993 -9.457 1.00 93.75 347 MET A C 1
ATOM 2722 O O . MET A 1 347 ? 36.494 -4.179 -9.741 1.00 93.75 347 MET A O 1
ATOM 2726 N N . LEU A 1 348 ? 36.845 -1.999 -10.188 1.00 94.25 348 LEU A N 1
ATOM 2727 C CA . LEU A 1 348 ? 37.668 -2.218 -11.377 1.00 94.25 348 LEU A CA 1
ATOM 2728 C C . LEU A 1 348 ? 38.933 -3.021 -11.064 1.00 94.25 348 LEU A C 1
ATOM 2730 O O . LEU A 1 348 ? 39.241 -3.962 -11.788 1.00 94.25 348 LEU A O 1
ATOM 2734 N N . ASP A 1 349 ? 39.618 -2.688 -9.971 1.00 95.69 349 ASP A N 1
ATOM 2735 C CA . ASP A 1 349 ? 40.835 -3.376 -9.535 1.00 95.69 349 ASP A CA 1
ATOM 2736 C C . ASP A 1 349 ? 40.546 -4.780 -8.978 1.00 95.69 349 ASP A C 1
ATOM 2738 O O . ASP A 1 349 ? 41.174 -5.752 -9.383 1.00 95.69 349 ASP A O 1
ATOM 2742 N N . THR A 1 350 ? 39.570 -4.906 -8.073 1.00 94.25 350 THR A N 1
ATOM 2743 C CA . THR A 1 350 ? 39.404 -6.129 -7.264 1.00 94.25 350 THR A CA 1
ATOM 2744 C C . THR A 1 350 ? 38.416 -7.150 -7.818 1.00 94.25 350 THR A C 1
ATOM 2746 O O . THR A 1 350 ? 38.571 -8.339 -7.546 1.00 94.25 350 THR A O 1
ATOM 2749 N N . VAL A 1 351 ? 37.379 -6.714 -8.540 1.00 92.19 351 VAL A N 1
ATOM 2750 C CA . VAL A 1 351 ? 36.295 -7.596 -9.014 1.00 92.19 351 VAL A CA 1
ATOM 2751 C C . VAL A 1 351 ? 36.450 -7.905 -10.494 1.00 92.19 351 VAL A C 1
ATOM 2753 O O . VAL A 1 351 ? 36.264 -9.050 -10.902 1.00 92.19 351 VAL A O 1
ATOM 2756 N N . PHE A 1 352 ? 36.754 -6.885 -11.295 1.00 90.69 352 PHE A N 1
ATOM 2757 C CA . PHE A 1 352 ? 36.786 -7.018 -12.750 1.00 90.69 352 PHE A CA 1
ATOM 2758 C C . PHE A 1 352 ? 38.192 -7.198 -13.315 1.00 90.69 352 PHE A C 1
ATOM 2760 O O . PHE A 1 352 ? 38.312 -7.727 -14.414 1.00 90.69 352 PHE A O 1
ATOM 2767 N N . GLU A 1 353 ? 39.230 -6.776 -12.587 1.00 94.69 353 GLU A N 1
ATOM 2768 C CA . GLU A 1 353 ? 40.615 -6.732 -13.075 1.00 94.69 353 GLU A CA 1
ATOM 2769 C C . GLU A 1 353 ? 40.716 -5.990 -14.428 1.00 94.69 353 GLU A C 1
ATOM 2771 O O . GLU A 1 353 ? 41.401 -6.415 -15.359 1.00 94.69 353 GLU A O 1
ATOM 2776 N N . MET A 1 354 ? 39.986 -4.873 -14.549 1.00 93.62 354 MET A N 1
ATOM 2777 C CA . MET A 1 354 ? 39.828 -4.092 -15.783 1.00 93.62 354 MET A CA 1
ATOM 2778 C C . MET A 1 354 ? 40.336 -2.662 -15.617 1.00 93.62 354 MET A C 1
ATOM 2780 O O . MET A 1 354 ? 40.198 -2.045 -14.560 1.00 93.62 354 MET A O 1
ATOM 2784 N N . SER A 1 355 ? 40.867 -2.081 -16.694 1.00 95.81 355 SER A N 1
ATOM 2785 C CA . SER A 1 355 ? 41.169 -0.651 -16.732 1.00 95.81 355 SER A CA 1
ATOM 2786 C C . SER A 1 355 ? 39.913 0.189 -16.997 1.00 95.81 355 SER A C 1
ATOM 2788 O O . SER A 1 355 ? 38.896 -0.288 -17.505 1.00 95.81 355 SER A O 1
ATOM 2790 N N . GLN A 1 356 ? 40.003 1.495 -16.731 1.00 95.19 356 GLN A N 1
ATOM 2791 C CA . GLN A 1 356 ? 38.973 2.458 -17.141 1.00 95.19 356 GLN A CA 1
ATOM 2792 C C . GLN A 1 356 ? 38.729 2.460 -18.663 1.00 95.19 356 GLN A C 1
ATOM 2794 O O . GLN A 1 356 ? 37.628 2.757 -19.119 1.00 95.19 356 GLN A O 1
ATOM 2799 N N . GLN A 1 357 ? 39.740 2.135 -19.474 1.00 96.50 357 GLN A N 1
ATOM 2800 C CA . GLN A 1 357 ? 39.549 2.058 -20.920 1.00 96.50 357 GLN A CA 1
ATOM 2801 C C . GLN A 1 357 ? 38.761 0.802 -21.312 1.00 96.50 357 GLN A C 1
ATOM 2803 O O . GLN A 1 357 ? 37.832 0.907 -22.107 1.00 96.50 357 GLN A O 1
ATOM 2808 N N . ASP A 1 358 ? 39.053 -0.344 -20.692 1.00 95.50 358 ASP A N 1
ATOM 2809 C CA . ASP A 1 358 ? 38.327 -1.595 -20.955 1.00 95.50 358 ASP A CA 1
ATOM 2810 C C . ASP A 1 358 ? 36.842 -1.471 -20.572 1.00 95.50 358 ASP A C 1
ATOM 2812 O O . ASP A 1 358 ? 35.952 -1.950 -21.283 1.00 95.50 358 ASP A O 1
ATOM 2816 N N . LEU A 1 359 ? 36.556 -0.781 -19.460 1.00 94.31 359 LEU A N 1
ATOM 2817 C CA . LEU A 1 359 ? 35.187 -0.470 -19.056 1.00 94.31 359 LEU A CA 1
ATOM 2818 C C . LEU A 1 359 ? 34.499 0.461 -20.070 1.00 94.31 359 LEU A C 1
ATOM 2820 O O . LEU A 1 359 ? 33.367 0.196 -20.474 1.00 94.31 359 LEU A O 1
ATOM 2824 N N . TYR A 1 360 ? 35.171 1.528 -20.511 1.00 96.38 360 TYR A N 1
ATOM 2825 C CA . TYR A 1 360 ? 34.634 2.428 -21.534 1.00 96.38 360 TYR A CA 1
ATOM 2826 C C . TYR A 1 360 ? 34.250 1.670 -22.815 1.00 96.38 360 TYR A C 1
ATOM 2828 O O . TYR A 1 360 ? 33.135 1.832 -23.315 1.00 96.38 360 TYR A O 1
ATOM 2836 N N . ASP A 1 361 ? 35.131 0.798 -23.305 1.00 96.12 361 ASP A N 1
ATOM 2837 C CA . ASP A 1 361 ? 34.894 0.008 -24.518 1.00 96.12 361 ASP A CA 1
ATOM 2838 C C . ASP A 1 361 ? 33.716 -0.969 -24.337 1.00 96.12 361 ASP A C 1
ATOM 2840 O O . ASP A 1 361 ? 32.886 -1.126 -25.239 1.00 96.12 361 ASP A O 1
ATOM 2844 N N . SER A 1 362 ? 33.572 -1.550 -23.141 1.00 94.00 362 SER A N 1
ATOM 2845 C CA . SER A 1 362 ? 32.444 -2.426 -22.787 1.00 94.00 362 SER A CA 1
ATOM 2846 C C . SER A 1 362 ? 31.104 -1.685 -22.801 1.00 94.00 362 SER A C 1
ATOM 2848 O O . SER A 1 362 ? 30.120 -2.188 -23.350 1.00 94.00 362 SER A O 1
ATOM 2850 N N . VAL A 1 363 ? 31.059 -0.466 -22.248 1.00 94.31 363 VAL A N 1
ATOM 2851 C CA . VAL A 1 363 ? 29.859 0.389 -22.271 1.00 94.31 363 VAL A CA 1
ATOM 2852 C C . VAL A 1 363 ? 29.481 0.743 -23.708 1.00 94.31 363 VAL A C 1
ATOM 2854 O O . VAL A 1 363 ? 28.320 0.586 -24.090 1.00 94.31 363 VAL A O 1
ATOM 2857 N N . VAL A 1 364 ? 30.455 1.153 -24.527 1.00 96.38 364 VAL A N 1
ATOM 2858 C CA . VAL A 1 364 ? 30.237 1.470 -25.948 1.00 96.38 364 VAL A CA 1
ATOM 2859 C C . VAL A 1 364 ? 29.620 0.279 -26.682 1.00 96.38 364 VAL A C 1
ATOM 2861 O O . VAL A 1 364 ? 28.595 0.422 -27.354 1.00 96.38 364 VAL A O 1
ATOM 2864 N N . GLN A 1 365 ? 30.206 -0.909 -26.523 1.00 95.81 365 GLN A N 1
ATOM 2865 C CA . GLN A 1 365 ? 29.728 -2.119 -27.185 1.00 95.81 365 GLN A CA 1
ATOM 2866 C C . GLN A 1 365 ? 28.306 -2.491 -26.748 1.00 95.81 365 GLN A C 1
ATOM 2868 O O . GLN A 1 365 ? 27.464 -2.816 -27.590 1.00 95.81 365 GLN A O 1
ATOM 2873 N N . ALA A 1 366 ? 28.014 -2.438 -25.450 1.00 95.31 366 ALA A N 1
ATOM 2874 C CA . ALA A 1 366 ? 26.707 -2.826 -24.943 1.00 95.31 366 ALA A CA 1
ATOM 2875 C C . ALA A 1 366 ? 25.590 -1.856 -25.304 1.00 95.31 366 ALA A C 1
ATOM 2877 O O . ALA A 1 366 ? 24.509 -2.312 -25.673 1.00 95.31 366 ALA A O 1
ATOM 2878 N N . VAL A 1 367 ? 25.824 -0.545 -25.223 1.00 96.69 367 VAL A N 1
ATOM 2879 C CA . VAL A 1 367 ? 24.804 0.442 -25.605 1.00 96.69 367 VAL A CA 1
ATOM 2880 C C . VAL A 1 367 ? 24.510 0.333 -27.101 1.00 96.69 367 VAL A C 1
ATOM 2882 O O . VAL A 1 367 ? 23.342 0.331 -27.495 1.00 96.69 367 VAL A O 1
ATOM 2885 N N . ALA A 1 368 ? 25.542 0.135 -27.931 1.00 97.31 368 ALA A N 1
ATOM 2886 C CA . ALA A 1 368 ? 25.371 -0.095 -29.364 1.00 97.31 368 ALA A CA 1
ATOM 2887 C C . ALA A 1 368 ? 24.568 -1.376 -29.642 1.00 97.31 368 ALA A C 1
ATOM 2889 O O . ALA A 1 368 ? 23.636 -1.369 -30.449 1.00 97.31 368 ALA A O 1
ATOM 2890 N N . TYR A 1 369 ? 24.878 -2.468 -28.938 1.00 96.94 369 TYR A N 1
ATOM 2891 C CA . TYR A 1 369 ? 24.145 -3.723 -29.080 1.00 96.94 369 TYR A CA 1
ATOM 2892 C C . TYR A 1 369 ? 22.690 -3.600 -28.612 1.00 96.94 369 TYR A C 1
ATOM 2894 O O . TYR A 1 369 ? 21.784 -4.007 -29.340 1.00 96.94 369 TYR A O 1
ATOM 2902 N N . CYS A 1 370 ? 22.453 -2.981 -27.453 1.00 96.19 370 CYS A N 1
ATOM 2903 C CA . CYS A 1 370 ? 21.119 -2.723 -26.921 1.00 96.19 370 CYS A CA 1
ATOM 2904 C C . CYS A 1 370 ? 20.271 -1.943 -27.930 1.00 96.19 370 CYS A C 1
ATOM 2906 O O . CYS A 1 370 ? 19.184 -2.394 -28.288 1.00 96.19 370 CYS A O 1
ATOM 2908 N N . LYS A 1 371 ? 20.802 -0.841 -28.477 1.00 96.44 371 LYS A N 1
ATOM 2909 C CA . LYS A 1 371 ? 20.142 -0.049 -29.526 1.00 96.44 371 LYS A CA 1
ATOM 2910 C C . LYS A 1 371 ? 19.807 -0.886 -30.762 1.00 96.44 371 LYS A C 1
ATOM 2912 O O . LYS A 1 371 ? 18.676 -0.825 -31.246 1.00 96.44 371 LYS A O 1
ATOM 2917 N N . SER A 1 372 ? 20.749 -1.718 -31.215 1.00 97.06 372 SER A N 1
ATOM 2918 C CA . SER A 1 372 ? 20.599 -2.525 -32.434 1.00 97.06 372 SER A CA 1
ATOM 2919 C C . SER A 1 372 ? 19.453 -3.541 -32.377 1.00 97.06 372 SER A C 1
ATOM 2921 O O . SER A 1 372 ? 18.849 -3.832 -33.406 1.00 97.06 372 SER A O 1
ATOM 2923 N N . ILE A 1 373 ? 19.136 -4.060 -31.185 1.00 95.25 373 ILE A N 1
ATOM 2924 C CA . ILE A 1 373 ? 18.069 -5.053 -30.981 1.00 95.25 373 ILE A CA 1
ATOM 2925 C C . ILE A 1 373 ? 16.785 -4.452 -30.386 1.00 95.25 373 ILE A C 1
ATOM 2927 O O . ILE A 1 373 ? 15.859 -5.192 -30.054 1.00 95.25 373 ILE A O 1
ATOM 2931 N N . THR A 1 374 ? 16.735 -3.127 -30.214 1.00 95.12 374 THR A N 1
ATOM 2932 C CA . THR A 1 374 ? 15.581 -2.401 -29.664 1.00 95.12 374 THR A CA 1
ATOM 2933 C C . THR A 1 374 ? 15.165 -1.265 -30.593 1.00 95.12 374 THR A C 1
ATOM 2935 O O . THR A 1 374 ? 14.413 -1.492 -31.536 1.00 95.12 374 THR A O 1
ATOM 2938 N N . LYS A 1 375 ? 15.676 -0.052 -30.361 1.00 93.38 375 LYS A N 1
ATOM 2939 C CA . LYS A 1 375 ? 15.343 1.186 -31.073 1.00 93.38 375 LYS A CA 1
ATOM 2940 C C . LYS A 1 375 ? 15.548 1.080 -32.587 1.00 93.38 375 LYS A C 1
ATOM 2942 O O . LYS A 1 375 ? 14.719 1.590 -33.340 1.00 93.38 375 LYS A O 1
ATOM 2947 N N . ASP A 1 376 ? 16.602 0.394 -33.024 1.00 95.62 376 ASP A N 1
ATOM 2948 C CA . ASP A 1 376 ? 16.930 0.261 -34.448 1.00 95.62 376 ASP A CA 1
ATOM 2949 C C . ASP A 1 376 ? 16.289 -0.979 -35.101 1.00 95.62 376 ASP A C 1
ATOM 2951 O O . ASP A 1 376 ? 16.224 -1.055 -36.332 1.00 95.62 376 ASP A O 1
ATOM 2955 N N . ASP A 1 377 ? 15.769 -1.932 -34.314 1.00 94.69 377 ASP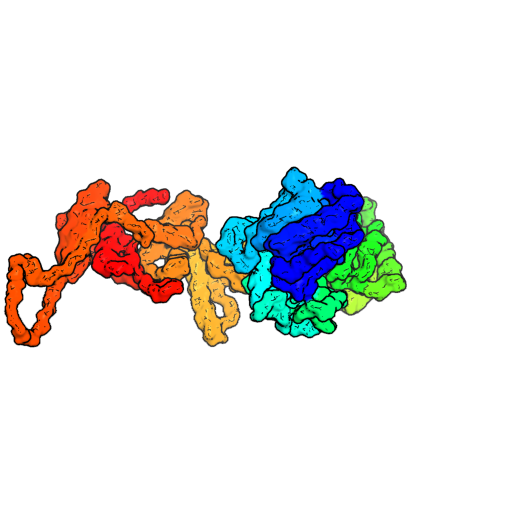 A N 1
ATOM 2956 C CA . ASP A 1 377 ? 15.137 -3.152 -34.826 1.00 94.69 377 ASP A CA 1
ATOM 2957 C C . ASP A 1 377 ? 13.733 -2.841 -35.387 1.00 94.69 377 ASP A C 1
ATOM 2959 O O . ASP A 1 377 ? 12.813 -2.484 -34.639 1.00 94.69 377 ASP A O 1
ATOM 2963 N N . PRO A 1 378 ? 13.490 -3.027 -36.702 1.00 92.75 378 PRO A N 1
ATOM 2964 C CA . PRO A 1 378 ? 12.185 -2.766 -37.296 1.00 92.75 378 PRO A CA 1
ATOM 2965 C C . PRO A 1 378 ? 11.033 -3.573 -36.685 1.00 92.75 378 PRO A C 1
ATOM 2967 O O . PRO A 1 378 ? 9.892 -3.105 -36.717 1.00 92.75 378 PRO A O 1
ATOM 2970 N N . SER A 1 379 ? 11.310 -4.757 -36.131 1.00 91.50 379 SER A N 1
ATOM 2971 C CA . SER A 1 379 ? 10.309 -5.611 -35.481 1.00 91.50 379 SER A CA 1
ATOM 2972 C C . SER A 1 379 ? 9.812 -5.046 -34.146 1.00 91.50 379 SER A C 1
ATOM 2974 O O . SER A 1 379 ? 8.709 -5.385 -33.717 1.00 91.50 379 SER A O 1
ATOM 2976 N N . GLN A 1 380 ? 10.577 -4.140 -33.529 1.00 89.62 380 GLN A N 1
ATOM 2977 C CA . GLN A 1 380 ? 10.296 -3.552 -32.216 1.00 89.62 380 GLN A CA 1
ATOM 2978 C C . GLN A 1 380 ? 9.732 -2.120 -32.291 1.00 89.62 380 GLN A C 1
ATOM 2980 O O . GLN A 1 380 ? 9.510 -1.495 -31.258 1.00 89.62 380 GLN A O 1
ATOM 2985 N N . ARG A 1 381 ? 9.429 -1.595 -33.492 1.00 89.25 381 ARG A N 1
ATOM 2986 C CA . ARG A 1 381 ? 8.964 -0.203 -33.720 1.00 89.25 381 ARG A CA 1
ATOM 2987 C C . ARG A 1 381 ? 7.678 0.198 -32.990 1.00 89.25 381 ARG A C 1
ATOM 2989 O O . ARG A 1 381 ? 7.369 1.383 -32.926 1.00 89.25 381 ARG A O 1
ATOM 2996 N N . LYS A 1 382 ? 6.890 -0.771 -32.517 1.00 90.12 382 LYS A N 1
ATOM 2997 C CA . LYS A 1 382 ? 5.654 -0.512 -31.758 1.00 90.12 382 LYS A CA 1
ATOM 2998 C C . LYS A 1 382 ? 5.919 -0.133 -30.299 1.00 90.12 382 LYS A C 1
ATOM 3000 O O . LYS A 1 382 ? 5.010 0.375 -29.652 1.00 90.12 382 LYS A O 1
ATOM 3005 N N . THR A 1 383 ? 7.126 -0.387 -29.806 1.00 92.44 383 THR A N 1
ATOM 3006 C CA . THR A 1 383 ? 7.540 -0.101 -28.436 1.00 92.44 383 THR A CA 1
ATOM 3007 C C . THR A 1 383 ? 8.374 1.173 -28.418 1.00 92.44 383 THR A C 1
ATOM 3009 O O . THR A 1 383 ? 9.335 1.309 -29.179 1.00 92.44 383 THR A O 1
ATOM 3012 N N . THR A 1 384 ? 8.040 2.103 -27.528 1.00 94.12 384 THR A N 1
ATOM 3013 C CA . THR A 1 384 ? 8.914 3.238 -27.221 1.00 94.12 384 THR A CA 1
ATOM 3014 C C . THR A 1 384 ? 10.004 2.764 -26.268 1.00 94.12 384 THR A C 1
ATOM 3016 O O . THR A 1 384 ? 9.745 2.546 -25.084 1.00 94.12 384 THR A O 1
ATOM 3019 N N . TRP A 1 385 ? 11.218 2.601 -26.792 1.00 95.06 385 TRP A N 1
ATOM 3020 C CA . TRP A 1 385 ? 12.392 2.223 -26.009 1.00 95.06 385 TRP A CA 1
ATOM 3021 C C . TRP A 1 385 ? 13.107 3.461 -25.484 1.00 95.06 385 TRP A C 1
ATOM 3023 O O . TRP A 1 385 ? 13.521 4.321 -26.265 1.00 95.06 385 TRP A O 1
ATOM 3033 N N . ASN A 1 386 ? 13.302 3.512 -24.172 1.00 95.75 386 ASN A N 1
ATOM 3034 C CA . ASN A 1 386 ? 14.214 4.431 -23.517 1.00 95.75 386 ASN A CA 1
ATOM 3035 C C . ASN A 1 386 ? 15.352 3.658 -22.835 1.00 95.75 386 ASN A C 1
ATOM 3037 O O . ASN A 1 386 ? 15.208 2.480 -22.492 1.00 95.75 386 ASN A O 1
ATOM 3041 N N . LEU A 1 387 ? 16.479 4.332 -22.640 1.00 96.62 387 LEU A N 1
ATOM 3042 C CA . LEU A 1 387 ? 17.646 3.792 -21.963 1.00 96.62 387 LEU A CA 1
ATOM 3043 C C . LEU A 1 387 ? 17.867 4.552 -20.660 1.00 96.62 387 LEU A C 1
ATOM 3045 O O . LEU A 1 387 ? 17.870 5.783 -20.632 1.00 96.62 387 LEU A O 1
ATOM 3049 N N . MET A 1 388 ? 18.094 3.790 -19.602 1.00 97.00 388 MET A N 1
ATOM 3050 C CA . MET A 1 388 ? 18.693 4.250 -18.366 1.00 97.00 388 MET A CA 1
ATOM 3051 C C . MET A 1 388 ? 20.102 3.666 -18.277 1.00 97.00 388 MET A C 1
ATOM 3053 O O . MET A 1 388 ? 20.287 2.469 -18.501 1.00 97.00 388 MET A O 1
ATOM 3057 N N . PHE A 1 389 ? 21.098 4.505 -18.005 1.00 97.44 389 PHE A N 1
ATOM 3058 C CA . PHE A 1 389 ? 22.477 4.068 -17.801 1.00 97.44 389 PHE A CA 1
ATOM 3059 C C . PHE A 1 389 ? 23.006 4.540 -16.448 1.00 97.44 389 PHE A C 1
ATOM 3061 O O . PHE A 1 389 ? 22.917 5.726 -16.124 1.00 97.44 389 PHE A O 1
ATOM 3068 N N . SER A 1 390 ? 23.595 3.611 -15.696 1.00 96.75 390 SER A N 1
ATOM 3069 C CA . SER A 1 390 ? 24.094 3.850 -14.342 1.00 96.75 390 SER A CA 1
ATOM 3070 C C . SER A 1 390 ? 25.574 3.458 -14.216 1.00 96.75 390 SER A C 1
ATOM 3072 O O . SER A 1 390 ? 25.892 2.264 -14.257 1.00 96.75 390 SER A O 1
ATOM 3074 N N . PRO A 1 391 ? 26.503 4.410 -14.010 1.00 96.06 391 PRO A N 1
ATOM 3075 C CA . PRO A 1 391 ? 27.809 4.104 -13.432 1.00 96.06 391 PRO A CA 1
ATOM 3076 C C . PRO A 1 391 ? 27.618 3.689 -11.963 1.00 96.06 391 PRO A C 1
ATOM 3078 O O . PRO A 1 391 ? 27.550 4.521 -11.061 1.00 96.06 391 PRO A O 1
ATOM 3081 N N . GLU A 1 392 ? 27.458 2.392 -11.716 1.00 94.88 392 GLU A N 1
ATOM 3082 C CA . GLU A 1 392 ? 27.321 1.828 -10.373 1.00 94.88 392 GLU A CA 1
ATOM 3083 C C . GLU A 1 392 ? 28.540 2.202 -9.511 1.00 94.88 392 GLU A C 1
ATOM 3085 O O . GLU A 1 392 ? 29.682 2.255 -9.974 1.00 94.88 392 GLU A O 1
ATOM 3090 N N . ALA A 1 393 ? 28.284 2.480 -8.231 1.00 95.38 393 ALA A N 1
ATOM 3091 C CA . ALA A 1 393 ? 29.249 3.003 -7.274 1.00 95.38 393 ALA A CA 1
ATOM 3092 C C . ALA A 1 393 ? 29.787 4.403 -7.640 1.00 95.38 393 ALA A C 1
ATOM 3094 O O . ALA A 1 393 ? 30.920 4.752 -7.279 1.00 95.38 393 ALA A O 1
ATOM 3095 N N . PHE A 1 394 ? 28.962 5.230 -8.298 1.00 98.12 394 PHE A N 1
ATOM 3096 C CA . PHE A 1 394 ? 29.258 6.624 -8.654 1.00 98.12 394 PHE A CA 1
ATOM 3097 C C . PHE A 1 394 ? 29.787 7.448 -7.471 1.00 98.12 394 PHE A C 1
ATOM 3099 O O . PHE A 1 394 ? 30.800 8.126 -7.617 1.00 98.12 394 PHE A O 1
ATOM 3106 N N . SER A 1 395 ? 29.188 7.327 -6.279 1.00 96.50 395 SER A N 1
ATOM 3107 C CA . SER A 1 395 ? 29.624 8.055 -5.066 1.00 96.50 395 SER A CA 1
ATOM 3108 C C . SER A 1 395 ? 31.085 7.800 -4.660 1.00 96.50 395 SER A C 1
ATOM 3110 O O . SER A 1 395 ? 31.674 8.592 -3.928 1.00 96.50 395 SER A O 1
ATOM 3112 N N . SER A 1 396 ? 31.676 6.700 -5.131 1.00 96.50 396 SER A N 1
ATOM 3113 C CA . SER A 1 396 ? 33.076 6.312 -4.897 1.00 96.50 396 SER A CA 1
ATOM 3114 C C . SER A 1 396 ? 33.946 6.355 -6.160 1.00 96.50 396 SER A C 1
ATOM 3116 O O . SER A 1 396 ? 35.100 5.927 -6.134 1.00 96.50 396 SER A O 1
ATOM 3118 N N . SER A 1 397 ? 33.393 6.838 -7.271 1.00 96.88 397 SER A N 1
ATOM 3119 C CA . SER A 1 397 ? 34.054 6.916 -8.571 1.00 96.88 397 SER A CA 1
ATOM 3120 C C . SER A 1 397 ? 34.525 8.341 -8.868 1.00 96.88 397 SER A C 1
ATOM 3122 O O . SER A 1 397 ? 34.031 9.311 -8.297 1.00 96.88 397 SER A O 1
ATOM 3124 N N . ASP A 1 398 ? 35.469 8.482 -9.800 1.00 96.56 398 ASP A N 1
ATOM 3125 C CA . ASP A 1 398 ? 35.814 9.791 -10.358 1.00 96.56 398 ASP A CA 1
ATOM 3126 C C . ASP A 1 398 ? 34.630 10.319 -11.192 1.00 96.56 398 ASP A C 1
ATOM 3128 O O . ASP A 1 398 ? 34.201 9.682 -12.162 1.00 96.56 398 ASP A O 1
ATOM 3132 N N . THR A 1 399 ? 34.084 11.475 -10.806 1.00 97.62 399 THR A N 1
ATOM 3133 C CA . THR A 1 399 ? 32.905 12.078 -11.446 1.00 97.62 399 THR A CA 1
ATOM 3134 C C . THR A 1 399 ? 33.141 12.408 -12.922 1.00 97.62 399 THR A C 1
ATOM 3136 O O . THR A 1 399 ? 32.234 12.216 -13.732 1.00 97.62 399 THR A O 1
ATOM 3139 N N . LEU A 1 400 ? 34.342 12.857 -13.305 1.00 97.81 400 LEU A N 1
ATOM 3140 C CA . LEU A 1 400 ? 34.669 13.191 -14.697 1.00 97.81 400 LEU A CA 1
ATOM 3141 C C . LEU A 1 400 ? 34.809 11.931 -15.554 1.00 97.81 400 LEU A C 1
ATOM 3143 O O . LEU A 1 400 ? 34.425 11.923 -16.726 1.00 97.81 400 LEU A O 1
ATOM 3147 N N . TYR A 1 401 ? 35.309 10.843 -14.972 1.00 97.69 401 TYR A N 1
ATOM 3148 C CA . TYR A 1 401 ? 35.306 9.546 -15.640 1.00 97.69 401 TYR A CA 1
ATOM 3149 C C . TYR A 1 401 ? 33.877 9.015 -15.846 1.00 97.69 401 TYR A C 1
ATOM 3151 O O . TYR A 1 401 ? 33.535 8.586 -16.950 1.00 97.69 401 TYR A O 1
ATOM 3159 N N . CYS A 1 402 ? 33.013 9.116 -14.833 1.00 98.19 402 CYS A N 1
ATOM 3160 C CA . CYS A 1 402 ? 31.600 8.744 -14.960 1.00 98.19 402 CYS A CA 1
ATOM 3161 C C . CYS A 1 402 ? 30.883 9.589 -16.022 1.00 98.19 402 CYS A C 1
ATOM 3163 O O . CYS A 1 402 ? 30.151 9.047 -16.848 1.00 98.19 402 CYS A O 1
ATOM 3165 N N . LEU A 1 403 ? 31.151 10.898 -16.058 1.00 98.25 403 LEU A N 1
ATOM 3166 C CA . LEU A 1 403 ? 30.662 11.801 -17.100 1.00 98.25 403 LEU A CA 1
ATOM 3167 C C . LEU A 1 403 ? 31.060 11.312 -18.498 1.00 98.25 403 LEU A C 1
ATOM 3169 O O . LEU A 1 403 ? 30.211 11.237 -19.382 1.00 98.25 403 LEU A O 1
ATOM 3173 N N . ARG A 1 404 ? 32.320 10.904 -18.694 1.00 98.25 404 ARG A N 1
ATOM 3174 C CA . ARG A 1 404 ? 32.806 10.359 -19.972 1.00 98.25 404 ARG A CA 1
ATOM 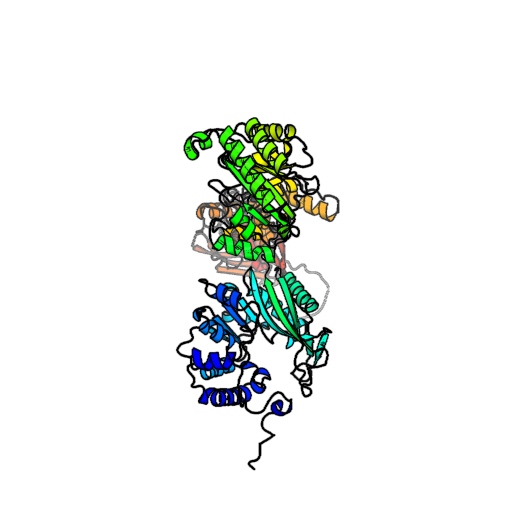3175 C C . ARG A 1 404 ? 32.071 9.075 -20.388 1.00 98.25 404 ARG A C 1
ATOM 3177 O O . ARG A 1 404 ? 31.784 8.916 -21.575 1.00 98.25 404 ARG A O 1
ATOM 3184 N N . LEU A 1 405 ? 31.774 8.167 -19.455 1.00 98.06 405 LEU A N 1
ATOM 3185 C CA . LEU A 1 405 ? 30.988 6.954 -19.740 1.00 98.06 405 LEU A CA 1
ATOM 3186 C C . LEU A 1 405 ? 29.559 7.309 -20.169 1.00 98.06 405 LEU A C 1
ATOM 3188 O O . LEU A 1 405 ? 29.065 6.812 -21.182 1.00 98.06 405 LEU A O 1
ATOM 3192 N N . CYS A 1 406 ? 28.925 8.213 -19.428 1.00 98.38 406 CYS A N 1
ATOM 3193 C CA . CYS A 1 406 ? 27.573 8.685 -19.697 1.00 98.38 406 CYS A CA 1
ATOM 3194 C C . CYS A 1 406 ? 27.468 9.448 -21.030 1.00 98.38 406 CYS A C 1
ATOM 3196 O O . CYS A 1 406 ? 26.503 9.255 -21.768 1.00 98.38 406 CYS A O 1
ATOM 3198 N N . GLU A 1 407 ? 28.475 10.248 -21.391 1.00 98.56 407 GLU A N 1
ATOM 3199 C CA . GLU A 1 407 ? 28.564 10.904 -22.702 1.00 98.56 407 GLU A CA 1
ATOM 3200 C C . GLU A 1 407 ? 28.637 9.892 -23.851 1.00 98.56 407 GLU A C 1
ATOM 3202 O O . GLU A 1 407 ? 27.958 10.047 -24.868 1.00 98.56 407 GLU A O 1
ATOM 3207 N N . ALA A 1 408 ? 29.414 8.818 -23.684 1.00 98.25 408 ALA A N 1
ATOM 3208 C CA . ALA A 1 408 ? 29.485 7.750 -24.677 1.00 98.25 408 ALA A CA 1
ATOM 3209 C C . ALA A 1 408 ? 28.138 7.032 -24.833 1.00 98.25 408 ALA A C 1
ATOM 3211 O O . ALA A 1 408 ? 27.659 6.867 -25.957 1.00 98.25 408 ALA A O 1
ATOM 3212 N N . ALA A 1 409 ? 27.494 6.668 -23.719 1.00 97.88 409 ALA A N 1
ATOM 3213 C CA . ALA A 1 409 ? 26.174 6.044 -23.734 1.00 97.88 409 ALA A CA 1
ATOM 3214 C C . ALA A 1 409 ? 25.130 6.939 -24.425 1.00 97.88 409 ALA A C 1
ATOM 3216 O O . ALA A 1 409 ? 24.413 6.478 -25.314 1.00 97.88 409 ALA A O 1
ATOM 3217 N N . LYS A 1 410 ? 25.094 8.235 -24.086 1.00 98.38 410 LYS A N 1
ATOM 3218 C CA . LYS A 1 410 ? 24.206 9.229 -24.707 1.00 98.38 410 LYS A CA 1
ATOM 3219 C C . LYS A 1 410 ? 24.449 9.351 -26.210 1.00 98.38 410 LYS A C 1
ATOM 3221 O O . LYS A 1 410 ? 23.498 9.294 -26.986 1.00 98.38 410 LYS A O 1
ATOM 3226 N N . SER A 1 411 ? 25.709 9.494 -26.617 1.00 98.31 411 SER A N 1
ATOM 3227 C CA . SER A 1 411 ? 26.099 9.649 -28.023 1.00 98.31 411 SER A CA 1
ATOM 3228 C C . SER A 1 411 ? 25.647 8.462 -28.877 1.00 98.31 411 SER A C 1
ATOM 3230 O O . SER A 1 411 ? 25.091 8.649 -29.953 1.00 98.31 411 SER A O 1
ATOM 3232 N N . ILE A 1 412 ? 25.800 7.236 -28.370 1.00 98.19 412 ILE A N 1
ATOM 3233 C CA . ILE A 1 412 ? 25.406 6.018 -29.091 1.00 98.19 412 ILE A CA 1
ATOM 3234 C C . ILE A 1 412 ? 23.885 5.854 -29.108 1.00 98.19 412 ILE A C 1
ATOM 3236 O O . ILE A 1 412 ? 23.310 5.516 -30.148 1.00 98.19 412 ILE A O 1
ATOM 3240 N N . TRP A 1 413 ? 23.228 6.082 -27.967 1.00 98.00 413 TRP A N 1
ATOM 3241 C CA . TRP A 1 413 ? 21.780 5.921 -27.837 1.00 98.00 413 TRP A CA 1
ATOM 3242 C C . TRP A 1 413 ? 20.993 6.942 -28.667 1.00 98.00 413 TRP A C 1
ATOM 3244 O O . TRP A 1 413 ? 19.903 6.625 -29.152 1.00 98.00 413 TRP A O 1
ATOM 3254 N N . GLU A 1 414 ? 21.556 8.136 -28.873 1.00 97.75 414 GLU A N 1
ATOM 3255 C CA . GLU A 1 414 ? 20.951 9.259 -29.602 1.00 97.75 414 GLU A CA 1
ATOM 3256 C C . GLU A 1 414 ? 19.564 9.637 -29.036 1.00 97.75 414 GLU A C 1
ATOM 3258 O O . GLU A 1 414 ? 18.550 9.502 -29.736 1.00 97.75 414 GLU A O 1
ATOM 3263 N N . PRO A 1 415 ? 19.465 10.037 -27.753 1.00 97.75 415 PRO A N 1
ATOM 3264 C CA . PRO A 1 415 ? 18.196 10.440 -27.158 1.00 97.75 415 PRO A CA 1
ATOM 3265 C C . PRO A 1 415 ? 17.618 11.689 -27.825 1.00 97.75 415 PRO A C 1
ATOM 3267 O O . PRO A 1 415 ? 18.296 12.424 -28.546 1.00 97.75 415 PRO A O 1
ATOM 3270 N N . THR A 1 416 ? 16.342 11.932 -27.553 1.00 97.69 416 THR A N 1
ATOM 3271 C CA . THR A 1 416 ? 15.599 13.101 -28.043 1.00 97.69 416 THR A CA 1
ATOM 3272 C C . THR A 1 416 ? 15.098 13.915 -26.857 1.00 97.69 416 THR A C 1
ATOM 3274 O O . THR A 1 416 ? 15.190 13.457 -25.723 1.00 97.69 416 THR A O 1
ATOM 3277 N N . VAL A 1 417 ? 14.568 15.112 -27.100 1.00 97.56 417 VAL A N 1
ATOM 3278 C CA . VAL A 1 417 ? 13.958 15.916 -26.027 1.00 97.56 417 VAL A CA 1
ATOM 3279 C C . VAL A 1 417 ? 12.681 15.238 -25.519 1.00 97.56 417 VAL A C 1
ATOM 3281 O O . VAL A 1 417 ? 12.378 15.274 -24.333 1.00 97.56 417 VAL A O 1
ATOM 3284 N N . GLU A 1 418 ? 11.946 14.570 -26.408 1.00 96.12 418 GLU A N 1
ATOM 3285 C CA . GLU A 1 418 ? 10.697 13.872 -26.096 1.00 96.12 418 GLU A CA 1
ATOM 3286 C C . GLU A 1 418 ? 10.929 12.558 -25.339 1.00 96.12 418 GLU A C 1
ATOM 3288 O O . GLU A 1 418 ? 10.094 12.143 -24.536 1.00 96.12 418 GLU A O 1
ATOM 3293 N N . VAL A 1 419 ? 12.054 11.895 -25.611 1.00 95.75 419 VAL A N 1
ATOM 3294 C CA . VAL A 1 419 ? 12.492 10.667 -24.936 1.00 95.75 419 VAL A CA 1
ATOM 3295 C C . VAL A 1 419 ? 13.951 10.860 -24.506 1.00 95.75 419 VAL A C 1
ATOM 3297 O O . VAL A 1 419 ? 14.863 10.430 -25.232 1.00 95.75 419 VAL A O 1
ATOM 3300 N N . PRO A 1 420 ? 14.179 11.563 -23.380 1.00 97.75 420 PRO A N 1
ATOM 3301 C CA . PRO A 1 420 ? 15.518 11.816 -22.872 1.00 97.75 420 PRO A CA 1
ATOM 3302 C C . PRO A 1 420 ? 16.119 10.533 -22.297 1.00 97.75 420 PRO A C 1
ATOM 3304 O O . PRO A 1 420 ? 15.414 9.732 -21.677 1.00 97.75 420 PRO A O 1
ATOM 3307 N N . ILE A 1 421 ? 17.431 10.350 -22.471 1.00 98.25 421 ILE A N 1
ATOM 3308 C CA . ILE A 1 421 ? 18.150 9.261 -21.797 1.00 98.25 421 ILE A CA 1
ATOM 3309 C C . ILE A 1 421 ? 18.148 9.527 -20.291 1.00 98.25 421 ILE A C 1
ATOM 3311 O O . ILE A 1 421 ? 18.318 10.671 -19.864 1.00 98.25 421 ILE A O 1
ATOM 3315 N N . ILE A 1 422 ? 17.988 8.484 -19.485 1.00 98.50 422 ILE A N 1
ATOM 3316 C CA . ILE A 1 422 ? 18.086 8.592 -18.029 1.00 98.50 422 ILE A CA 1
ATOM 3317 C C . ILE A 1 422 ? 19.518 8.239 -17.625 1.00 98.50 422 ILE A C 1
ATOM 3319 O O . ILE A 1 422 ? 20.022 7.169 -17.963 1.00 98.50 422 ILE A O 1
ATOM 3323 N N . LEU A 1 423 ? 20.198 9.143 -16.927 1.00 98.56 423 LEU A N 1
ATOM 3324 C CA . LEU A 1 423 ? 21.547 8.916 -16.407 1.00 98.56 423 LEU A CA 1
ATOM 3325 C C . LEU A 1 423 ? 21.459 8.896 -14.886 1.00 98.56 423 LEU A C 1
ATOM 3327 O O . LEU A 1 423 ? 21.292 9.943 -14.257 1.00 98.56 423 LEU A O 1
ATOM 3331 N N . THR A 1 424 ? 21.519 7.698 -14.309 1.00 98.19 424 THR A N 1
ATOM 3332 C CA . THR A 1 424 ? 21.345 7.497 -12.869 1.00 98.19 424 THR A CA 1
ATOM 3333 C C . THR A 1 424 ? 22.697 7.539 -12.172 1.00 98.19 424 THR A C 1
ATOM 3335 O O . THR A 1 424 ? 23.630 6.846 -12.567 1.00 98.19 424 THR A O 1
ATOM 3338 N N . LEU A 1 425 ? 22.815 8.350 -11.122 1.00 98.44 425 LEU A N 1
ATOM 3339 C CA . LEU A 1 425 ? 24.042 8.573 -10.361 1.00 98.44 425 LEU A CA 1
ATOM 3340 C C . LEU A 1 425 ? 23.943 7.876 -8.999 1.00 98.44 425 LEU A C 1
ATOM 3342 O O . LEU A 1 425 ? 23.516 8.498 -8.027 1.00 98.44 425 LEU A O 1
ATOM 3346 N N . PRO A 1 426 ? 24.281 6.584 -8.875 1.00 97.81 426 PRO A N 1
ATOM 3347 C CA . PRO A 1 426 ? 24.006 5.862 -7.647 1.00 97.81 426 PRO A CA 1
ATOM 3348 C C . PRO A 1 426 ? 25.023 6.144 -6.534 1.00 97.81 426 PRO A C 1
ATOM 3350 O O . PRO A 1 426 ? 26.232 5.954 -6.698 1.00 97.81 426 PRO A O 1
ATOM 3353 N N . ALA A 1 427 ? 24.537 6.472 -5.339 1.00 97.75 427 ALA A N 1
ATOM 3354 C CA . ALA A 1 427 ? 25.296 6.230 -4.117 1.00 97.75 427 ALA A CA 1
ATOM 3355 C C . ALA A 1 427 ? 25.065 4.780 -3.672 1.00 97.75 427 ALA A C 1
ATOM 3357 O O . ALA A 1 427 ? 24.391 4.535 -2.674 1.00 97.75 427 ALA A O 1
ATOM 3358 N N . THR A 1 428 ? 25.603 3.824 -4.448 1.00 97.31 428 THR A N 1
ATOM 3359 C CA . THR A 1 428 ? 25.469 2.370 -4.208 1.00 97.31 428 THR A CA 1
ATOM 3360 C C . THR A 1 428 ? 25.861 2.000 -2.785 1.00 97.31 428 THR A C 1
ATOM 3362 O O . THR A 1 428 ? 25.210 1.173 -2.159 1.00 97.31 428 THR A O 1
ATOM 3365 N N . VAL A 1 429 ? 26.909 2.649 -2.279 1.00 97.62 429 VAL A N 1
ATOM 3366 C CA . VAL A 1 429 ? 27.192 2.769 -0.853 1.00 97.62 429 VAL A CA 1
ATOM 3367 C C . VAL A 1 429 ? 27.250 4.258 -0.532 1.00 97.62 429 VAL A C 1
ATOM 3369 O O . VAL A 1 429 ? 27.856 5.046 -1.272 1.00 97.62 429 VAL A O 1
ATOM 3372 N N . GLU A 1 430 ? 26.628 4.661 0.568 1.00 97.75 430 GLU A N 1
ATOM 3373 C CA . GLU A 1 430 ? 26.736 6.029 1.068 1.00 97.75 430 GLU A CA 1
ATOM 3374 C C . GLU A 1 430 ? 28.139 6.251 1.667 1.00 97.75 430 GLU A C 1
ATOM 3376 O O . GLU A 1 430 ? 28.432 5.834 2.785 1.00 97.75 430 GLU A O 1
ATOM 3381 N N . MET A 1 431 ? 29.049 6.873 0.908 1.00 95.44 431 MET A N 1
ATOM 3382 C CA . MET A 1 431 ? 30.477 6.956 1.275 1.00 95.44 431 MET A CA 1
ATOM 3383 C C . MET A 1 431 ? 30.845 8.190 2.107 1.00 95.44 431 MET A C 1
ATOM 3385 O O . MET A 1 431 ? 31.819 8.165 2.859 1.00 95.44 431 MET A O 1
ATOM 3389 N N . SER A 1 432 ? 30.091 9.282 1.976 1.00 96.25 432 SER A N 1
ATOM 3390 C CA . SER A 1 432 ? 30.431 10.583 2.565 1.00 96.25 432 SER A CA 1
ATOM 3391 C C . SER A 1 432 ? 29.189 11.308 3.089 1.00 96.25 432 SER A C 1
ATOM 3393 O O . SER A 1 432 ? 28.116 10.721 3.207 1.00 96.25 432 SER A O 1
ATOM 3395 N N . THR A 1 433 ? 29.335 12.566 3.497 1.00 98.31 433 THR A N 1
ATOM 3396 C CA . THR A 1 433 ? 28.207 13.433 3.851 1.00 98.31 433 THR A CA 1
ATOM 3397 C C . THR A 1 433 ? 27.411 13.830 2.602 1.00 98.31 433 THR A C 1
ATOM 3399 O O . THR A 1 433 ? 27.981 13.923 1.512 1.00 98.31 433 THR A O 1
ATOM 3402 N N . PRO A 1 434 ? 26.101 14.103 2.736 1.00 98.50 434 PRO A N 1
ATOM 3403 C CA . PRO A 1 434 ? 25.213 14.299 1.589 1.00 98.50 434 PRO A CA 1
ATOM 3404 C C . PRO A 1 434 ? 25.574 15.519 0.726 1.00 98.50 434 PRO A C 1
ATOM 3406 O O . PRO A 1 434 ? 25.336 15.503 -0.476 1.00 98.50 434 PRO A O 1
ATOM 3409 N N . ASN A 1 435 ? 26.221 16.544 1.293 1.00 98.56 435 ASN A N 1
ATOM 3410 C CA . ASN A 1 435 ? 26.713 17.689 0.522 1.00 98.56 435 ASN A CA 1
ATOM 3411 C C . ASN A 1 435 ? 27.825 17.306 -0.472 1.00 98.56 435 ASN A C 1
ATOM 3413 O O . ASN A 1 435 ? 27.863 17.855 -1.560 1.00 98.56 435 ASN A O 1
ATOM 3417 N N . VAL A 1 436 ? 28.693 16.341 -0.137 1.00 98.50 436 VAL A N 1
ATOM 3418 C CA . VAL A 1 436 ? 29.755 15.891 -1.056 1.00 98.50 436 VAL A CA 1
ATOM 3419 C C . VAL A 1 436 ? 29.148 15.165 -2.253 1.00 98.50 436 VAL A C 1
ATOM 3421 O O . VAL A 1 436 ? 29.582 15.364 -3.381 1.00 98.50 436 VAL A O 1
ATOM 3424 N N . TYR A 1 437 ? 28.118 14.350 -2.015 1.00 98.62 437 TYR A N 1
ATOM 3425 C CA . TYR A 1 437 ? 27.375 13.712 -3.099 1.00 98.62 437 TYR A CA 1
ATOM 3426 C C . TYR A 1 437 ? 26.649 14.750 -3.967 1.00 98.62 437 TYR A C 1
ATOM 3428 O O . TYR A 1 437 ? 26.713 14.670 -5.189 1.00 98.62 437 TYR A O 1
ATOM 3436 N N . ALA A 1 438 ? 26.030 15.765 -3.357 1.00 98.81 438 ALA A N 1
ATOM 3437 C CA . ALA A 1 438 ? 25.397 16.858 -4.092 1.00 98.81 438 ALA A CA 1
ATOM 3438 C C . ALA A 1 438 ? 26.395 17.638 -4.968 1.00 98.81 438 ALA A C 1
ATOM 3440 O O . ALA A 1 438 ? 26.084 17.891 -6.126 1.00 98.81 438 ALA A O 1
ATOM 3441 N N . ASP A 1 439 ? 27.611 17.916 -4.481 1.00 98.75 439 ASP A N 1
ATOM 3442 C CA . ASP A 1 439 ? 28.673 18.545 -5.284 1.00 98.75 439 ASP A CA 1
ATOM 3443 C C . ASP A 1 439 ? 29.043 17.681 -6.511 1.00 98.75 439 ASP A C 1
ATOM 3445 O O . ASP A 1 439 ? 29.254 18.198 -7.610 1.00 98.75 439 ASP A O 1
ATOM 3449 N N . GLN A 1 440 ? 29.095 16.348 -6.359 1.00 98.56 440 GLN A N 1
ATOM 3450 C CA . GLN A 1 440 ? 29.331 15.427 -7.482 1.00 98.56 440 GLN A CA 1
ATOM 3451 C C . GLN A 1 440 ? 28.176 15.445 -8.491 1.00 98.56 440 GLN A C 1
ATOM 3453 O O . GLN A 1 440 ? 28.420 15.402 -9.700 1.00 98.56 440 GLN A O 1
ATOM 3458 N N . VAL A 1 441 ? 26.932 15.501 -8.008 1.00 98.75 441 VAL A N 1
ATOM 3459 C CA . VAL A 1 441 ? 25.733 15.616 -8.850 1.00 98.75 441 VAL A CA 1
ATOM 3460 C C . VAL A 1 441 ? 25.735 16.945 -9.601 1.00 98.75 441 VAL A C 1
ATOM 3462 O O . VAL A 1 441 ? 25.525 16.932 -10.810 1.00 98.75 441 VAL A O 1
ATOM 3465 N N . GLU A 1 442 ? 26.031 18.066 -8.938 1.00 98.81 442 GLU A N 1
ATOM 3466 C CA . GLU A 1 442 ? 26.087 19.394 -9.563 1.00 98.81 442 GLU A CA 1
ATOM 3467 C C . GLU A 1 442 ? 27.168 19.438 -10.643 1.00 98.81 442 GLU A C 1
ATOM 3469 O O . GLU A 1 442 ? 26.910 19.862 -11.773 1.00 98.81 442 GLU A O 1
ATOM 3474 N N . LEU A 1 443 ? 28.366 18.928 -10.337 1.00 98.69 443 LEU A N 1
ATOM 3475 C CA . LEU A 1 443 ? 29.457 18.835 -11.304 1.00 98.69 443 LEU A CA 1
ATOM 3476 C C . LEU A 1 443 ? 29.042 18.013 -12.529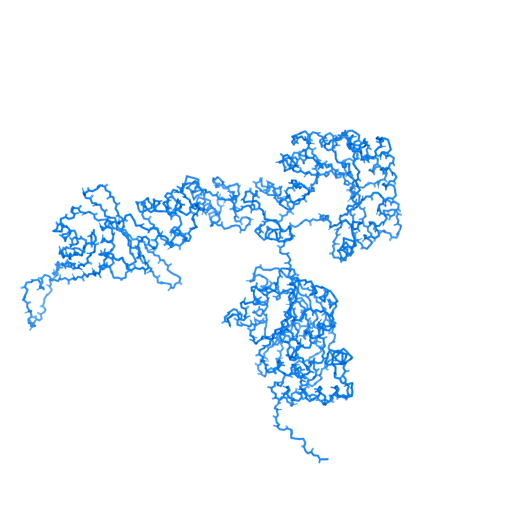 1.00 98.69 443 LEU A C 1
ATOM 3478 O O . LEU A 1 443 ? 29.288 18.432 -13.659 1.00 98.69 443 LEU A O 1
ATOM 3482 N N . PHE A 1 444 ? 28.399 16.862 -12.329 1.00 98.69 444 PHE A N 1
ATOM 3483 C CA . PHE A 1 444 ? 27.914 16.032 -13.430 1.00 98.69 444 PHE A CA 1
ATOM 3484 C C . PHE A 1 444 ? 26.825 16.752 -14.242 1.00 98.69 444 PHE A C 1
ATOM 3486 O O . PHE A 1 444 ? 26.933 16.863 -15.465 1.00 98.69 444 PHE A O 1
ATOM 3493 N N . ALA A 1 445 ? 25.795 17.269 -13.569 1.00 98.12 445 ALA A N 1
ATOM 3494 C CA . ALA A 1 445 ? 24.613 17.864 -14.186 1.00 98.12 445 ALA A CA 1
ATOM 3495 C C . ALA A 1 445 ? 24.930 19.150 -14.962 1.00 98.12 445 ALA A C 1
ATOM 3497 O O . ALA A 1 445 ? 24.290 19.416 -15.979 1.00 98.12 445 ALA A O 1
ATOM 3498 N N . THR A 1 446 ? 25.921 19.925 -14.517 1.00 97.94 446 THR A N 1
ATOM 3499 C CA . THR A 1 446 ? 26.378 21.142 -15.208 1.00 97.94 446 THR A CA 1
ATOM 3500 C C . THR A 1 446 ? 27.381 20.867 -16.329 1.00 97.94 446 THR A C 1
ATOM 3502 O O . THR A 1 446 ? 27.565 21.723 -17.194 1.00 97.94 446 THR A O 1
ATOM 3505 N N . SER A 1 447 ? 28.011 19.687 -16.347 1.00 98.38 447 SER A N 1
ATOM 3506 C CA . SER A 1 447 ? 29.047 19.339 -17.330 1.00 98.38 447 SER A CA 1
ATOM 3507 C C . SER A 1 447 ? 28.554 18.453 -18.477 1.00 98.38 447 SER A C 1
ATOM 3509 O O . SER A 1 447 ? 29.190 18.431 -19.531 1.00 98.38 447 SER A O 1
ATOM 3511 N N . ILE A 1 448 ? 27.454 17.713 -18.302 1.00 98.12 448 ILE A N 1
ATOM 3512 C CA . ILE A 1 448 ? 26.881 16.872 -19.362 1.00 98.12 448 ILE A CA 1
ATOM 3513 C C . ILE A 1 448 ? 26.342 17.739 -20.512 1.00 98.12 448 ILE A C 1
ATOM 3515 O O . ILE A 1 448 ? 25.564 18.671 -20.306 1.00 98.12 448 ILE A O 1
ATOM 3519 N N . SER A 1 449 ? 26.764 17.442 -21.741 1.00 98.00 449 SER A N 1
ATOM 3520 C CA . SER A 1 449 ? 26.306 18.156 -22.940 1.00 98.00 449 SER A CA 1
ATOM 3521 C C . SER A 1 449 ? 24.870 17.771 -23.326 1.00 98.00 449 SER A C 1
ATOM 3523 O O . SER A 1 449 ? 24.355 16.756 -22.854 1.00 98.00 449 SER A O 1
ATOM 3525 N N . ASP A 1 450 ? 24.221 18.549 -24.201 1.00 97.44 450 ASP A N 1
ATOM 3526 C CA . ASP A 1 450 ? 22.823 18.338 -24.630 1.00 97.44 450 ASP A CA 1
ATOM 3527 C C . ASP A 1 450 ? 21.876 18.066 -23.442 1.00 97.44 450 ASP A C 1
ATOM 3529 O O . ASP A 1 450 ? 21.128 17.082 -23.425 1.00 97.44 450 ASP A O 1
ATOM 3533 N N . ARG A 1 451 ? 21.973 18.900 -22.397 1.00 97.38 451 ARG A N 1
ATOM 3534 C CA . ARG A 1 451 ? 21.324 18.692 -21.093 1.00 97.38 451 ARG A CA 1
ATOM 3535 C C . ARG A 1 451 ? 19.811 18.492 -21.200 1.00 97.38 451 ARG A C 1
ATOM 3537 O O . ARG A 1 451 ? 19.247 17.767 -20.386 1.00 97.38 451 ARG A O 1
ATOM 3544 N N . GLU A 1 452 ? 19.170 19.085 -22.202 1.00 97.50 452 GLU A N 1
ATOM 3545 C CA . GLU A 1 452 ? 17.741 18.959 -22.505 1.00 97.50 452 GLU A CA 1
ATOM 3546 C C . GLU A 1 452 ? 17.316 17.566 -23.005 1.00 97.50 452 GLU A C 1
ATOM 3548 O O . GLU A 1 452 ? 16.126 17.263 -23.033 1.00 97.50 452 GLU A O 1
ATOM 3553 N N . LYS A 1 453 ? 18.270 16.714 -23.402 1.00 98.44 453 LYS A N 1
ATOM 3554 C CA . LYS A 1 453 ? 18.039 15.320 -23.828 1.00 98.44 453 LYS A CA 1
ATOM 3555 C C . LYS A 1 453 ? 18.413 14.306 -22.744 1.00 98.44 453 LYS A C 1
ATOM 3557 O O . LYS A 1 453 ? 18.478 13.107 -23.023 1.00 98.44 453 LYS A O 1
ATOM 3562 N N . VAL A 1 454 ? 18.711 14.777 -21.535 1.00 98.50 454 VAL A N 1
ATOM 3563 C CA . VAL A 1 454 ? 19.171 13.971 -20.403 1.00 98.50 454 VAL A CA 1
ATOM 3564 C C . VAL A 1 454 ? 18.248 14.207 -19.216 1.00 98.50 454 VAL A C 1
ATOM 3566 O O . VAL A 1 454 ? 17.996 15.348 -18.856 1.00 98.50 454 VAL A O 1
ATOM 3569 N N . CYS A 1 455 ? 17.799 13.134 -18.576 1.00 98.44 455 CYS A N 1
ATOM 3570 C CA . CYS A 1 455 ? 17.194 13.170 -17.251 1.00 98.44 455 CYS A CA 1
ATOM 3571 C C . CYS A 1 455 ? 18.232 12.669 -16.242 1.00 98.44 455 CYS A C 1
ATOM 3573 O O . CYS A 1 455 ? 18.625 11.500 -16.278 1.00 98.44 455 CYS A O 1
ATOM 3575 N N . VAL A 1 456 ? 18.706 13.549 -15.359 1.00 98.69 456 VAL A N 1
ATOM 3576 C CA . VAL A 1 456 ? 19.628 13.145 -14.285 1.00 98.69 456 VAL A CA 1
ATOM 3577 C C . VAL A 1 456 ? 18.814 12.527 -13.150 1.00 98.69 456 VAL A C 1
ATOM 3579 O O . VAL A 1 456 ? 17.945 13.187 -12.575 1.00 98.69 456 VAL A O 1
ATOM 3582 N N . SER A 1 457 ? 19.101 11.264 -12.839 1.00 98.62 457 SER A N 1
ATOM 3583 C CA . SER A 1 457 ? 18.406 10.470 -11.824 1.00 98.62 457 SER A CA 1
ATOM 3584 C C . SER A 1 457 ? 19.326 10.168 -10.639 1.00 98.62 457 SER A C 1
ATOM 3586 O O . SER A 1 457 ? 20.521 9.937 -10.813 1.00 98.62 457 SER A O 1
ATOM 3588 N N . LEU A 1 458 ? 18.786 10.163 -9.424 1.00 98.69 458 LEU A N 1
ATOM 3589 C CA . LEU A 1 458 ? 19.504 9.811 -8.198 1.00 98.69 458 LEU A CA 1
ATOM 3590 C C . LEU A 1 458 ? 19.062 8.435 -7.713 1.00 98.69 458 LEU A C 1
ATOM 3592 O O . LEU A 1 458 ? 17.870 8.151 -7.686 1.00 98.69 458 LEU A O 1
ATOM 3596 N N . HIS A 1 459 ? 20.008 7.617 -7.261 1.00 98.38 459 HIS A N 1
ATOM 3597 C CA . HIS A 1 459 ? 19.723 6.333 -6.618 1.00 98.38 459 HIS A CA 1
ATOM 3598 C C . HIS A 1 459 ? 20.611 6.204 -5.382 1.00 98.38 459 HIS A C 1
ATOM 3600 O O . HIS A 1 459 ? 21.786 5.853 -5.468 1.00 98.38 459 HIS A O 1
ATOM 3606 N N . VAL A 1 460 ? 20.090 6.580 -4.222 1.00 97.94 460 VAL A N 1
ATOM 3607 C CA . VAL A 1 460 ? 20.901 6.755 -3.011 1.00 97.94 460 VAL A CA 1
ATOM 3608 C C . VAL A 1 460 ? 20.530 5.728 -1.944 1.00 97.94 460 VAL A C 1
ATOM 3610 O O . VAL A 1 460 ? 19.372 5.632 -1.537 1.00 97.94 460 VAL A O 1
ATOM 3613 N N . HIS A 1 461 ? 21.526 4.970 -1.477 1.00 98.62 461 HIS A N 1
ATOM 3614 C CA . HIS A 1 461 ? 21.397 4.097 -0.310 1.00 98.62 461 HIS A CA 1
ATOM 3615 C C . HIS A 1 461 ? 21.667 4.853 0.995 1.00 98.62 461 HIS A C 1
ATOM 3617 O O . HIS A 1 461 ? 22.162 5.980 0.993 1.00 98.62 461 HIS A O 1
ATOM 3623 N N . ASN A 1 462 ? 21.328 4.219 2.118 1.00 98.44 462 ASN A N 1
ATOM 3624 C CA . ASN A 1 462 ? 21.258 4.853 3.434 1.00 98.44 462 ASN A CA 1
ATOM 3625 C C . ASN A 1 462 ? 22.330 4.379 4.435 1.00 98.44 462 ASN A C 1
ATOM 3627 O O . ASN A 1 462 ? 22.094 4.393 5.644 1.00 98.44 462 ASN A O 1
ATOM 3631 N N . ASP A 1 463 ? 23.499 3.926 3.968 1.00 98.50 463 ASP A N 1
ATOM 3632 C CA . ASP A 1 463 ? 24.529 3.298 4.817 1.00 98.50 463 ASP A CA 1
ATOM 3633 C C . ASP A 1 463 ? 25.040 4.202 5.963 1.00 98.50 463 ASP A C 1
ATOM 3635 O O . ASP A 1 463 ? 25.492 3.703 6.996 1.00 98.50 463 ASP A O 1
ATOM 3639 N N . ARG A 1 464 ? 24.951 5.530 5.822 1.00 98.06 464 ARG A N 1
ATOM 3640 C CA . ARG A 1 464 ? 25.319 6.539 6.836 1.00 98.06 464 ARG A CA 1
ATOM 3641 C C . ARG A 1 464 ? 24.097 7.284 7.387 1.00 98.06 464 ARG A C 1
ATOM 3643 O O . ARG A 1 464 ? 24.257 8.260 8.125 1.00 98.06 464 ARG A O 1
ATOM 3650 N N . GLY A 1 465 ? 22.889 6.820 7.070 1.00 97.69 465 GLY A N 1
ATOM 3651 C CA . GLY A 1 465 ? 21.628 7.373 7.556 1.00 97.69 465 GLY A CA 1
ATOM 3652 C C . GLY A 1 465 ? 21.254 8.725 6.947 1.00 97.69 465 GLY A C 1
ATOM 3653 O O . GLY A 1 465 ? 20.484 9.457 7.571 1.00 97.69 465 GLY A O 1
ATOM 3654 N N . CYS A 1 466 ? 21.825 9.099 5.796 1.00 98.12 466 CYS A N 1
ATOM 3655 C CA . CYS A 1 466 ? 21.624 10.414 5.181 1.00 98.12 466 CYS A CA 1
ATOM 3656 C C . CYS A 1 466 ? 21.030 10.355 3.757 1.00 98.12 466 CYS A C 1
ATOM 3658 O O . CYS A 1 466 ? 21.006 11.389 3.088 1.00 98.12 466 CYS A O 1
ATOM 3660 N N . ALA A 1 467 ? 20.458 9.223 3.319 1.00 98.56 467 ALA A N 1
ATOM 3661 C CA . ALA A 1 467 ? 19.934 9.058 1.955 1.00 98.56 467 ALA A CA 1
ATOM 3662 C C . ALA A 1 467 ? 18.890 10.117 1.565 1.00 98.56 467 ALA A C 1
ATOM 3664 O O . ALA A 1 467 ? 18.951 10.682 0.477 1.00 98.56 467 ALA A O 1
ATOM 3665 N N . VAL A 1 468 ? 17.957 10.437 2.472 1.00 98.69 468 VAL A N 1
ATOM 3666 C CA . VAL A 1 468 ? 16.939 11.484 2.250 1.00 98.69 468 VAL A CA 1
ATOM 3667 C C . VAL A 1 468 ? 17.603 12.840 2.000 1.00 98.69 468 VAL A C 1
ATOM 3669 O O . VAL A 1 468 ? 17.277 13.514 1.030 1.00 98.69 468 VAL A O 1
ATOM 3672 N N . ALA A 1 469 ? 18.591 13.206 2.821 1.00 98.75 469 ALA A N 1
ATOM 3673 C CA . ALA A 1 469 ? 19.317 14.461 2.658 1.00 98.75 469 ALA A CA 1
ATOM 3674 C C . ALA A 1 469 ? 20.161 14.478 1.371 1.00 98.75 469 ALA A C 1
ATOM 3676 O O . ALA A 1 469 ? 20.250 15.512 0.713 1.00 98.75 469 ALA A O 1
ATOM 3677 N N . ALA A 1 470 ? 20.771 13.348 0.998 1.00 98.69 470 ALA A N 1
ATOM 3678 C CA . ALA A 1 470 ? 21.530 13.213 -0.244 1.00 98.69 470 ALA A CA 1
ATOM 3679 C C . ALA A 1 470 ? 20.632 13.372 -1.481 1.00 98.69 470 ALA A C 1
ATOM 3681 O O . ALA A 1 470 ? 21.029 14.044 -2.430 1.00 98.69 470 ALA A O 1
ATOM 3682 N N . ALA A 1 471 ? 19.419 12.812 -1.454 1.00 98.69 471 ALA A N 1
ATOM 3683 C CA . ALA A 1 471 ? 18.438 12.975 -2.523 1.00 98.69 471 ALA A CA 1
ATOM 3684 C C . ALA A 1 471 ? 17.953 14.429 -2.642 1.00 98.69 471 ALA A C 1
ATOM 3686 O O . ALA A 1 471 ? 18.025 14.997 -3.728 1.00 98.69 471 ALA A O 1
ATOM 3687 N N . GLU A 1 472 ? 17.530 15.061 -1.542 1.00 98.69 472 GLU A N 1
ATOM 3688 C CA . GLU A 1 472 ? 17.055 16.456 -1.561 1.00 98.69 472 GLU A CA 1
ATOM 3689 C C . GLU A 1 472 ? 18.144 17.430 -2.040 1.00 98.69 472 GLU A C 1
ATOM 3691 O O . GLU A 1 472 ? 17.888 18.293 -2.883 1.00 98.69 472 GLU A O 1
ATOM 3696 N N . LEU A 1 473 ? 19.380 17.278 -1.545 1.00 98.81 473 LEU A N 1
ATOM 3697 C CA . LEU A 1 473 ? 20.516 18.092 -1.989 1.00 98.81 473 LEU A CA 1
ATOM 3698 C C . LEU A 1 473 ? 20.916 17.787 -3.435 1.00 98.81 473 LEU A C 1
ATOM 3700 O O . LEU A 1 473 ? 21.221 18.716 -4.176 1.00 98.81 473 LEU A O 1
ATOM 3704 N N . GLY A 1 474 ? 20.857 16.528 -3.870 1.00 98.62 474 GLY A N 1
ATOM 3705 C CA . GLY A 1 474 ? 21.098 16.156 -5.265 1.00 98.62 474 GLY A CA 1
ATOM 3706 C C . GLY A 1 474 ? 20.053 16.735 -6.229 1.00 98.62 474 GLY A C 1
ATOM 3707 O O . GLY A 1 474 ? 20.396 17.161 -7.330 1.00 98.62 474 GLY A O 1
ATOM 3708 N N . GLN A 1 475 ? 18.783 16.816 -5.820 1.00 98.19 475 GLN A N 1
ATOM 3709 C CA . GLN A 1 475 ? 17.745 17.490 -6.608 1.00 98.19 475 GLN A CA 1
ATOM 3710 C C . GLN A 1 475 ? 18.013 18.995 -6.699 1.00 98.19 475 GLN A C 1
ATOM 3712 O O . GLN A 1 475 ? 17.960 19.565 -7.788 1.00 98.19 475 GLN A O 1
ATOM 3717 N N . MET A 1 476 ? 18.390 19.638 -5.587 1.00 98.06 476 MET A N 1
ATOM 3718 C CA . MET A 1 476 ? 18.821 21.044 -5.599 1.00 98.06 476 MET A CA 1
ATOM 3719 C C . MET A 1 476 ? 20.069 21.280 -6.469 1.00 98.06 476 MET A C 1
ATOM 3721 O O . MET A 1 476 ? 20.199 22.349 -7.059 1.00 98.06 476 MET A O 1
ATOM 3725 N N . ALA A 1 477 ? 20.942 20.278 -6.593 1.00 98.56 477 ALA A N 1
ATOM 3726 C CA . ALA A 1 477 ? 22.119 20.274 -7.461 1.00 98.56 477 ALA A CA 1
ATOM 3727 C C . ALA A 1 477 ? 21.803 20.056 -8.960 1.00 98.56 477 ALA A C 1
ATOM 3729 O O . ALA A 1 477 ? 22.711 20.084 -9.791 1.00 98.56 477 ALA A O 1
ATOM 3730 N N . GLY A 1 478 ? 20.532 19.861 -9.334 1.00 97.75 478 GLY A N 1
ATOM 3731 C CA . GLY A 1 478 ? 20.092 19.797 -10.733 1.00 97.75 478 GLY A CA 1
ATOM 3732 C C . GLY A 1 478 ? 19.670 18.414 -11.231 1.00 97.75 478 GLY A C 1
ATOM 3733 O O . GLY A 1 478 ? 19.531 18.232 -12.445 1.00 97.75 478 GLY A O 1
ATOM 3734 N N . ALA A 1 479 ? 19.465 17.445 -10.333 1.00 98.44 479 ALA A N 1
ATOM 3735 C CA . ALA A 1 479 ? 18.795 16.192 -10.671 1.00 98.44 479 ALA A CA 1
ATOM 3736 C C . ALA A 1 479 ? 17.268 16.355 -10.753 1.00 98.44 479 ALA A C 1
ATOM 3738 O O . ALA A 1 479 ? 16.667 17.133 -10.017 1.00 98.44 479 ALA A O 1
ATOM 3739 N N . GLU A 1 480 ? 16.634 15.590 -11.639 1.00 97.44 480 GLU A N 1
ATOM 3740 C CA . GLU A 1 480 ? 15.198 15.699 -11.952 1.00 97.44 480 GLU A CA 1
ATOM 3741 C C . GLU A 1 480 ? 14.398 14.484 -11.480 1.00 97.44 480 GLU A C 1
ATOM 3743 O O . GLU A 1 480 ? 13.175 14.548 -11.362 1.00 97.44 480 GLU A O 1
ATOM 3748 N N . ARG A 1 481 ? 15.082 13.372 -11.207 1.00 97.69 481 ARG A N 1
ATOM 3749 C CA . ARG A 1 481 ? 14.470 12.082 -10.899 1.00 97.69 481 ARG A CA 1
ATOM 3750 C C . ARG A 1 481 ? 15.148 11.433 -9.699 1.00 97.69 481 ARG A C 1
ATOM 3752 O O . ARG A 1 481 ? 16.347 11.602 -9.494 1.00 97.69 481 ARG A O 1
ATOM 3759 N N . VAL A 1 482 ? 14.380 10.691 -8.904 1.00 98.06 482 VAL A N 1
ATOM 3760 C CA . VAL A 1 482 ? 14.882 9.941 -7.746 1.00 98.06 482 VAL A CA 1
ATOM 3761 C C . VAL A 1 482 ? 14.290 8.538 -7.759 1.00 98.06 482 VAL A C 1
ATOM 3763 O O . VAL A 1 482 ? 13.083 8.365 -7.915 1.00 98.06 482 VAL A O 1
ATOM 3766 N N . GLU A 1 483 ? 15.150 7.547 -7.581 1.00 97.56 483 GLU A N 1
ATOM 3767 C CA . GLU A 1 483 ? 14.816 6.143 -7.377 1.00 97.56 483 GLU A CA 1
ATOM 3768 C C . GLU A 1 483 ? 14.899 5.817 -5.886 1.00 97.56 483 GLU A C 1
ATOM 3770 O O . GLU A 1 483 ? 15.807 6.271 -5.186 1.00 97.56 483 GLU A O 1
ATOM 3775 N N . GLY A 1 484 ? 13.957 5.019 -5.389 1.00 97.00 484 GLY A N 1
ATOM 3776 C CA . GLY A 1 484 ? 13.914 4.637 -3.985 1.00 97.00 484 GLY A CA 1
ATOM 3777 C C . GLY A 1 484 ? 12.848 3.590 -3.703 1.00 97.00 484 GLY A C 1
ATOM 3778 O O . GLY A 1 484 ? 12.284 2.989 -4.616 1.00 97.00 484 GLY A O 1
ATOM 3779 N N . CYS A 1 485 ? 12.548 3.378 -2.426 1.00 96.38 485 CYS A N 1
ATOM 3780 C CA . CYS A 1 485 ? 11.491 2.466 -1.999 1.00 96.38 485 CYS A CA 1
ATOM 3781 C C . CYS A 1 485 ? 10.554 3.139 -0.997 1.00 96.38 485 CYS A C 1
ATOM 3783 O O . CYS A 1 485 ? 10.954 4.028 -0.243 1.00 96.38 485 CYS A O 1
ATOM 3785 N N . LEU A 1 486 ? 9.304 2.674 -0.946 1.00 95.25 486 LEU A N 1
ATOM 3786 C CA . LEU A 1 486 ? 8.388 3.047 0.129 1.00 95.25 486 LEU A CA 1
ATOM 3787 C C . LEU A 1 486 ? 8.991 2.625 1.475 1.00 95.25 486 LEU A C 1
ATOM 3789 O O . LEU A 1 486 ? 9.408 1.477 1.636 1.00 95.25 486 LEU A O 1
ATOM 3793 N N . PHE A 1 487 ? 9.056 3.562 2.421 1.00 96.25 487 PHE A N 1
ATOM 3794 C CA . PHE A 1 487 ? 9.620 3.367 3.761 1.00 96.25 487 PHE A CA 1
ATOM 3795 C C . PHE A 1 487 ? 11.090 2.927 3.781 1.00 96.25 487 PHE A C 1
ATOM 3797 O O . PHE A 1 487 ? 11.550 2.349 4.766 1.00 96.25 487 PHE A O 1
ATOM 3804 N N . GLY A 1 488 ? 11.832 3.216 2.708 1.00 96.31 488 GLY A N 1
ATOM 3805 C CA . GLY A 1 488 ? 13.279 3.016 2.647 1.00 96.31 488 GLY A CA 1
ATOM 3806 C C . GLY A 1 488 ? 13.713 1.551 2.651 1.00 96.31 488 GLY A C 1
ATOM 3807 O O . GLY A 1 488 ? 14.790 1.242 3.146 1.00 96.31 488 GLY A O 1
ATOM 3808 N N . ASN A 1 489 ? 12.895 0.630 2.130 1.00 95.94 489 ASN A N 1
ATOM 3809 C CA . ASN A 1 489 ? 13.340 -0.750 1.914 1.00 95.94 489 ASN A CA 1
ATOM 3810 C C . ASN A 1 489 ? 14.511 -0.817 0.904 1.00 95.94 489 ASN A C 1
ATOM 3812 O O . ASN A 1 489 ? 14.714 0.101 0.108 1.00 95.94 489 ASN A O 1
ATOM 3816 N N . GLY A 1 490 ? 15.283 -1.902 0.917 1.00 93.88 490 GLY A N 1
ATOM 3817 C CA . GLY A 1 490 ? 16.382 -2.136 -0.024 1.00 93.88 490 GLY A CA 1
ATOM 3818 C C . GLY A 1 490 ? 17.591 -2.800 0.627 1.00 93.88 490 GLY A C 1
ATOM 3819 O O . GLY A 1 490 ? 17.553 -3.195 1.789 1.00 93.88 490 GLY A O 1
ATOM 3820 N N . GLU A 1 491 ? 18.683 -2.901 -0.125 1.00 94.06 491 GLU A N 1
ATOM 3821 C CA . GLU A 1 491 ? 19.931 -3.509 0.345 1.00 94.06 491 GLU A CA 1
ATOM 3822 C C . GLU A 1 491 ? 20.480 -2.836 1.618 1.00 94.06 491 GLU A C 1
ATOM 3824 O O . GLU A 1 491 ? 20.568 -1.608 1.708 1.00 94.06 491 GLU A O 1
ATOM 3829 N N . ARG A 1 492 ? 20.939 -3.654 2.578 1.00 97.38 492 ARG A N 1
ATOM 3830 C CA . ARG A 1 492 ? 21.619 -3.247 3.827 1.00 97.38 492 ARG A CA 1
ATOM 3831 C C . ARG A 1 492 ? 20.803 -2.276 4.695 1.00 97.38 492 ARG A C 1
ATOM 3833 O O . ARG A 1 492 ? 19.981 -2.713 5.492 1.00 97.38 492 ARG A O 1
ATOM 3840 N N . ALA A 1 493 ? 21.094 -0.978 4.597 1.00 96.81 493 ALA A N 1
ATOM 3841 C CA . ALA A 1 493 ? 20.416 0.094 5.324 1.00 96.81 493 ALA A CA 1
ATOM 3842 C C . ALA A 1 493 ? 19.208 0.658 4.556 1.00 96.81 493 ALA A C 1
ATOM 3844 O O . ALA A 1 493 ? 18.521 1.539 5.077 1.00 96.81 493 ALA A O 1
ATOM 3845 N N . GLY A 1 494 ? 18.963 0.151 3.344 1.00 97.50 494 GLY A N 1
ATOM 3846 C CA . GLY A 1 494 ? 17.839 0.524 2.502 1.00 97.50 494 GLY A CA 1
ATOM 3847 C C . GLY A 1 494 ? 18.177 1.546 1.422 1.00 97.50 494 GLY A C 1
ATOM 3848 O O . GLY A 1 494 ? 19.245 2.168 1.430 1.00 97.50 494 GLY A O 1
ATOM 3849 N N . ASN A 1 495 ? 17.241 1.709 0.489 1.00 98.31 495 ASN A N 1
ATOM 3850 C CA . ASN A 1 495 ? 17.203 2.843 -0.430 1.00 98.31 495 ASN A CA 1
ATOM 3851 C C . ASN A 1 495 ? 16.662 4.089 0.285 1.00 98.31 495 ASN A C 1
ATOM 3853 O O . ASN A 1 495 ? 16.137 4.011 1.399 1.00 98.31 495 ASN A O 1
ATOM 3857 N N . VAL A 1 496 ? 16.725 5.248 -0.369 1.00 98.56 496 VAL A N 1
ATOM 3858 C CA . VAL A 1 496 ? 16.003 6.431 0.110 1.00 98.56 496 VAL A CA 1
ATOM 3859 C C . VAL A 1 496 ? 14.502 6.162 0.232 1.00 98.56 496 VAL A C 1
ATOM 3861 O O . VAL A 1 496 ? 13.884 5.513 -0.616 1.00 98.56 496 VAL A O 1
ATOM 3864 N N . ASP A 1 497 ? 13.922 6.670 1.317 1.00 98.25 497 ASP A N 1
ATOM 3865 C CA . ASP A 1 497 ? 12.499 6.553 1.601 1.00 98.25 497 ASP A CA 1
ATOM 3866 C C . ASP A 1 497 ? 11.684 7.545 0.762 1.00 98.25 497 ASP A C 1
ATOM 3868 O O . ASP A 1 497 ? 11.673 8.753 1.023 1.00 98.25 497 ASP A O 1
ATOM 3872 N N . LEU A 1 498 ? 10.957 7.012 -0.221 1.00 97.88 498 LEU A N 1
ATOM 3873 C CA . LEU A 1 498 ? 10.116 7.800 -1.120 1.00 97.88 498 LEU A CA 1
ATOM 3874 C C . LEU A 1 498 ? 8.917 8.449 -0.417 1.00 97.88 498 LEU A C 1
ATOM 3876 O O . LEU A 1 498 ? 8.458 9.504 -0.856 1.00 97.88 498 LEU A O 1
ATOM 3880 N N . VAL A 1 499 ? 8.421 7.858 0.675 1.00 97.12 499 VAL A N 1
ATOM 3881 C CA . VAL A 1 499 ? 7.324 8.443 1.460 1.00 97.12 499 VAL A CA 1
ATOM 3882 C C . VAL A 1 499 ? 7.834 9.681 2.186 1.00 97.12 499 VAL A C 1
ATOM 3884 O O . VAL A 1 499 ? 7.196 10.733 2.148 1.00 97.12 499 VAL A O 1
ATOM 3887 N N . THR A 1 500 ? 9.020 9.580 2.794 1.00 98.12 500 THR A N 1
ATOM 3888 C CA . THR A 1 500 ? 9.669 10.719 3.448 1.00 98.12 500 THR A CA 1
ATOM 3889 C C . THR A 1 500 ? 9.955 11.844 2.451 1.00 98.12 500 THR A C 1
ATOM 3891 O O . THR A 1 500 ? 9.614 12.985 2.746 1.00 98.12 500 THR A O 1
ATOM 3894 N N . LEU A 1 501 ? 10.502 11.554 1.263 1.00 98.00 501 LEU A N 1
ATOM 3895 C CA . LEU A 1 501 ? 10.751 12.586 0.242 1.00 98.00 501 LEU A CA 1
ATOM 3896 C C . LEU A 1 501 ? 9.468 13.301 -0.202 1.00 98.00 501 LEU A C 1
ATOM 3898 O O . LEU A 1 501 ? 9.415 14.532 -0.221 1.00 98.00 501 LEU A O 1
ATOM 3902 N N . ALA A 1 502 ? 8.415 12.543 -0.515 1.00 97.00 502 ALA A N 1
ATOM 3903 C CA . ALA A 1 502 ? 7.141 13.114 -0.937 1.00 97.00 502 ALA A CA 1
ATOM 3904 C C . ALA A 1 502 ? 6.513 13.996 0.152 1.00 97.00 502 ALA A C 1
ATOM 3906 O O . ALA A 1 502 ? 6.041 15.101 -0.120 1.00 97.00 502 ALA A O 1
ATOM 3907 N N . LEU A 1 503 ? 6.528 13.543 1.405 1.00 97.19 503 LEU A N 1
ATOM 3908 C CA . LEU A 1 503 ? 5.914 14.285 2.504 1.00 97.19 503 LEU A CA 1
ATOM 3909 C C . LEU A 1 503 ? 6.783 15.443 3.010 1.00 97.19 503 LEU A C 1
ATOM 3911 O O . LEU A 1 503 ? 6.244 16.431 3.513 1.00 97.19 503 LEU A O 1
ATOM 3915 N N . ASN A 1 504 ? 8.099 15.397 2.787 1.00 97.75 504 ASN A N 1
ATOM 3916 C CA . ASN A 1 504 ? 8.969 16.558 2.957 1.00 97.75 504 ASN A CA 1
ATOM 3917 C C . ASN A 1 504 ? 8.565 17.681 1.989 1.00 97.75 504 ASN A C 1
ATOM 3919 O O . ASN A 1 504 ? 8.374 18.808 2.444 1.00 97.75 504 ASN A O 1
ATOM 3923 N N . LEU A 1 505 ? 8.319 17.377 0.706 1.00 95.81 505 LEU A N 1
ATOM 3924 C CA . LEU A 1 505 ? 7.761 18.344 -0.254 1.00 95.81 505 LEU A CA 1
ATOM 3925 C C . LEU A 1 505 ? 6.380 18.854 0.187 1.00 95.81 505 LEU A C 1
ATOM 3927 O O . LEU A 1 505 ? 6.183 20.068 0.307 1.00 95.81 505 LEU A O 1
ATOM 3931 N N . TYR A 1 506 ? 5.458 17.940 0.513 1.00 95.00 506 TYR A N 1
ATOM 3932 C CA . TYR A 1 506 ? 4.093 18.284 0.928 1.00 95.00 506 TYR A CA 1
ATOM 3933 C C . TYR A 1 506 ? 4.078 19.224 2.140 1.00 95.00 506 TYR A C 1
ATOM 3935 O O . TYR A 1 506 ? 3.395 20.250 2.135 1.00 95.00 506 TYR A O 1
ATOM 3943 N N . SER A 1 507 ? 4.882 18.930 3.166 1.00 93.25 507 SER A N 1
ATOM 3944 C CA . SER A 1 507 ? 4.963 19.749 4.384 1.00 93.25 507 SER A CA 1
ATOM 3945 C C . SER A 1 507 ? 5.523 21.159 4.145 1.00 93.25 507 SER A C 1
ATOM 3947 O O . SER A 1 507 ? 5.272 22.060 4.948 1.00 93.25 507 SER A O 1
ATOM 3949 N N . GLN A 1 508 ? 6.237 21.374 3.034 1.00 93.06 508 GLN A N 1
ATOM 3950 C CA . GLN A 1 508 ? 6.708 22.688 2.582 1.00 93.06 508 GLN A CA 1
ATOM 3951 C C . GLN A 1 508 ? 5.761 23.353 1.566 1.00 93.06 508 GLN A C 1
ATOM 3953 O O . GLN A 1 508 ? 6.046 24.449 1.083 1.00 93.06 508 GLN A O 1
ATOM 3958 N N . GLY A 1 509 ? 4.613 22.736 1.267 1.00 91.75 509 GLY A N 1
ATOM 3959 C CA . GLY A 1 509 ? 3.603 23.268 0.351 1.00 91.75 509 GLY A CA 1
ATOM 3960 C C . GLY A 1 509 ? 3.884 23.002 -1.128 1.00 91.75 509 GLY A C 1
ATOM 3961 O O . GLY A 1 509 ? 3.325 23.700 -1.976 1.00 91.75 509 GLY A O 1
ATOM 3962 N N . VAL A 1 510 ? 4.737 22.025 -1.443 1.00 94.44 510 VAL A N 1
ATOM 3963 C CA . VAL A 1 510 ? 4.981 21.547 -2.809 1.00 94.44 510 VAL A CA 1
ATOM 3964 C C . VAL A 1 510 ? 4.208 20.247 -3.018 1.00 94.44 510 VAL A C 1
ATOM 3966 O O . VAL A 1 510 ? 4.334 19.323 -2.222 1.00 94.44 510 VAL A O 1
ATOM 3969 N N . ASP A 1 511 ? 3.403 20.180 -4.078 1.00 94.19 511 ASP A N 1
ATOM 3970 C CA . ASP A 1 511 ? 2.682 18.959 -4.450 1.00 94.19 511 ASP A CA 1
ATOM 3971 C C . ASP A 1 511 ? 3.687 17.877 -4.894 1.00 94.19 511 ASP A C 1
ATOM 3973 O O . ASP A 1 511 ? 4.411 18.101 -5.869 1.00 94.19 511 ASP A O 1
ATOM 3977 N N . PRO A 1 512 ? 3.768 16.727 -4.198 1.00 94.31 512 PRO A N 1
ATOM 3978 C CA . PRO A 1 512 ? 4.702 15.669 -4.560 1.00 94.31 512 PRO A CA 1
ATOM 3979 C C . PRO A 1 512 ? 4.248 14.848 -5.778 1.00 94.31 512 PRO A C 1
ATOM 3981 O O . PRO A 1 512 ? 5.003 13.992 -6.236 1.00 94.31 512 PRO A O 1
ATOM 3984 N N . GLY A 1 513 ? 3.028 15.055 -6.292 1.00 92.56 513 GLY A N 1
ATOM 3985 C CA . GLY A 1 513 ? 2.477 14.290 -7.415 1.00 92.56 513 GLY A CA 1
ATOM 3986 C C . GLY A 1 513 ? 2.123 12.839 -7.072 1.00 92.56 513 GLY A C 1
ATOM 3987 O O . GLY A 1 513 ? 1.830 12.055 -7.976 1.00 92.56 513 GLY A O 1
ATOM 3988 N N . VAL A 1 514 ? 2.148 12.492 -5.781 1.00 92.62 514 VAL A N 1
ATOM 3989 C CA . VAL A 1 514 ? 1.783 11.180 -5.242 1.00 92.62 514 VAL A CA 1
ATOM 3990 C C . VAL A 1 514 ? 0.848 11.307 -4.037 1.00 92.62 514 VAL A C 1
ATOM 3992 O O . VAL A 1 514 ? 0.912 12.286 -3.294 1.00 92.62 514 VAL A O 1
ATOM 3995 N N . ASP A 1 515 ? -0.018 10.314 -3.837 1.00 87.69 515 ASP A N 1
ATOM 3996 C CA . ASP A 1 515 ? -1.057 10.301 -2.808 1.00 87.69 515 ASP A CA 1
ATOM 3997 C C . ASP A 1 515 ? -0.685 9.408 -1.613 1.00 87.69 515 ASP A C 1
ATOM 3999 O O . ASP A 1 515 ? -0.564 8.185 -1.719 1.00 87.69 515 ASP A O 1
ATOM 4003 N N . PHE A 1 516 ? -0.551 10.041 -0.445 1.00 91.38 516 PHE A N 1
ATOM 4004 C CA . PHE A 1 516 ? -0.359 9.384 0.850 1.00 91.38 516 PHE A CA 1
ATOM 4005 C C . PHE A 1 516 ? -1.450 9.747 1.868 1.00 91.38 516 PHE A C 1
ATOM 4007 O O . PHE A 1 516 ? -1.249 9.581 3.074 1.00 91.38 516 PHE A O 1
ATOM 4014 N N . SER A 1 517 ? -2.630 10.182 1.413 1.00 84.88 517 SER A N 1
ATOM 4015 C CA . SER A 1 517 ? -3.754 10.535 2.288 1.00 84.88 517 SER A CA 1
ATOM 4016 C C . SER A 1 517 ? -4.275 9.380 3.146 1.00 84.88 517 SER A C 1
ATOM 4018 O O . SER A 1 517 ? -4.998 9.611 4.111 1.00 84.88 517 SER A O 1
ATOM 4020 N N . ASN A 1 518 ? -3.892 8.135 2.847 1.00 81.38 518 ASN A N 1
ATOM 4021 C CA . ASN A 1 518 ? -4.116 6.974 3.708 1.00 81.38 518 ASN A CA 1
ATOM 4022 C C . ASN A 1 518 ? -2.806 6.209 3.956 1.00 81.38 518 ASN A C 1
ATOM 4024 O O . ASN A 1 518 ? -2.633 5.055 3.546 1.00 81.38 518 ASN A O 1
ATOM 4028 N N . ILE A 1 519 ? -1.868 6.862 4.646 1.00 87.44 519 ILE A N 1
ATOM 4029 C CA . ILE A 1 519 ? -0.532 6.311 4.906 1.00 87.44 519 ILE A CA 1
ATOM 4030 C C . ILE A 1 519 ? -0.577 5.006 5.709 1.00 87.44 519 ILE A C 1
ATOM 4032 O O . ILE A 1 519 ? 0.271 4.138 5.523 1.00 87.44 519 ILE A O 1
ATOM 4036 N N . ALA A 1 520 ? -1.586 4.830 6.569 1.00 79.81 520 ALA A N 1
ATOM 4037 C CA . ALA A 1 520 ? -1.766 3.614 7.358 1.00 79.81 520 ALA A CA 1
ATOM 4038 C C . ALA A 1 520 ? -2.021 2.390 6.465 1.00 79.81 520 ALA A C 1
ATOM 4040 O O . ALA A 1 520 ? -1.486 1.311 6.723 1.00 79.81 520 ALA A O 1
ATOM 4041 N N . SER A 1 521 ? -2.790 2.561 5.384 1.00 76.75 521 SER A N 1
ATOM 4042 C CA . SER A 1 521 ? -3.009 1.493 4.406 1.00 76.75 521 SER A CA 1
ATOM 4043 C C . SER A 1 521 ? -1.732 1.172 3.639 1.00 76.75 521 SER A C 1
ATOM 4045 O O . SER A 1 521 ? -1.409 -0.010 3.515 1.00 76.75 521 SER A O 1
ATOM 4047 N N . VAL A 1 522 ? -0.994 2.203 3.200 1.00 85.56 522 VAL A N 1
ATOM 4048 C CA . VAL A 1 522 ? 0.311 2.052 2.528 1.00 85.56 522 VAL A CA 1
ATOM 4049 C C . VAL A 1 522 ? 1.290 1.289 3.418 1.00 85.56 522 VAL A C 1
ATOM 4051 O O . VAL A 1 522 ? 1.867 0.294 2.986 1.00 85.56 522 VAL A O 1
ATOM 4054 N N . ARG A 1 523 ? 1.418 1.696 4.686 1.00 86.50 523 ARG A N 1
ATOM 4055 C CA . ARG A 1 523 ? 2.243 1.018 5.692 1.00 86.50 523 ARG A CA 1
ATOM 4056 C C . ARG A 1 523 ? 1.854 -0.443 5.851 1.00 86.50 523 ARG A C 1
ATOM 4058 O O . ARG A 1 523 ? 2.717 -1.298 5.707 1.00 86.50 523 ARG A O 1
ATOM 4065 N N . ALA A 1 524 ? 0.583 -0.730 6.127 1.00 77.88 524 ALA A N 1
ATOM 4066 C CA . ALA A 1 524 ? 0.131 -2.095 6.387 1.00 77.88 524 ALA A CA 1
ATOM 4067 C C . ALA A 1 524 ? 0.431 -3.038 5.214 1.00 77.88 524 ALA A C 1
ATOM 4069 O O . ALA A 1 524 ? 0.828 -4.175 5.424 1.00 77.88 524 ALA A O 1
ATOM 4070 N N . PHE A 1 525 ? 0.268 -2.553 3.985 1.00 79.62 525 PHE A N 1
ATOM 4071 C CA . PHE A 1 525 ? 0.583 -3.312 2.779 1.00 79.62 525 PHE A CA 1
ATOM 4072 C C . PHE A 1 525 ? 2.077 -3.549 2.594 1.00 79.62 525 PHE A C 1
ATOM 4074 O O . PHE A 1 525 ? 2.477 -4.666 2.280 1.00 79.62 525 PHE A O 1
ATOM 4081 N N . VAL A 1 526 ? 2.904 -2.519 2.796 1.00 87.06 526 VAL A N 1
ATOM 4082 C CA . VAL A 1 526 ? 4.354 -2.688 2.690 1.00 87.06 526 VAL A CA 1
ATOM 4083 C C . VAL A 1 526 ? 4.840 -3.665 3.759 1.00 87.06 526 VAL A C 1
ATOM 4085 O O . VAL A 1 526 ? 5.518 -4.616 3.395 1.00 87.06 526 VAL A O 1
ATOM 4088 N N . GLU A 1 527 ? 4.433 -3.503 5.026 1.00 84.88 527 GLU A N 1
ATOM 4089 C CA . GLU A 1 527 ? 4.780 -4.432 6.119 1.00 84.88 527 GLU A CA 1
ATOM 4090 C C . GLU A 1 527 ? 4.341 -5.875 5.821 1.00 84.88 527 GLU A C 1
ATOM 4092 O O . GLU A 1 527 ? 5.077 -6.805 6.138 1.00 84.88 527 GLU A O 1
ATOM 4097 N N . GLU A 1 528 ? 3.170 -6.063 5.201 1.00 82.94 528 GLU A N 1
ATOM 4098 C CA . GLU A 1 528 ? 2.648 -7.377 4.800 1.00 82.94 528 GLU A CA 1
ATOM 4099 C C . GLU A 1 528 ? 3.495 -8.029 3.699 1.00 82.94 528 GLU A C 1
ATOM 4101 O O . GLU A 1 528 ? 3.805 -9.214 3.794 1.00 82.94 528 GLU A O 1
ATOM 4106 N N . ILE A 1 529 ? 3.885 -7.276 2.666 1.00 81.88 529 ILE A N 1
ATOM 4107 C CA . ILE A 1 529 ? 4.642 -7.825 1.530 1.00 81.88 529 ILE A CA 1
ATOM 4108 C C . ILE A 1 529 ? 6.093 -8.110 1.895 1.00 81.88 529 ILE A C 1
ATOM 4110 O O . ILE A 1 529 ? 6.638 -9.128 1.471 1.00 81.88 529 ILE A O 1
ATOM 4114 N N . ILE A 1 530 ? 6.737 -7.202 2.629 1.00 84.75 530 ILE A N 1
ATOM 4115 C CA . ILE A 1 530 ? 8.168 -7.327 2.929 1.00 84.75 530 ILE A CA 1
ATOM 4116 C C . ILE A 1 530 ? 8.434 -8.158 4.192 1.00 84.75 530 ILE A C 1
ATOM 4118 O O . ILE A 1 530 ? 9.587 -8.486 4.451 1.00 84.75 530 ILE A O 1
ATOM 4122 N N . ASP A 1 531 ? 7.398 -8.464 4.982 1.00 86.06 531 ASP A N 1
ATOM 4123 C CA . ASP A 1 531 ? 7.478 -9.140 6.288 1.00 86.06 531 ASP A CA 1
ATOM 4124 C C . ASP A 1 531 ? 8.441 -8.448 7.282 1.00 86.06 531 ASP A C 1
ATOM 4126 O O . ASP A 1 531 ? 9.150 -9.069 8.076 1.00 86.06 531 ASP A O 1
ATOM 4130 N N . ILE A 1 532 ? 8.481 -7.112 7.242 1.00 88.06 532 ILE A N 1
ATOM 4131 C CA . ILE A 1 532 ? 9.278 -6.264 8.140 1.00 88.06 532 ILE A CA 1
ATOM 4132 C C . ILE A 1 532 ? 8.371 -5.173 8.695 1.00 88.06 532 ILE A C 1
ATOM 4134 O O . ILE A 1 532 ? 7.755 -4.415 7.949 1.00 88.06 532 ILE A O 1
ATOM 4138 N N . LYS A 1 533 ? 8.326 -5.051 10.025 1.00 86.12 533 LYS A N 1
ATOM 4139 C CA . LYS A 1 533 ? 7.620 -3.947 10.685 1.00 86.12 533 LYS A CA 1
ATOM 4140 C C . LYS A 1 533 ? 8.409 -2.651 10.573 1.00 86.12 533 LYS A C 1
ATOM 4142 O O . LYS A 1 533 ? 9.610 -2.632 10.852 1.00 86.12 533 LYS A O 1
ATOM 4147 N N . LEU A 1 534 ? 7.719 -1.554 10.270 1.00 90.06 534 LEU A N 1
ATOM 4148 C CA . LEU A 1 534 ? 8.332 -0.233 10.285 1.00 90.06 534 LEU A CA 1
ATOM 4149 C C . LEU A 1 534 ? 8.783 0.136 11.697 1.00 90.06 534 LEU A C 1
ATOM 4151 O O . LEU A 1 534 ? 8.156 -0.201 12.709 1.00 90.06 534 LEU A O 1
ATOM 4155 N N . HIS A 1 535 ? 9.863 0.908 11.762 1.00 94.12 535 HIS A N 1
ATOM 4156 C CA . HIS A 1 535 ? 10.320 1.460 13.021 1.00 94.12 535 HIS A CA 1
ATOM 4157 C C . HIS A 1 535 ? 9.269 2.446 13.581 1.00 94.12 535 HIS A C 1
ATOM 4159 O O . HIS A 1 535 ? 8.761 3.295 12.846 1.00 94.12 535 HIS A O 1
ATOM 4165 N N . PRO A 1 536 ? 8.978 2.448 14.898 1.00 88.00 536 PRO A N 1
ATOM 4166 C CA . PRO A 1 536 ? 7.956 3.334 15.470 1.00 88.00 536 PRO A CA 1
ATOM 4167 C C . PRO A 1 536 ? 8.230 4.834 15.282 1.00 88.00 536 PRO A C 1
ATOM 4169 O O . PRO A 1 536 ? 7.344 5.654 15.498 1.00 88.00 536 PRO A O 1
ATOM 4172 N N . ARG A 1 537 ? 9.464 5.209 14.924 1.00 93.31 537 ARG A N 1
ATOM 4173 C CA . ARG A 1 537 ? 9.876 6.597 14.652 1.00 93.31 537 ARG A CA 1
ATOM 4174 C C . ARG A 1 537 ? 10.146 6.889 13.177 1.00 93.31 537 ARG A C 1
ATOM 4176 O O . ARG A 1 537 ? 10.739 7.927 12.900 1.00 93.31 537 ARG A O 1
ATOM 4183 N N . THR A 1 538 ? 9.776 5.997 12.259 1.00 95.12 538 THR A N 1
ATOM 4184 C CA . THR A 1 538 ? 9.836 6.302 10.824 1.00 95.12 538 THR A CA 1
ATOM 4185 C C . THR A 1 538 ? 9.076 7.610 10.564 1.00 95.12 538 THR A C 1
ATOM 4187 O O . THR A 1 538 ? 7.961 7.752 11.084 1.00 95.12 538 THR A O 1
ATOM 4190 N N . PRO A 1 539 ? 9.660 8.584 9.841 1.00 95.75 539 PRO A N 1
ATOM 4191 C CA . PRO A 1 539 ? 8.982 9.839 9.538 1.00 95.75 539 PRO A CA 1
ATOM 4192 C C . PRO A 1 539 ? 7.599 9.594 8.927 1.00 95.75 539 PRO A C 1
ATOM 4194 O O . PRO A 1 539 ? 7.432 8.683 8.120 1.00 95.75 539 PRO A O 1
ATOM 4197 N N . TYR A 1 540 ? 6.609 10.386 9.339 1.00 93.94 540 TYR A N 1
ATOM 4198 C CA . TYR A 1 540 ? 5.212 10.359 8.878 1.00 93.94 540 TYR A CA 1
ATOM 4199 C C . TYR A 1 540 ? 4.389 9.099 9.202 1.00 93.94 540 TYR A C 1
ATOM 4201 O O . TYR A 1 540 ? 3.231 9.228 9.590 1.00 93.94 540 TYR A O 1
ATOM 4209 N N . ALA A 1 541 ? 4.960 7.898 9.090 1.00 91.50 541 ALA A N 1
ATOM 4210 C CA . ALA A 1 541 ? 4.237 6.625 9.191 1.00 91.50 541 ALA A CA 1
ATOM 4211 C C . ALA A 1 541 ? 4.458 5.857 10.503 1.00 91.50 541 ALA A C 1
ATOM 4213 O O . ALA A 1 541 ? 3.727 4.906 10.795 1.00 91.50 541 ALA A O 1
ATOM 4214 N N . GLY A 1 542 ? 5.480 6.221 11.281 1.00 88.88 542 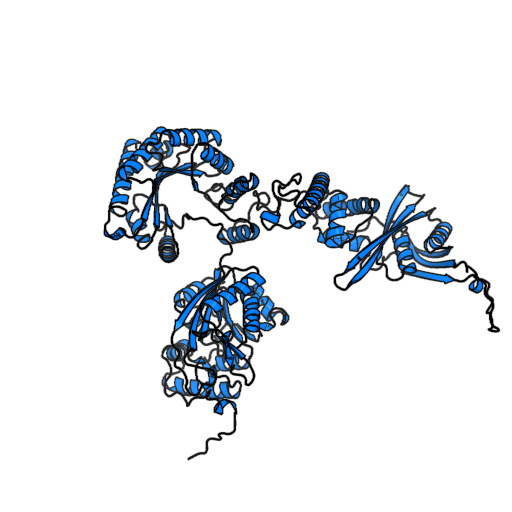GLY A N 1
ATOM 4215 C CA . GLY A 1 542 ? 5.794 5.560 12.542 1.00 88.88 542 GLY A CA 1
ATOM 4216 C C . GLY A 1 542 ? 4.756 5.857 13.626 1.00 88.88 542 GLY A C 1
ATOM 4217 O O . GLY A 1 542 ? 4.316 6.996 13.780 1.00 88.88 542 GLY A O 1
ATOM 4218 N N . ASP A 1 543 ? 4.434 4.851 14.445 1.00 81.62 543 ASP A N 1
ATOM 4219 C CA . ASP A 1 543 ? 3.430 4.941 15.523 1.00 81.62 543 ASP A CA 1
ATOM 4220 C C . ASP A 1 543 ? 3.664 6.081 16.528 1.00 81.62 543 ASP A C 1
ATOM 4222 O O . ASP A 1 543 ? 2.762 6.436 17.284 1.00 81.62 543 ASP A O 1
ATOM 4226 N N . LEU A 1 544 ? 4.888 6.611 16.597 1.00 84.38 544 LEU A N 1
ATOM 4227 C CA . LEU A 1 544 ? 5.294 7.667 17.521 1.00 84.38 544 LEU A CA 1
ATOM 4228 C C . LEU A 1 544 ? 5.506 9.025 16.849 1.00 84.38 544 LEU A C 1
ATOM 4230 O O . LEU A 1 544 ? 5.846 9.974 17.557 1.00 84.38 544 LEU A O 1
ATOM 4234 N N . PHE A 1 545 ? 5.360 9.137 15.526 1.00 88.12 545 PHE A N 1
ATOM 4235 C CA . PHE A 1 545 ? 5.716 10.352 14.786 1.00 88.12 545 PHE A CA 1
ATOM 4236 C C . PHE A 1 545 ? 4.868 11.561 15.208 1.00 88.12 545 PHE A C 1
ATOM 4238 O O . PHE A 1 545 ? 5.414 12.608 15.550 1.00 88.12 545 PHE A O 1
ATOM 4245 N N . PHE A 1 546 ? 3.544 11.396 15.282 1.00 86.50 546 PHE A N 1
ATOM 4246 C CA . PHE A 1 546 ? 2.623 12.449 15.733 1.00 86.50 546 PHE A CA 1
ATOM 4247 C C . PHE A 1 546 ? 2.402 12.477 17.253 1.00 86.50 546 PHE A C 1
ATOM 4249 O O . PHE A 1 546 ? 1.646 13.308 17.758 1.00 86.50 546 PHE A O 1
ATOM 4256 N N . THR A 1 547 ? 3.050 11.590 18.012 1.00 81.88 547 THR A N 1
ATOM 4257 C CA . THR A 1 547 ? 2.775 11.428 19.442 1.00 81.88 547 THR A CA 1
ATOM 4258 C C . THR A 1 547 ? 3.519 12.447 20.308 1.00 81.88 547 THR A C 1
ATOM 4260 O O . THR A 1 547 ? 4.750 12.528 20.302 1.00 81.88 547 THR A O 1
ATOM 4263 N N . ALA A 1 548 ? 2.785 13.139 21.185 1.00 81.69 548 ALA A N 1
ATOM 4264 C CA . ALA A 1 548 ? 3.350 14.003 22.221 1.00 81.69 548 ALA A CA 1
ATOM 4265 C C . ALA A 1 548 ? 3.222 13.399 23.631 1.00 81.69 548 ALA A C 1
ATOM 4267 O O . ALA A 1 548 ? 2.126 13.272 24.177 1.00 81.69 548 ALA A O 1
ATOM 4268 N N . TYR A 1 549 ? 4.361 13.113 24.270 1.00 72.25 549 TYR A N 1
ATOM 4269 C CA . TYR A 1 549 ? 4.416 12.575 25.641 1.00 72.25 549 TYR A CA 1
ATOM 4270 C C . TYR A 1 549 ? 4.454 13.643 26.744 1.00 72.25 549 TYR A C 1
ATOM 4272 O O . TYR A 1 549 ? 3.990 13.420 27.862 1.00 72.25 549 TYR A O 1
ATOM 4280 N N . SER A 1 550 ? 5.027 14.811 26.447 1.00 77.56 550 SER A N 1
ATOM 4281 C CA . SER A 1 550 ? 5.170 15.900 27.417 1.00 77.56 550 SER A CA 1
ATOM 4282 C C . SER A 1 550 ? 3.836 16.604 27.640 1.00 77.56 550 SER A C 1
ATOM 4284 O O . SER A 1 550 ? 3.226 17.103 26.692 1.00 77.56 550 SER A O 1
ATOM 4286 N N . GLY A 1 551 ? 3.421 16.749 28.903 1.00 70.06 551 GLY A N 1
ATOM 4287 C CA . GLY A 1 551 ? 2.207 17.492 29.250 1.00 70.06 551 GLY A CA 1
ATOM 4288 C C . GLY A 1 551 ? 2.209 18.952 28.774 1.00 70.06 551 GLY A C 1
ATOM 4289 O O . GLY A 1 551 ? 1.148 19.494 28.469 1.00 70.06 551 GLY A O 1
ATOM 4290 N N . ALA A 1 552 ? 3.382 19.588 28.670 1.00 77.75 552 ALA A N 1
ATOM 4291 C CA . ALA A 1 552 ? 3.501 20.943 28.129 1.00 77.75 552 ALA A CA 1
ATOM 4292 C C . ALA A 1 552 ? 3.297 20.976 26.604 1.00 77.75 552 ALA A C 1
ATOM 4294 O O . ALA A 1 552 ? 2.625 21.875 26.099 1.00 77.75 552 ALA A O 1
ATOM 4295 N N . HIS A 1 553 ? 3.818 19.978 25.877 1.00 84.25 553 HIS A N 1
ATOM 4296 C CA . HIS A 1 553 ? 3.601 19.860 24.430 1.00 84.25 553 HIS A CA 1
ATOM 4297 C C . HIS A 1 553 ? 2.129 19.566 24.130 1.00 84.25 553 HIS A C 1
ATOM 4299 O O . HIS A 1 553 ? 1.540 20.229 23.284 1.00 84.25 553 HIS A O 1
ATOM 4305 N N . GLN A 1 554 ? 1.508 18.653 24.885 1.00 77.44 554 GLN A N 1
ATOM 4306 C CA . GLN A 1 554 ? 0.077 18.346 24.780 1.00 77.44 554 GLN A CA 1
ATOM 4307 C C . GLN A 1 554 ? -0.794 19.597 24.990 1.00 77.44 554 GLN A C 1
ATOM 4309 O O . GLN A 1 554 ? -1.727 19.842 24.228 1.00 77.44 554 GLN A O 1
ATOM 4314 N N . ASP A 1 555 ? -0.493 20.423 25.999 1.00 79.12 555 ASP A N 1
ATOM 4315 C CA . ASP A 1 555 ? -1.212 21.684 26.242 1.00 79.12 555 ASP A CA 1
ATOM 4316 C C . ASP A 1 555 ? -1.055 22.678 25.075 1.00 79.12 555 ASP A C 1
ATOM 4318 O O . ASP A 1 555 ? -2.035 23.282 24.633 1.00 79.12 555 ASP A O 1
ATOM 4322 N N . ALA A 1 556 ? 0.159 22.821 24.538 1.00 87.88 556 ALA A N 1
ATOM 4323 C CA . ALA A 1 556 ? 0.427 23.690 23.395 1.00 87.88 556 ALA A CA 1
ATOM 4324 C C . ALA A 1 556 ? -0.271 23.213 22.109 1.00 87.88 556 ALA A C 1
ATOM 4326 O O . ALA A 1 556 ? -0.890 24.030 21.423 1.00 87.88 556 ALA A O 1
ATOM 4327 N N . ILE A 1 557 ? -0.231 21.907 21.822 1.00 88.00 557 ILE A N 1
ATOM 4328 C CA . ILE A 1 557 ? -0.936 21.271 20.699 1.00 88.00 557 ILE A CA 1
ATOM 4329 C C . ILE A 1 557 ? -2.439 21.526 20.820 1.00 88.00 557 ILE A C 1
ATOM 4331 O O . ILE A 1 557 ? -3.047 22.050 19.891 1.00 88.00 557 ILE A O 1
ATOM 4335 N N . ASN A 1 558 ? -3.035 21.268 21.988 1.00 82.81 558 ASN A N 1
ATOM 4336 C CA . ASN A 1 558 ? -4.466 21.482 22.219 1.00 82.81 558 ASN A CA 1
ATOM 4337 C C . ASN A 1 558 ? -4.895 22.939 21.995 1.00 82.81 558 ASN A C 1
ATOM 4339 O O . ASN A 1 558 ? -5.935 23.204 21.381 1.00 82.81 558 ASN A O 1
ATOM 4343 N N . LYS A 1 559 ? -4.089 23.903 22.456 1.00 86.56 559 LYS A N 1
ATOM 4344 C CA . LYS A 1 559 ? -4.325 25.333 22.201 1.00 86.56 559 LYS A CA 1
ATOM 4345 C C . LYS A 1 559 ? -4.198 25.676 20.716 1.00 86.56 559 LYS A C 1
ATOM 4347 O O . LYS A 1 559 ? -5.019 26.445 20.213 1.00 86.56 559 LYS A O 1
ATOM 4352 N N . GLY A 1 560 ? -3.202 25.114 20.031 1.00 89.50 560 GLY A N 1
ATOM 4353 C CA . GLY A 1 560 ? -3.002 25.263 18.588 1.00 89.50 560 GLY A CA 1
ATOM 4354 C C . GLY A 1 560 ? -4.194 24.735 17.791 1.00 89.50 560 GLY A C 1
ATOM 4355 O O . GLY A 1 560 ? -4.811 25.497 17.051 1.00 89.50 560 GLY A O 1
ATOM 4356 N N . LEU A 1 561 ? -4.589 23.481 18.029 1.00 86.94 561 LEU A N 1
ATOM 4357 C CA . LEU A 1 561 ? -5.740 22.829 17.397 1.00 86.94 561 LEU A CA 1
ATOM 4358 C C . LEU A 1 561 ? -7.042 23.599 17.629 1.00 86.94 561 LEU A C 1
ATOM 4360 O O . LEU A 1 561 ? -7.815 23.803 16.697 1.00 86.94 561 LEU A O 1
ATOM 4364 N N . SER A 1 562 ? -7.284 24.066 18.858 1.00 85.75 562 SER A N 1
ATOM 4365 C CA . SER A 1 562 ? -8.491 24.839 19.184 1.00 85.75 562 SER A CA 1
ATOM 4366 C C . SER A 1 562 ? -8.565 26.141 18.383 1.00 85.75 562 SER A C 1
ATOM 4368 O O . SER A 1 562 ? -9.618 26.475 17.837 1.00 85.75 562 SER A O 1
ATOM 4370 N N . LYS A 1 563 ? -7.441 26.866 18.273 1.00 88.00 563 LYS A N 1
ATOM 4371 C CA . LYS A 1 563 ? -7.355 28.089 17.461 1.00 88.00 563 LYS A CA 1
ATOM 4372 C C . LYS A 1 563 ? -7.504 27.796 15.973 1.00 88.00 563 LYS A C 1
ATOM 4374 O O . LYS A 1 563 ? -8.237 28.516 15.301 1.00 88.00 563 LYS A O 1
ATOM 4379 N N . PHE A 1 564 ? -6.838 26.752 15.482 1.00 86.62 564 PHE A N 1
ATOM 4380 C CA . PHE A 1 564 ? -6.913 26.333 14.087 1.00 86.62 564 PHE A CA 1
ATOM 4381 C C . PHE A 1 564 ? -8.358 25.999 13.703 1.00 86.62 564 PHE A C 1
ATOM 4383 O O . PHE A 1 564 ? -8.919 26.667 12.842 1.00 86.62 564 PHE A O 1
ATOM 4390 N N . LYS A 1 565 ? -9.029 25.106 14.445 1.00 83.75 565 LYS A N 1
ATOM 4391 C CA . LYS A 1 565 ? -10.435 24.728 14.207 1.00 83.75 565 LYS A CA 1
ATOM 4392 C C . LYS A 1 565 ? -11.390 25.924 14.220 1.00 83.75 565 LYS A C 1
ATOM 4394 O O . LYS A 1 565 ? -12.288 25.997 13.383 1.00 83.75 565 LYS A O 1
ATOM 4399 N N . ALA A 1 566 ? -11.216 26.860 15.156 1.00 83.94 566 ALA A N 1
ATOM 4400 C CA . ALA A 1 566 ? -12.043 28.065 15.219 1.00 83.94 566 ALA A CA 1
ATOM 4401 C C . ALA A 1 566 ? -11.843 28.965 13.988 1.00 83.94 566 ALA A C 1
ATOM 4403 O O . ALA A 1 566 ? -12.815 29.448 13.410 1.00 83.94 566 ALA A O 1
ATOM 4404 N N . ALA A 1 567 ? -10.596 29.160 13.560 1.00 82.44 567 ALA A N 1
ATOM 4405 C CA . ALA A 1 567 ? -10.276 30.013 12.424 1.00 82.44 567 ALA A CA 1
ATOM 4406 C C . ALA A 1 567 ? -10.627 29.364 11.069 1.00 82.44 567 ALA A C 1
ATOM 4408 O O . ALA A 1 567 ? -11.093 30.064 10.169 1.00 82.44 567 ALA A O 1
ATOM 4409 N N . SER A 1 568 ? -10.489 28.041 10.929 1.00 79.62 568 SER A N 1
ATOM 4410 C CA . SER A 1 568 ? -10.894 27.300 9.726 1.00 79.62 568 SER A CA 1
ATOM 4411 C C . SER A 1 568 ? -12.408 27.338 9.508 1.00 79.62 568 SER A C 1
ATOM 4413 O O . SER A 1 568 ? -12.845 27.578 8.386 1.00 79.62 568 SER A O 1
ATOM 4415 N N . LYS A 1 569 ? -13.225 27.215 10.569 1.00 78.00 569 LYS A N 1
ATOM 4416 C CA . LYS A 1 569 ? -14.696 27.363 10.478 1.00 78.00 569 LYS A CA 1
ATOM 4417 C C . LYS A 1 569 ? -15.138 28.734 9.965 1.00 78.00 569 LYS A C 1
ATOM 4419 O O . LYS A 1 569 ? -16.153 28.833 9.288 1.00 78.00 569 LYS A O 1
ATOM 4424 N N . ASN A 1 570 ? -14.365 29.773 10.266 1.00 73.94 570 ASN A N 1
ATOM 4425 C CA . ASN A 1 570 ? -14.644 31.137 9.824 1.00 73.94 570 ASN A CA 1
ATOM 4426 C C . ASN A 1 570 ? -14.035 31.452 8.444 1.00 73.94 570 ASN A C 1
ATOM 4428 O O . ASN A 1 570 ? -14.082 32.600 8.011 1.00 73.94 570 ASN A O 1
ATOM 4432 N N . GLY A 1 571 ? -13.404 30.474 7.778 1.00 72.00 571 GLY A N 1
ATOM 4433 C CA . GLY A 1 571 ? -12.679 30.673 6.517 1.00 72.00 571 GLY A CA 1
ATOM 4434 C C . GLY A 1 571 ? -11.420 31.544 6.641 1.00 72.00 571 GLY A C 1
ATOM 4435 O O . GLY A 1 571 ? -10.851 31.942 5.629 1.00 72.00 571 GLY A O 1
ATOM 4436 N N . GLN A 1 572 ? -10.977 31.850 7.865 1.00 62.97 572 GLN A N 1
ATOM 4437 C CA . GLN A 1 572 ? -9.911 32.817 8.158 1.00 62.97 572 GLN A CA 1
ATOM 4438 C C . GLN A 1 572 ? -8.502 32.204 8.155 1.00 62.97 572 GLN A C 1
ATOM 4440 O O . GLN A 1 572 ? -7.520 32.938 8.079 1.00 62.97 572 GLN A O 1
ATOM 4445 N N . GLN A 1 573 ? -8.375 30.878 8.256 1.00 62.09 573 GLN A N 1
ATOM 4446 C CA . GLN A 1 573 ? -7.085 30.194 8.382 1.00 62.09 573 GLN A CA 1
ATOM 4447 C C . GLN A 1 573 ? -7.111 28.854 7.634 1.00 62.09 573 GLN A C 1
ATOM 4449 O O . GLN A 1 573 ? -7.777 27.913 8.066 1.00 62.09 573 GLN A O 1
ATOM 4454 N N . LYS A 1 574 ? -6.366 28.779 6.522 1.00 69.44 574 LYS A N 1
ATOM 4455 C CA . LYS A 1 574 ? -6.128 27.538 5.757 1.00 69.44 574 LYS A CA 1
ATOM 4456 C C . LYS A 1 574 ? -4.780 26.878 6.073 1.00 69.44 574 LYS A C 1
ATOM 4458 O O . LYS A 1 574 ? -4.648 25.676 5.937 1.00 69.44 574 LYS A O 1
ATOM 4463 N N . LEU A 1 575 ? -3.793 27.661 6.513 1.00 83.88 575 LEU A N 1
ATOM 4464 C CA . LEU A 1 575 ? -2.442 27.176 6.814 1.00 83.88 575 LEU A CA 1
ATOM 4465 C C . LEU A 1 575 ? -2.382 26.517 8.192 1.00 83.88 575 LEU A C 1
ATOM 4467 O O . LEU A 1 575 ? -2.789 27.141 9.183 1.00 83.88 575 LEU A O 1
ATOM 4471 N N . TRP A 1 576 ? -1.820 25.311 8.252 1.00 90.12 576 TRP A N 1
ATOM 4472 C CA . TRP A 1 576 ? -1.559 24.583 9.490 1.00 90.12 576 TRP A CA 1
ATOM 4473 C C . TRP A 1 576 ? -0.643 25.385 10.427 1.00 90.12 576 TRP A C 1
ATOM 4475 O O . TRP A 1 576 ? 0.414 25.872 10.028 1.00 90.12 576 TRP A O 1
ATOM 4485 N N . LYS A 1 577 ? -1.075 25.584 11.679 1.00 89.31 577 LYS A N 1
ATOM 4486 C CA . LYS A 1 577 ? -0.343 26.364 12.701 1.00 89.31 577 LYS A CA 1
ATOM 4487 C C . LYS A 1 577 ? -0.505 25.754 14.090 1.00 89.31 577 LYS A C 1
ATOM 4489 O O . LYS A 1 577 ? -0.991 26.406 15.019 1.00 89.31 577 LYS A O 1
ATOM 4494 N N . VAL A 1 578 ? -0.113 24.493 14.233 1.00 91.44 578 VAL A N 1
ATOM 4495 C CA . VAL A 1 578 ? -0.158 23.782 15.514 1.00 91.44 578 VAL A CA 1
ATOM 4496 C C . VAL A 1 578 ? 1.269 23.522 16.002 1.00 91.44 578 VAL A C 1
ATOM 4498 O O . VAL A 1 578 ? 2.060 22.938 15.269 1.00 91.44 578 VAL A O 1
ATOM 4501 N N . PRO A 1 579 ? 1.639 23.956 17.222 1.00 92.69 579 PRO A N 1
ATOM 4502 C CA . PRO A 1 579 ? 2.979 23.717 17.754 1.00 92.69 579 PRO A CA 1
ATOM 4503 C C . PRO A 1 579 ? 3.328 22.226 17.796 1.00 92.69 579 PRO A C 1
ATOM 4505 O O . PRO A 1 579 ? 2.470 21.415 18.132 1.00 92.69 579 PRO A O 1
ATOM 4508 N N . TYR A 1 580 ? 4.596 21.891 17.542 1.00 91.75 580 TYR A N 1
ATOM 4509 C CA . TYR A 1 580 ? 5.165 20.533 17.605 1.00 91.75 580 TYR A CA 1
ATOM 4510 C C . TYR A 1 580 ? 4.660 19.518 16.565 1.00 91.75 580 TYR A C 1
ATOM 4512 O O . TYR A 1 580 ? 5.238 18.440 16.482 1.00 91.75 580 TYR A O 1
ATOM 4520 N N . LEU A 1 581 ? 3.645 19.847 15.762 1.00 90.94 581 LEU A N 1
ATOM 4521 C CA . LEU A 1 581 ? 3.170 19.010 14.659 1.00 90.94 581 LEU A CA 1
ATOM 4522 C C . LEU A 1 581 ? 3.534 19.684 13.336 1.00 90.94 581 LEU A C 1
ATOM 4524 O O . LEU A 1 581 ? 3.015 20.758 13.036 1.00 90.94 581 LEU A O 1
ATOM 4528 N N . ALA A 1 582 ? 4.428 19.066 12.561 1.00 87.81 582 ALA A N 1
ATOM 4529 C CA . ALA A 1 582 ? 4.916 19.624 11.296 1.00 87.81 582 ALA A CA 1
ATOM 4530 C C . ALA A 1 582 ? 3.811 19.761 10.229 1.00 87.81 582 ALA A C 1
ATOM 4532 O O . ALA A 1 582 ? 3.872 20.657 9.396 1.00 87.81 582 ALA A O 1
ATOM 4533 N N . MET A 1 583 ? 2.782 18.916 10.299 1.00 90.56 583 MET A N 1
ATOM 4534 C CA . MET A 1 583 ? 1.626 18.902 9.400 1.00 90.56 583 MET A CA 1
ATOM 4535 C C . MET A 1 583 ? 0.363 18.451 10.146 1.00 90.56 583 MET A C 1
ATOM 4537 O O . MET A 1 583 ? 0.468 17.994 11.291 1.00 90.56 583 MET A O 1
ATOM 4541 N N . ASP A 1 584 ? -0.807 18.580 9.512 1.00 90.19 584 ASP A N 1
ATOM 4542 C CA . ASP A 1 584 ? -2.058 18.031 10.044 1.00 90.19 584 ASP A CA 1
ATOM 4543 C C . ASP A 1 584 ? -2.042 16.498 9.912 1.00 90.19 584 ASP A C 1
ATOM 4545 O O . ASP A 1 584 ? -1.938 15.994 8.794 1.00 90.19 584 ASP A O 1
ATOM 4549 N N . PRO A 1 585 ? -2.146 15.723 11.008 1.00 88.00 585 PRO A N 1
ATOM 4550 C CA . PRO A 1 585 ? -2.220 14.264 10.919 1.00 88.00 585 PRO A CA 1
ATOM 4551 C C . PRO A 1 585 ? -3.412 13.770 10.084 1.00 88.00 585 PRO A C 1
ATOM 4553 O O . PRO A 1 585 ? -3.338 12.694 9.486 1.00 88.00 585 PRO A O 1
ATOM 4556 N N . ALA A 1 586 ? -4.492 14.558 10.005 1.00 85.38 586 ALA A N 1
ATOM 4557 C CA . ALA A 1 586 ? -5.661 14.219 9.201 1.00 85.38 586 ALA A CA 1
ATOM 4558 C C . ALA A 1 586 ? -5.353 14.161 7.696 1.00 85.38 586 ALA A C 1
ATOM 4560 O O . ALA A 1 586 ? -5.989 13.379 6.992 1.00 85.38 586 ALA A O 1
ATOM 4561 N N . ASP A 1 587 ? -4.351 14.908 7.219 1.00 88.06 587 ASP A N 1
ATOM 4562 C CA . ASP A 1 587 ? -3.927 14.892 5.812 1.00 88.06 587 ASP A CA 1
ATOM 4563 C C . ASP A 1 587 ? -3.349 13.531 5.393 1.00 88.06 587 ASP A C 1
ATOM 4565 O O . ASP A 1 587 ? -3.316 13.225 4.206 1.00 88.06 587 ASP A O 1
ATOM 4569 N N . LEU A 1 588 ? -2.920 12.707 6.360 1.00 87.56 588 LEU A N 1
ATOM 4570 C CA . LEU A 1 588 ? -2.421 11.341 6.155 1.00 87.56 588 LEU A CA 1
ATOM 4571 C C . LEU A 1 588 ? -3.420 10.263 6.603 1.00 87.56 588 LEU A C 1
ATOM 4573 O O . LEU A 1 588 ? -3.062 9.087 6.721 1.00 87.56 588 LEU A O 1
ATOM 4577 N N . GLY A 1 589 ? -4.656 10.655 6.920 1.00 78.00 589 GLY A N 1
ATOM 4578 C CA . GLY A 1 589 ? -5.694 9.743 7.401 1.00 78.00 589 GLY A CA 1
ATOM 4579 C C . GLY A 1 589 ? -5.515 9.315 8.860 1.00 78.00 589 GLY A C 1
ATOM 4580 O O . GLY A 1 589 ? -6.175 8.376 9.302 1.00 78.00 589 GLY A O 1
ATOM 4581 N N . SER A 1 590 ? -4.640 9.989 9.617 1.00 73.62 590 SER A N 1
ATOM 4582 C CA . SER A 1 590 ? -4.484 9.758 11.057 1.00 73.62 590 SER A CA 1
ATOM 4583 C C . SER A 1 590 ? -5.528 10.539 11.854 1.00 73.62 590 SER A C 1
ATOM 4585 O O . SER A 1 590 ? -5.942 11.645 11.493 1.00 73.62 590 SER A O 1
ATOM 4587 N N . SER A 1 591 ? -5.966 9.963 12.968 1.00 65.38 591 SER A N 1
ATOM 4588 C CA . SER A 1 591 ? -6.964 10.567 13.843 1.00 65.38 591 SER A CA 1
ATOM 4589 C C . SER A 1 591 ? -6.314 11.480 14.886 1.00 65.38 591 SER A C 1
ATOM 4591 O O . SER A 1 591 ? -5.107 11.461 15.125 1.00 65.38 591 SER A O 1
ATOM 4593 N N . HIS A 1 592 ? -7.130 12.292 15.560 1.00 60.47 592 HIS A N 1
ATOM 4594 C CA . HIS A 1 592 ? -6.640 13.096 16.684 1.00 60.47 592 HIS A CA 1
ATOM 4595 C C . HIS A 1 592 ? -6.234 12.240 17.897 1.00 60.47 592 HIS A C 1
ATOM 4597 O O . HIS A 1 592 ? -5.445 12.703 18.724 1.00 60.47 592 HIS A O 1
ATOM 4603 N N . ASP A 1 593 ? -6.740 11.010 17.991 1.00 54.53 593 ASP A N 1
ATOM 4604 C CA . ASP A 1 593 ? -6.463 10.090 19.097 1.00 54.53 593 ASP A CA 1
ATOM 4605 C C . ASP A 1 593 ? -5.039 9.519 19.008 1.00 54.53 593 ASP A C 1
ATOM 4607 O O . ASP A 1 593 ? -4.428 9.193 20.028 1.00 54.53 593 ASP A O 1
ATOM 4611 N N . ASP A 1 594 ? -4.449 9.532 17.808 1.00 56.31 594 ASP A N 1
ATOM 4612 C CA . ASP A 1 594 ? -3.067 9.112 17.541 1.00 56.31 594 ASP A CA 1
ATOM 4613 C C . ASP A 1 594 ? -2.018 10.124 18.055 1.00 56.31 594 ASP A C 1
ATOM 4615 O O . ASP A 1 594 ? -0.824 9.821 18.167 1.00 56.31 594 ASP A O 1
ATOM 4619 N N . ILE A 1 595 ? -2.457 11.336 18.422 1.00 59.66 595 ILE A N 1
ATOM 4620 C CA . ILE A 1 595 ? -1.591 12.462 18.809 1.00 59.66 595 ILE A CA 1
ATOM 4621 C C . ILE A 1 595 ? -1.242 12.428 20.310 1.00 59.66 595 ILE A C 1
ATOM 4623 O O . ILE A 1 595 ? -0.141 12.819 20.717 1.00 59.66 595 ILE A O 1
ATOM 4627 N N . ILE A 1 596 ? -2.165 11.975 21.168 1.00 61.75 596 ILE A N 1
ATOM 4628 C CA . ILE A 1 596 ? -2.044 12.097 22.631 1.00 61.75 596 ILE A CA 1
ATOM 4629 C C . ILE A 1 596 ? -1.934 10.713 23.274 1.00 61.75 596 ILE A C 1
ATOM 4631 O O . ILE A 1 596 ? -2.928 10.036 23.517 1.00 61.75 596 ILE A O 1
ATOM 4635 N N . ARG A 1 597 ? -0.712 10.330 23.661 1.00 63.31 597 ARG A N 1
ATOM 4636 C CA . ARG A 1 597 ? -0.477 9.181 24.550 1.00 63.31 597 ARG A CA 1
ATOM 4637 C C . ARG A 1 597 ? -0.115 9.656 25.950 1.00 63.31 597 ARG A C 1
ATOM 4639 O O . ARG A 1 597 ? 0.786 10.481 26.120 1.00 63.31 597 ARG A O 1
ATOM 4646 N N . LEU A 1 598 ? -0.812 9.126 26.956 1.00 61.34 598 LEU A N 1
ATOM 4647 C CA . LEU A 1 598 ? -0.553 9.453 28.354 1.00 61.34 598 LEU A CA 1
ATOM 4648 C C . LEU A 1 598 ? 0.523 8.525 28.937 1.00 61.34 598 LEU A C 1
ATOM 4650 O O . LEU A 1 598 ? 0.546 7.325 28.682 1.00 61.34 598 LEU A O 1
ATOM 4654 N N . ASN A 1 599 ? 1.441 9.075 29.723 1.00 60.44 599 ASN A N 1
ATOM 4655 C CA . ASN A 1 599 ? 2.474 8.346 30.460 1.00 60.44 599 ASN A CA 1
ATOM 4656 C C . ASN A 1 599 ? 2.772 9.041 31.802 1.00 60.44 599 ASN A C 1
ATOM 4658 O O . ASN A 1 599 ? 2.127 10.026 32.166 1.00 60.44 599 ASN A O 1
ATOM 4662 N N . SER A 1 600 ? 3.786 8.574 32.529 1.00 54.16 600 SER A N 1
ATOM 4663 C CA . SER A 1 600 ? 4.202 9.129 33.826 1.00 54.16 600 SER A CA 1
ATOM 4664 C C . SER A 1 600 ? 4.651 10.603 33.786 1.00 54.16 600 SER A C 1
ATOM 4666 O O . SER A 1 600 ? 4.734 11.253 34.834 1.00 54.16 600 SER A O 1
ATOM 4668 N N . GLN A 1 601 ? 4.902 11.158 32.594 1.00 52.69 601 GLN A N 1
ATOM 4669 C CA . GLN A 1 601 ? 5.217 12.573 32.354 1.00 52.69 601 GLN A CA 1
ATOM 4670 C C . GLN A 1 601 ? 4.003 13.404 31.909 1.00 52.69 601 GLN A C 1
ATOM 4672 O O . GLN A 1 601 ? 4.101 14.626 31.759 1.00 52.69 601 GLN A O 1
ATOM 4677 N N . SER A 1 602 ? 2.850 12.772 31.698 1.00 64.56 602 SER A N 1
ATOM 4678 C CA . SER A 1 602 ? 1.651 13.461 31.239 1.00 64.56 602 SER A CA 1
ATOM 4679 C C . SER A 1 602 ? 1.050 14.341 32.329 1.00 64.56 602 SER A C 1
ATOM 4681 O O . SER A 1 602 ? 0.898 13.958 33.490 1.00 64.56 602 SER A O 1
ATOM 4683 N N . GLY A 1 603 ? 0.739 15.577 31.942 1.00 64.44 603 GLY A N 1
ATOM 4684 C CA . GLY A 1 603 ? 0.229 16.603 32.844 1.00 64.44 603 GLY A CA 1
ATOM 4685 C C . GLY A 1 603 ? -1.296 16.597 32.961 1.00 64.44 603 GLY A C 1
ATOM 4686 O O . GLY A 1 603 ? -2.005 15.895 32.244 1.00 64.44 603 GLY A O 1
ATOM 4687 N N . LYS A 1 604 ? -1.817 17.484 33.817 1.00 71.81 604 LYS A N 1
ATOM 4688 C CA . LYS A 1 604 ? -3.262 17.736 34.002 1.00 71.81 604 LYS A CA 1
ATOM 4689 C C . LYS A 1 604 ? -4.041 17.969 32.693 1.00 71.81 604 LYS A C 1
ATOM 4691 O O . LYS A 1 604 ? -5.210 17.614 32.622 1.00 71.81 604 LYS A O 1
ATOM 4696 N N . GLY A 1 605 ? -3.396 18.547 31.673 1.00 65.19 605 GLY A N 1
ATOM 4697 C CA . GLY A 1 605 ? -4.015 18.845 30.377 1.00 65.19 605 GLY A CA 1
ATOM 4698 C C . GLY A 1 605 ? -4.376 17.593 29.575 1.00 65.19 605 GLY A C 1
ATOM 4699 O O . GLY A 1 605 ? -5.486 17.512 29.061 1.00 65.19 605 GLY A O 1
ATOM 4700 N N . GLY A 1 606 ? -3.488 16.595 29.533 1.00 70.25 606 GLY A N 1
ATOM 4701 C CA . GLY A 1 606 ? -3.740 15.344 28.815 1.00 70.25 606 GLY A CA 1
ATOM 4702 C C . GLY A 1 606 ? -4.863 14.515 29.448 1.00 70.25 606 GLY A C 1
ATOM 4703 O O . GLY A 1 606 ? -5.715 13.972 28.749 1.00 70.25 606 GLY A O 1
ATOM 4704 N N . VAL A 1 607 ? -4.931 14.499 30.783 1.00 78.62 607 VAL A N 1
ATOM 4705 C CA . VAL A 1 607 ? -6.006 13.830 31.534 1.00 78.62 607 VAL A CA 1
ATOM 4706 C C . VAL A 1 607 ? -7.355 14.515 31.320 1.00 78.62 607 VAL A C 1
ATOM 4708 O O . VAL A 1 607 ? -8.353 13.847 31.066 1.00 78.62 607 VAL A O 1
ATOM 4711 N N . ALA A 1 608 ? -7.392 15.849 31.392 1.00 79.62 608 ALA A N 1
ATOM 4712 C CA . ALA A 1 608 ? -8.613 16.617 31.164 1.00 79.62 608 ALA A CA 1
ATOM 4713 C C . ALA A 1 608 ? -9.171 16.402 29.752 1.00 79.62 608 ALA A C 1
ATOM 4715 O O . ALA A 1 608 ? -10.374 16.216 29.590 1.00 79.62 608 ALA A O 1
ATOM 4716 N N . TRP A 1 609 ? -8.287 16.407 28.752 1.00 74.69 609 TRP A N 1
ATOM 4717 C CA . TRP A 1 609 ? -8.651 16.142 27.367 1.00 74.69 609 TRP A CA 1
ATOM 4718 C C . TRP A 1 609 ? -9.210 14.726 27.195 1.00 74.69 609 TRP A C 1
ATOM 4720 O O . TRP A 1 609 ? -10.292 14.570 26.643 1.00 74.69 609 TRP A O 1
ATOM 4730 N N . THR A 1 610 ? -8.531 13.722 27.758 1.00 80.44 610 THR A N 1
ATOM 4731 C CA . THR A 1 610 ? -8.942 12.313 27.654 1.00 80.44 610 THR A CA 1
ATOM 4732 C C . THR A 1 610 ? -10.343 12.088 28.213 1.00 80.44 610 THR A C 1
ATOM 4734 O O . THR A 1 610 ? -11.178 11.485 27.553 1.00 80.44 610 THR A O 1
ATOM 4737 N N . LEU A 1 611 ? -10.648 12.627 29.398 1.00 85.88 611 LEU A N 1
ATOM 4738 C CA . LEU A 1 611 ? -11.980 12.481 30.001 1.00 85.88 611 LEU A CA 1
ATOM 4739 C C . LEU A 1 611 ? -13.068 13.232 29.219 1.00 85.88 611 LEU A C 1
ATOM 4741 O O . LEU A 1 611 ? -14.203 12.763 29.139 1.00 85.88 611 LEU A O 1
ATOM 4745 N N . ALA A 1 612 ? -12.730 14.376 28.621 1.00 82.19 612 ALA A N 1
ATOM 4746 C CA . ALA A 1 612 ? -13.651 15.113 27.762 1.00 82.19 612 ALA A CA 1
ATOM 4747 C C . ALA A 1 612 ? -13.899 14.404 26.419 1.00 82.19 612 ALA A C 1
ATOM 4749 O O . ALA A 1 612 ? -14.962 14.589 25.831 1.00 82.19 612 ALA A O 1
ATOM 4750 N N . HIS A 1 613 ? -12.943 13.611 25.937 1.00 75.00 613 HIS A N 1
ATOM 4751 C CA . HIS A 1 613 ? -13.073 12.859 24.694 1.00 75.00 613 HIS A CA 1
ATOM 4752 C C . HIS A 1 613 ? -13.801 11.524 24.908 1.00 75.00 613 HIS A C 1
ATOM 4754 O O . HIS A 1 613 ? -14.847 11.306 24.311 1.00 75.00 613 HIS A O 1
ATOM 4760 N N . GLU A 1 614 ? -13.302 10.688 25.821 1.00 80.69 614 GLU A N 1
ATOM 4761 C CA . GLU A 1 614 ? -13.783 9.315 26.053 1.00 80.69 614 GLU A CA 1
ATOM 4762 C C . GLU A 1 614 ? -15.101 9.252 26.830 1.00 80.69 614 GLU A C 1
ATOM 4764 O O . GLU A 1 614 ? -15.945 8.399 26.577 1.00 80.69 614 GLU A O 1
ATOM 4769 N N . LEU A 1 615 ? -15.276 10.138 27.817 1.00 83.19 615 LEU A N 1
ATOM 4770 C CA . LEU A 1 615 ? -16.465 10.146 28.677 1.00 83.19 615 LEU A CA 1
ATOM 4771 C C . LEU A 1 615 ? -17.384 11.336 28.396 1.00 83.19 615 LEU A C 1
ATOM 4773 O O . LEU A 1 615 ? -18.448 11.433 28.999 1.00 83.19 615 LEU A O 1
ATOM 4777 N N . HIS A 1 616 ? -16.975 12.264 27.526 1.00 84.06 616 HIS A N 1
ATOM 4778 C CA . HIS A 1 616 ? -17.670 13.536 27.299 1.00 84.06 616 HIS A CA 1
ATOM 4779 C C . HIS A 1 616 ? -17.852 14.380 28.574 1.00 84.06 616 HIS A C 1
ATOM 4781 O O . HIS A 1 616 ? -18.738 15.230 28.651 1.00 84.06 616 HIS A O 1
ATOM 4787 N N . VAL A 1 617 ? -16.983 14.184 29.576 1.00 84.50 617 VAL A N 1
ATOM 4788 C CA . VAL A 1 617 ? -17.073 14.849 30.882 1.00 84.50 617 VAL A CA 1
ATOM 4789 C C . VAL A 1 617 ? -16.045 15.972 31.002 1.00 84.50 617 VAL A C 1
ATOM 4791 O O . VAL A 1 617 ? -14.835 15.742 30.964 1.00 84.50 617 VAL A O 1
ATOM 4794 N N . GLN A 1 618 ? -16.511 17.196 31.267 1.00 85.25 618 GLN A N 1
ATOM 4795 C CA . GLN A 1 618 ? -15.633 18.292 31.677 1.00 85.25 618 GLN A CA 1
ATOM 4796 C C . GLN A 1 618 ? -15.412 18.283 33.192 1.00 85.25 618 GLN A C 1
ATOM 4798 O O . GLN A 1 618 ? -16.260 18.709 33.975 1.00 85.25 618 GLN A O 1
ATOM 4803 N N . VAL A 1 619 ? -14.238 17.813 33.612 1.00 88.38 619 VAL A N 1
ATOM 4804 C CA . VAL A 1 619 ? -13.860 17.748 35.031 1.00 88.38 619 VAL A CA 1
ATOM 4805 C C . VAL A 1 619 ? -13.301 19.084 35.560 1.00 88.38 619 VAL A C 1
ATOM 4807 O O . VAL A 1 619 ? -12.537 19.750 34.854 1.00 88.38 619 VAL A O 1
ATOM 4810 N N . PRO A 1 620 ? -13.585 19.477 36.819 1.00 89.69 620 PRO A N 1
ATOM 4811 C CA . PRO A 1 620 ? -12.998 20.667 37.444 1.00 89.69 620 PRO A CA 1
ATOM 4812 C C . PRO A 1 620 ? -11.463 20.630 37.521 1.00 89.69 620 PRO A C 1
ATOM 4814 O O . PRO A 1 620 ? -10.861 19.578 37.728 1.00 89.69 620 PRO A O 1
ATOM 4817 N N . LYS A 1 621 ? -10.802 21.797 37.452 1.00 84.38 621 LYS A N 1
ATOM 4818 C CA . LYS A 1 621 ? -9.322 21.903 37.462 1.00 84.38 621 LYS A CA 1
ATOM 4819 C C . LYS A 1 621 ? -8.651 21.238 38.674 1.00 84.38 621 LYS A C 1
ATOM 4821 O O . LYS A 1 621 ? -7.561 20.690 38.533 1.00 84.38 621 LYS A O 1
ATOM 4826 N N . GLY A 1 622 ? -9.277 21.297 39.853 1.00 86.19 622 GLY A N 1
ATOM 4827 C CA . GLY A 1 622 ? -8.765 20.637 41.061 1.00 86.19 622 GLY A CA 1
ATOM 4828 C C . GLY A 1 622 ? -8.788 19.110 40.943 1.00 86.19 622 GLY A C 1
ATOM 4829 O O . GLY A 1 622 ? -7.796 18.454 41.253 1.00 86.19 622 GLY A O 1
ATOM 4830 N N . LEU A 1 623 ? -9.875 18.564 40.392 1.00 88.50 623 LEU A N 1
ATOM 4831 C CA . LEU A 1 623 ? -10.033 17.135 40.130 1.00 88.50 623 LEU A CA 1
ATOM 4832 C C . LEU A 1 623 ? -9.057 16.635 39.056 1.00 88.50 623 LEU A C 1
ATOM 4834 O O . LEU A 1 623 ? -8.456 15.578 39.228 1.00 88.50 623 LEU A O 1
ATOM 4838 N N . GLN A 1 624 ? -8.824 17.416 37.993 1.00 87.25 624 GLN A N 1
ATOM 4839 C CA . GLN A 1 624 ? -7.810 17.099 36.974 1.00 87.25 624 GLN A CA 1
ATOM 4840 C C . GLN A 1 624 ? -6.424 16.875 37.601 1.00 87.25 624 GLN A C 1
ATOM 4842 O O . GLN A 1 624 ? -5.698 15.970 37.195 1.00 87.25 624 GLN A O 1
ATOM 4847 N N . LEU A 1 625 ? -6.065 17.686 38.604 1.00 84.31 625 LEU A N 1
ATOM 4848 C CA . LEU A 1 625 ? -4.787 17.592 39.310 1.00 84.31 625 LEU A CA 1
ATOM 4849 C C . LEU A 1 625 ? -4.720 16.397 40.274 1.00 84.31 625 LEU A C 1
ATOM 4851 O O . LEU A 1 625 ? -3.663 15.777 40.394 1.00 84.31 625 LEU A O 1
ATOM 4855 N N . GLU A 1 626 ? -5.807 16.077 40.986 1.00 87.31 626 GLU A N 1
ATOM 4856 C CA . GLU A 1 626 ? -5.858 14.871 41.829 1.00 87.31 626 GLU A CA 1
ATOM 4857 C C . GLU A 1 626 ? -5.719 13.622 40.955 1.00 87.31 626 GLU A C 1
ATOM 4859 O O . GLU A 1 626 ? -4.846 12.782 41.193 1.00 87.31 626 GLU A O 1
ATOM 4864 N N . PHE A 1 627 ? -6.534 13.533 39.904 1.00 88.12 627 PHE A N 1
ATOM 4865 C CA . PHE A 1 627 ? -6.595 12.350 39.064 1.00 88.12 627 PHE A CA 1
ATOM 4866 C C . PHE A 1 627 ? -5.330 12.162 38.217 1.00 88.12 627 PHE A C 1
ATOM 4868 O O . PHE A 1 627 ? -4.886 11.029 38.044 1.00 88.12 627 PHE A O 1
ATOM 4875 N N . SER A 1 628 ? -4.638 13.233 37.802 1.00 84.31 628 SER A N 1
ATOM 4876 C CA . SER A 1 628 ? -3.343 13.085 37.116 1.00 84.31 628 SER A CA 1
ATOM 4877 C C . SER A 1 628 ? -2.291 12.366 37.966 1.00 84.31 628 SER A C 1
ATOM 4879 O O . SER A 1 628 ? -1.446 11.657 37.427 1.00 84.31 628 SER A O 1
ATOM 4881 N N . LYS A 1 629 ? -2.349 12.482 39.302 1.00 85.31 629 LYS A N 1
ATOM 4882 C CA . LYS A 1 629 ? -1.465 11.721 40.208 1.00 85.31 629 LYS A CA 1
ATOM 4883 C C . LYS A 1 629 ? -1.835 10.237 40.281 1.00 85.31 629 LYS A C 1
ATOM 4885 O O . LYS A 1 629 ? -0.992 9.424 40.653 1.00 85.31 629 LYS A O 1
ATOM 4890 N N . VAL A 1 630 ? -3.091 9.887 40.006 1.00 86.12 630 VAL A N 1
ATOM 4891 C CA . VAL A 1 630 ? -3.559 8.494 39.925 1.00 86.12 630 VAL A CA 1
ATOM 4892 C C . VAL A 1 630 ? -3.085 7.880 38.611 1.00 86.12 630 VAL A C 1
ATOM 4894 O O . VAL A 1 630 ? -2.422 6.849 38.638 1.00 86.12 630 VAL A O 1
ATOM 4897 N N . VAL A 1 631 ? -3.310 8.570 37.488 1.00 83.81 631 VAL A N 1
ATOM 4898 C CA . VAL A 1 631 ? -2.837 8.156 36.155 1.00 83.81 631 VAL A CA 1
ATOM 4899 C C . VAL A 1 631 ? -1.318 7.972 36.135 1.00 83.81 631 VAL A C 1
ATOM 4901 O O . VAL A 1 631 ? -0.830 6.960 35.638 1.00 83.81 631 VAL A O 1
ATOM 4904 N N . LYS A 1 632 ? -0.565 8.901 36.743 1.00 81.12 632 LYS A N 1
ATOM 4905 C CA . LYS A 1 632 ? 0.896 8.797 36.850 1.00 81.12 632 LYS A CA 1
ATOM 4906 C C . LYS A 1 632 ? 1.342 7.521 37.574 1.00 81.12 632 LYS A C 1
ATOM 4908 O O . LYS A 1 632 ? 2.190 6.807 37.056 1.00 81.12 632 LYS A O 1
ATOM 4913 N N . ARG A 1 633 ? 0.743 7.215 38.730 1.00 83.06 633 ARG A N 1
ATOM 4914 C CA . ARG A 1 633 ? 1.058 5.996 39.497 1.00 83.06 633 ARG A CA 1
ATOM 4915 C C . ARG A 1 633 ? 0.695 4.723 38.736 1.00 83.06 633 ARG A C 1
ATOM 4917 O O . ARG A 1 633 ? 1.473 3.777 38.743 1.00 83.06 633 ARG A O 1
ATOM 4924 N N . ALA A 1 634 ? -0.452 4.713 38.058 1.00 82.00 634 ALA A N 1
ATOM 4925 C CA . ALA A 1 634 ? -0.862 3.582 37.229 1.00 82.00 634 ALA A CA 1
ATOM 4926 C C . ALA A 1 634 ? 0.134 3.327 36.086 1.00 82.00 634 ALA A C 1
ATOM 4928 O O . ALA A 1 634 ? 0.572 2.198 35.907 1.00 82.00 634 ALA A O 1
ATOM 4929 N N . SER A 1 635 ? 0.559 4.385 35.388 1.00 78.75 635 SER A N 1
ATOM 4930 C CA . SER A 1 635 ? 1.564 4.316 34.318 1.00 78.75 635 SER A CA 1
ATOM 4931 C C . SER A 1 635 ? 2.944 3.849 34.812 1.00 78.75 635 SER A C 1
ATOM 4933 O O . SER A 1 635 ? 3.614 3.075 34.131 1.00 78.75 635 SER A O 1
ATOM 4935 N N . GLU A 1 636 ? 3.373 4.276 36.004 1.00 80.19 636 GLU A N 1
ATOM 4936 C CA . GLU A 1 636 ? 4.631 3.818 36.616 1.00 80.19 636 GLU A CA 1
ATOM 4937 C C . GLU A 1 636 ? 4.593 2.320 36.960 1.00 80.19 636 GLU A C 1
ATOM 4939 O O . GLU A 1 636 ? 5.588 1.624 36.767 1.00 80.19 636 GLU A O 1
ATOM 4944 N N . MET A 1 637 ? 3.448 1.806 37.420 1.00 75.81 637 MET A N 1
ATOM 4945 C CA . MET A 1 637 ? 3.292 0.392 37.781 1.00 75.81 637 MET A CA 1
ATOM 4946 C C . MET A 1 637 ? 3.163 -0.544 36.576 1.00 75.81 637 MET A C 1
ATOM 4948 O O . MET A 1 637 ? 3.587 -1.693 36.661 1.00 75.81 637 MET A O 1
ATOM 4952 N N . THR A 1 638 ? 2.614 -0.074 35.455 1.00 71.75 638 THR A N 1
ATOM 4953 C CA . THR A 1 638 ? 2.508 -0.860 34.213 1.00 71.75 638 THR A CA 1
ATOM 4954 C C . THR A 1 638 ? 3.764 -0.784 33.340 1.00 71.75 638 THR A C 1
ATOM 4956 O O . THR A 1 638 ? 3.801 -1.388 32.271 1.00 71.75 638 THR A O 1
ATOM 4959 N N . GLY A 1 639 ? 4.804 -0.065 33.781 1.00 57.19 639 GLY A N 1
ATOM 4960 C CA . GLY A 1 639 ? 6.083 0.035 33.075 1.00 57.19 639 GLY A CA 1
ATOM 4961 C C . GLY A 1 639 ? 6.041 0.884 31.799 1.00 57.19 639 GLY A C 1
ATOM 4962 O O . GLY A 1 639 ? 6.926 0.741 30.957 1.00 57.19 639 GLY A O 1
ATOM 4963 N N . GLY A 1 640 ? 5.046 1.764 31.620 1.00 67.25 640 GLY A N 1
ATOM 4964 C CA . GLY A 1 640 ? 4.921 2.517 30.369 1.00 67.25 640 GLY A CA 1
ATOM 4965 C C . GLY A 1 640 ? 3.658 3.362 30.185 1.00 67.25 640 GLY A C 1
ATOM 4966 O O . GLY A 1 640 ? 3.049 3.847 31.135 1.00 67.25 640 GLY A O 1
ATOM 4967 N N . THR A 1 641 ? 3.318 3.597 28.914 1.00 64.56 641 THR A N 1
ATOM 4968 C CA . THR A 1 641 ? 2.182 4.403 28.427 1.00 64.56 641 THR A CA 1
ATOM 4969 C C . THR A 1 641 ? 0.831 3.783 28.776 1.00 64.56 641 THR A C 1
ATOM 4971 O O . THR A 1 641 ? 0.691 2.565 28.743 1.00 64.56 641 THR A O 1
ATOM 4974 N N . ILE A 1 642 ? -0.179 4.613 29.033 1.00 74.56 642 ILE A N 1
ATOM 4975 C CA . ILE A 1 642 ? -1.566 4.199 29.271 1.00 74.56 642 ILE A CA 1
ATOM 4976 C C . ILE A 1 642 ? -2.471 4.763 28.166 1.00 74.56 642 ILE A C 1
ATOM 4978 O O . ILE A 1 642 ? -2.325 5.926 27.775 1.00 74.56 642 ILE A O 1
ATOM 4982 N N . SER A 1 643 ? -3.370 3.936 27.624 1.00 72.62 643 SER A N 1
ATOM 4983 C CA . SER A 1 643 ? -4.272 4.365 26.548 1.00 72.62 643 SER A CA 1
ATOM 4984 C C . SER A 1 643 ? -5.347 5.334 27.071 1.00 72.62 643 SER A C 1
ATOM 4986 O O . SER A 1 643 ? -5.686 5.282 28.259 1.00 72.62 643 SER A O 1
ATOM 4988 N N . PRO A 1 644 ? -5.924 6.207 26.219 1.00 75.75 644 PRO A N 1
ATOM 4989 C CA . PRO A 1 644 ? -7.051 7.063 26.600 1.00 75.75 644 PRO A CA 1
ATOM 4990 C C . PRO A 1 644 ? -8.210 6.283 27.243 1.00 75.75 644 PRO A C 1
ATOM 4992 O O . PRO A 1 644 ? -8.693 6.649 28.319 1.00 75.75 644 PRO A O 1
ATOM 4995 N N . ARG A 1 645 ? -8.568 5.137 26.653 1.00 80.00 645 ARG A N 1
ATOM 4996 C CA . ARG A 1 645 ? -9.609 4.235 27.158 1.00 80.00 645 ARG A CA 1
ATOM 4997 C C . ARG A 1 645 ? -9.274 3.655 28.532 1.00 80.00 645 ARG A C 1
ATOM 4999 O O . ARG A 1 645 ? -10.140 3.605 29.404 1.00 80.00 645 ARG A O 1
ATOM 5006 N N . ASP A 1 646 ? -8.023 3.270 28.769 1.00 82.62 646 ASP A N 1
ATOM 5007 C CA . ASP A 1 646 ? -7.590 2.783 30.085 1.00 82.62 646 ASP A CA 1
ATOM 5008 C C . ASP A 1 646 ? -7.608 3.890 31.139 1.00 82.62 646 ASP A C 1
ATOM 5010 O O . ASP A 1 646 ? -7.958 3.637 32.290 1.00 82.62 646 ASP A O 1
ATOM 5014 N N . VAL A 1 647 ? -7.300 5.133 30.762 1.00 84.56 647 VAL A N 1
ATOM 5015 C CA . VAL A 1 647 ? -7.437 6.292 31.656 1.00 84.56 647 VAL A CA 1
ATOM 5016 C C . VAL A 1 647 ? -8.902 6.571 31.984 1.00 84.56 647 VAL A C 1
ATOM 5018 O O . VAL A 1 647 ? -9.217 6.849 33.144 1.00 84.56 647 VAL A O 1
ATOM 5021 N N . ALA A 1 648 ? -9.805 6.454 31.010 1.00 86.81 648 ALA A N 1
ATOM 5022 C CA . ALA A 1 648 ? -11.244 6.561 31.238 1.00 86.81 648 ALA A CA 1
ATOM 5023 C C . ALA A 1 648 ? -11.752 5.447 32.171 1.00 86.81 648 ALA A C 1
ATOM 5025 O O . ALA A 1 648 ? -12.429 5.732 33.162 1.00 86.81 648 ALA A O 1
ATOM 5026 N N . ASN A 1 649 ? -11.346 4.197 31.937 1.00 87.69 649 ASN A N 1
ATOM 5027 C CA . ASN A 1 649 ? -11.664 3.061 32.807 1.00 87.69 649 ASN A CA 1
ATOM 5028 C C . ASN A 1 649 ? -11.105 3.252 34.221 1.00 87.69 649 ASN A C 1
ATOM 5030 O O . ASN A 1 649 ? -11.795 3.000 35.211 1.00 87.69 649 ASN A O 1
ATOM 5034 N N . LEU A 1 650 ? -9.873 3.752 34.334 1.00 89.31 650 LEU A N 1
ATOM 5035 C CA . LEU A 1 650 ? -9.251 4.073 35.612 1.00 89.31 650 LEU A CA 1
ATOM 5036 C C . LEU A 1 650 ? -10.038 5.161 36.345 1.00 89.31 650 LEU A C 1
ATOM 5038 O O . LEU A 1 650 ? -10.195 5.063 37.556 1.00 89.31 650 LEU A O 1
ATOM 5042 N N . PHE A 1 651 ? -10.577 6.161 35.644 1.00 90.88 651 PHE A N 1
ATOM 5043 C CA . PHE A 1 651 ? -11.442 7.178 36.245 1.00 90.88 651 PHE A CA 1
ATOM 5044 C C . PHE A 1 651 ? -12.748 6.566 36.762 1.00 90.88 651 PHE A C 1
ATOM 5046 O O . PHE A 1 651 ? -13.125 6.794 37.914 1.00 90.88 651 PHE A O 1
ATOM 5053 N N . VAL A 1 652 ? -13.401 5.735 35.947 1.00 90.25 652 VAL A N 1
ATOM 5054 C CA . VAL A 1 652 ? -14.626 5.008 36.317 1.00 90.25 652 VAL A CA 1
ATOM 5055 C C . VAL A 1 652 ? -14.407 4.141 37.558 1.00 90.25 652 VAL A C 1
ATOM 5057 O O . VAL A 1 652 ? -15.209 4.214 38.491 1.00 90.25 652 VAL A O 1
ATOM 5060 N N . LYS A 1 653 ? -13.299 3.393 37.615 1.00 89.19 653 LYS A N 1
ATOM 5061 C CA . LYS A 1 653 ? -12.919 2.549 38.759 1.00 89.19 653 LYS A CA 1
ATOM 5062 C C . LYS A 1 653 ? -12.564 3.390 39.989 1.00 89.19 653 LYS A C 1
ATOM 5064 O O . LYS A 1 653 ? -13.099 3.161 41.069 1.00 89.19 653 LYS A O 1
ATOM 5069 N N . GLN A 1 654 ? -11.705 4.399 39.830 1.00 87.56 654 GLN A N 1
ATOM 5070 C CA . GLN A 1 654 ? -11.192 5.238 40.921 1.00 87.56 654 GLN A CA 1
ATOM 5071 C C . GLN A 1 654 ? -12.294 6.017 41.649 1.00 87.56 654 GLN A C 1
ATOM 5073 O O . GLN A 1 654 ? -12.172 6.292 42.846 1.00 87.56 654 GLN A O 1
ATOM 5078 N N . TYR A 1 655 ? -13.341 6.414 40.926 1.00 89.81 655 TYR A N 1
ATOM 5079 C CA . TYR A 1 655 ? -14.463 7.178 41.467 1.00 89.81 655 TYR A CA 1
ATOM 5080 C C . TYR A 1 655 ? -15.763 6.365 41.559 1.00 89.81 655 TYR A C 1
ATOM 5082 O O . TYR A 1 655 ? -16.817 6.945 41.813 1.00 89.81 655 TYR A O 1
ATOM 5090 N N . PHE A 1 656 ? -15.697 5.035 41.418 1.00 88.94 656 PHE A N 1
ATOM 5091 C CA . PHE A 1 656 ? -16.829 4.122 41.614 1.00 88.94 656 PHE A CA 1
ATOM 5092 C C . PHE A 1 656 ? -18.059 4.512 40.775 1.00 88.94 656 PHE A C 1
ATOM 5094 O O . PHE A 1 656 ? -19.155 4.655 41.308 1.00 88.94 656 PHE A O 1
ATOM 5101 N N . LEU A 1 657 ? -17.875 4.805 39.486 1.00 86.62 657 LEU A N 1
ATOM 5102 C CA . LEU A 1 657 ? -18.967 5.278 38.622 1.00 86.62 657 LEU A CA 1
ATOM 5103 C C . LEU A 1 657 ? -19.850 4.146 38.084 1.00 86.62 657 LEU A C 1
ATOM 5105 O O . LEU A 1 657 ? -20.985 4.414 37.700 1.00 86.62 657 LEU A O 1
ATOM 5109 N N . SER A 1 658 ? -19.334 2.916 38.062 1.00 84.44 658 SER A N 1
ATOM 5110 C CA . SER A 1 658 ? -20.070 1.710 37.657 1.00 84.44 658 SER A CA 1
ATOM 5111 C C . SER A 1 658 ? -20.446 0.814 38.837 1.00 84.44 658 SER A C 1
ATOM 5113 O O . SER A 1 658 ? -21.440 0.102 38.758 1.00 84.44 658 SER A O 1
ATOM 5115 N N . ASP A 1 659 ? -19.695 0.892 39.937 1.00 83.50 659 ASP A N 1
ATOM 5116 C CA . ASP A 1 659 ? -19.881 0.059 41.124 1.00 83.50 659 ASP A CA 1
ATOM 5117 C C . ASP A 1 659 ? -20.217 0.914 42.356 1.00 83.50 659 ASP A C 1
ATOM 5119 O O . ASP A 1 659 ? -19.764 2.059 42.457 1.00 83.50 659 ASP A O 1
ATOM 5123 N N . PRO A 1 660 ? -20.964 0.391 43.343 1.00 84.19 660 PRO A N 1
ATOM 5124 C CA . PRO A 1 660 ? -21.103 1.046 44.638 1.00 84.19 660 PRO A CA 1
ATOM 5125 C C . PRO A 1 660 ? -19.733 1.245 45.300 1.00 84.19 660 PRO A C 1
ATOM 5127 O O . PRO A 1 660 ? -18.861 0.382 45.227 1.00 84.19 660 PRO A O 1
ATOM 5130 N N . ASP A 1 661 ? -19.543 2.373 45.989 1.00 87.50 661 ASP A N 1
ATOM 5131 C CA . ASP A 1 661 ? -18.333 2.585 46.785 1.00 87.50 661 ASP A CA 1
ATOM 5132 C C . ASP A 1 661 ? -18.381 1.615 47.978 1.00 87.50 661 ASP A C 1
ATOM 5134 O O . ASP A 1 661 ? -19.259 1.768 48.830 1.00 87.50 661 ASP A O 1
ATOM 5138 N N . PRO A 1 662 ? -17.465 0.636 48.090 1.00 87.12 662 PRO A N 1
ATOM 5139 C CA . PRO A 1 662 ? -17.544 -0.416 49.106 1.00 87.12 662 PRO A CA 1
ATOM 5140 C C . PRO A 1 662 ? -17.371 0.116 50.536 1.00 87.12 662 PRO A C 1
ATOM 5142 O O . PRO A 1 662 ? -17.543 -0.617 51.511 1.00 87.12 662 PRO A O 1
ATOM 5145 N N . ARG A 1 663 ? -16.999 1.392 50.683 1.00 87.31 663 ARG A N 1
ATOM 5146 C CA . ARG A 1 663 ? -16.889 2.079 51.972 1.00 87.31 663 ARG A CA 1
ATOM 5147 C C . ARG A 1 663 ? -18.230 2.652 52.432 1.00 87.31 663 ARG A C 1
ATOM 5149 O O . ARG A 1 663 ? -18.332 3.069 53.582 1.00 87.31 663 ARG A O 1
ATOM 5156 N N . ILE A 1 664 ? -19.241 2.674 51.569 1.00 88.81 664 ILE A N 1
ATOM 5157 C CA . ILE A 1 664 ? -20.600 3.127 51.864 1.00 88.81 664 ILE A CA 1
ATOM 5158 C C . ILE A 1 664 ? -21.506 1.893 51.835 1.00 88.81 664 ILE A C 1
ATOM 5160 O O . ILE A 1 664 ? -21.845 1.391 50.770 1.00 88.81 664 ILE A O 1
ATOM 5164 N N . ILE A 1 665 ? -21.888 1.391 53.010 1.00 89.12 665 ILE A N 1
ATOM 5165 C CA . ILE A 1 665 ? -22.753 0.207 53.144 1.00 89.12 665 ILE A CA 1
ATOM 5166 C C . ILE A 1 665 ? -24.211 0.599 52.901 1.00 89.12 665 ILE A C 1
ATOM 5168 O O . ILE A 1 665 ? -24.954 -0.106 52.223 1.00 89.12 665 ILE A O 1
ATOM 5172 N N . SER A 1 666 ? -24.619 1.750 53.431 1.00 90.62 666 SER A N 1
ATOM 5173 C CA . SER A 1 666 ? -25.924 2.345 53.155 1.00 90.62 666 SER A CA 1
ATOM 5174 C C . SER A 1 666 ? -25.858 3.865 53.243 1.00 90.62 666 SER A C 1
ATOM 5176 O O . SER A 1 666 ? -25.058 4.422 53.999 1.00 90.62 666 SER A O 1
ATOM 5178 N N . ALA A 1 667 ? -26.706 4.534 52.464 1.00 89.62 667 ALA A N 1
ATOM 5179 C CA . ALA A 1 667 ? -26.883 5.979 52.488 1.00 89.62 667 ALA A CA 1
ATOM 5180 C C . ALA A 1 667 ? -28.345 6.304 52.168 1.00 89.62 667 ALA A C 1
ATOM 5182 O O . ALA A 1 667 ? -28.828 5.977 51.086 1.00 89.62 667 ALA A O 1
ATOM 5183 N N . THR A 1 668 ? -29.042 6.929 53.111 1.00 90.44 668 THR A N 1
ATOM 5184 C CA . THR A 1 668 ? -30.447 7.320 52.981 1.00 90.44 668 THR A CA 1
ATOM 5185 C C . THR A 1 668 ? -30.616 8.789 53.325 1.00 90.44 668 THR A C 1
ATOM 5187 O O . THR A 1 668 ? -30.014 9.282 54.283 1.00 90.44 668 THR A O 1
ATOM 5190 N N . VAL A 1 669 ? -31.467 9.466 52.559 1.00 88.19 669 VAL A N 1
ATOM 5191 C CA . VAL A 1 669 ? -31.856 10.860 52.772 1.00 88.19 669 VAL A CA 1
ATOM 5192 C C . VAL A 1 669 ? -33.362 10.903 52.993 1.00 88.19 669 VAL A C 1
ATOM 5194 O O . VAL A 1 669 ? -34.113 10.293 52.236 1.00 88.19 669 VAL A O 1
ATOM 5197 N N . GLN A 1 670 ? -33.798 11.604 54.034 1.00 87.38 670 GLN A N 1
ATOM 5198 C CA . GLN A 1 670 ? -35.204 11.851 54.331 1.00 87.38 670 GLN A CA 1
ATOM 5199 C C . GLN A 1 670 ? -35.460 13.355 54.394 1.00 87.38 670 GLN A C 1
ATOM 5201 O O . GLN A 1 670 ? -34.716 14.096 55.039 1.00 87.38 670 GLN A O 1
ATOM 5206 N N . ASN A 1 671 ? -36.542 13.784 53.748 1.00 82.12 671 ASN A N 1
ATOM 5207 C CA . ASN A 1 671 ? -37.039 15.152 53.811 1.00 82.12 671 ASN A CA 1
ATOM 5208 C C . ASN A 1 671 ? -38.112 15.209 54.896 1.00 82.12 671 ASN A C 1
ATOM 5210 O O . ASN A 1 671 ? -39.157 14.588 54.722 1.00 82.12 671 ASN A O 1
ATOM 5214 N N . LEU A 1 672 ? -37.868 15.936 55.984 1.00 78.56 672 LEU A N 1
ATOM 5215 C CA . LEU A 1 672 ? -38.868 16.152 57.028 1.00 78.56 672 LEU A CA 1
ATOM 5216 C C . LEU A 1 672 ? -39.381 17.587 56.986 1.00 78.56 672 LEU A C 1
ATOM 5218 O O . LEU A 1 672 ? -38.607 18.548 56.889 1.00 78.56 672 LEU A O 1
ATOM 5222 N N . SER A 1 673 ? -40.697 17.723 57.089 1.00 69.25 673 SER A N 1
ATOM 5223 C CA . SER A 1 673 ? -41.352 18.989 57.400 1.00 69.25 673 SER A CA 1
ATOM 5224 C C . SER A 1 673 ? -41.283 19.264 58.907 1.00 69.25 673 SER A C 1
ATOM 5226 O O . SER A 1 673 ? -41.260 18.346 59.727 1.00 69.25 673 SER A O 1
ATOM 5228 N N . GLU A 1 674 ? -41.284 20.538 59.300 1.00 56.03 674 GLU A N 1
ATOM 5229 C CA . GLU A 1 674 ? -41.246 20.966 60.710 1.00 56.03 674 GLU A CA 1
ATOM 5230 C C . GLU A 1 674 ? -42.383 20.344 61.564 1.00 56.03 674 GLU A C 1
ATOM 5232 O O . GLU A 1 674 ? -42.220 20.139 62.767 1.00 56.03 674 GLU A O 1
ATOM 5237 N N . SER A 1 675 ? -43.510 19.963 60.942 1.00 54.88 675 SER A N 1
ATOM 5238 C CA . SER A 1 675 ? -44.638 19.270 61.586 1.00 54.88 675 SER A CA 1
ATOM 5239 C C . SER A 1 675 ? -44.365 17.812 61.973 1.00 54.88 675 SER A C 1
ATOM 5241 O O . SER A 1 675 ? -44.974 17.317 62.920 1.00 54.88 675 SER A O 1
ATOM 5243 N N . GLU A 1 676 ? -43.452 17.119 61.291 1.00 54.91 676 GLU A N 1
ATOM 5244 C CA . GLU A 1 676 ? -43.164 15.694 61.534 1.00 54.91 676 GLU A CA 1
ATOM 5245 C C . GLU A 1 676 ? -42.161 15.481 62.681 1.00 54.91 676 GLU A C 1
ATOM 5247 O O . GLU A 1 676 ? -42.096 14.401 63.263 1.00 54.91 676 GLU A O 1
ATOM 5252 N N . ILE A 1 677 ? -41.421 16.526 63.063 1.00 52.69 677 ILE A N 1
ATOM 5253 C CA . ILE A 1 677 ? -40.363 16.471 64.085 1.00 52.69 677 ILE A CA 1
ATOM 5254 C C . ILE A 1 677 ? -40.935 16.548 65.514 1.00 52.69 677 ILE A C 1
ATOM 5256 O O . ILE A 1 677 ? -40.350 15.996 66.444 1.00 52.69 677 ILE A O 1
ATOM 5260 N N . ASN A 1 678 ? -42.108 17.166 65.699 1.00 49.66 678 ASN A N 1
ATOM 5261 C CA . ASN A 1 678 ? -42.706 17.414 67.021 1.00 49.66 678 ASN A CA 1
ATOM 5262 C C . ASN A 1 678 ? -43.759 16.377 67.467 1.00 49.66 678 ASN A C 1
ATOM 5264 O O . ASN A 1 678 ? -44.427 16.582 68.478 1.00 49.66 678 ASN A O 1
ATOM 5268 N N . GLY A 1 679 ? -43.921 15.257 66.753 1.00 47.12 679 GLY A N 1
ATOM 5269 C CA . GLY A 1 679 ? -44.736 14.123 67.218 1.00 47.12 679 GLY A CA 1
ATOM 5270 C C . GLY A 1 679 ? -46.256 14.350 67.280 1.00 47.12 679 GLY A C 1
ATOM 5271 O O . GLY A 1 679 ? -46.956 13.556 67.907 1.00 47.12 679 GLY A O 1
ATOM 5272 N N . HIS A 1 680 ? -46.797 15.385 66.631 1.00 41.69 680 HIS A N 1
ATOM 5273 C CA . HIS A 1 680 ? -48.245 15.590 66.543 1.00 41.69 680 HIS A CA 1
ATOM 5274 C C . HIS A 1 680 ? -48.819 15.004 65.250 1.00 41.69 680 HIS A C 1
ATOM 5276 O O . HIS A 1 680 ? -48.667 15.563 64.167 1.00 41.69 680 HIS A O 1
ATOM 5282 N N . THR A 1 681 ? -49.541 13.889 65.372 1.00 36.12 681 THR A N 1
ATOM 5283 C CA . THR A 1 681 ? -50.443 13.400 64.324 1.00 36.12 681 THR A CA 1
ATOM 5284 C C . THR A 1 681 ? -51.590 14.402 64.169 1.00 36.12 681 THR A C 1
ATOM 5286 O O . THR A 1 681 ? -52.424 14.541 65.064 1.00 36.12 681 THR A O 1
ATOM 5289 N N . VAL A 1 682 ? -51.633 15.132 63.053 1.00 39.25 682 VAL A N 1
ATOM 5290 C CA . VAL A 1 682 ? -52.758 16.021 62.739 1.00 39.25 682 VAL A CA 1
ATOM 5291 C C . VAL A 1 682 ? -53.906 15.164 62.209 1.00 39.25 682 VAL A C 1
ATOM 5293 O O . VAL A 1 682 ? -53.852 14.662 61.090 1.00 39.25 682 VAL A O 1
ATOM 5296 N N . HIS A 1 683 ? -54.948 14.981 63.021 1.00 35.09 683 HIS A N 1
ATOM 5297 C CA . HIS A 1 683 ? -56.244 14.519 62.531 1.00 35.09 683 HIS A CA 1
ATOM 5298 C C . HIS A 1 683 ? -56.858 15.603 61.638 1.00 35.09 683 HIS A C 1
ATOM 5300 O O . HIS A 1 683 ? -56.981 16.759 62.046 1.00 35.09 683 HIS A O 1
ATOM 5306 N N . GLU A 1 684 ? -57.252 15.212 60.427 1.00 41.91 684 GLU A N 1
ATOM 5307 C CA . GLU A 1 684 ? -57.967 16.049 59.467 1.00 41.91 684 GLU A CA 1
ATOM 5308 C C . GLU A 1 684 ? -59.159 16.776 60.103 1.00 41.91 684 GLU A C 1
ATOM 5310 O O . GLU A 1 684 ? -60.071 16.141 60.641 1.00 41.91 684 GLU A O 1
ATOM 5315 N N . LYS A 1 685 ? -59.199 18.107 59.947 1.00 33.03 685 LYS A N 1
ATOM 5316 C CA . LYS A 1 685 ? -60.429 18.851 59.635 1.00 33.03 685 LYS A CA 1
ATOM 5317 C C . LYS A 1 685 ? -60.153 20.307 59.229 1.00 33.03 685 LYS A C 1
ATOM 5319 O O . LYS A 1 685 ? -59.554 21.064 59.979 1.00 33.03 685 LYS A O 1
ATOM 5324 N N . SER A 1 686 ? -60.787 20.683 58.114 1.00 30.11 686 SER A N 1
ATOM 5325 C CA . SER A 1 686 ? -61.287 22.023 57.746 1.00 30.11 686 SER A CA 1
ATOM 5326 C C . SER A 1 686 ? -60.405 22.995 56.935 1.00 30.11 686 SER A C 1
ATOM 5328 O O . SER A 1 686 ? -59.464 23.597 57.428 1.00 30.11 686 SER A O 1
ATOM 5330 N N . MET A 1 687 ? -60.869 23.179 55.690 1.00 34.22 687 MET A N 1
ATOM 5331 C CA . MET A 1 687 ? -60.864 24.320 54.753 1.00 34.22 687 MET A CA 1
ATOM 5332 C C . MET A 1 687 ? -60.060 25.615 55.020 1.00 34.22 687 MET A C 1
ATOM 5334 O O . MET A 1 687 ? -60.263 26.309 56.008 1.00 34.22 687 MET A O 1
ATOM 5338 N N . ALA A 1 688 ? -59.343 26.000 53.952 1.00 40.31 688 ALA A N 1
ATOM 5339 C CA . ALA A 1 688 ? -59.210 27.327 53.327 1.00 40.31 688 ALA A CA 1
ATOM 5340 C C . ALA A 1 688 ? -58.809 28.556 54.174 1.00 40.31 688 ALA A C 1
ATOM 5342 O O . ALA A 1 688 ? -59.659 29.221 54.754 1.00 40.31 688 ALA A O 1
ATOM 5343 N N . SER A 1 689 ? -57.550 28.991 54.017 1.00 31.09 689 SER A N 1
ATOM 5344 C CA . SER A 1 689 ? -57.196 30.407 53.797 1.00 31.09 689 SER A CA 1
ATOM 5345 C C . SER A 1 689 ? -55.729 30.559 53.371 1.00 31.09 689 SER A C 1
ATOM 5347 O O . SER A 1 689 ? -54.849 29.902 53.917 1.00 31.09 689 SER A O 1
ATOM 5349 N N . ASN A 1 690 ? -55.490 31.446 52.403 1.00 40.16 690 ASN A N 1
ATOM 5350 C CA . ASN A 1 690 ? -54.189 31.830 51.857 1.00 40.16 690 ASN A CA 1
ATOM 5351 C C . ASN A 1 690 ? -53.164 32.242 52.929 1.00 40.16 690 ASN A C 1
ATOM 5353 O O . ASN A 1 690 ? -53.395 33.185 53.683 1.00 40.16 690 ASN A O 1
ATOM 5357 N N . GLY A 1 691 ? -51.988 31.614 52.895 1.00 32.91 691 GLY A N 1
ATOM 5358 C CA . GLY A 1 691 ? -50.789 32.045 53.608 1.00 32.91 691 GLY A CA 1
ATOM 5359 C C . GLY A 1 691 ? -49.605 31.160 53.226 1.00 32.91 691 GLY A C 1
ATOM 5360 O O . GLY A 1 691 ? -49.588 29.979 53.550 1.00 32.91 691 GLY A O 1
ATOM 5361 N N . VAL A 1 692 ? -48.632 31.715 52.501 1.00 39.69 692 VAL A N 1
ATOM 5362 C CA . VAL A 1 692 ? -47.370 31.046 52.157 1.00 39.69 692 VAL A CA 1
ATOM 5363 C C . VAL A 1 692 ? -46.596 30.783 53.451 1.00 39.69 692 VAL A C 1
ATOM 5365 O O . VAL A 1 692 ? -45.984 31.696 54.000 1.00 39.69 692 VAL A O 1
ATOM 5368 N N . SER A 1 693 ? -46.616 29.547 53.948 1.00 36.97 693 SER A N 1
ATOM 5369 C CA . SER A 1 693 ? -45.636 29.080 54.928 1.00 36.97 693 SER A CA 1
ATOM 5370 C C . SER A 1 693 ? -44.450 28.487 54.170 1.00 36.97 693 SER A C 1
ATOM 5372 O O . SER A 1 693 ? -44.565 27.413 53.578 1.00 36.97 693 SER A O 1
ATOM 5374 N N . ASN A 1 694 ? -43.306 29.176 54.183 1.00 41.25 694 ASN A N 1
ATOM 5375 C CA . ASN A 1 694 ? -42.018 28.563 53.859 1.00 41.25 694 ASN A CA 1
ATOM 5376 C C . ASN A 1 694 ? -41.740 27.488 54.917 1.00 41.25 694 ASN A C 1
ATOM 5378 O O . ASN A 1 694 ? -41.166 27.782 55.961 1.00 41.25 694 ASN A O 1
ATOM 5382 N N . ALA A 1 695 ? -42.195 26.260 54.675 1.00 48.34 695 ALA A N 1
ATOM 5383 C CA . ALA A 1 695 ? -41.855 25.127 55.518 1.00 48.34 695 ALA A CA 1
ATOM 5384 C C . ALA A 1 695 ? -40.350 24.868 55.375 1.00 48.34 695 ALA A C 1
ATOM 5386 O O . ALA A 1 695 ? -39.878 24.453 54.312 1.00 48.34 695 ALA A O 1
ATOM 5387 N N . THR A 1 696 ? -39.581 25.152 56.427 1.00 58.50 696 THR A N 1
ATOM 5388 C CA . THR A 1 696 ? -38.147 24.858 56.469 1.00 58.50 696 THR A CA 1
ATOM 5389 C C . THR A 1 696 ? -37.983 23.341 56.403 1.00 58.50 696 THR A C 1
ATOM 5391 O O . THR A 1 696 ? -38.224 22.639 57.380 1.00 58.50 696 THR A O 1
ATOM 5394 N N . THR A 1 697 ? -37.649 22.808 55.226 1.00 69.88 697 THR A N 1
ATOM 5395 C CA . THR A 1 697 ? -37.452 21.364 55.051 1.00 69.88 697 THR A CA 1
ATOM 5396 C C . THR A 1 697 ? -36.109 20.984 55.664 1.00 69.88 697 THR A C 1
ATOM 5398 O O . THR A 1 697 ? -35.071 21.515 55.262 1.00 69.88 697 THR A O 1
ATOM 5401 N N . ILE A 1 698 ? -36.116 20.085 56.645 1.00 80.94 698 ILE A N 1
ATOM 5402 C CA . ILE A 1 698 ? -34.899 19.563 57.269 1.00 80.94 698 ILE A CA 1
ATOM 5403 C C . ILE A 1 698 ? -34.536 18.251 56.576 1.00 80.94 698 ILE A C 1
ATOM 5405 O O . ILE A 1 698 ? -35.362 17.354 56.423 1.00 80.94 698 ILE A O 1
ATOM 5409 N N . GLN A 1 699 ? -33.282 18.152 56.147 1.00 85.12 699 GLN A N 1
ATOM 5410 C CA . GLN A 1 699 ? -32.697 16.948 55.575 1.00 85.12 699 GLN A CA 1
ATOM 5411 C C . GLN A 1 699 ? -32.134 16.098 56.708 1.00 85.12 699 GLN A C 1
ATOM 5413 O O . GLN A 1 699 ? -31.249 16.553 57.442 1.00 85.12 699 GLN A O 1
ATOM 5418 N N . VAL A 1 700 ? -32.619 14.868 56.840 1.00 86.94 700 VAL A N 1
ATOM 5419 C CA . VAL A 1 700 ? -32.054 13.866 57.745 1.00 86.94 700 VAL A CA 1
ATOM 5420 C C . VAL A 1 700 ? -31.291 12.851 56.917 1.00 86.94 700 VAL A C 1
ATOM 5422 O O . VAL A 1 700 ? -31.831 12.264 55.981 1.00 86.94 700 VAL A O 1
ATOM 5425 N N . ILE A 1 701 ? -30.024 12.648 57.263 1.00 91.06 701 ILE A N 1
ATOM 5426 C CA . ILE A 1 701 ? -29.177 11.650 56.617 1.00 91.06 701 ILE A CA 1
ATOM 5427 C C . ILE A 1 701 ? -28.862 10.538 57.603 1.00 91.06 701 ILE A C 1
ATOM 5429 O O . ILE A 1 701 ? -28.484 10.799 58.748 1.00 91.06 701 ILE A O 1
ATOM 5433 N N . GLU A 1 702 ? -28.987 9.303 57.136 1.00 89.88 702 GLU A N 1
ATOM 5434 C CA . GLU A 1 702 ? -28.512 8.117 57.838 1.00 89.88 702 GLU A CA 1
ATOM 5435 C C . GLU A 1 702 ? -27.605 7.331 56.902 1.00 89.88 702 GLU A C 1
ATOM 5437 O O . GLU A 1 702 ? -27.904 7.120 55.726 1.00 89.88 702 GLU A O 1
ATOM 5442 N N . SER A 1 703 ? -26.426 6.965 57.383 1.00 89.88 703 SER A N 1
ATOM 5443 C CA . SER A 1 703 ? -25.459 6.225 56.580 1.00 89.88 703 SER A CA 1
ATOM 5444 C C . SER A 1 703 ? -24.664 5.271 57.447 1.00 89.88 703 SER A C 1
ATOM 5446 O O . SER A 1 703 ? -24.239 5.623 58.549 1.00 89.88 703 SER A O 1
ATOM 5448 N N . LEU A 1 704 ? -24.442 4.066 56.941 1.00 89.62 704 LEU A N 1
ATOM 5449 C CA . LEU A 1 704 ? -23.494 3.125 57.515 1.00 89.62 704 LEU A CA 1
ATOM 5450 C C . LEU A 1 704 ? -22.258 3.114 56.619 1.00 89.62 704 LEU A C 1
ATOM 5452 O O . LEU A 1 704 ? -22.340 2.761 55.443 1.00 89.62 704 LEU A O 1
ATOM 5456 N N . VAL A 1 705 ? -21.119 3.536 57.162 1.00 88.44 705 VAL A N 1
ATOM 5457 C CA . VAL A 1 705 ? -19.866 3.655 56.409 1.00 88.44 705 VAL A CA 1
ATOM 5458 C C . VAL A 1 705 ? -18.758 2.845 57.053 1.00 88.44 705 VAL A C 1
ATOM 5460 O O . VAL A 1 705 ? -18.742 2.642 58.264 1.00 88.44 705 VAL A O 1
ATOM 5463 N N . LYS A 1 706 ? -17.793 2.414 56.246 1.00 85.19 706 LYS A N 1
ATOM 5464 C CA . LYS A 1 706 ? -16.568 1.772 56.710 1.00 85.19 706 LYS A CA 1
ATOM 5465 C C . LYS A 1 706 ? -15.438 2.797 56.713 1.00 85.19 706 LYS A C 1
ATOM 5467 O O . LYS A 1 706 ? -14.869 3.110 55.668 1.00 85.19 706 LYS A O 1
ATOM 5472 N N . PHE A 1 707 ? -15.094 3.312 57.890 1.00 77.00 707 PHE A N 1
ATOM 5473 C CA . PHE A 1 707 ? -14.008 4.275 58.077 1.00 77.00 707 PHE A CA 1
ATOM 5474 C C . PHE A 1 707 ? -12.858 3.617 58.844 1.00 77.00 707 PHE A C 1
ATOM 5476 O O . PHE A 1 707 ? -13.066 3.013 59.893 1.00 77.00 707 PHE A O 1
ATOM 5483 N N . GLN A 1 708 ? -11.641 3.666 58.289 1.00 71.81 708 GLN A N 1
ATOM 5484 C CA . GLN A 1 708 ? -10.452 3.006 58.862 1.00 71.81 708 GLN A CA 1
ATOM 5485 C C . GLN A 1 708 ? -10.673 1.516 59.215 1.00 71.81 708 GLN A C 1
ATOM 5487 O O . GLN A 1 708 ? -10.152 1.001 60.200 1.00 71.81 708 GLN A O 1
ATOM 5492 N N . GLY A 1 709 ? -11.479 0.814 58.411 1.00 71.50 709 GLY A N 1
ATOM 5493 C CA . GLY A 1 709 ? -11.774 -0.609 58.598 1.00 71.50 709 GLY A CA 1
ATOM 5494 C C . GLY A 1 709 ? -12.889 -0.928 59.600 1.00 71.50 709 GLY A C 1
ATOM 5495 O O . GLY A 1 709 ? -13.265 -2.095 59.689 1.00 71.50 709 GLY A O 1
ATOM 5496 N N . ARG A 1 710 ? -13.458 0.066 60.295 1.00 81.06 710 ARG A N 1
ATOM 5497 C CA . ARG A 1 710 ? -14.577 -0.107 61.236 1.00 81.06 710 ARG A CA 1
ATOM 5498 C C . ARG A 1 710 ? -15.877 0.432 60.655 1.00 81.06 710 ARG A C 1
ATOM 5500 O O . ARG A 1 710 ? -15.875 1.450 59.966 1.00 81.06 710 ARG A O 1
ATOM 5507 N N . GLU A 1 711 ? -16.979 -0.247 60.949 1.00 88.50 711 GLU A N 1
ATOM 5508 C CA . GLU A 1 711 ? -18.313 0.247 60.621 1.00 88.50 711 GLU A CA 1
ATOM 5509 C C . GLU A 1 711 ? -18.711 1.372 61.575 1.00 88.50 711 GLU A C 1
ATOM 5511 O O . GLU A 1 711 ? -18.585 1.253 62.795 1.00 88.50 711 GLU A O 1
ATOM 5516 N N . GLN A 1 712 ? -19.189 2.472 61.009 1.00 87.00 712 GLN A N 1
ATOM 5517 C CA . GLN A 1 712 ? -19.609 3.650 61.741 1.00 87.00 712 GLN A CA 1
ATOM 5518 C C . GLN A 1 712 ? -20.956 4.125 61.211 1.00 87.00 712 GLN A C 1
ATOM 5520 O O . GLN A 1 712 ? -21.133 4.363 60.015 1.00 87.00 712 GLN A O 1
ATOM 5525 N N . LYS A 1 713 ? -21.913 4.272 62.129 1.00 89.25 713 LYS A N 1
ATOM 5526 C CA . LYS A 1 713 ? -23.205 4.889 61.844 1.00 89.25 713 LYS A CA 1
ATOM 5527 C C . LYS A 1 713 ? -23.061 6.403 61.903 1.00 89.25 713 LYS A C 1
ATOM 5529 O O . LYS A 1 713 ? -22.629 6.951 62.916 1.00 89.25 713 LYS A O 1
ATOM 5534 N N . LEU A 1 714 ? -23.449 7.063 60.824 1.00 88.88 714 LEU A N 1
ATOM 5535 C CA . LEU A 1 714 ? -23.539 8.509 60.721 1.00 88.88 714 LEU A CA 1
ATOM 5536 C C . LEU A 1 714 ? -25.013 8.886 60.652 1.00 88.88 714 LEU A C 1
ATOM 5538 O O . LEU A 1 714 ? -25.742 8.396 59.792 1.00 88.88 714 LEU A O 1
ATOM 5542 N N . ARG A 1 715 ? -25.437 9.758 61.565 1.00 90.75 715 ARG A N 1
ATOM 5543 C CA . ARG A 1 715 ? -26.759 10.380 61.539 1.00 90.75 715 ARG A CA 1
ATOM 5544 C C . ARG A 1 715 ? -26.613 11.871 61.767 1.00 90.75 715 ARG A C 1
ATOM 5546 O O . ARG A 1 715 ? -25.974 12.299 62.733 1.00 90.75 715 ARG A O 1
ATOM 5553 N N . GLY A 1 716 ? -27.202 12.658 60.883 1.00 88.50 716 GLY A N 1
ATOM 5554 C CA . GLY A 1 716 ? -27.134 14.107 60.953 1.00 88.50 716 GLY A CA 1
ATOM 5555 C C . GLY A 1 716 ? -28.365 14.759 60.369 1.00 88.50 716 GLY A C 1
ATOM 5556 O O . GLY A 1 716 ? -29.095 14.160 59.588 1.00 88.50 716 GLY A O 1
ATOM 5557 N N . GLU A 1 717 ? -28.580 15.997 60.786 1.00 90.75 717 GLU A N 1
ATOM 5558 C CA . GLU A 1 717 ? -29.745 16.794 60.424 1.00 90.75 717 GLU A CA 1
ATOM 5559 C C . GLU A 1 717 ? -29.250 18.184 60.034 1.00 90.75 717 GLU A C 1
ATOM 5561 O O . GLU A 1 717 ? -28.297 18.704 60.633 1.00 90.75 717 GLU A O 1
ATOM 5566 N N . GLY A 1 718 ? -29.844 18.774 59.005 1.00 86.94 718 GLY A N 1
ATOM 5567 C CA . GLY A 1 718 ? -29.446 20.091 58.528 1.00 86.94 718 GLY A CA 1
ATOM 5568 C C . GLY A 1 718 ? -30.350 20.617 57.424 1.00 86.94 718 GLY A C 1
ATOM 5569 O O . GLY A 1 718 ? -31.203 19.910 56.904 1.00 86.94 718 GLY A O 1
ATOM 5570 N N . SER A 1 719 ? -30.138 21.872 57.037 1.00 85.94 719 SER A N 1
ATOM 5571 C CA . SER A 1 719 ? -30.900 22.525 55.962 1.00 85.94 719 SER A CA 1
ATOM 5572 C C . SER A 1 719 ? -30.585 22.001 54.552 1.00 85.94 719 SER A C 1
ATOM 5574 O O . SER A 1 719 ? -31.249 22.371 53.592 1.00 85.94 719 SER A O 1
ATOM 5576 N N . SER A 1 720 ? -29.561 21.158 54.415 1.00 86.81 720 SER A N 1
ATOM 5577 C CA . SER A 1 720 ? -29.172 20.465 53.185 1.00 86.81 720 SER A CA 1
ATOM 5578 C C . SER A 1 720 ? -28.554 19.111 53.541 1.00 86.81 720 SER A C 1
ATOM 5580 O O . SER A 1 720 ? -28.083 18.928 54.669 1.00 86.81 720 SER A O 1
ATOM 5582 N N . VAL A 1 721 ? -28.489 18.185 52.581 1.00 85.88 721 VAL A N 1
ATOM 5583 C CA . VAL A 1 721 ? -27.832 16.870 52.734 1.00 85.88 721 VAL A CA 1
ATOM 5584 C C . VAL A 1 721 ? -26.393 17.027 53.231 1.00 85.88 721 VAL A C 1
ATOM 5586 O O . VAL A 1 721 ? -25.937 16.326 54.131 1.00 85.88 721 VAL A O 1
ATOM 5589 N N . THR A 1 722 ? -25.686 18.020 52.706 1.00 84.75 722 THR A N 1
ATOM 5590 C CA . THR A 1 722 ? -24.311 18.365 53.083 1.00 84.75 722 THR A CA 1
ATOM 5591 C C . THR A 1 722 ? -24.174 18.986 54.459 1.00 84.75 722 THR A C 1
ATOM 5593 O O . THR A 1 722 ? -23.218 18.674 55.169 1.00 84.75 722 THR A O 1
ATOM 5596 N N . ASN A 1 723 ? -25.116 19.834 54.875 1.00 85.75 723 ASN A N 1
ATOM 5597 C CA . ASN A 1 723 ? -25.143 20.354 56.239 1.00 85.75 723 ASN A CA 1
ATOM 5598 C C . ASN A 1 723 ? -25.437 19.238 57.240 1.00 85.75 723 ASN A C 1
ATOM 5600 O O . ASN A 1 723 ? -24.759 19.152 58.263 1.00 85.75 723 ASN A O 1
ATOM 5604 N N . ALA A 1 724 ? -26.380 18.355 56.912 1.00 88.06 724 ALA A N 1
ATOM 5605 C CA . ALA A 1 724 ? -26.682 17.171 57.699 1.00 88.06 724 ALA A CA 1
ATOM 5606 C C . ALA A 1 724 ? -25.452 16.258 57.818 1.00 88.06 724 ALA A C 1
ATOM 5608 O O . ALA A 1 724 ? -25.072 15.885 58.929 1.00 88.06 724 ALA A O 1
ATOM 5609 N N . LEU A 1 725 ? -24.757 15.982 56.710 1.00 88.88 725 LEU A N 1
ATOM 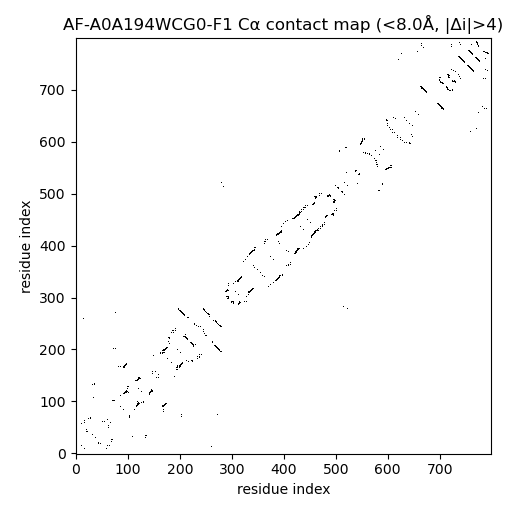5610 C CA . LEU A 1 725 ? -23.534 15.181 56.715 1.00 88.88 725 LEU A CA 1
ATOM 5611 C C . LEU A 1 725 ? -22.403 15.855 57.503 1.00 88.88 725 LEU A C 1
ATOM 5613 O O . LEU A 1 725 ? -21.770 15.208 58.331 1.00 88.88 725 LEU A O 1
ATOM 5617 N N . ARG A 1 726 ? -22.170 17.157 57.311 1.00 87.06 726 ARG A N 1
ATOM 5618 C CA . ARG A 1 726 ? -21.174 17.925 58.078 1.00 87.06 726 ARG A CA 1
ATOM 5619 C C . ARG A 1 726 ? -21.454 17.852 59.580 1.00 87.06 726 ARG A C 1
ATOM 5621 O O . ARG A 1 726 ? -20.528 17.644 60.359 1.00 87.06 726 ARG A O 1
ATOM 5628 N N . ASN A 1 727 ? -22.719 17.961 59.983 1.00 86.25 727 ASN A N 1
ATOM 5629 C CA . ASN A 1 727 ? -23.134 17.829 61.379 1.00 86.25 727 ASN A CA 1
ATOM 5630 C C . ASN A 1 727 ? -22.939 16.397 61.907 1.00 86.25 727 ASN A C 1
ATOM 5632 O O . ASN A 1 727 ? -22.502 16.225 63.045 1.00 86.25 727 ASN A O 1
ATOM 5636 N N . ALA A 1 728 ? -23.215 15.371 61.094 1.00 87.38 728 ALA A N 1
ATOM 5637 C CA . ALA A 1 728 ? -22.943 13.974 61.446 1.00 87.38 728 ALA A CA 1
ATOM 5638 C C . ALA A 1 728 ? -21.439 13.720 61.649 1.00 87.38 728 ALA A C 1
ATOM 5640 O O . ALA A 1 728 ? -21.037 13.106 62.635 1.00 87.38 728 ALA A O 1
ATOM 5641 N N . LEU A 1 729 ? -20.605 14.240 60.747 1.00 84.00 729 LEU A N 1
ATOM 5642 C CA . LEU A 1 729 ? -19.147 14.108 60.781 1.00 84.00 729 LEU A CA 1
ATOM 5643 C C . LEU A 1 729 ? -18.518 14.879 61.950 1.00 84.00 729 LEU A C 1
ATOM 5645 O O . LEU A 1 729 ? -17.596 14.384 62.599 1.00 84.00 729 LEU A O 1
ATOM 5649 N N . ALA A 1 730 ? -19.041 16.062 62.281 1.00 79.75 730 ALA A N 1
ATOM 5650 C CA . ALA A 1 730 ? -18.603 16.814 63.456 1.00 79.75 730 ALA A CA 1
ATOM 5651 C C . ALA A 1 730 ? -18.848 16.024 64.756 1.00 79.75 730 ALA A C 1
ATOM 5653 O O . ALA A 1 730 ? -17.975 15.982 65.622 1.00 79.75 730 ALA A O 1
ATOM 5654 N N . LYS A 1 731 ? -19.998 15.339 64.868 1.00 79.00 731 LYS A N 1
ATOM 5655 C CA . LYS A 1 731 ? -20.326 14.453 66.004 1.00 79.00 731 LYS A CA 1
ATOM 5656 C C . LYS A 1 731 ? -19.470 13.182 66.041 1.00 79.00 731 LYS A C 1
ATOM 5658 O O . LYS A 1 731 ? -19.232 12.637 67.112 1.00 79.00 731 LYS A O 1
ATOM 5663 N N . ALA A 1 732 ? -19.009 12.719 64.882 1.00 71.50 732 ALA A N 1
ATOM 5664 C CA . ALA A 1 732 ? -18.173 11.535 64.707 1.00 71.50 732 ALA A CA 1
ATOM 5665 C C . ALA A 1 732 ? -16.667 11.776 64.955 1.00 71.50 732 ALA A C 1
ATOM 5667 O O . ALA A 1 732 ? -15.868 10.864 64.738 1.00 71.50 732 ALA A O 1
ATOM 5668 N N . SER A 1 733 ? -16.271 12.977 65.399 1.00 63.84 733 SER A N 1
ATOM 5669 C CA . SER A 1 733 ? -14.875 13.371 65.666 1.00 63.84 733 SER A CA 1
ATOM 5670 C C . SER A 1 733 ? -13.952 13.344 64.436 1.00 63.84 733 SER A C 1
ATOM 5672 O O . SER A 1 733 ? -12.734 13.259 64.575 1.00 63.84 733 SER A O 1
ATOM 5674 N N . THR A 1 734 ? -14.503 13.454 63.222 1.00 61.28 734 THR A N 1
ATOM 5675 C CA . THR A 1 734 ? -13.739 13.403 61.955 1.00 61.28 734 THR A CA 1
ATOM 5676 C C . THR A 1 734 ? -13.205 14.764 61.465 1.00 61.28 734 THR A C 1
ATOM 5678 O O . THR A 1 734 ? -12.659 14.852 60.368 1.00 61.28 734 THR A O 1
ATOM 5681 N N . GLY A 1 735 ? -13.312 15.826 62.276 1.00 65.25 735 GLY A N 1
ATOM 5682 C CA . GLY A 1 735 ? -12.856 17.185 61.939 1.00 65.25 735 GLY A CA 1
ATOM 5683 C C . GLY A 1 735 ? -13.893 18.024 61.177 1.00 65.25 735 GLY A C 1
ATOM 5684 O O . GLY A 1 735 ? -14.970 17.541 60.831 1.00 65.25 735 GLY A O 1
ATOM 5685 N N . SER A 1 736 ? -13.584 19.307 60.945 1.00 74.69 736 SER A N 1
ATOM 5686 C CA . SER A 1 736 ? -14.449 20.207 60.172 1.00 74.69 736 SER A CA 1
ATOM 5687 C C . SER A 1 736 ? -14.201 20.008 58.679 1.00 74.69 736 SER A C 1
ATOM 5689 O O . SER A 1 736 ? -13.052 19.998 58.231 1.00 74.69 736 SER A O 1
ATOM 5691 N N . VAL A 1 737 ? -15.280 19.856 57.911 1.00 82.25 737 VAL A N 1
ATOM 5692 C CA . VAL A 1 737 ? -15.235 19.675 56.457 1.00 82.25 737 VAL A CA 1
ATOM 5693 C C . VAL A 1 737 ? -16.038 20.757 55.748 1.00 82.25 737 VAL A C 1
ATOM 5695 O O . VAL A 1 737 ? -17.101 21.176 56.216 1.00 82.25 737 VAL A O 1
ATOM 5698 N N . ILE A 1 738 ? -15.529 21.195 54.600 1.00 85.38 738 ILE A N 1
ATOM 5699 C CA . ILE A 1 738 ? -16.211 22.110 53.683 1.00 85.38 738 ILE A CA 1
ATOM 5700 C C . ILE A 1 738 ? -16.389 21.392 52.350 1.00 85.38 738 ILE A C 1
ATOM 5702 O O . ILE A 1 738 ? -15.421 20.867 51.800 1.00 85.38 738 ILE A O 1
ATOM 5706 N N . PHE A 1 739 ? -17.614 21.399 51.827 1.00 89.00 739 PHE A N 1
ATOM 5707 C CA . PHE A 1 739 ? -17.944 20.798 50.539 1.00 89.00 739 PHE A CA 1
ATOM 5708 C C . PHE A 1 739 ? -18.170 21.870 49.468 1.00 89.00 739 PHE A C 1
ATOM 5710 O O . PHE A 1 739 ? -18.845 22.868 49.729 1.00 89.00 739 PHE A O 1
ATOM 5717 N N . LYS A 1 740 ? -17.645 21.659 48.258 1.00 88.81 740 LYS A N 1
ATOM 5718 C CA . LYS A 1 740 ? -17.960 22.465 47.066 1.00 88.81 740 LYS A CA 1
ATOM 5719 C C . LYS A 1 740 ? -18.467 21.573 45.945 1.00 88.81 740 LYS A C 1
ATOM 5721 O O . LYS A 1 740 ? -17.891 20.520 45.685 1.00 88.81 740 LYS A O 1
ATOM 5726 N N . PHE A 1 741 ? -19.509 22.034 45.263 1.00 86.06 741 PHE A N 1
ATOM 5727 C CA . PHE A 1 741 ? -20.217 21.268 44.245 1.00 86.06 741 PHE A CA 1
ATOM 5728 C C . PHE A 1 741 ? -20.014 21.862 42.864 1.00 86.06 741 PHE A C 1
ATOM 5730 O O . PHE A 1 741 ? -20.008 23.078 42.677 1.00 86.06 741 PHE A O 1
ATOM 5737 N N . SER A 1 742 ? -19.901 20.980 41.885 1.00 89.31 742 SER A N 1
ATOM 5738 C CA . SER A 1 742 ? -20.022 21.319 40.473 1.00 89.31 742 SER A CA 1
ATOM 5739 C C . SER A 1 742 ? -20.680 20.155 39.745 1.00 89.31 742 SER A C 1
ATOM 5741 O O . SER A 1 742 ? -20.638 19.022 40.224 1.00 89.31 742 SER A O 1
ATOM 5743 N N . LYS A 1 743 ? -21.309 20.435 38.606 1.00 89.00 743 LYS A N 1
ATOM 5744 C CA . LYS A 1 743 ? -21.967 19.419 37.786 1.00 89.00 743 LYS A CA 1
ATOM 5745 C C . LYS A 1 743 ? -21.584 19.556 36.319 1.00 89.00 743 LYS A C 1
ATOM 5747 O O . LYS A 1 743 ? -21.259 20.657 35.877 1.00 89.00 743 LYS A O 1
ATOM 5752 N N . CYS A 1 744 ? -21.637 18.450 35.589 1.00 87.31 744 CYS A N 1
ATOM 5753 C CA . CYS A 1 744 ? -21.474 18.408 34.139 1.00 87.31 744 CYS A CA 1
ATOM 5754 C C . CYS A 1 744 ? -22.594 17.556 33.546 1.00 87.31 744 CYS A C 1
ATOM 5756 O O . CYS A 1 744 ? -22.731 16.392 33.912 1.00 87.31 744 CYS A O 1
ATOM 5758 N N . ASP A 1 745 ? -23.369 18.138 32.637 1.00 86.25 745 ASP A N 1
ATOM 5759 C CA . ASP A 1 745 ? -24.422 17.436 31.908 1.00 86.25 745 ASP A CA 1
ATOM 5760 C C . ASP A 1 745 ? -23.834 16.860 30.612 1.00 86.25 745 ASP A C 1
ATOM 5762 O O . ASP A 1 745 ? -23.188 17.577 29.844 1.00 86.25 745 ASP A O 1
ATOM 5766 N N . VAL A 1 746 ? -24.040 15.566 30.381 1.00 81.38 746 VAL A N 1
ATOM 5767 C CA . VAL A 1 746 ? -23.530 14.813 29.231 1.00 81.38 746 VAL A CA 1
ATOM 5768 C C . VAL A 1 746 ? -24.711 14.301 28.416 1.00 81.38 746 VAL A C 1
ATOM 5770 O O . VAL A 1 746 ? -25.620 13.667 28.947 1.00 81.38 746 VAL A O 1
ATOM 5773 N N . LYS A 1 747 ? -24.721 14.578 27.110 1.00 71.25 747 LYS A N 1
ATOM 5774 C CA . LYS A 1 747 ? -25.732 14.027 26.199 1.00 71.25 747 LYS A CA 1
ATOM 5775 C C . LYS A 1 747 ? -25.315 12.622 25.780 1.00 71.25 747 LYS A C 1
ATOM 5777 O O . LYS A 1 747 ? -24.278 12.471 25.141 1.00 71.25 747 LYS A O 1
ATOM 5782 N N . SER A 1 748 ? -26.114 11.618 26.129 1.00 58.91 748 SER A N 1
ATOM 5783 C CA . SER A 1 748 ? -25.916 10.255 25.630 1.00 58.91 748 SER A CA 1
ATOM 5784 C C . SER A 1 748 ? -26.475 10.093 24.209 1.00 58.91 748 SER A C 1
ATOM 5786 O O . SER A 1 748 ? -27.275 10.904 23.737 1.00 58.91 748 SER A O 1
ATOM 5788 N N . THR A 1 749 ? -26.069 9.021 23.528 1.00 52.62 749 THR A N 1
ATOM 5789 C CA . THR A 1 749 ? -26.553 8.636 22.191 1.00 52.62 749 THR A CA 1
ATOM 5790 C C . THR A 1 749 ? -28.048 8.290 22.147 1.00 52.62 749 THR A C 1
ATOM 5792 O O . THR A 1 749 ? -28.604 8.190 21.058 1.00 52.62 749 THR A O 1
ATOM 5795 N N . SER A 1 750 ? -28.714 8.143 23.299 1.00 53.88 750 SER A N 1
ATOM 5796 C CA . SER A 1 750 ? -30.135 7.785 23.433 1.00 53.88 750 SER A CA 1
ATOM 5797 C C . SER A 1 750 ? -31.052 8.962 23.809 1.00 53.88 750 SER A C 1
ATOM 5799 O O . SER A 1 750 ? -32.119 8.746 24.376 1.00 53.88 750 SER A O 1
ATOM 5801 N N . GLU A 1 751 ? -30.638 10.208 23.547 1.00 51.31 751 GLU A N 1
ATOM 5802 C CA . GLU A 1 751 ? -31.323 11.466 23.933 1.00 51.31 751 GLU A CA 1
ATOM 5803 C C . GLU A 1 751 ? -31.457 11.726 25.450 1.00 51.31 751 GLU A C 1
ATOM 5805 O O . GLU A 1 751 ? -31.802 12.839 25.855 1.00 51.31 751 GLU A O 1
ATOM 5810 N N . ALA A 1 752 ? -31.107 10.769 26.315 1.00 62.19 752 ALA A N 1
ATOM 5811 C CA . ALA A 1 752 ? -31.078 10.965 27.762 1.00 62.19 752 ALA A CA 1
ATOM 5812 C C . ALA A 1 752 ? -29.852 11.796 28.191 1.00 62.19 752 ALA A C 1
ATOM 5814 O O . ALA A 1 752 ? -28.714 11.502 27.805 1.00 62.19 752 ALA A O 1
ATOM 5815 N N . VAL A 1 753 ? -30.077 12.833 29.004 1.00 73.31 753 VAL A N 1
ATOM 5816 C CA . VAL A 1 753 ? -29.008 13.633 29.620 1.00 73.31 753 VAL A CA 1
ATOM 5817 C C . VAL A 1 753 ? -28.560 12.949 30.908 1.00 73.31 753 VAL A C 1
ATOM 5819 O O . VAL A 1 753 ? -29.355 12.776 31.829 1.00 73.31 753 VAL A O 1
ATOM 5822 N N . GLU A 1 754 ? -27.286 12.575 30.977 1.00 84.31 754 GLU A N 1
ATOM 5823 C CA . GLU A 1 754 ? -26.655 12.042 32.181 1.00 84.31 754 GLU A CA 1
ATOM 5824 C C . GLU A 1 754 ? -25.878 13.160 32.887 1.00 84.31 754 GLU A C 1
ATOM 5826 O O . GLU A 1 754 ? -25.015 13.804 32.292 1.00 84.31 754 GLU A O 1
ATOM 5831 N N . THR A 1 755 ? -26.167 13.412 34.164 1.00 87.12 755 THR A N 1
ATOM 5832 C CA . THR A 1 755 ? -25.478 14.454 34.939 1.00 87.12 755 THR A CA 1
ATOM 5833 C C . THR A 1 755 ? -24.427 13.835 35.855 1.00 87.12 755 THR A C 1
ATOM 5835 O O . THR A 1 755 ? -24.730 12.970 36.676 1.00 87.12 755 THR A O 1
ATOM 5838 N N . PHE A 1 756 ? -23.192 14.324 35.778 1.00 90.62 756 PHE A N 1
ATOM 5839 C CA . PHE A 1 756 ? -22.121 14.013 36.722 1.00 90.62 756 PHE A CA 1
ATOM 5840 C C . PHE A 1 756 ? -22.059 15.076 37.814 1.00 90.62 756 PHE A C 1
ATOM 5842 O O . PHE A 1 756 ? -21.996 16.269 37.521 1.00 90.62 756 PHE A O 1
ATOM 5849 N N . LEU A 1 757 ? -22.034 14.641 39.070 1.00 91.56 757 LEU A N 1
ATOM 5850 C CA . LEU A 1 757 ? -21.840 15.475 40.248 1.00 91.56 757 LEU A CA 1
ATOM 5851 C C . LEU A 1 757 ? -20.402 15.324 40.753 1.00 91.56 757 LEU A C 1
ATOM 5853 O O . LEU A 1 757 ? -19.962 14.210 41.042 1.00 91.56 757 LEU A O 1
ATOM 5857 N N . PHE A 1 758 ? -19.689 16.440 40.903 1.00 92.75 758 PHE A N 1
ATOM 5858 C CA . PHE A 1 758 ? -18.352 16.494 41.499 1.00 92.75 758 PHE A CA 1
ATOM 5859 C C . PHE A 1 758 ? -18.406 17.232 42.831 1.00 92.75 758 PHE A C 1
ATOM 5861 O O . PHE A 1 758 ? -18.892 18.366 42.900 1.00 92.75 758 PHE A O 1
ATOM 5868 N N . VAL A 1 759 ? -17.852 16.606 43.866 1.00 91.75 759 VAL A N 1
ATOM 5869 C CA . VAL A 1 759 ? -17.820 17.143 45.227 1.00 91.75 759 VAL A CA 1
ATOM 5870 C C . VAL A 1 759 ? -16.381 17.239 45.697 1.00 91.75 759 VAL A C 1
ATOM 5872 O O . VAL A 1 759 ? -15.716 16.222 45.875 1.00 91.75 759 VAL A O 1
ATOM 5875 N N . GLU A 1 760 ? -15.904 18.461 45.908 1.00 91.12 760 GLU A N 1
ATOM 5876 C CA . GLU A 1 760 ? -14.638 18.720 46.591 1.00 91.12 760 GLU A CA 1
ATOM 5877 C C . GLU A 1 760 ? -14.896 18.755 48.098 1.00 91.12 760 GLU A C 1
ATOM 5879 O O . GLU A 1 760 ? -15.725 19.537 48.559 1.00 91.12 760 GLU A O 1
ATOM 5884 N N . CYS A 1 761 ? -14.175 17.946 48.867 1.00 89.31 761 CYS A N 1
ATOM 5885 C CA . CYS A 1 761 ? -14.150 17.983 50.323 1.00 89.31 761 CYS A CA 1
ATOM 5886 C C . CYS A 1 761 ? -12.812 18.566 50.784 1.00 89.31 761 CYS A C 1
ATOM 5888 O O . CYS A 1 761 ? -11.749 18.030 50.477 1.00 89.31 761 CYS A O 1
ATOM 5890 N N . GLN A 1 762 ? -12.858 19.655 51.546 1.00 86.06 762 GLN A N 1
ATOM 5891 C CA . GLN A 1 762 ? -11.695 20.249 52.200 1.00 86.06 762 GLN A CA 1
ATOM 5892 C C . GLN A 1 762 ? -11.777 19.944 53.694 1.00 86.06 762 GLN A C 1
ATOM 5894 O O . GLN A 1 762 ? -12.717 20.381 54.358 1.00 86.06 762 GLN A O 1
ATOM 5899 N N . SER A 1 763 ? -10.822 19.170 54.214 1.00 76.38 763 SER A N 1
ATOM 5900 C CA . SER A 1 763 ? -10.764 18.807 55.633 1.00 76.38 763 SER A CA 1
ATOM 5901 C C . SER A 1 763 ? -9.763 19.676 56.388 1.00 76.38 763 SER A C 1
ATOM 5903 O O . SER A 1 763 ? -8.631 19.880 55.942 1.00 76.38 763 SER A O 1
ATOM 5905 N N . SER A 1 764 ? -10.150 20.134 57.580 1.00 68.56 764 SER A N 1
ATOM 5906 C CA . SER A 1 764 ? -9.267 20.881 58.482 1.00 68.56 764 SER A CA 1
ATOM 5907 C C . SER A 1 764 ? -8.123 20.037 59.063 1.00 68.56 764 SER A C 1
ATOM 5909 O O . SER A 1 764 ? -7.218 20.592 59.675 1.00 68.56 764 SER A O 1
ATOM 5911 N N . TYR A 1 765 ? -8.163 18.707 58.917 1.00 61.84 765 TYR A N 1
ATOM 5912 C CA . TYR A 1 765 ? -7.196 17.794 59.537 1.00 61.84 765 TYR A CA 1
ATOM 5913 C C . TYR A 1 765 ? -5.888 17.648 58.741 1.00 61.84 765 TYR A C 1
ATOM 5915 O O . TYR A 1 765 ? -4.829 17.455 59.329 1.00 61.84 765 TYR A O 1
ATOM 5923 N N . ASN A 1 766 ? -5.936 17.736 57.409 1.00 58.53 766 ASN A N 1
ATOM 5924 C CA . ASN A 1 766 ? -4.787 17.457 56.535 1.00 58.53 766 ASN A CA 1
ATOM 5925 C C . ASN A 1 766 ? -4.470 18.579 55.532 1.00 58.53 766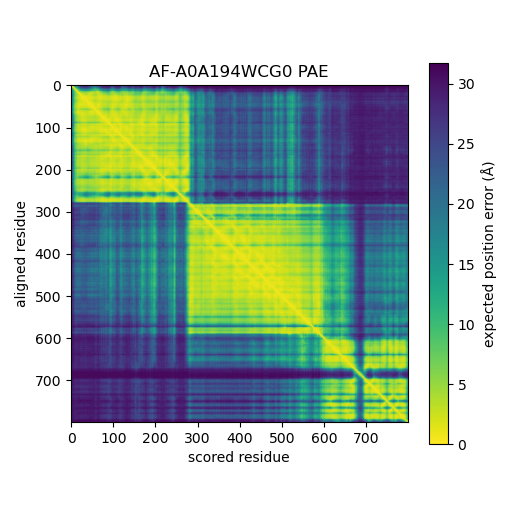 ASN A C 1
ATOM 5927 O O . ASN A 1 766 ? -3.501 18.456 54.785 1.00 58.53 766 ASN A O 1
ATOM 5931 N N . ASN A 1 767 ? -5.266 19.657 55.504 1.00 64.25 767 ASN A N 1
ATOM 5932 C CA . ASN A 1 767 ? -5.140 20.769 54.554 1.00 64.25 767 ASN A CA 1
ATOM 5933 C C . ASN A 1 767 ? -5.086 20.316 53.074 1.00 64.25 767 ASN A C 1
ATOM 5935 O O . ASN A 1 767 ? -4.553 21.018 52.214 1.00 64.25 767 ASN A O 1
ATOM 5939 N N . GLN A 1 768 ? -5.617 19.124 52.777 1.00 66.81 768 GLN A N 1
ATOM 5940 C CA . GLN A 1 768 ? -5.701 18.546 51.438 1.00 66.81 768 GLN A CA 1
ATOM 5941 C C . GLN A 1 768 ? -7.164 18.492 51.003 1.00 66.81 768 GLN A C 1
ATOM 5943 O O . GLN A 1 768 ? -8.049 18.177 51.801 1.00 66.81 768 GLN A O 1
ATOM 5948 N N . SER A 1 769 ? -7.414 18.793 49.729 1.00 80.75 769 SER A N 1
ATOM 5949 C CA . SER A 1 769 ? -8.714 18.555 49.114 1.00 80.75 769 SER A CA 1
ATOM 5950 C C . SER A 1 769 ? -8.783 17.152 48.522 1.00 80.75 769 SER A C 1
ATOM 5952 O O . SER A 1 769 ? -7.817 16.659 47.935 1.00 80.75 769 SER A O 1
ATOM 5954 N N . SER A 1 770 ? -9.934 16.516 48.691 1.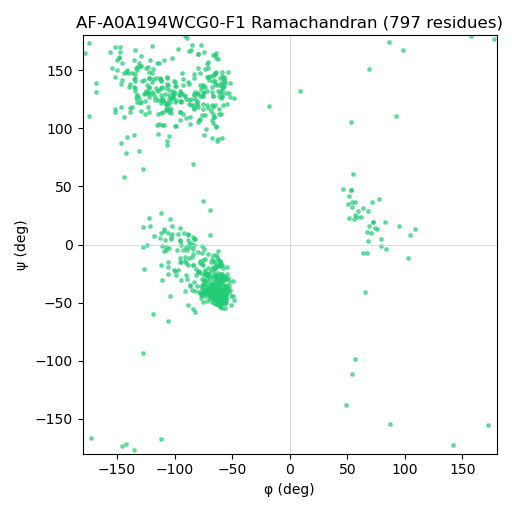00 87.62 770 SER A N 1
ATOM 5955 C CA . SER A 1 770 ? -10.273 15.220 48.111 1.00 87.62 770 SER A CA 1
ATOM 5956 C C . SER A 1 770 ? -11.566 15.330 47.322 1.00 87.62 770 SER A C 1
ATOM 5958 O O . SER A 1 770 ? -12.419 16.168 47.618 1.00 87.62 770 SER A O 1
ATOM 5960 N N . TRP A 1 771 ? -11.716 14.480 46.313 1.00 91.12 771 TRP A N 1
ATOM 5961 C CA . TRP A 1 771 ? -12.865 14.538 45.420 1.00 91.12 771 TRP A CA 1
ATOM 5962 C C . TRP A 1 771 ? -13.702 13.260 45.428 1.00 91.12 771 TRP A C 1
ATOM 5964 O O . TRP A 1 771 ? -13.185 12.141 45.416 1.00 91.12 771 TRP A O 1
ATOM 5974 N N . GLY A 1 772 ? -15.018 13.447 45.384 1.00 90.88 772 GLY A N 1
ATOM 5975 C CA . GLY A 1 772 ? -16.013 12.414 45.118 1.00 90.88 772 GLY A CA 1
ATOM 5976 C C . GLY A 1 772 ? -16.752 12.715 43.819 1.00 90.88 772 GLY A C 1
ATOM 5977 O O . GLY A 1 772 ? -16.994 13.880 43.496 1.00 90.88 772 GLY A O 1
ATOM 5978 N N . VAL A 1 773 ? -17.088 11.668 43.062 1.00 92.56 773 VAL A N 1
ATOM 5979 C CA . VAL A 1 773 ? -17.813 11.796 41.791 1.00 92.56 773 VAL A CA 1
ATOM 5980 C C . VAL A 1 773 ? -18.933 10.764 41.732 1.00 92.56 773 VAL A C 1
ATOM 5982 O O . VAL A 1 773 ? -18.736 9.599 42.088 1.00 92.56 773 VAL A O 1
ATOM 5985 N N . ARG A 1 774 ? -20.120 11.193 41.301 1.00 90.56 774 ARG A N 1
ATOM 5986 C CA . ARG A 1 774 ? -21.291 10.326 41.117 1.00 90.56 774 ARG A CA 1
ATOM 5987 C C . ARG A 1 774 ? -22.074 10.707 39.871 1.00 90.56 774 ARG A C 1
ATOM 5989 O O . ARG A 1 774 ? -22.133 11.880 39.514 1.00 90.56 774 ARG A O 1
ATOM 5996 N N . ARG A 1 775 ? -22.718 9.714 39.261 1.00 89.25 775 ARG A N 1
ATOM 5997 C CA . ARG A 1 775 ? -23.823 9.934 38.325 1.00 89.25 775 ARG A CA 1
ATOM 5998 C C . ARG A 1 775 ? -25.071 10.308 39.128 1.00 89.25 775 ARG A C 1
ATOM 6000 O O . ARG A 1 775 ? -25.318 9.769 40.214 1.00 89.25 775 ARG A O 1
ATOM 6007 N N . LEU A 1 776 ? -25.805 11.297 38.643 1.00 82.69 776 LEU A N 1
ATOM 6008 C CA . LEU A 1 776 ? -27.008 11.806 39.282 1.00 82.69 776 LEU A CA 1
ATOM 6009 C C . LEU A 1 776 ? -28.194 10.914 38.897 1.00 82.69 776 LEU A C 1
ATOM 6011 O O . LEU A 1 776 ? -28.562 10.857 37.727 1.00 82.69 776 LEU A O 1
ATOM 6015 N N . HIS A 1 777 ? -28.792 10.244 39.882 1.00 79.06 777 HIS A N 1
ATOM 6016 C CA . HIS A 1 777 ? -30.033 9.480 39.704 1.00 79.06 777 HIS A CA 1
ATOM 6017 C C . HIS A 1 777 ? -31.131 10.055 40.601 1.00 79.06 777 HIS A C 1
ATOM 6019 O O . HIS A 1 777 ? -32.131 10.572 40.116 1.00 79.06 777 HIS A O 1
ATOM 6025 N N . ASP A 1 778 ? -30.883 10.046 41.910 1.00 79.94 778 ASP A N 1
ATOM 6026 C CA . ASP A 1 778 ? -31.652 10.766 42.922 1.00 79.94 778 ASP A CA 1
ATOM 6027 C C . ASP A 1 778 ? -30.751 11.869 43.472 1.00 79.94 778 ASP A C 1
ATOM 6029 O O . ASP A 1 778 ? -29.656 11.587 43.964 1.00 79.94 778 ASP A O 1
ATOM 6033 N N . TYR A 1 779 ? -31.190 13.125 43.370 1.00 76.25 779 TYR A N 1
ATOM 6034 C CA . TYR A 1 779 ? -30.364 14.270 43.735 1.00 76.25 779 TYR A CA 1
ATOM 6035 C C . TYR A 1 779 ? -29.851 14.185 45.178 1.00 76.25 779 TYR A C 1
ATOM 6037 O O . TYR A 1 779 ? -28.657 14.379 45.406 1.00 76.25 779 TYR A O 1
ATOM 6045 N N . GLY A 1 780 ? -30.708 13.828 46.139 1.00 83.62 780 GLY A N 1
ATOM 6046 C CA . GLY A 1 780 ? -30.326 13.794 47.551 1.00 83.62 780 GLY A CA 1
ATOM 6047 C C . GLY A 1 780 ? -29.339 12.668 47.850 1.00 83.62 780 GLY A C 1
ATOM 6048 O O . GLY A 1 780 ? -28.302 12.880 48.484 1.00 83.62 780 GLY A O 1
ATOM 6049 N N . VAL A 1 781 ? -29.627 11.463 47.355 1.00 86.44 781 VAL A N 1
ATOM 6050 C CA . VAL A 1 781 ? -28.795 10.282 47.623 1.00 86.44 781 VAL A CA 1
ATOM 6051 C C . VAL A 1 781 ? -27.469 10.344 46.860 1.00 86.44 781 VAL A C 1
ATOM 6053 O O . VAL A 1 781 ? -26.423 10.060 47.446 1.00 86.44 781 VAL A O 1
ATOM 6056 N N . SER A 1 782 ? -27.468 10.769 45.591 1.00 88.44 782 SER A N 1
ATOM 6057 C CA . SER A 1 782 ? -26.237 10.958 44.811 1.00 88.44 782 SER A CA 1
ATOM 6058 C C . SER A 1 782 ? -25.344 12.046 45.423 1.00 88.44 782 SER A C 1
ATOM 6060 O O . SER A 1 782 ? -24.123 11.866 45.463 1.00 88.44 782 SER A O 1
ATOM 6062 N N . GLU A 1 783 ? -25.921 13.139 45.946 1.00 89.31 783 GLU A N 1
ATOM 6063 C CA . GLU A 1 783 ? -25.180 14.178 46.681 1.00 89.31 783 GLU A CA 1
ATOM 6064 C C . GLU A 1 783 ? -24.520 13.603 47.938 1.00 89.31 783 GLU A C 1
ATOM 6066 O O . GLU A 1 783 ? -23.311 13.775 48.134 1.00 89.31 783 GLU A O 1
ATOM 6071 N N . LEU A 1 784 ? -25.283 12.862 48.749 1.00 90.06 784 LEU A N 1
ATOM 6072 C CA . LEU A 1 784 ? -24.782 12.221 49.965 1.00 90.06 784 LEU A CA 1
ATOM 6073 C C . LEU A 1 784 ? -23.642 11.247 49.655 1.00 90.06 784 LEU A C 1
ATOM 6075 O O . LEU A 1 784 ? -22.591 11.298 50.291 1.00 90.06 784 LEU A O 1
ATOM 6079 N N . GLN A 1 785 ? -23.821 10.382 48.659 1.00 90.44 785 GLN A N 1
ATOM 6080 C CA . GLN A 1 785 ? -22.818 9.393 48.275 1.00 90.44 785 GLN A CA 1
ATOM 6081 C C . GLN A 1 785 ? -21.539 10.041 47.740 1.00 90.44 785 GLN A C 1
ATOM 6083 O O . GLN A 1 785 ? -20.444 9.603 48.095 1.00 90.44 785 GLN A O 1
ATOM 6088 N N . ALA A 1 786 ? -21.647 11.085 46.914 1.00 89.62 786 ALA A N 1
ATOM 6089 C CA . ALA A 1 786 ? -20.478 11.786 46.393 1.00 89.62 786 ALA A CA 1
ATOM 6090 C C . ALA A 1 786 ? -19.716 12.510 47.513 1.00 89.62 786 ALA A C 1
ATOM 6092 O O . ALA A 1 786 ? -18.489 12.411 47.582 1.00 89.62 786 ALA A O 1
ATOM 6093 N N . ALA A 1 787 ? -20.429 13.170 48.431 1.00 89.69 787 ALA A N 1
ATOM 6094 C CA . ALA A 1 787 ? -19.827 13.821 49.591 1.00 89.69 787 ALA A CA 1
ATOM 6095 C C . ALA A 1 787 ? -19.158 12.810 50.540 1.00 89.69 787 ALA A C 1
ATOM 6097 O O . ALA A 1 787 ? -18.005 13.006 50.924 1.00 89.69 787 ALA A O 1
ATOM 6098 N N . LEU A 1 788 ? -19.817 11.684 50.840 1.00 89.38 788 LEU A N 1
ATOM 6099 C CA . LEU A 1 788 ? -19.234 10.584 51.615 1.00 89.38 788 LEU A CA 1
ATOM 6100 C C . LEU A 1 788 ? -17.978 10.025 50.939 1.00 89.38 788 LEU A C 1
ATOM 6102 O O . LEU A 1 788 ? -16.948 9.872 51.592 1.00 89.38 788 LEU A O 1
ATOM 6106 N N . SER A 1 789 ? -18.023 9.775 49.629 1.00 88.94 789 SER A N 1
ATOM 6107 C CA . SER A 1 789 ? -16.876 9.249 48.878 1.00 88.94 789 SER A CA 1
ATOM 6108 C C . SER A 1 789 ? -15.673 10.204 48.886 1.00 88.94 789 SER A C 1
ATOM 6110 O O . SER A 1 789 ? -14.531 9.735 48.946 1.00 88.94 789 SER A O 1
ATOM 6112 N N . ALA A 1 790 ? -15.925 11.522 48.885 1.00 88.56 790 ALA A N 1
ATOM 6113 C CA . ALA A 1 790 ? -14.911 12.565 49.034 1.00 88.56 790 ALA A CA 1
ATOM 6114 C C . ALA A 1 790 ? -14.327 12.617 50.458 1.00 88.56 790 ALA A C 1
ATOM 6116 O O . ALA A 1 790 ? -13.120 12.791 50.619 1.00 88.56 790 ALA A O 1
ATOM 6117 N N . THR A 1 791 ? -15.156 12.470 51.496 1.00 84.25 791 THR A N 1
ATOM 6118 C CA . THR A 1 791 ? -14.727 12.554 52.906 1.00 84.25 791 THR A CA 1
ATOM 6119 C C . THR A 1 791 ? -13.971 11.321 53.379 1.00 84.25 791 THR A C 1
ATOM 6121 O O . THR A 1 791 ? -13.002 11.437 54.131 1.00 84.25 791 THR A O 1
ATOM 6124 N N . LEU A 1 792 ? -14.416 10.131 52.979 1.00 78.44 792 LEU A N 1
ATOM 6125 C CA . LEU A 1 792 ? -13.767 8.887 53.365 1.00 78.44 792 LEU A CA 1
ATOM 6126 C C . LEU A 1 792 ? -12.385 8.878 52.698 1.00 78.44 792 LEU A C 1
ATOM 6128 O O . LEU A 1 792 ? -12.274 8.690 51.487 1.00 78.44 792 LEU A O 1
ATOM 6132 N N . VAL A 1 793 ? -11.327 9.136 53.475 1.00 63.41 793 VAL A N 1
ATOM 6133 C CA . VAL A 1 793 ? -9.948 9.152 52.968 1.00 63.41 793 VAL A CA 1
ATOM 6134 C C . VAL A 1 793 ? -9.687 7.818 52.284 1.00 63.41 793 VAL A C 1
ATOM 6136 O O . VAL A 1 793 ? -9.849 6.749 52.877 1.00 63.41 793 VAL A O 1
ATOM 6139 N N . ARG A 1 794 ? -9.346 7.882 50.998 1.00 65.00 794 ARG A N 1
ATOM 6140 C CA . ARG A 1 794 ? -9.040 6.692 50.210 1.00 65.00 794 ARG A CA 1
ATOM 6141 C C . ARG A 1 794 ? -7.834 6.017 50.861 1.00 65.00 794 ARG A C 1
ATOM 6143 O O . ARG A 1 794 ? -6.826 6.698 51.069 1.00 65.00 794 ARG A O 1
ATOM 6150 N N . PRO A 1 795 ? -7.891 4.711 51.182 1.00 50.50 795 PRO A N 1
ATOM 6151 C CA . PRO A 1 795 ? -6.657 3.990 51.443 1.00 50.50 795 PRO A CA 1
ATOM 6152 C C . PRO A 1 795 ? -5.748 4.209 50.223 1.00 50.50 795 PRO A C 1
ATOM 6154 O O . PRO A 1 795 ? -6.283 4.338 49.116 1.00 50.50 795 PRO A O 1
ATOM 6157 N N . PRO A 1 796 ? -4.415 4.255 50.359 1.00 44.66 796 PRO A N 1
ATOM 6158 C CA . PRO A 1 796 ? -3.545 4.062 49.205 1.00 44.66 796 PRO A CA 1
ATOM 6159 C C . PRO A 1 796 ? -3.886 2.675 48.642 1.00 44.66 796 PRO A C 1
ATOM 6161 O O . PRO A 1 796 ? -3.463 1.659 49.180 1.00 44.66 796 PRO A O 1
ATOM 6164 N N . THR A 1 797 ? -4.816 2.617 47.689 1.00 42.50 797 THR A N 1
ATOM 6165 C CA . THR A 1 797 ? -5.496 1.376 47.326 1.00 42.50 797 THR A CA 1
ATOM 6166 C C . THR A 1 797 ? -4.768 0.746 46.157 1.00 42.50 797 THR A C 1
ATOM 6168 O O . THR A 1 797 ? -4.453 1.423 45.181 1.00 42.50 797 THR A O 1
ATOM 6171 N N . TYR A 1 798 ? -4.496 -0.544 46.348 1.00 41.69 798 TYR A N 1
ATOM 6172 C CA . TYR A 1 798 ? -4.232 -1.594 45.374 1.00 41.69 798 TYR A CA 1
ATOM 6173 C C . TYR A 1 798 ? -4.692 -1.241 43.952 1.00 41.69 798 TYR A C 1
ATOM 6175 O O . TYR A 1 798 ? -5.881 -1.003 43.729 1.00 41.69 798 TYR A O 1
ATOM 6183 N N . ILE A 1 799 ? -3.734 -1.211 43.022 1.00 36.97 799 ILE A N 1
ATOM 6184 C CA . ILE A 1 799 ? -3.992 -1.212 41.575 1.00 36.97 799 ILE A CA 1
ATOM 6185 C C . ILE A 1 799 ? -4.557 -2.572 41.176 1.00 36.97 799 ILE A C 1
ATOM 6187 O O . ILE A 1 799 ? -3.962 -3.577 41.629 1.00 36.97 799 ILE A O 1
#

Foldseek 3Di:
DDDDPPPDDPLVVLVLADDQDPDADPLLLCLQCQQQVDPSVCLSVQLSVLLVVLCSVPVDSCSRVVVLSDLFLCPAPCNVVVLVQQQDPLAAEEEEQCQLVSNLSVSVSSPRQLLRYEYEDQDPVSPVSSCSSRVDPPPGNHHYDNDDLLCACVVDDRRVVLLVSAHQEYEYEAPQQQAALVVSLSSLLRVVSRHDAQHKYWYKHKAFPDWDWFDHPDPPHIGTHDDQVVVQVSNVSSCVVNVWDKDKDKDWADDDADPSNRGGDPGITMITIMITGHLPDPQQDQEDAFAALVVDVVRLVSLLVCQVPHQEYEYEDELVCLVVRVVSNPNHQEYEYEYEDAAAPCCCVPPVVHDLVRVLVSLLVSLLVNCVVEVVDPSNVNHHYEYEYENPCLVRHDLVSLLSSVLSSCVNNVFDLVRAHEYEREPNDVDDALLSLLVSLLVSLVPRPPNSRYAYEYKYACNVPCQLVNVVSSVVSPHDYYDADDLQDDPDRGIDHPVVNQVVCVLVPHHSSTAQLAVQSVQVVVCVVVVDHHDLCRDLNHLCNLEDAAQVLLVQQVVQVVVQVVCVVVVNDPDRDGPPDSDDNNSNVDDPQSNYWYALNHALNSLQVLCCPVVVDRDDSLVSHVLNVVSNVVRVVVVHIDHSVRSNVSVCVVQVAPHADPQWPDKDKDWDFPVVVPPDDDDDDDDDDDDDDPGQIKIWMWTFGQAPNDTDIFIAIDSALVNRRQRSCVVVVLAGKDKDWDKDWDQDPVRDIKIKIKIWIQGPPPRDIFIHIYIPDDPNRRVNSRNVSRSRPDDVDDD

pLDDT: mean 85.93, std 14.26, range [23.14, 98.81]

Nearest PDB structures (foldseek):
  3hq1-assembly1_B  TM=6.461E-01  e=1.592E-43  Mycobacterium tuberculosis H37Rv
  1sr9-assembly1_B  TM=6.436E-01  e=3.768E-43  Mycobacterium tuberculosis
  3hq1-assembly1_A  TM=6.242E-01  e=7.443E-44  Mycobacterium tuberculosis H37Rv
  3hps-assembly1_B  TM=6.402E-01  e=2.221E-42  Mycobacterium tuberculosis H37Rv
  3u6w-assembly1_B  TM=9.569E-01  e=1.935E-31  Mycobacterium tuberculosis H37Rv

Radius of gyration: 38.37 Å; Cα contacts (8 Å, |Δi|>4): 1426; chains: 1; bounding box: 102×79×104 Å

InterPro domains:
  IPR000891 Pyruvate carboxyltransferase [PF00682] (280-526)
  IPR000891 Pyruvate carboxyltransferase [PS50991] (255-520)
  IPR002034 Alpha-isopropylmalate/homocitrate synthase, conserved site [PS00816] (456-469)
  IPR013217 Methyltransferase type 12 [PF08242] (94-201)
  IPR013785 Aldolase-type TIM barrel [G3DSA:3.20.20.70] (273-595)
  IPR029063 S-adenosyl-L-methionine-dependent methyltransferase superfamily [G3DSA:3.40.50.150] (68-254)
  IPR029063 S-adenosyl-L-methionine-dependent methyltransferase superfamily [SSF53335] (73-209)
  IPR036230 2-isopropylmalate synthase LeuA, allosteric (dimerisation) domain superfamily [G3DSA:3.30.160.270] (596-792)
  IPR054692 2-isopropylmalate synthase-like, post-catalytic domain [PF22615] (543-611)
  IPR060188 Mmethyltransferase nvfJ-like, N-terminal domain [PF27593] (16-69)

Secondary structure (DSSP, 8-state):
-----TTS-GGGGGT--PPPPSS--HHHHHHHHHTS---TTTHHHHHHHHHHHHHHH---HHHHTTGGGS-TTTTSTTHHHHHHHHTSTT--EEEET-TTTHHHHHHHHTT--GGGEEEEES-HHHHHHHHHHHT-TTT--PEEEE--GGGGGGG-HHHHHHHHH-EEEEEE-S-GGGS-HHHHHHHHHHHHHHEEEEEEEEEEEEEESS-EEEE-SSTT-EEEEP-HHHHHHHHHHHHHHHT--EEEEEEEEE----TT-TT--TTEEEEEEEEEE--S-----S--B---TTT-HHHHHHHHHHTTT-S-EEEEE-GGGHHHHHHHTTT-SEEEEEEEEE-SHHHIIIII---HHHHHHHHHHHHHHHHHTTTT-GGGTTSEEEEEEEEETGGGS-HHHHHHHHHHHHHHH---SSSPEEEEEEESS--S-HHHHHHHHHHHHHHSSSGGGEEEEEEEB-TTS-HHHHHHHHHHTT--EEE-BGGG-SSTT-B-BHHHHHHHHHHTT---SS--TTHHHHHHHHHHHHT-PPPTTSTTTSTTSS-B-SHHHHHHHHHHHHHHHHHHHTT---S---TT-SS-GGGGT--GGGTB-B-TT--HHHHHHHHHHHS-----HHHHHHHHHHHHHHHHHTTS-B-HHHHHHHHHHHTTSSS--TTEEEEEEEEE-HHHHTT-----------------PEEEEEEEEEETTEEEEEEEEESSHHHHHHHHHHHTT---EEEEEEEEEEE-TTSPEEEEEEEEEEETTTS-EEEEEEE-SSHHHHHHHHHHHHHSPPP----

Sequence (799 aa):
MAATNQTSHPERNRGWYQENLTDINEPMRNLLEKYSKIPSEEVIKHVNSIRERGFASNPYPCIGLYRFTILTLHAHPLYDTIVHRLKSPGATYLDIGCCFGQDLRQLVLDGVPSQNLVGLDIEGALMEHGYELFLDRQTLQSRFVVADVFKGASQGKVWVDLEQGGIDVLHCSAFFHLFPLEDQISAAKQIAKLVKKGGVIVGRQIGSVKPGDVAAIKEGSTSYRHNVETFDALWREAGEATQTQWRVDGTMDMVGINPASPVEDSNSRRLLFTVTRQLLIDPGYKEIEVSTPTASTTEYDFTRQLIETADAVLCPCRLDLIKRTVESLRGASKVIISLYYASSPIMLDTVFEMSQQDLYDSVVQAVAYCKSITKDDPSQRKTTWNLMFSPEAFSSSDTLYCLRLCEAAKSIWEPTVEVPIILTLPATVEMSTPNVYADQVELFATSISDREKVCVSLHVHNDRGCAVAAAELGQMAGAERVEGCLFGNGERAGNVDLVTLALNLYSQGVDPGVDFSNIASVRAFVEEIIDIKLHPRTPYAGDLFFTAYSGAHQDAINKGLSKFKAASKNGQQKLWKVPYLAMDPADLGSSHDDIIRLNSQSGKGGVAWTLAHELHVQVPKGLQLEFSKVVKRASEMTGGTISPRDVANLFVKQYFLSDPDPRIISATVQNLSESEINGHTVHEKSMASNGVSNATTIQVIESLVKFQGREQKLRGEGSSVTNALRNALAKASTGSVIFKFSKCDVKSTSEAVETFLFVECQSSYNNQSSWGVRRLHDYGVSELQAALSATLVRPPTYI

Mean predicted aligned error: 16.88 Å

Organism: Cytospora mali (NCBI:txid578113)